Protein 8UWT (pdb70)

Sequence (800 aa):
ATTLTVDCRATLRGVTHCASGSLYGVTESSKPFDINQFVAPLKPNVFTNPALAGFNHQQPIGAAIPTAGRLKNTTGKVMIRLADIFPRWPYGFTNMNDWLGKVTSSVINQKKASGYSNFYGYEIWNEPDGTFKNNNVSFNDMWLQTYKLIRRLDPNSQIIGPSYSSYYNHYNMNAFLNFCRANNNCLPDVICWHELGGSQNISGNIRRDLKTLERSLGIPERKIAINEYSSDSNHYAEGQPGASAPFIAKFERNKKVDSACISWWWTTNAPGRLGSLMMASDTQKGAGWWFYKWYGDMTGNMVNVIPQNNDNSNLADGFACVDSSNAKYISVLLGGVNDGTVNVNIKNIPAFIGSSATVKKVEKVDWNNGKDTPVNGTNNTVFSKRYTVSNNGTINVSIPGTNNTSGYRVYVSRLATTLTVDCRATLRGVTHCASGSLYGVTESKPFDINQFVAPLKPNVFTNPALAGFNHQQPIGAAIPTAGRLKNTTGKVMIRLADIFPRRWPYGFTNMMNNDWLGKVTSVINQKKASGYSNFYGYEIWNEPDGTFKNNNVSFNDDMWLQTYKKLIRRLDPNSQIIGPSYSYYNHYNNMNAFLNFCRANNCLPDVICWHELGGSQNISGNIRRDLKTLERSLGIPERKIAINEYSDSNHYAEGQPGASAPFIAKFERNKVDSACISWWWTNAPGRLGSLMMASDTQKGAGWWFYKWYGDMTGNMVNVIPQNDNSNLADGFACVDSNAKYISVLLGGVNDGTVNVNIKNIPAFIGSSATVKVEKVDWNNGKDTPVNNGTNTVFSSKRYTVSNGTINVSIPGTNNTSGYRVYVSRL

Structure (mmCIF, N/CA/C/O backbone):
data_8UWT
#
_entry.id   8UWT
#
_cell.length_a   75.407
_cell.length_b   88.245
_cell.length_c   106.593
_cell.angle_alpha   90.00
_cell.angle_beta   90.00
_cell.angle_gamma   90.00
#
_symmetry.space_group_name_H-M   'P 21 21 21'
#
loop_
_entity.id
_entity.type
_entity.pdbx_description
1 polymer 'Possible beta-xylosidase diverged, family 5/39 of glycosyl hydrolases and alpha-amylase C (Greek key) C-terminal domain'
2 non-polymer GLYCEROL
3 non-polymer 'FORMIC ACID'
4 non-polymer 'TRIETHYLENE GLYCOL'
5 non-polymer BICINE
6 non-polymer 'SODIUM ION'
7 water water
#
loop_
_atom_site.group_PDB
_atom_site.id
_atom_site.type_symbol
_atom_site.label_atom_id
_atom_site.label_alt_id
_atom_site.label_comp_id
_atom_site.label_asym_id
_atom_site.label_entity_id
_atom_site.label_seq_id
_atom_site.pdbx_PDB_ins_code
_atom_site.Cartn_x
_atom_site.Cartn_y
_atom_site.Cartn_z
_atom_site.occupancy
_atom_site.B_iso_or_equiv
_atom_site.auth_seq_id
_atom_site.auth_comp_id
_atom_site.auth_asym_id
_atom_site.auth_atom_id
_atom_site.pdbx_PDB_model_num
ATOM 1 N N . ALA A 1 2 ? -38.761 -13.737 -23.753 1.00 24.08 2 ALA A N 1
ATOM 2 C CA . ALA A 1 2 ? -38.050 -12.837 -22.822 1.00 25.12 2 ALA A CA 1
ATOM 3 C C . ALA A 1 2 ? -38.267 -13.329 -21.393 1.00 22.28 2 ALA A C 1
ATOM 4 O O . ALA A 1 2 ? -39.342 -13.891 -21.084 1.00 26.69 2 ALA A O 1
ATOM 6 N N . THR A 1 3 ? -37.266 -13.115 -20.560 1.00 19.76 3 THR A N 1
ATOM 7 C CA . THR A 1 3 ? -37.359 -13.254 -19.092 1.00 18.13 3 THR A CA 1
ATOM 8 C C . THR A 1 3 ? -37.770 -11.872 -18.569 1.00 19.30 3 THR A C 1
ATOM 9 O O . THR A 1 3 ? -37.041 -10.918 -18.895 1.00 20.57 3 THR A O 1
ATOM 13 N N . THR A 1 4 ? -38.834 -11.793 -17.775 1.00 18.66 4 THR A N 1
ATOM 14 C CA . THR A 1 4 ? -39.466 -10.521 -17.338 1.00 18.64 4 THR A CA 1
ATOM 15 C C . THR A 1 4 ? -39.322 -10.271 -15.829 1.00 17.11 4 THR A C 1
ATOM 16 O O . THR A 1 4 ? -39.582 -11.197 -15.013 1.00 16.92 4 THR A O 1
ATOM 20 N N . LEU A 1 5 ? -38.951 -9.031 -15.502 1.00 15.53 5 LEU A N 1
ATOM 21 C CA . LEU A 1 5 ? -38.945 -8.460 -14.138 1.00 15.78 5 LEU A CA 1
ATOM 22 C C . LEU A 1 5 ? -39.864 -7.242 -14.128 1.00 14.83 5 LEU A C 1
ATOM 23 O O . LEU A 1 5 ? -39.835 -6.483 -15.119 1.00 15.34 5 LEU A O 1
ATOM 28 N N . THR A 1 6 ? -40.638 -7.063 -13.066 1.00 13.87 6 THR A N 1
ATOM 29 C CA . THR A 1 6 ? -41.490 -5.880 -12.905 1.00 14.13 6 THR A CA 1
ATOM 30 C C . THR A 1 6 ? -41.026 -5.100 -11.687 1.00 14.13 6 THR A C 1
ATOM 31 O O . THR A 1 6 ? -41.008 -5.662 -10.588 1.00 16.16 6 THR A O 1
ATOM 35 N N . VAL A 1 7 ? -40.675 -3.829 -11.893 1.00 12.81 7 VAL A N 1
ATOM 36 C CA . VAL A 1 7 ? -40.230 -2.951 -10.794 1.00 12.81 7 VAL A CA 1
ATOM 37 C C . VAL A 1 7 ? -41.429 -2.124 -10.342 1.00 13.03 7 VAL A C 1
ATOM 38 O O . VAL A 1 7 ? -41.953 -1.356 -11.147 1.00 12.73 7 VAL A O 1
ATOM 42 N N . ASP A 1 8 ? -41.790 -2.218 -9.076 1.00 12.26 8 ASP A N 1
ATOM 43 C CA . ASP A 1 8 ? -43.003 -1.528 -8.575 1.00 12.52 8 ASP A CA 1
ATOM 44 C C . ASP A 1 8 ? -42.557 -0.372 -7.695 1.00 11.85 8 ASP A C 1
ATOM 45 O O . ASP A 1 8 ? -42.255 -0.581 -6.477 1.00 11.24 8 ASP A O 1
ATOM 50 N N . CYS A 1 9 ? -42.519 0.825 -8.260 1.00 11.56 9 CYS A N 1
ATOM 51 C CA . CYS A 1 9 ? -42.002 1.996 -7.539 1.00 12.92 9 CYS A CA 1
ATOM 52 C C . CYS A 1 9 ? -42.908 2.351 -6.357 1.00 12.22 9 CYS A C 1
ATOM 53 O O . CYS A 1 9 ? -42.457 3.110 -5.495 1.00 12.29 9 CYS A O 1
ATOM 56 N N . ARG A 1 10 ? -44.132 1.831 -6.293 1.00 12.42 10 ARG A N 1
ATOM 57 C CA . ARG A 1 10 ? -45.045 2.105 -5.155 1.00 12.93 10 ARG A CA 1
ATOM 58 C C . ARG A 1 10 ? -44.672 1.253 -3.944 1.00 13.03 10 ARG A C 1
ATOM 59 O O . ARG A 1 10 ? -44.902 1.711 -2.819 1.00 13.15 10 ARG A O 1
ATOM 67 N N . ALA A 1 11 ? -44.064 0.090 -4.165 1.00 13.96 11 ALA A N 1
ATOM 68 C CA . ALA A 1 11 ? -43.836 -0.941 -3.128 1.00 14.19 11 ALA A CA 1
ATOM 69 C C . ALA A 1 11 ? -42.522 -0.641 -2.390 1.00 14.67 11 ALA A C 1
ATOM 70 O O . ALA A 1 11 ? -41.555 -1.422 -2.560 1.00 14.71 11 ALA A O 1
ATOM 72 N N . THR A 1 12 ? -42.454 0.440 -1.606 1.00 14.61 12 THR A N 1
ATOM 73 C CA . THR A 1 12 ? -41.227 0.810 -0.844 1.00 16.94 12 THR A CA 1
ATOM 74 C C . THR A 1 12 ? -40.899 -0.301 0.158 1.00 17.10 12 THR A C 1
ATOM 75 O O . THR A 1 12 ? -41.796 -0.710 0.906 1.00 17.17 12 THR A O 1
ATOM 79 N N . LEU A 1 13 ? -39.673 -0.815 0.141 1.00 14.36 13 LEU A N 1
ATOM 80 C CA . LEU A 1 13 ? -39.228 -1.865 1.086 1.00 15.80 13 LEU A CA 1
ATOM 81 C C . LEU A 1 13 ? -38.666 -1.197 2.333 1.00 14.99 13 LEU A C 1
ATOM 82 O O . LEU A 1 13 ? -39.159 -1.490 3.431 1.00 16.63 13 LEU A O 1
ATOM 87 N N . ARG A 1 14 ? -37.670 -0.342 2.158 1.00 15.10 14 ARG A N 1
ATOM 88 C CA . ARG A 1 14 ? -36.908 0.320 3.241 1.00 14.64 14 ARG A CA 1
ATOM 89 C C . ARG A 1 14 ? -35.867 1.205 2.579 1.00 14.76 14 ARG A C 1
ATOM 90 O O . ARG A 1 14 ? -35.744 1.151 1.339 1.00 14.94 14 ARG A O 1
ATOM 98 N N . GLY A 1 15 ? -35.169 1.997 3.376 1.00 14.47 15 GLY A N 1
ATOM 99 C CA . GLY A 1 15 ? -33.960 2.718 2.963 1.00 14.88 15 GLY A CA 1
ATOM 100 C C . GLY A 1 15 ? -32.914 1.788 2.403 1.00 15.71 15 GLY A C 1
ATOM 101 O O . GLY A 1 15 ? -32.869 0.557 2.753 1.00 18.10 15 GLY A O 1
ATOM 102 N N . VAL A 1 16 ? -32.144 2.299 1.464 1.00 13.84 16 VAL A N 1
ATOM 103 C CA . VAL A 1 16 ? -30.994 1.553 0.888 1.00 12.59 16 VAL A CA 1
ATOM 104 C C . VAL A 1 16 ? -30.052 1.177 2.020 1.00 13.44 16 VAL A C 1
ATOM 105 O O . VAL A 1 16 ? -29.667 2.075 2.823 1.00 13.96 16 VAL A O 1
ATOM 109 N N . THR A 1 17 ? -29.628 -0.086 2.082 1.00 12.22 17 THR A N 1
ATOM 110 C CA . THR A 1 17 ? -28.634 -0.553 3.064 1.00 13.37 17 THR A CA 1
ATOM 111 C C . THR A 1 17 ? -27.461 -1.272 2.397 1.00 13.43 17 THR A C 1
ATOM 112 O O . THR A 1 17 ? -26.540 -1.626 3.160 1.00 14.28 17 THR A O 1
ATOM 116 N N . HIS A 1 18 ? -27.490 -1.531 1.082 1.00 11.93 18 HIS A N 1
ATOM 117 C CA . HIS A 1 18 ? -26.474 -2.395 0.428 1.00 12.48 18 HIS A CA 1
ATOM 118 C C . HIS A 1 18 ? -26.304 -3.698 1.222 1.00 10.87 18 HIS A C 1
ATOM 119 O O . HIS A 1 18 ? -25.163 -4.137 1.433 1.00 11.51 18 HIS A O 1
ATOM 126 N N . CYS A 1 19 ? -27.396 -4.337 1.616 1.00 11.76 19 CYS A N 1
ATOM 127 C CA . CYS A 1 19 ? -27.383 -5.386 2.677 1.00 11.43 19 CYS A CA 1
ATOM 128 C C . CYS A 1 19 ? -26.457 -6.549 2.263 1.00 11.24 19 CYS A C 1
ATOM 129 O O . CYS A 1 19 ? -25.840 -7.129 3.162 1.00 11.17 19 CYS A O 1
ATOM 132 N N . ALA A 1 20 ? -26.343 -6.859 0.973 1.00 11.30 20 ALA A N 1
ATOM 133 C CA . ALA A 1 20 ? -25.638 -8.067 0.468 1.00 11.30 20 ALA A CA 1
ATOM 134 C C . ALA A 1 20 ? -24.227 -7.705 -0.000 1.00 11.02 20 ALA A C 1
ATOM 135 O O . ALA A 1 20 ? -23.559 -8.550 -0.619 1.00 9.98 20 ALA A O 1
ATOM 137 N N . SER A 1 21 ? -23.784 -6.471 0.226 1.00 10.28 21 SER A N 1
ATOM 138 C CA . SER A 1 21 ? -22.428 -6.071 -0.237 1.00 9.93 21 SER A CA 1
ATOM 139 C C . SER A 1 21 ? -21.425 -6.362 0.893 1.00 10.10 21 SER A C 1
ATOM 140 O O . SER A 1 21 ? -21.147 -5.529 1.760 1.00 10.98 21 SER A O 1
ATOM 143 N N . GLY A 1 22 ? -20.851 -7.552 0.871 1.00 10.52 22 GLY A N 1
ATOM 144 C CA . GLY A 1 22 ? -19.851 -7.967 1.847 1.00 10.50 22 GLY A CA 1
ATOM 145 C C . GLY A 1 22 ? -19.404 -9.361 1.536 1.00 10.24 22 GLY A C 1
ATOM 146 O O . GLY A 1 22 ? -19.919 -9.962 0.602 1.00 9.41 22 GLY A O 1
ATOM 147 N N . SER A 1 23 ? -18.410 -9.840 2.275 1.00 10.01 23 SER A N 1
ATOM 148 C CA . SER A 1 23 ? -17.740 -11.120 1.941 1.00 9.44 23 SER A CA 1
ATOM 149 C C . SER A 1 23 ? -17.064 -11.724 3.161 1.00 9.54 23 SER A C 1
ATOM 150 O O . SER A 1 23 ? -16.742 -11.046 4.150 1.00 10.51 23 SER A O 1
ATOM 153 N N . LEU A 1 24 ? -16.930 -13.034 3.122 1.00 10.57 24 LEU A N 1
ATOM 154 C CA . LEU A 1 24 ? -16.174 -13.835 4.093 1.00 9.97 24 LEU A CA 1
ATOM 155 C C . LEU A 1 24 ? -14.695 -13.806 3.676 1.00 10.71 24 LEU A C 1
ATOM 156 O O . LEU A 1 24 ? -14.409 -14.152 2.524 1.00 10.45 24 LEU A O 1
ATOM 161 N N . TYR A 1 25 ? -13.809 -13.403 4.573 1.00 11.45 25 TYR A N 1
ATOM 162 C CA . TYR A 1 25 ? -12.365 -13.209 4.279 1.00 11.53 25 TYR A CA 1
ATOM 163 C C . TYR A 1 25 ? -12.201 -12.398 2.978 1.00 11.91 25 TYR A C 1
ATOM 164 O O . TYR A 1 25 ? -11.216 -12.559 2.286 1.00 12.56 25 TYR A O 1
ATOM 173 N N . GLY A 1 26 ? -13.145 -11.513 2.661 1.00 11.69 26 GLY A N 1
ATOM 174 C CA . GLY A 1 26 ? -13.039 -10.623 1.495 1.00 11.29 26 GLY A CA 1
ATOM 175 C C . GLY A 1 26 ? -12.156 -9.408 1.734 1.00 11.76 26 GLY A C 1
ATOM 176 O O . GLY A 1 26 ? -11.690 -8.813 0.755 1.00 11.34 26 GLY A O 1
ATOM 177 N N . VAL A 1 27 ? -11.952 -9.041 3.003 1.00 11.92 27 VAL A N 1
ATOM 178 C CA . VAL A 1 27 ? -10.947 -8.047 3.459 1.00 11.57 27 VAL A CA 1
ATOM 179 C C . VAL A 1 27 ? -10.144 -8.698 4.583 1.00 12.17 27 VAL A C 1
ATOM 180 O O . VAL A 1 27 ? -10.717 -9.410 5.404 1.00 11.91 27 VAL A O 1
ATOM 184 N N . THR A 1 28 ? -8.840 -8.458 4.603 1.00 13.19 28 THR A N 1
ATOM 185 C CA . THR A 1 28 ? -7.923 -9.003 5.637 1.00 13.10 28 THR A CA 1
ATOM 186 C C . THR A 1 28 ? -7.083 -7.866 6.189 1.00 15.58 28 THR A C 1
ATOM 187 O O . THR A 1 28 ? -7.389 -6.693 5.900 1.00 13.81 28 THR A O 1
ATOM 191 N N . GLU A 1 29 ? -6.011 -8.198 6.902 1.00 16.58 29 GLU A N 1
ATOM 192 C CA . GLU A 1 29 ? -5.082 -7.175 7.434 1.00 17.39 29 GLU A CA 1
ATOM 193 C C . GLU A 1 29 ? -4.277 -6.531 6.308 1.00 18.99 29 GLU A C 1
ATOM 194 O O . GLU A 1 29 ? -3.698 -5.483 6.533 1.00 23.68 29 GLU A O 1
ATOM 200 N N A SER A 1 30 ? -4.217 -7.183 5.148 0.50 18.68 30 SER A N 1
ATOM 201 N N B SER A 1 30 ? -4.215 -7.109 5.112 0.50 17.52 30 SER A N 1
ATOM 202 C CA A SER A 1 30 ? -3.291 -6.868 4.038 0.50 18.55 30 SER A CA 1
ATOM 203 C CA B SER A 1 30 ? -3.335 -6.586 4.040 0.50 16.78 30 SER A CA 1
ATOM 204 C C A SER A 1 30 ? -4.050 -6.495 2.757 0.50 17.32 30 SER A C 1
ATOM 205 C C B SER A 1 30 ? -4.019 -6.529 2.675 0.50 16.44 30 SER A C 1
ATOM 206 O O A SER A 1 30 ? -3.533 -5.678 1.995 0.50 16.56 30 SER A O 1
ATOM 207 O O B SER A 1 30 ? -3.375 -6.010 1.741 0.50 15.59 30 SER A O 1
ATOM 212 N N . LYS A 1 31 ? -5.231 -7.088 2.523 1.00 16.65 31 LYS A N 1
ATOM 213 C CA . LYS A 1 31 ? -5.876 -7.140 1.188 1.00 16.06 31 LYS A CA 1
ATOM 214 C C . LYS A 1 31 ? -7.350 -6.770 1.307 1.00 14.55 31 LYS A C 1
ATOM 215 O O . LYS A 1 31 ? -8.004 -7.146 2.287 1.00 14.94 31 LYS A O 1
ATOM 221 N N . PRO A 1 32 ? -7.915 -6.031 0.335 1.00 13.84 32 PRO A N 1
ATOM 222 C CA . PRO A 1 32 ? -7.145 -5.325 -0.687 1.00 14.40 32 PRO A CA 1
ATOM 223 C C . PRO A 1 32 ? -6.172 -4.333 -0.068 1.00 15.27 32 PRO A C 1
ATOM 224 O O . PRO A 1 32 ? -6.395 -3.892 1.067 1.00 14.12 32 PRO A O 1
ATOM 228 N N . PHE A 1 33 ? -5.044 -4.092 -0.748 1.00 15.24 33 PHE A N 1
ATOM 229 C CA . PHE A 1 33 ? -4.020 -3.195 -0.168 1.00 16.25 33 PHE A CA 1
ATOM 230 C C . PHE A 1 33 ? -4.558 -1.768 -0.143 1.00 16.79 33 PHE A C 1
ATOM 231 O O . PHE A 1 33 ? -4.295 -1.057 0.878 1.00 17.67 33 PHE A O 1
ATOM 239 N N . ASP A 1 34 ? -5.280 -1.373 -1.186 1.00 15.68 34 ASP A N 1
ATOM 240 C CA . ASP A 1 34 ? -5.791 0.002 -1.395 1.00 16.61 34 ASP A CA 1
ATOM 241 C C . ASP A 1 34 ? -7.285 0.024 -1.052 1.00 16.39 34 ASP A C 1
ATOM 242 O O . ASP A 1 34 ? -8.110 -0.153 -1.976 1.00 17.07 34 ASP A O 1
ATOM 247 N N . ILE A 1 35 ? -7.592 0.287 0.215 1.00 16.93 35 ILE A N 1
ATOM 248 C CA . ILE A 1 35 ? -8.996 0.298 0.740 1.00 17.16 35 ILE A CA 1
ATOM 249 C C . ILE A 1 35 ? -9.817 1.359 0.005 1.00 16.90 35 ILE A C 1
ATOM 250 O O . ILE A 1 35 ? -10.946 1.089 -0.399 1.00 14.86 35 ILE A O 1
ATOM 255 N N . ASN A 1 36 ? -9.272 2.561 -0.184 1.00 18.58 36 ASN A N 1
ATOM 256 C CA . ASN A 1 36 ? -10.012 3.687 -0.788 1.00 19.61 36 ASN A CA 1
ATOM 257 C C . ASN A 1 36 ? -10.343 3.362 -2.249 1.00 17.99 36 ASN A C 1
ATOM 258 O O . ASN A 1 36 ? -11.410 3.768 -2.720 1.00 17.16 36 ASN A O 1
ATOM 263 N N . GLN A 1 37 ? -9.430 2.690 -2.959 1.00 16.70 37 GLN A N 1
ATOM 264 C CA . GLN A 1 37 ? -9.629 2.355 -4.397 1.00 18.02 37 GLN A CA 1
ATOM 265 C C . GLN A 1 37 ? -10.678 1.240 -4.529 1.00 15.52 37 GLN A C 1
ATOM 266 O O . GLN A 1 37 ? -11.535 1.318 -5.428 1.00 16.53 37 GLN A O 1
ATOM 272 N N . PHE A 1 38 ? -10.529 0.161 -3.762 1.00 14.76 38 PHE A N 1
ATOM 273 C CA . PHE A 1 38 ? -11.250 -1.112 -4.044 1.00 14.19 38 PHE A CA 1
ATOM 274 C C . PHE A 1 38 ? -12.412 -1.351 -3.081 1.00 13.67 38 PHE A C 1
ATOM 275 O O . PHE A 1 38 ? -13.375 -1.995 -3.516 1.00 13.87 38 PHE A O 1
ATOM 283 N N . VAL A 1 39 ? -12.366 -0.852 -1.844 1.00 13.45 39 VAL A N 1
ATOM 284 C CA . VAL A 1 39 ? -13.421 -1.185 -0.837 1.00 13.59 39 VAL A CA 1
ATOM 285 C C . VAL A 1 39 ? -14.389 0.002 -0.692 1.00 13.14 39 VAL A C 1
ATOM 286 O O . VAL A 1 39 ? -15.588 -0.192 -0.794 1.00 12.69 39 VAL A O 1
ATOM 290 N N . ALA A 1 40 ? -13.896 1.201 -0.403 1.00 13.42 40 ALA A N 1
ATOM 291 C CA . ALA A 1 40 ? -14.751 2.360 -0.028 1.00 14.59 40 ALA A CA 1
ATOM 292 C C . ALA A 1 40 ? -15.841 2.581 -1.082 1.00 14.67 40 ALA A C 1
ATOM 293 O O . ALA A 1 40 ? -16.988 2.822 -0.730 1.00 14.98 40 ALA A O 1
ATOM 295 N N . PRO A 1 41 ? -15.559 2.538 -2.404 1.00 14.79 41 PRO A N 1
ATOM 296 C CA . PRO A 1 41 ? -16.564 2.881 -3.414 1.00 14.41 41 PRO A CA 1
ATOM 297 C C . PRO A 1 41 ? -17.768 1.934 -3.430 1.00 14.56 41 PRO A C 1
ATOM 298 O O . PRO A 1 41 ? -18.832 2.317 -3.910 1.00 15.70 41 PRO A O 1
ATOM 302 N N . LEU A 1 42 ? -17.608 0.726 -2.892 1.00 12.84 42 LEU A N 1
ATOM 303 C CA . LEU A 1 42 ? -18.712 -0.237 -2.860 1.00 13.02 42 LEU A CA 1
ATOM 304 C C . LEU A 1 42 ? -19.698 0.133 -1.755 1.00 12.52 42 LEU A C 1
ATOM 305 O O . LEU A 1 42 ? -20.767 -0.475 -1.741 1.00 13.31 42 LEU A O 1
ATOM 310 N N . LYS A 1 43 ? -19.338 1.003 -0.795 1.00 13.17 43 LYS A N 1
ATOM 311 C CA . LYS A 1 43 ? -20.248 1.300 0.334 1.00 14.18 43 LYS A CA 1
ATOM 312 C C . LYS A 1 43 ? -20.733 -0.012 0.944 1.00 13.51 43 LYS A C 1
ATOM 313 O O . LYS A 1 43 ? -21.947 -0.252 1.110 1.00 12.91 43 LYS A O 1
ATOM 319 N N . PRO A 1 44 ? -19.788 -0.889 1.346 1.00 12.27 44 PRO A N 1
ATOM 320 C CA . PRO A 1 44 ? -20.151 -2.228 1.813 1.00 12.23 44 PRO A CA 1
ATOM 321 C C . PRO A 1 44 ? -20.879 -2.228 3.161 1.00 12.44 44 PRO A C 1
ATOM 322 O O . PRO A 1 44 ? -20.842 -1.242 3.898 1.00 12.60 44 PRO A O 1
ATOM 326 N N . ASN A 1 45 ? -21.563 -3.338 3.439 1.00 12.57 45 ASN A N 1
ATOM 327 C CA . ASN A 1 45 ? -22.344 -3.501 4.680 1.00 12.26 45 ASN A CA 1
ATOM 328 C C . ASN A 1 45 ? -21.507 -4.299 5.683 1.00 12.72 45 ASN A C 1
ATOM 329 O O . ASN A 1 45 ? -20.826 -3.668 6.525 1.00 14.85 45 ASN A O 1
ATOM 334 N N . VAL A 1 46 ? -21.551 -5.633 5.624 1.00 11.79 46 VAL A N 1
ATOM 335 C CA . VAL A 1 46 ? -20.934 -6.510 6.664 1.00 11.98 46 VAL A CA 1
ATOM 336 C C . VAL A 1 46 ? -19.942 -7.483 6.020 1.00 11.52 46 VAL A C 1
ATOM 337 O O . VAL A 1 46 ? -20.265 -8.087 4.971 1.00 12.27 46 VAL A O 1
ATOM 341 N N . PHE A 1 47 ? -18.760 -7.587 6.597 1.00 11.33 47 PHE A N 1
ATOM 342 C CA . PHE A 1 47 ? -17.720 -8.586 6.263 1.00 11.25 47 PHE A CA 1
ATOM 343 C C . PHE A 1 47 ? -17.659 -9.590 7.411 1.00 10.89 47 PHE A C 1
ATOM 344 O O . PHE A 1 47 ? -17.777 -9.180 8.596 1.00 12.90 47 PHE A O 1
ATOM 352 N N . THR A 1 48 ? -17.442 -10.860 7.101 1.00 9.83 48 THR A N 1
ATOM 353 C CA . THR A 1 48 ? -17.239 -11.885 8.134 1.00 9.80 48 THR A CA 1
ATOM 354 C C . THR A 1 48 ? -15.758 -12.237 8.152 1.00 10.46 48 THR A C 1
ATOM 355 O O . THR A 1 48 ? -15.226 -12.580 7.085 1.00 9.77 48 THR A O 1
ATOM 359 N N . ASN A 1 49 ? -15.180 -12.201 9.338 1.00 10.11 49 ASN A N 1
ATOM 360 C CA . ASN A 1 49 ? -13.728 -12.416 9.522 1.00 10.76 49 ASN A CA 1
ATOM 361 C C . ASN A 1 49 ? -13.479 -13.280 10.748 1.00 10.36 49 ASN A C 1
ATOM 362 O O . ASN A 1 49 ? -14.189 -13.202 11.735 1.00 9.46 49 ASN A O 1
ATOM 367 N N . PRO A 1 50 ? -12.422 -14.121 10.705 1.00 11.71 50 PRO A N 1
ATOM 368 C CA . PRO A 1 50 ? -12.071 -14.970 11.834 1.00 10.87 50 PRO A CA 1
ATOM 369 C C . PRO A 1 50 ? -11.688 -14.135 13.064 1.00 10.90 50 PRO A C 1
ATOM 370 O O . PRO A 1 50 ? -11.051 -13.075 12.928 1.00 10.97 50 PRO A O 1
ATOM 374 N N . ALA A 1 51 ? -12.029 -14.620 14.249 1.00 11.26 51 ALA A N 1
ATOM 375 C CA . ALA A 1 51 ? -11.723 -13.917 15.503 1.00 11.47 51 ALA A CA 1
ATOM 376 C C . ALA A 1 51 ? -10.216 -13.739 15.576 1.00 12.32 51 ALA A C 1
ATOM 377 O O . ALA A 1 51 ? -9.772 -12.729 16.104 1.00 13.30 51 ALA A O 1
ATOM 379 N N . LEU A 1 52 ? -9.479 -14.787 15.208 1.00 12.74 52 LEU A N 1
ATOM 380 C CA . LEU A 1 52 ? -7.992 -14.795 15.290 1.00 13.24 52 LEU A CA 1
ATOM 381 C C . LEU A 1 52 ? -7.431 -15.427 14.021 1.00 13.77 52 LEU A C 1
ATOM 382 O O . LEU A 1 52 ? -8.130 -16.261 13.377 1.00 13.84 52 LEU A O 1
ATOM 387 N N . ALA A 1 53 ? -6.183 -15.101 13.712 1.00 14.19 53 ALA A N 1
ATOM 388 C CA . ALA A 1 53 ? -5.507 -15.678 12.537 1.00 14.96 53 ALA A CA 1
ATOM 389 C C . ALA A 1 53 ? -4.067 -16.049 12.923 1.00 16.21 53 ALA A C 1
ATOM 390 O O . ALA A 1 53 ? -3.462 -15.335 13.759 1.00 16.15 53 ALA A O 1
ATOM 392 N N . GLY A 1 54 ? -3.569 -17.134 12.342 1.00 16.21 54 GLY A N 1
ATOM 393 C CA . GLY A 1 54 ? -2.187 -17.609 12.511 1.00 16.97 54 GLY A CA 1
ATOM 394 C C . GLY A 1 54 ? -2.095 -19.108 12.618 1.00 16.87 54 GLY A C 1
ATOM 395 O O . GLY A 1 54 ? -3.100 -19.804 12.439 1.00 14.34 54 GLY A O 1
ATOM 396 N N . PHE A 1 55 ? -0.907 -19.615 12.954 1.00 18.19 55 PHE A N 1
ATOM 397 C CA . PHE A 1 55 ? -0.646 -21.075 12.963 1.00 18.94 55 PHE A CA 1
ATOM 398 C C . PHE A 1 55 ? -1.550 -21.812 13.962 1.00 17.96 55 PHE A C 1
ATOM 399 O O . PHE A 1 55 ? -1.797 -23.020 13.789 1.00 18.72 55 PHE A O 1
ATOM 407 N N . ASN A 1 56 ? -2.035 -21.164 15.013 1.00 16.64 56 ASN A N 1
ATOM 408 C CA . ASN A 1 56 ? -2.848 -21.850 16.045 1.00 18.20 56 ASN A CA 1
ATOM 409 C C . ASN A 1 56 ? -4.338 -21.813 15.668 1.00 16.18 56 ASN A C 1
ATOM 410 O O . ASN A 1 56 ? -5.118 -22.375 16.445 1.00 17.22 56 ASN A O 1
ATOM 415 N N . HIS A 1 57 ? -4.689 -21.227 14.526 1.00 14.96 57 HIS A N 1
ATOM 416 C CA . HIS A 1 57 ? -6.090 -20.845 14.177 1.00 13.86 57 HIS A CA 1
ATOM 417 C C . HIS A 1 57 ? -6.468 -21.422 12.803 1.00 13.82 57 HIS A C 1
ATOM 418 O O . HIS A 1 57 ? -5.670 -22.171 12.175 1.00 14.00 57 HIS A O 1
ATOM 425 N N . GLN A 1 58 ? -7.710 -21.183 12.389 1.00 14.77 58 GLN A N 1
ATOM 426 C CA . GLN A 1 58 ? -8.274 -21.779 11.150 1.00 14.40 58 GLN A CA 1
ATOM 427 C C . GLN A 1 58 ? -7.464 -21.370 9.926 1.00 14.80 58 GLN A C 1
ATOM 428 O O . GLN A 1 58 ? -7.237 -22.239 9.052 1.00 14.31 58 GLN A O 1
ATOM 434 N N . GLN A 1 59 ? -7.065 -20.105 9.824 1.00 13.51 59 GLN A N 1
ATOM 435 C CA . GLN A 1 59 ? -6.340 -19.571 8.658 1.00 15.16 59 GLN A CA 1
ATOM 436 C C . GLN A 1 59 ? -5.206 -18.661 9.122 1.00 14.33 59 GLN A C 1
ATOM 437 O O . GLN A 1 59 ? -5.220 -18.147 10.240 1.00 14.29 59 GLN A O 1
ATOM 443 N N . PRO A 1 60 ? -4.168 -18.480 8.288 1.00 17.92 60 PRO A N 1
ATOM 444 C CA . PRO A 1 60 ? -3.056 -17.608 8.655 1.00 17.81 60 PRO A CA 1
ATOM 445 C C . PRO A 1 60 ? -3.334 -16.112 8.477 1.00 17.09 60 PRO A C 1
ATOM 446 O O . PRO A 1 60 ? -2.489 -15.342 8.868 1.00 16.20 60 PRO A O 1
ATOM 450 N N . ILE A 1 61 ? -4.472 -15.752 7.880 1.00 15.96 61 ILE A N 1
ATOM 451 C CA . ILE A 1 61 ? -4.830 -14.334 7.588 1.00 15.08 61 ILE A CA 1
ATOM 452 C C . ILE A 1 61 ? -6.274 -14.073 8.017 1.00 13.85 61 ILE A C 1
ATOM 453 O O . ILE A 1 61 ? -7.017 -15.061 8.278 1.00 13.56 61 ILE A O 1
ATOM 458 N N . GLY A 1 62 ? -6.634 -12.785 8.075 1.00 13.27 62 GLY A N 1
ATOM 459 C CA . GLY A 1 62 ? -8.035 -12.319 8.111 1.00 13.19 62 GLY A CA 1
ATOM 460 C C . GLY A 1 62 ? -8.479 -11.835 9.480 1.00 12.65 62 GLY A C 1
ATOM 461 O O . GLY A 1 62 ? -9.694 -11.629 9.638 1.00 13.22 62 GLY A O 1
ATOM 462 N N . ALA A 1 63 ? -7.590 -11.698 10.470 1.00 12.11 63 ALA A N 1
ATOM 463 C CA . ALA A 1 63 ? -7.977 -11.402 11.868 1.00 11.77 63 ALA A CA 1
ATOM 464 C C . ALA A 1 63 ? -8.992 -10.248 11.907 1.00 11.53 63 ALA A C 1
ATOM 465 O O . ALA A 1 63 ? -8.749 -9.184 11.276 1.00 12.41 63 ALA A O 1
ATOM 467 N N . ALA A 1 64 ? -10.101 -10.450 12.602 1.00 10.83 64 ALA A N 1
ATOM 468 C CA . ALA A 1 64 ? -11.256 -9.526 12.565 1.00 12.04 64 ALA A CA 1
ATOM 469 C C . ALA A 1 64 ? -10.884 -8.127 13.083 1.00 12.92 64 ALA A C 1
ATOM 470 O O . ALA A 1 64 ? -11.389 -7.110 12.538 1.00 12.90 64 ALA A O 1
ATOM 472 N N . ILE A 1 65 ? -10.141 -8.050 14.172 1.00 14.08 65 ILE A N 1
ATOM 473 C CA . ILE A 1 65 ? -9.946 -6.743 14.844 1.00 13.96 65 ILE A CA 1
ATOM 474 C C . ILE A 1 65 ? -9.101 -5.841 13.955 1.00 13.72 65 ILE A C 1
ATOM 475 O O . ILE A 1 65 ? -9.534 -4.730 13.638 1.00 13.42 65 ILE A O 1
ATOM 480 N N . PRO A 1 66 ? -7.896 -6.226 13.472 1.00 12.61 66 PRO A N 1
ATOM 481 C CA . PRO A 1 66 ? -7.184 -5.369 12.528 1.00 13.34 66 PRO A CA 1
ATOM 482 C C . PRO A 1 66 ? -7.906 -5.119 11.202 1.00 12.69 66 PRO A C 1
ATOM 483 O O . PRO A 1 66 ? -7.758 -4.059 10.632 1.00 12.57 66 PRO A O 1
ATOM 487 N N . THR A 1 67 ? -8.712 -6.078 10.739 1.00 12.61 67 THR A N 1
ATOM 488 C CA . THR A 1 67 ? -9.538 -5.873 9.523 1.00 11.51 67 THR A CA 1
ATOM 489 C C . THR A 1 67 ? -10.560 -4.745 9.778 1.00 10.94 67 THR A C 1
ATOM 490 O O . THR A 1 67 ? -10.703 -3.858 8.925 1.00 12.25 67 THR A O 1
ATOM 494 N N . ALA A 1 68 ? -11.213 -4.735 10.925 1.00 11.85 68 ALA A N 1
ATOM 495 C CA . ALA A 1 68 ? -12.194 -3.686 11.288 1.00 11.48 68 ALA A CA 1
ATOM 496 C C . ALA A 1 68 ? -11.470 -2.343 11.255 1.00 13.01 68 ALA A C 1
ATOM 497 O O . ALA A 1 68 ? -11.988 -1.345 10.683 1.00 12.90 68 ALA A O 1
ATOM 499 N N . GLY A 1 69 ? -10.252 -2.323 11.792 1.00 12.20 69 GLY A N 1
ATOM 500 C CA . GLY A 1 69 ? -9.425 -1.096 11.800 1.00 13.11 69 GLY A CA 1
ATOM 501 C C . GLY A 1 69 ? -9.183 -0.556 10.403 1.00 13.86 69 GLY A C 1
ATOM 502 O O . GLY A 1 69 ? -9.388 0.674 10.185 1.00 15.29 69 GLY A O 1
ATOM 503 N N . ARG A 1 70 ? -8.833 -1.429 9.465 1.00 14.46 70 ARG A N 1
ATOM 504 C CA . ARG A 1 70 ? -8.572 -1.039 8.055 1.00 14.91 70 ARG A CA 1
ATOM 505 C C . ARG A 1 70 ? -9.846 -0.508 7.396 1.00 14.85 70 ARG A C 1
ATOM 506 O O . ARG A 1 70 ? -9.720 0.260 6.441 1.00 15.10 70 ARG A O 1
ATOM 514 N N . LEU A 1 71 ? -11.024 -0.941 7.846 1.00 13.98 71 LEU A N 1
ATOM 515 C CA . LEU A 1 71 ? -12.343 -0.575 7.263 1.00 13.02 71 LEU A CA 1
ATOM 516 C C . LEU A 1 71 ? -12.992 0.637 7.931 1.00 13.72 71 LEU A C 1
ATOM 517 O O . LEU A 1 71 ? -14.103 1.051 7.487 1.00 12.50 71 LEU A O 1
ATOM 522 N N . LYS A 1 72 ? -12.371 1.216 8.955 1.00 14.24 72 LYS A N 1
ATOM 523 C CA . LYS A 1 72 ? -13.043 2.201 9.849 1.00 17.16 72 LYS A CA 1
ATOM 524 C C . LYS A 1 72 ? -13.528 3.457 9.092 1.00 15.33 72 LYS A C 1
ATOM 525 O O . LYS A 1 72 ? -14.466 4.063 9.588 1.00 14.81 72 LYS A O 1
ATOM 531 N N . ASN A 1 73 ? -12.904 3.833 7.979 1.00 15.79 73 ASN A N 1
ATOM 532 C CA . ASN A 1 73 ? -13.297 5.035 7.195 1.00 16.85 73 ASN A CA 1
ATOM 533 C C . ASN A 1 73 ? -14.337 4.665 6.125 1.00 18.77 73 ASN A C 1
ATOM 534 O O . ASN A 1 73 ? -14.855 5.597 5.438 1.00 21.85 73 ASN A O 1
ATOM 539 N N . THR A 1 74 ? -14.652 3.373 5.963 1.00 16.05 74 THR A N 1
ATOM 540 C CA . THR A 1 74 ? -15.641 2.885 4.973 1.00 14.80 74 THR A CA 1
ATOM 541 C C . THR A 1 74 ? -16.967 2.712 5.701 1.00 14.02 74 THR A C 1
ATOM 542 O O . THR A 1 74 ? -16.998 2.904 6.935 1.00 13.99 74 THR A O 1
ATOM 546 N N . THR A 1 75 ? -18.020 2.322 4.990 1.00 12.45 75 THR A N 1
ATOM 547 C CA . THR A 1 75 ? -19.318 1.965 5.618 1.00 13.76 75 THR A CA 1
ATOM 548 C C . THR A 1 75 ? -19.268 0.548 6.244 1.00 13.26 75 THR A C 1
ATOM 549 O O . THR A 1 75 ? -20.261 0.138 6.868 1.00 13.44 75 THR A O 1
ATOM 553 N N . GLY A 1 76 ? -18.169 -0.182 6.053 1.00 12.62 76 GLY A N 1
ATOM 554 C CA . GLY A 1 76 ? -18.118 -1.623 6.350 1.00 12.81 76 GLY A CA 1
ATOM 555 C C . GLY A 1 76 ? -18.024 -1.920 7.843 1.00 13.40 76 GLY A C 1
ATOM 556 O O . GLY A 1 76 ? -17.263 -1.200 8.560 1.00 13.94 76 GLY A O 1
ATOM 557 N N . LYS A 1 77 ? -18.667 -3.012 8.260 1.00 12.09 77 LYS A N 1
ATOM 558 C CA . LYS A 1 77 ? -18.653 -3.542 9.633 1.00 12.17 77 LYS A CA 1
ATOM 559 C C . LYS A 1 77 ? -18.168 -4.986 9.558 1.00 12.15 77 LYS A C 1
ATOM 560 O O . LYS A 1 77 ? -18.248 -5.595 8.452 1.00 12.34 77 LYS A O 1
ATOM 566 N N . VAL A 1 78 ? -17.654 -5.477 10.673 1.00 11.59 78 VAL A N 1
ATOM 567 C CA . VAL A 1 78 ? -17.027 -6.817 10.736 1.00 10.97 78 VAL A CA 1
ATOM 568 C C . VAL A 1 78 ? -17.797 -7.690 11.719 1.00 11.47 78 VAL A C 1
ATOM 569 O O . VAL A 1 78 ? -17.907 -7.343 12.902 1.00 11.11 78 VAL A O 1
ATOM 573 N N . MET A 1 79 ? -18.258 -8.846 11.223 1.00 11.26 79 MET A N 1
ATOM 574 C CA . MET A 1 79 ? -18.804 -9.940 12.058 1.00 11.03 79 MET A CA 1
ATOM 575 C C . MET A 1 79 ? -17.644 -10.843 12.479 1.00 10.33 79 MET A C 1
ATOM 576 O O . MET A 1 79 ? -16.854 -11.231 11.604 1.00 10.83 79 MET A O 1
ATOM 581 N N . ILE A 1 80 ? -17.545 -11.143 13.776 1.00 10.78 80 ILE A N 1
ATOM 582 C CA . ILE A 1 80 ? -16.446 -11.971 14.325 1.00 10.39 80 ILE A CA 1
ATOM 583 C C . ILE A 1 80 ? -16.846 -13.444 14.287 1.00 10.87 80 ILE A C 1
ATOM 584 O O . ILE A 1 80 ? -17.782 -13.836 14.996 1.00 11.99 80 ILE A O 1
ATOM 589 N N . ARG A 1 81 ? -16.150 -14.237 13.468 1.00 10.68 81 ARG A N 1
ATOM 590 C CA . ARG A 1 81 ? -16.336 -15.714 13.418 1.00 10.58 81 ARG A CA 1
ATOM 591 C C . ARG A 1 81 ? -15.472 -16.354 14.512 1.00 10.72 81 ARG A C 1
ATOM 592 O O . ARG A 1 81 ? -14.240 -16.547 14.310 1.00 9.76 81 ARG A O 1
ATOM 600 N N . LEU A 1 82 ? -16.093 -16.622 15.659 1.00 10.51 82 LEU A N 1
ATOM 601 C CA . LEU A 1 82 ? -15.383 -17.170 16.850 1.00 11.00 82 LEU A CA 1
ATOM 602 C C . LEU A 1 82 ? -14.880 -18.596 16.560 1.00 11.37 82 LEU A C 1
ATOM 603 O O . LEU A 1 82 ? -13.815 -18.966 17.088 1.00 11.47 82 LEU A O 1
ATOM 608 N N . ALA A 1 83 ? -15.580 -19.395 15.741 1.00 11.51 83 ALA A N 1
ATOM 609 C CA . ALA A 1 83 ? -15.167 -20.809 15.532 1.00 11.20 83 ALA A CA 1
ATOM 610 C C . ALA A 1 83 ? -13.731 -20.863 14.975 1.00 11.79 83 ALA A C 1
ATOM 611 O O . ALA A 1 83 ? -13.029 -21.870 15.209 1.00 11.09 83 ALA A O 1
ATOM 613 N N . ASP A 1 84 ? -13.308 -19.848 14.192 1.00 11.66 84 ASP A N 1
ATOM 614 C CA . ASP A 1 84 ? -11.996 -19.818 13.504 1.00 11.52 84 ASP A CA 1
ATOM 615 C C . ASP A 1 84 ? -10.849 -19.642 14.518 1.00 11.23 84 ASP A C 1
ATOM 616 O O . ASP A 1 84 ? -9.664 -19.737 14.103 1.00 11.02 84 ASP A O 1
ATOM 621 N N . ILE A 1 85 ? -11.160 -19.506 15.806 1.00 11.56 85 ILE A N 1
ATOM 622 C CA . ILE A 1 85 ? -10.142 -19.698 16.870 1.00 12.78 85 ILE A CA 1
ATOM 623 C C . ILE A 1 85 ? -9.472 -21.056 16.660 1.00 13.14 85 ILE A C 1
ATOM 624 O O . ILE A 1 85 ? -8.237 -21.192 16.907 1.00 12.52 85 ILE A O 1
ATOM 629 N N . PHE A 1 86 ? -10.234 -22.061 16.258 1.00 12.59 86 PHE A N 1
ATOM 630 C CA . PHE A 1 86 ? -9.687 -23.433 16.115 1.00 13.21 86 PHE A CA 1
ATOM 631 C C . PHE A 1 86 ? -9.206 -23.739 14.707 1.00 13.96 86 PHE A C 1
ATOM 632 O O . PHE A 1 86 ? -9.847 -23.415 13.713 1.00 13.52 86 PHE A O 1
ATOM 640 N N . PRO A 1 87 ? -8.102 -24.513 14.601 1.00 15.05 87 PRO A N 1
ATOM 641 C CA . PRO A 1 87 ? -7.667 -25.053 13.327 1.00 14.88 87 PRO A CA 1
ATOM 642 C C . PRO A 1 87 ? -8.438 -26.326 12.923 1.00 15.97 87 PRO A C 1
ATOM 643 O O . PRO A 1 87 ? -9.167 -26.885 13.739 1.00 15.26 87 PRO A O 1
ATOM 647 N N . ARG A 1 88 ? -8.256 -26.703 11.656 1.00 17.65 88 ARG A N 1
ATOM 648 C CA . ARG A 1 88 ? -8.680 -27.979 11.015 1.00 20.28 88 ARG A CA 1
ATOM 649 C C . ARG A 1 88 ? -10.157 -27.942 10.628 1.00 19.73 88 ARG A C 1
ATOM 650 O O . ARG A 1 88 ? -10.867 -27.051 11.081 1.00 17.28 88 ARG A O 1
ATOM 658 N N . TRP A 1 89 ? -10.558 -28.860 9.735 1.00 20.30 89 TRP A N 1
ATOM 659 C CA . TRP A 1 89 ? -11.944 -28.952 9.212 1.00 20.61 89 TRP A CA 1
ATOM 660 C C . TRP A 1 89 ? -12.421 -30.391 9.292 1.00 23.59 89 TRP A C 1
ATOM 661 O O . TRP A 1 89 ? -11.756 -31.265 8.748 1.00 25.74 89 TRP A O 1
ATOM 672 N N . PRO A 1 90 ? -13.501 -30.695 10.046 1.00 23.33 90 PRO A N 1
ATOM 673 C CA . PRO A 1 90 ? -14.164 -29.735 10.930 1.00 20.52 90 PRO A CA 1
ATOM 674 C C . PRO A 1 90 ? -13.270 -29.244 12.085 1.00 18.71 90 PRO A C 1
ATOM 675 O O . PRO A 1 90 ? -12.250 -29.836 12.409 1.00 17.12 90 PRO A O 1
ATOM 679 N N . TYR A 1 91 ? -13.683 -28.140 12.685 1.00 16.26 91 TYR A N 1
ATOM 680 C CA . TYR A 1 91 ? -12.907 -27.442 13.737 1.00 15.66 91 TYR A CA 1
ATOM 681 C C . TYR A 1 91 ? -12.406 -28.430 14.788 1.00 15.53 91 TYR A C 1
ATOM 682 O O . TYR A 1 91 ? -13.218 -29.242 15.318 1.00 16.30 91 TYR A O 1
ATOM 691 N N . GLY A 1 92 ? -11.133 -28.321 15.143 1.00 16.09 92 GLY A N 1
ATOM 692 C CA . GLY A 1 92 ? -10.518 -29.048 16.269 1.00 17.73 92 GLY A CA 1
ATOM 693 C C . GLY A 1 92 ? -10.936 -28.475 17.610 1.00 18.43 92 GLY A C 1
ATOM 694 O O . GLY A 1 92 ? -10.064 -28.077 18.387 1.00 18.24 92 GLY A O 1
ATOM 695 N N . PHE A 1 93 ? -12.231 -28.489 17.917 1.00 18.50 93 PHE A N 1
ATOM 696 C CA . PHE A 1 93 ? -12.752 -28.063 19.233 1.00 18.35 93 PHE A CA 1
ATOM 697 C C . PHE A 1 93 ? -12.034 -28.859 20.311 1.00 20.04 93 PHE A C 1
ATOM 698 O O . PHE A 1 93 ? -11.925 -30.092 20.144 1.00 18.59 93 PHE A O 1
ATOM 706 N N . THR A 1 94 ? -11.568 -28.170 21.350 1.00 19.02 94 THR A N 1
ATOM 707 C CA . THR A 1 94 ? -10.828 -28.749 22.490 1.00 18.77 94 THR A CA 1
ATOM 708 C C . THR A 1 94 ? -11.818 -29.087 23.605 1.00 18.26 94 THR A C 1
ATOM 709 O O . THR A 1 94 ? -12.349 -30.234 23.655 1.00 18.47 94 THR A O 1
ATOM 713 N N . ASN A 1 95 ? -12.133 -28.117 24.445 1.00 15.46 95 ASN A N 1
ATOM 714 C CA . ASN A 1 95 ? -13.078 -28.294 25.562 1.00 16.16 95 ASN A CA 1
ATOM 715 C C . ASN A 1 95 ? -13.669 -26.925 25.936 1.00 15.80 95 ASN A C 1
ATOM 716 O O . ASN A 1 95 ? -13.145 -25.872 25.480 1.00 16.29 95 ASN A O 1
ATOM 721 N N . MET A 1 96 ? -14.745 -26.925 26.696 1.00 16.47 96 MET A N 1
ATOM 722 C CA . MET A 1 96 ? -15.447 -25.655 27.030 1.00 17.04 96 MET A CA 1
ATOM 723 C C . MET A 1 96 ? -14.530 -24.711 27.824 1.00 17.36 96 MET A C 1
ATOM 724 O O . MET A 1 96 ? -14.625 -23.471 27.627 1.00 16.33 96 MET A O 1
ATOM 729 N N . ASN A 1 97 ? -13.653 -25.218 28.696 1.00 18.56 97 ASN A N 1
ATOM 730 C CA . ASN A 1 97 ? -12.745 -24.326 29.468 1.00 18.61 97 ASN A CA 1
ATOM 731 C C . ASN A 1 97 ? -11.836 -23.584 28.487 1.00 16.96 97 ASN A C 1
ATOM 732 O O . ASN A 1 97 ? -11.712 -22.325 28.588 1.00 17.59 97 ASN A O 1
ATOM 737 N N . ASP A 1 98 ? -11.229 -24.321 27.574 1.00 16.27 98 ASP A N 1
ATOM 738 C CA . ASP A 1 98 ? -10.251 -23.764 26.601 1.00 17.50 98 ASP A CA 1
ATOM 739 C C . ASP A 1 98 ? -10.981 -22.733 25.721 1.00 16.47 98 ASP A C 1
ATOM 740 O O . ASP A 1 98 ? -10.516 -21.595 25.582 1.00 14.55 98 ASP A O 1
ATOM 745 N N . TRP A 1 99 ? -12.118 -23.137 25.155 1.00 15.92 99 TRP A N 1
ATOM 746 C CA . TRP A 1 99 ? -12.954 -22.294 24.258 1.00 14.48 99 TRP A CA 1
ATOM 747 C C . TRP A 1 99 ? -13.338 -20.982 24.947 1.00 15.48 99 TRP A C 1
ATOM 748 O O . TRP A 1 99 ? -13.146 -19.932 24.355 1.00 15.81 99 TRP A O 1
ATOM 759 N N . LEU A 1 100 ? -13.946 -21.053 26.126 1.00 15.12 100 LEU A N 1
ATOM 760 C CA . LEU A 1 100 ? -14.457 -19.845 26.813 1.00 14.91 100 LEU A CA 1
ATOM 761 C C . LEU A 1 100 ? -13.282 -18.926 27.169 1.00 14.40 100 LEU A C 1
ATOM 762 O O . LEU A 1 100 ? -13.446 -17.704 27.100 1.00 14.90 100 LEU A O 1
ATOM 767 N N . GLY A 1 101 ? -12.110 -19.480 27.479 1.00 15.59 101 GLY A N 1
ATOM 768 C CA . GLY A 1 101 ? -10.940 -18.632 27.752 1.00 15.14 101 GLY A CA 1
ATOM 769 C C . GLY A 1 101 ? -10.541 -17.886 26.489 1.00 15.99 101 GLY A C 1
ATOM 770 O O . GLY A 1 101 ? -10.266 -16.693 26.564 1.00 13.92 101 GLY A O 1
ATOM 771 N N . LYS A 1 102 ? -10.536 -18.583 25.346 1.00 14.08 102 LYS A N 1
ATOM 772 C CA . LYS A 1 102 ? -10.131 -17.971 24.065 1.00 15.02 102 LYS A CA 1
ATOM 773 C C . LYS A 1 102 ? -11.175 -16.926 23.661 1.00 13.26 102 LYS A C 1
ATOM 774 O O . LYS A 1 102 ? -10.799 -15.887 23.186 1.00 13.51 102 LYS A O 1
ATOM 780 N N . VAL A 1 103 ? -12.455 -17.213 23.850 1.00 14.52 103 VAL A N 1
ATOM 781 C CA . VAL A 1 103 ? -13.530 -16.262 23.482 1.00 14.05 103 VAL A CA 1
ATOM 782 C C . VAL A 1 103 ? -13.378 -15.025 24.366 1.00 14.10 103 VAL A C 1
ATOM 783 O O . VAL A 1 103 ? -13.486 -13.914 23.837 1.00 13.19 103 VAL A O 1
ATOM 787 N N . THR A 1 104 ? -13.129 -15.217 25.670 1.00 15.18 104 THR A N 1
ATOM 788 C CA . THR A 1 104 ? -12.874 -14.108 26.622 1.00 14.98 104 THR A CA 1
ATOM 789 C C . THR A 1 104 ? -11.765 -13.226 26.058 1.00 13.83 104 THR A C 1
ATOM 790 O O . THR A 1 104 ? -11.928 -11.990 25.990 1.00 14.12 104 THR A O 1
ATOM 794 N N A SER A 1 105 ? -10.654 -13.822 25.633 0.60 13.96 105 SER A N 1
ATOM 795 N N B SER A 1 105 ? -10.649 -13.817 25.621 0.40 13.58 105 SER A N 1
ATOM 796 C CA A SER A 1 105 ? -9.498 -13.062 25.094 0.60 14.04 105 SER A CA 1
ATOM 797 C CA B SER A 1 105 ? -9.474 -13.059 25.111 0.40 13.38 105 SER A CA 1
ATOM 798 C C A SER A 1 105 ? -9.954 -12.228 23.889 0.60 13.07 105 SER A C 1
ATOM 799 C C B SER A 1 105 ? -9.862 -12.271 23.848 0.40 13.04 105 SER A C 1
ATOM 800 O O A SER A 1 105 ? -9.669 -11.011 23.814 0.60 12.56 105 SER A O 1
ATOM 801 O O B SER A 1 105 ? -9.404 -11.117 23.687 0.40 13.25 105 SER A O 1
ATOM 806 N N . VAL A 1 106 ? -10.693 -12.856 22.987 1.00 13.28 106 VAL A N 1
ATOM 807 C CA . VAL A 1 106 ? -11.189 -12.153 21.776 1.00 13.49 106 VAL A CA 1
ATOM 808 C C . VAL A 1 106 ? -12.050 -10.955 22.189 1.00 12.26 106 VAL A C 1
ATOM 809 O O . VAL A 1 106 ? -11.835 -9.837 21.613 1.00 11.03 106 VAL A O 1
ATOM 813 N N . ILE A 1 107 ? -12.990 -11.158 23.105 1.00 12.11 107 ILE A N 1
ATOM 814 C CA . ILE A 1 107 ? -13.916 -10.074 23.528 1.00 13.30 107 ILE A CA 1
ATOM 815 C C . ILE A 1 107 ? -13.079 -8.926 24.108 1.00 13.10 107 ILE A C 1
ATOM 816 O O . ILE A 1 107 ? -13.296 -7.760 23.702 1.00 12.81 107 ILE A O 1
ATOM 821 N N . ASN A 1 108 ? -12.109 -9.249 24.972 1.00 13.42 108 ASN A N 1
ATOM 822 C CA . ASN A 1 108 ? -11.174 -8.230 25.527 1.00 14.84 108 ASN A CA 1
ATOM 823 C C . ASN A 1 108 ? -10.461 -7.472 24.401 1.00 14.82 108 ASN A C 1
ATOM 824 O O . ASN A 1 108 ? -10.408 -6.237 24.477 1.00 15.10 108 ASN A O 1
AT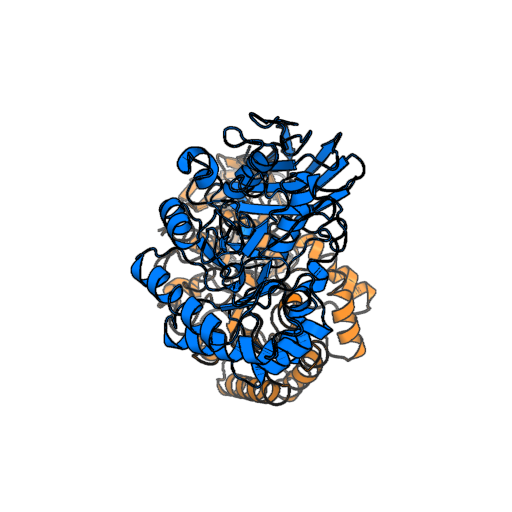OM 829 N N . GLN A 1 109 ? -9.909 -8.154 23.402 1.00 14.32 109 GLN A N 1
ATOM 830 C CA . GLN A 1 109 ? -9.158 -7.527 22.292 1.00 15.35 109 GLN A CA 1
ATOM 831 C C . GLN A 1 109 ? -10.098 -6.676 21.442 1.00 14.44 109 GLN A C 1
ATOM 832 O O . GLN A 1 109 ? -9.707 -5.581 21.074 1.00 13.74 109 GLN A O 1
ATOM 838 N N . LYS A 1 110 ? -11.335 -7.127 21.244 1.00 12.76 110 LYS A N 1
ATOM 839 C CA . LYS A 1 110 ? -12.325 -6.395 20.438 1.00 14.12 110 LYS A CA 1
ATOM 840 C C . LYS A 1 110 ? -12.648 -5.070 21.135 1.00 14.07 110 LYS A C 1
ATOM 841 O O . LYS A 1 110 ? -12.600 -3.986 20.495 1.00 14.76 110 LYS A O 1
ATOM 847 N N . LYS A 1 111 ? -12.978 -5.141 22.416 1.00 14.19 111 LYS A N 1
ATOM 848 C CA . LYS A 1 111 ? -13.295 -3.935 23.217 1.00 16.05 111 LYS A CA 1
ATOM 849 C C . LYS A 1 111 ? -12.073 -3.011 23.304 1.00 16.09 111 LYS A C 1
ATOM 850 O O . LYS A 1 111 ? -12.268 -1.790 23.183 1.00 16.64 111 LYS A O 1
ATOM 856 N N . ALA A 1 112 ? -10.878 -3.555 23.510 1.00 15.07 112 ALA A N 1
ATOM 857 C CA . ALA A 1 112 ? -9.641 -2.766 23.677 1.00 15.58 112 ALA A CA 1
ATOM 858 C C . ALA A 1 112 ? -9.270 -2.014 22.397 1.00 16.97 112 ALA A C 1
ATOM 859 O O . ALA A 1 112 ? -8.605 -0.957 22.509 1.00 16.32 112 ALA A O 1
ATOM 861 N N . SER A 1 113 ? -9.625 -2.538 21.218 1.00 15.78 113 SER A N 1
ATOM 862 C CA . SER A 1 113 ? -9.243 -1.945 19.916 1.00 15.82 113 SER A CA 1
ATOM 863 C C . SER A 1 113 ? -9.787 -0.522 19.820 1.00 17.16 113 SER A C 1
ATOM 864 O O . SER A 1 113 ? -9.205 0.241 19.073 1.00 18.72 113 SER A O 1
ATOM 867 N N . GLY A 1 114 ? -10.909 -0.266 20.473 1.00 18.55 114 GLY A N 1
ATOM 868 C CA . GLY A 1 114 ? -11.661 0.993 20.362 1.00 22.31 114 GLY A CA 1
ATOM 869 C C . GLY A 1 114 ? -12.428 1.107 19.054 1.00 24.12 114 GLY A C 1
ATOM 870 O O . GLY A 1 114 ? -13.192 2.081 18.936 1.00 25.98 114 GLY A O 1
ATOM 871 N N . TYR A 1 115 ? -12.282 0.187 18.090 1.00 18.95 115 TYR A N 1
ATOM 872 C CA . TYR A 1 115 ? -13.021 0.307 16.799 1.00 18.40 115 TYR A CA 1
ATOM 873 C C . TYR A 1 115 ? -14.519 0.119 17.057 1.00 18.32 115 TYR A C 1
ATOM 874 O O . TYR A 1 115 ? -14.894 -0.706 17.941 1.00 18.75 115 TYR A O 1
ATOM 883 N N . SER A 1 116 ? -15.343 0.887 16.338 1.00 18.45 116 SER A N 1
ATOM 884 C CA . SER A 1 116 ? -16.812 0.934 16.555 1.00 19.25 116 SER A CA 1
ATOM 885 C C . SER A 1 116 ? -17.579 0.291 15.394 1.00 18.84 116 SER A C 1
ATOM 886 O O . SER A 1 116 ? -18.811 0.466 15.358 1.00 21.74 116 SER A O 1
ATOM 889 N N . ASN A 1 117 ? -16.918 -0.473 14.534 1.00 14.45 117 ASN A N 1
ATOM 890 C CA . ASN A 1 117 ? -17.532 -1.015 13.303 1.00 13.46 117 ASN A CA 1
ATOM 891 C C . ASN A 1 117 ? -17.611 -2.550 13.382 1.00 12.24 117 ASN A C 1
ATOM 892 O O . ASN A 1 117 ? -17.391 -3.193 12.381 1.00 13.25 117 ASN A O 1
ATOM 897 N N . PHE A 1 118 ? -17.934 -3.102 14.540 1.00 12.69 118 PHE A N 1
ATOM 898 C CA . PHE A 1 118 ? -18.221 -4.544 14.700 1.00 12.62 118 PHE A CA 1
ATOM 899 C C . PHE A 1 118 ? -19.722 -4.766 14.555 1.00 13.19 118 PHE A C 1
ATOM 900 O O . PHE A 1 118 ? -20.550 -4.008 15.125 1.00 16.20 118 PHE A O 1
ATOM 908 N N . TYR A 1 119 ? -20.071 -5.794 13.805 1.00 12.65 119 TYR A N 1
ATOM 909 C CA . TYR A 1 119 ? -21.477 -6.227 13.627 1.00 12.77 119 TYR A CA 1
ATOM 910 C C . TYR A 1 119 ? -21.919 -7.134 14.765 1.00 14.07 119 TYR A C 1
ATOM 911 O O . TYR A 1 119 ? -23.128 -7.126 15.075 1.00 15.24 119 TYR A O 1
ATOM 920 N N . GLY A 1 120 ? -21.006 -7.888 15.354 1.00 13.46 120 GLY A N 1
ATOM 921 C CA . GLY A 1 120 ? -21.316 -8.771 16.488 1.00 13.45 120 GLY A CA 1
ATOM 922 C C . GLY A 1 120 ? -20.512 -10.043 16.409 1.00 12.62 120 GLY A C 1
ATOM 923 O O . GLY A 1 120 ? -19.539 -10.103 15.630 1.00 12.58 120 GLY A O 1
ATOM 924 N N . TYR A 1 121 ? -20.853 -10.986 17.268 1.00 12.25 121 TYR A N 1
ATOM 925 C CA . TYR A 1 121 ? -20.146 -12.273 17.427 1.00 12.39 121 TYR A CA 1
ATOM 926 C C . TYR A 1 121 ? -20.976 -13.401 16.811 1.00 11.92 121 TYR A C 1
ATOM 927 O O . TYR A 1 121 ? -22.164 -13.595 17.197 1.00 13.76 121 TYR A O 1
ATOM 936 N N . GLU A 1 122 ? -20.345 -14.173 15.925 1.00 11.66 122 GLU A N 1
ATOM 937 C CA . GLU A 1 122 ? -20.886 -15.458 15.442 1.00 11.30 122 GLU A CA 1
ATOM 938 C C . GLU A 1 122 ? -20.350 -16.558 16.366 1.00 11.57 122 GLU A C 1
ATOM 939 O O . GLU A 1 122 ? -19.127 -16.773 16.365 1.00 10.52 122 GLU A O 1
ATOM 945 N N . ILE A 1 123 ? -21.209 -17.177 17.167 1.00 11.36 123 ILE A N 1
ATOM 946 C CA . ILE A 1 123 ? -20.763 -18.172 18.189 1.00 12.27 123 ILE A CA 1
ATOM 947 C C . ILE A 1 123 ? -20.106 -19.371 17.497 1.00 11.99 123 ILE A C 1
ATOM 948 O O . ILE A 1 123 ? -19.031 -19.800 17.965 1.00 12.81 123 ILE A O 1
ATOM 953 N N . TRP A 1 124 ? -20.696 -19.890 16.421 1.00 11.42 124 TRP A N 1
ATOM 954 C CA . TRP A 1 124 ? -20.184 -21.081 15.725 1.00 11.02 124 TRP A CA 1
ATOM 955 C C . TRP A 1 124 ? -20.559 -21.029 14.248 1.00 11.43 124 TRP A C 1
ATOM 956 O O . TRP A 1 124 ? -21.372 -20.171 13.835 1.00 11.85 124 TRP A O 1
ATOM 967 N N . ASN A 1 125 ? -19.819 -21.807 13.491 1.00 10.84 125 ASN A N 1
ATOM 968 C CA . ASN A 1 125 ? -19.909 -21.841 12.018 1.00 10.57 125 ASN A CA 1
ATOM 969 C C . ASN A 1 125 ? -20.315 -23.251 11.584 1.00 10.60 125 ASN A C 1
ATOM 970 O O . ASN A 1 125 ? -19.542 -24.226 11.755 1.00 9.77 125 ASN A O 1
ATOM 975 N N . GLU A 1 126 ? -21.488 -23.329 10.958 1.00 10.69 126 GLU A N 1
ATOM 976 C CA . GLU A 1 126 ? -22.020 -24.577 10.362 1.00 11.04 126 GLU A CA 1
ATOM 977 C C . GLU A 1 126 ? -22.037 -25.732 11.374 1.00 11.30 126 GLU A C 1
ATOM 978 O O . GLU A 1 126 ? -21.504 -26.820 11.075 1.00 9.71 126 GLU A O 1
ATOM 984 N N . PRO A 1 127 ? -22.636 -25.553 12.574 1.00 11.81 127 PRO A N 1
ATOM 985 C CA . PRO A 1 127 ? -22.618 -26.588 13.613 1.00 11.69 127 PRO A CA 1
ATOM 986 C C . PRO A 1 127 ? -23.342 -27.856 13.169 1.00 12.85 127 PRO A C 1
ATOM 987 O O . PRO A 1 127 ? -23.043 -28.931 13.708 1.00 13.46 127 PRO A O 1
ATOM 991 N N . ASP A 1 128 ? -24.269 -27.724 12.213 1.00 12.33 128 ASP A N 1
ATOM 992 C CA . ASP A 1 128 ? -24.984 -28.864 11.591 1.00 12.18 128 ASP A CA 1
ATOM 993 C C . ASP A 1 128 ? -23.984 -29.820 10.938 1.00 12.60 128 ASP A C 1
ATOM 994 O O . ASP A 1 128 ? -24.285 -31.021 10.894 1.00 13.58 128 ASP A O 1
ATOM 999 N N . GLY A 1 129 ? -22.871 -29.309 10.438 1.00 12.23 129 GLY A N 1
ATOM 1000 C CA . GLY A 1 129 ? -21.790 -30.095 9.817 1.00 12.90 129 GLY A CA 1
ATOM 1001 C C . GLY A 1 129 ? -20.554 -30.232 10.696 1.00 12.17 129 GLY A C 1
ATOM 1002 O O . GLY A 1 129 ? -19.802 -31.156 10.420 1.00 13.34 129 GLY A O 1
ATOM 1003 N N . THR A 1 130 ? -20.263 -29.273 11.588 1.00 12.47 130 THR A N 1
ATOM 1004 C CA . THR A 1 130 ? -18.916 -29.145 12.200 1.00 12.29 130 THR A CA 1
ATOM 1005 C C . THR A 1 130 ? -18.920 -29.367 13.713 1.00 14.53 130 THR A C 1
ATOM 1006 O O . THR A 1 130 ? -17.827 -29.289 14.270 1.00 16.95 130 THR A O 1
ATOM 1010 N N . PHE A 1 131 ? -20.057 -29.570 14.361 1.00 16.16 131 PHE A N 1
ATOM 1011 C CA . PHE A 1 131 ? -20.087 -29.682 15.836 1.00 17.78 131 PHE A CA 1
ATOM 1012 C C . PHE A 1 131 ? -20.668 -31.041 16.226 1.00 22.88 131 PHE A C 1
ATOM 1013 O O . PHE A 1 131 ? -21.834 -31.052 16.567 1.00 25.20 131 PHE A O 1
ATOM 1021 N N . LYS A 1 132 ? -19.865 -32.103 16.143 1.00 31.62 132 LYS A N 1
ATOM 1022 C CA . LYS A 1 132 ? -20.229 -33.491 16.575 1.00 40.28 132 LYS A CA 1
ATOM 1023 C C . LYS A 1 132 ? -19.085 -34.122 17.378 1.00 39.90 132 LYS A C 1
ATOM 1024 O O . LYS A 1 132 ? -17.903 -33.760 17.157 1.00 40.17 132 LYS A O 1
ATOM 1030 N N . ASN A 1 133 ? -19.423 -35.018 18.308 1.00 46.24 133 ASN A N 1
ATOM 1031 C CA . ASN A 1 133 ? -18.428 -35.800 19.096 1.00 46.86 133 ASN A CA 1
ATOM 1032 C C . ASN A 1 133 ? -17.451 -34.843 19.787 1.00 45.29 133 ASN A C 1
ATOM 1033 O O . ASN A 1 133 ? -16.219 -35.106 19.761 1.00 44.44 133 ASN A O 1
ATOM 1038 N N . ASN A 1 134 ? -17.985 -33.795 20.420 1.00 37.03 134 ASN A N 1
ATOM 1039 C CA . ASN A 1 134 ? -17.157 -32.738 21.052 1.00 37.30 134 ASN A CA 1
ATOM 1040 C C . ASN A 1 134 ? -17.259 -32.791 22.580 1.00 37.38 134 ASN A C 1
ATOM 1041 O O . ASN A 1 134 ? -16.673 -31.887 23.231 1.00 43.28 134 ASN A O 1
ATOM 1046 N N . ASN A 1 135 ? -17.936 -33.808 23.129 1.00 39.03 135 ASN A N 1
ATOM 1047 C CA . ASN A 1 135 ? -18.082 -34.058 24.593 1.00 37.34 135 ASN A CA 1
ATOM 1048 C C . ASN A 1 135 ? -18.971 -32.988 25.240 1.00 35.46 135 ASN A C 1
ATOM 1049 O O . ASN A 1 135 ? -19.184 -33.042 26.459 1.00 40.02 135 ASN A O 1
ATOM 1054 N N . VAL A 1 136 ? -19.468 -32.032 24.459 1.00 27.65 136 VAL A N 1
ATOM 1055 C CA . VAL A 1 136 ? -20.528 -31.079 24.888 1.00 22.36 136 VAL A CA 1
ATOM 1056 C C . VAL A 1 136 ? -21.459 -30.998 23.689 1.00 19.76 136 VAL A C 1
ATOM 1057 O O . VAL A 1 136 ? -20.960 -31.107 22.558 1.00 19.98 136 VAL A O 1
ATOM 1061 N N . SER A 1 137 ? -22.747 -30.869 23.922 1.00 18.73 137 SER A N 1
ATOM 1062 C CA . SER A 1 137 ? -23.737 -30.653 22.842 1.00 20.12 137 SER A CA 1
ATOM 1063 C C . SER A 1 137 ? -23.551 -29.238 22.251 1.00 18.22 137 SER A C 1
ATOM 1064 O O . SER A 1 137 ? -23.078 -28.325 22.956 1.00 16.13 137 SER A O 1
ATOM 1067 N N . PHE A 1 138 ? -23.881 -29.064 20.978 1.00 17.42 138 PHE A N 1
ATOM 1068 C CA . PHE A 1 138 ? -23.925 -27.715 20.359 1.00 16.93 138 PHE A CA 1
ATOM 1069 C C . PHE A 1 138 ? -24.807 -26.800 21.208 1.00 16.03 138 PHE A C 1
ATOM 1070 O O . PHE A 1 138 ? -24.365 -25.707 21.526 1.00 16.74 138 PHE A O 1
ATOM 1078 N N . ASN A 1 139 ? -26.005 -27.213 21.612 1.00 17.15 139 ASN A N 1
ATOM 1079 C CA . ASN A 1 139 ? -26.912 -26.335 22.410 1.00 18.40 139 ASN A CA 1
ATOM 1080 C C . ASN A 1 139 ? -26.215 -25.838 23.689 1.00 17.83 139 ASN A C 1
ATOM 1081 O O . ASN A 1 139 ? -26.349 -24.615 24.059 1.00 16.72 139 ASN A O 1
ATOM 1086 N N . ASP A 1 140 ? -25.531 -26.745 24.387 1.00 19.37 140 ASP A N 1
ATOM 1087 C CA . ASP A 1 140 ? -24.879 -26.427 25.680 1.00 21.11 140 ASP A CA 1
ATOM 1088 C C . ASP A 1 140 ? -23.714 -25.478 25.435 1.00 17.44 140 ASP A C 1
ATOM 1089 O O . ASP A 1 140 ? -23.571 -24.515 26.191 1.00 18.39 140 ASP A O 1
ATOM 1094 N N . MET A 1 141 ? -22.944 -25.706 24.369 1.00 16.03 141 MET A N 1
ATOM 1095 C CA . MET A 1 141 ? -21.814 -24.812 24.037 1.00 15.31 141 MET A CA 1
ATOM 1096 C C . MET A 1 141 ? -22.411 -23.435 23.721 1.00 14.10 141 MET A C 1
ATOM 1097 O O . MET A 1 141 ? -21.901 -22.429 24.215 1.00 14.16 141 MET A O 1
ATOM 1102 N N . TRP A 1 142 ? -23.489 -23.407 22.953 1.00 14.00 142 TRP A N 1
ATOM 1103 C CA . TRP A 1 142 ? -24.155 -22.149 22.540 1.00 13.95 142 TRP A CA 1
ATOM 1104 C C . TRP A 1 142 ? -24.579 -21.371 23.796 1.00 14.65 142 TRP A C 1
ATOM 1105 O O . TRP A 1 142 ? -24.283 -20.185 23.912 1.00 14.57 142 TRP A O 1
ATOM 1116 N N . LEU A 1 143 ? -25.328 -22.008 24.681 1.00 15.14 143 LEU A N 1
ATOM 1117 C CA . LEU A 1 143 ? -25.828 -21.323 25.897 1.00 15.93 143 LEU A CA 1
ATOM 1118 C C . LEU A 1 143 ? -24.652 -20.738 26.687 1.00 15.73 143 LEU A C 1
ATOM 1119 O O . LEU A 1 143 ? -24.730 -19.568 27.132 1.00 15.80 143 LEU A O 1
ATOM 1124 N N . GLN A 1 144 ? -23.612 -21.516 26.925 1.00 17.33 144 GLN A N 1
ATOM 1125 C CA . GLN A 1 144 ? -22.516 -21.071 27.811 1.00 18.06 144 GLN A CA 1
ATOM 1126 C C . GLN A 1 144 ? -21.766 -19.911 27.129 1.00 17.07 144 GLN A C 1
ATOM 1127 O O . GLN A 1 144 ? -21.406 -18.928 27.807 1.00 17.45 144 GLN A O 1
ATOM 1133 N N . THR A 1 145 ? -21.600 -19.969 25.820 1.00 15.73 145 THR A N 1
ATOM 1134 C CA . THR A 1 145 ? -20.865 -18.924 25.074 1.00 15.85 145 THR A CA 1
ATOM 1135 C C . THR A 1 145 ? -21.726 -17.659 25.035 1.00 13.73 145 THR A C 1
ATOM 1136 O O . THR A 1 145 ? -21.175 -16.523 25.182 1.00 15.04 145 THR A O 1
ATOM 1140 N N . TYR A 1 146 ? -23.024 -17.840 24.854 1.00 14.50 146 TYR A N 1
ATOM 1141 C CA . TYR A 1 146 ? -24.017 -16.744 24.803 1.00 15.54 146 TYR A CA 1
ATOM 1142 C C . TYR A 1 146 ? -23.976 -15.955 26.114 1.00 16.50 146 TYR A C 1
ATOM 1143 O O . TYR A 1 146 ? -23.912 -14.720 26.104 1.00 15.70 146 TYR A O 1
ATOM 1152 N N . LYS A 1 147 ? -23.973 -16.682 27.237 1.00 17.75 147 LYS A N 1
ATOM 1153 C CA . LYS A 1 147 ? -23.952 -16.044 28.580 1.00 19.17 147 LYS A CA 1
ATOM 1154 C C . LYS A 1 147 ? -22.643 -15.244 28.757 1.00 16.65 147 LYS A C 1
ATOM 1155 O O . LYS A 1 147 ? -22.673 -14.112 29.254 1.00 17.29 147 LYS A O 1
ATOM 1161 N N . LEU A 1 148 ? -21.512 -15.798 28.345 1.00 16.06 148 LEU A N 1
ATOM 1162 C CA . LEU A 1 148 ? -20.206 -15.105 28.419 1.00 16.69 148 LEU A CA 1
ATOM 1163 C C . LEU A 1 148 ? -20.265 -13.799 27.628 1.00 16.20 148 LEU A C 1
ATOM 1164 O O . LEU A 1 148 ? -19.846 -12.755 28.136 1.00 16.36 148 LEU A O 1
ATOM 1169 N N . ILE A 1 149 ? -20.723 -13.848 26.380 1.00 16.12 149 ILE A N 1
ATOM 1170 C CA . ILE A 1 149 ? -20.778 -12.626 25.523 1.00 16.93 149 ILE A CA 1
ATOM 1171 C C . ILE A 1 149 ? -21.722 -11.603 26.145 1.00 16.45 149 ILE A C 1
ATOM 1172 O O . ILE A 1 149 ? -21.394 -10.423 26.137 1.00 17.58 149 ILE A O 1
ATOM 1177 N N . ARG A 1 150 ? -22.873 -12.037 26.648 1.00 17.79 150 ARG A N 1
ATOM 1178 C CA . ARG A 1 150 ? -23.836 -11.123 27.302 1.00 18.19 150 ARG A CA 1
ATOM 1179 C C . ARG A 1 150 ? -23.173 -10.476 28.526 1.00 19.71 150 ARG A C 1
ATOM 1180 O O . ARG A 1 150 ? -23.391 -9.284 28.733 1.00 19.38 150 ARG A O 1
ATOM 1188 N N . ARG A 1 151 ? -22.352 -11.216 29.271 1.00 22.95 151 ARG A N 1
ATOM 1189 C CA . ARG A 1 151 ? -21.691 -10.698 30.501 1.00 24.64 151 ARG A CA 1
ATOM 1190 C C . ARG A 1 151 ? -20.603 -9.684 30.117 1.00 24.11 151 ARG A C 1
ATOM 1191 O O . ARG A 1 151 ? -20.547 -8.617 30.732 1.00 20.48 151 ARG A O 1
ATOM 1199 N N . LEU A 1 152 ? -19.761 -9.983 29.136 1.00 19.48 152 LEU A N 1
ATOM 1200 C CA . LEU A 1 152 ? -18.555 -9.166 28.862 1.00 20.84 152 LEU A CA 1
ATOM 1201 C C . LEU A 1 152 ? -18.784 -8.113 27.775 1.00 20.59 152 LEU A C 1
ATOM 1202 O O . LEU A 1 152 ? -18.024 -7.143 27.775 1.00 19.94 152 LEU A O 1
ATOM 1207 N N . ASP A 1 153 ? -19.800 -8.267 26.924 1.00 19.99 153 ASP A N 1
ATOM 1208 C CA . ASP A 1 153 ? -20.071 -7.328 25.802 1.00 17.65 153 ASP A CA 1
ATOM 1209 C C . ASP A 1 153 ? -21.584 -7.267 25.570 1.00 19.26 153 ASP A C 1
ATOM 1210 O O . ASP A 1 153 ? -22.101 -7.661 24.522 1.00 16.70 153 ASP A O 1
ATOM 1215 N N . PRO A 1 154 ? -22.354 -6.757 26.561 1.00 21.55 154 PRO A N 1
ATOM 1216 C CA . PRO A 1 154 ? -23.816 -6.840 26.506 1.00 20.79 154 PRO A CA 1
ATOM 1217 C C . PRO A 1 154 ? -24.504 -6.112 25.334 1.00 20.78 154 PRO A C 1
ATOM 1218 O O . PRO A 1 154 ? -25.614 -6.524 24.944 1.00 23.59 154 PRO A O 1
ATOM 1222 N N . ASN A 1 155 ? -23.875 -5.082 24.771 1.00 20.85 155 ASN A N 1
ATOM 1223 C CA . ASN A 1 155 ? -24.491 -4.275 23.688 1.00 24.51 155 ASN A CA 1
ATOM 1224 C C . ASN A 1 155 ? -24.183 -4.865 22.314 1.00 24.63 155 ASN A C 1
ATOM 1225 O O . ASN A 1 155 ? -24.640 -4.272 21.316 1.00 23.93 155 ASN A O 1
ATOM 1230 N N . SER A 1 156 ? -23.426 -5.960 22.245 1.00 21.01 156 SER A N 1
ATOM 1231 C CA . SER A 1 156 ? -23.035 -6.557 20.941 1.00 19.72 156 SER A CA 1
ATOM 1232 C C . SER A 1 156 ? -24.138 -7.498 20.458 1.00 17.87 156 SER A C 1
ATOM 1233 O O . SER A 1 156 ? -24.808 -8.142 21.296 1.00 20.22 156 SER A O 1
ATOM 1236 N N . GLN A 1 157 ? -24.248 -7.663 19.143 1.00 15.12 157 GLN A N 1
ATOM 1237 C CA . GLN A 1 157 ? -25.175 -8.658 18.549 1.00 14.06 157 GLN A CA 1
ATOM 1238 C C . GLN A 1 157 ? -24.539 -10.041 18.623 1.00 13.67 157 GLN A C 1
ATOM 1239 O O . GLN A 1 157 ? -23.314 -10.162 18.434 1.00 13.53 157 GLN A O 1
ATOM 1245 N N . ILE A 1 158 ? -25.373 -11.046 18.848 1.00 13.24 158 ILE A N 1
ATOM 1246 C CA . ILE A 1 158 ? -24.995 -12.484 18.794 1.00 13.51 158 ILE A CA 1
ATOM 1247 C C . ILE A 1 158 ? -25.685 -13.095 17.588 1.00 13.12 158 ILE A C 1
ATOM 1248 O O . ILE A 1 158 ? -26.912 -12.935 17.480 1.00 13.11 158 ILE A O 1
ATOM 1253 N N . ILE A 1 159 ? -24.896 -13.728 16.725 1.00 13.27 159 ILE A N 1
ATOM 1254 C CA . ILE A 1 159 ? -25.339 -14.220 15.400 1.00 12.66 159 ILE A CA 1
ATOM 1255 C C . ILE A 1 159 ? -25.248 -15.749 15.380 1.00 12.00 159 ILE A C 1
ATOM 1256 O O . ILE A 1 159 ? -24.201 -16.305 15.726 1.00 12.00 159 ILE A O 1
ATOM 1261 N N . GLY A 1 160 ? -26.309 -16.420 14.932 1.00 11.20 160 GLY A N 1
ATOM 1262 C CA . GLY A 1 160 ? -26.248 -17.855 14.662 1.00 10.58 160 GLY A CA 1
ATOM 1263 C C . GLY A 1 160 ? -27.597 -18.424 14.265 1.00 9.82 160 GLY A C 1
ATOM 1264 O O . GLY A 1 160 ? -28.572 -17.706 14.147 1.00 10.11 160 GLY A O 1
ATOM 1265 N N . PRO A 1 161 ? -27.697 -19.741 14.034 1.00 10.85 161 PRO A N 1
ATOM 1266 C CA . PRO A 1 161 ? -26.595 -20.680 14.275 1.00 12.47 161 PRO A CA 1
ATOM 1267 C C . PRO A 1 161 ? -25.598 -20.889 13.125 1.00 11.90 161 PRO A C 1
ATOM 1268 O O . PRO A 1 161 ? -24.676 -21.676 13.257 1.00 11.48 161 PRO A O 1
ATOM 1272 N N . SER A 1 162 ? -25.793 -20.188 12.001 1.00 11.47 162 SER A N 1
ATOM 1273 C CA . SER A 1 162 ? -24.895 -20.220 10.833 1.00 10.72 162 SER A CA 1
ATOM 1274 C C . SER A 1 162 ? -24.824 -21.616 10.216 1.00 10.36 162 SER A C 1
ATOM 1275 O O . SER A 1 162 ? -23.744 -22.061 9.877 1.00 10.13 162 SER A O 1
ATOM 1278 N N . TYR A 1 163 ? -25.954 -22.270 10.004 1.00 10.50 163 TYR A N 1
ATOM 1279 C CA . TYR A 1 163 ? -25.961 -23.611 9.395 1.00 11.18 163 TYR A CA 1
ATOM 1280 C C . TYR A 1 163 ? -25.373 -23.602 7.990 1.00 11.98 163 TYR A C 1
ATOM 1281 O O . TYR A 1 163 ? -25.502 -22.591 7.254 1.00 12.34 163 TYR A O 1
ATOM 1290 N N . SER A 1 164 ? -24.794 -24.748 7.623 1.00 12.33 164 SER A N 1
ATOM 1291 C CA A SER A 1 164 ? -24.319 -25.084 6.267 0.80 13.42 164 SER A CA 1
ATOM 1292 C CA B SER A 1 164 ? -24.296 -25.014 6.253 0.20 12.33 164 SER A CA 1
ATOM 1293 C C . SER A 1 164 ? -25.451 -24.807 5.265 1.00 12.91 164 SER A C 1
ATOM 1294 O O . SER A 1 164 ? -25.219 -24.189 4.224 1.00 13.22 164 SER A O 1
ATOM 1299 N N . TYR A 1 165 ? -26.653 -25.271 5.611 1.00 12.35 165 TYR A N 1
ATOM 1300 C CA . TYR A 1 165 ? -27.906 -25.128 4.836 1.00 12.80 165 TYR A CA 1
ATOM 1301 C C . TYR A 1 165 ? -29.027 -24.817 5.807 1.00 12.83 165 TYR A C 1
ATOM 1302 O O . TYR A 1 165 ? -29.100 -25.410 6.910 1.00 11.89 165 TYR A O 1
ATOM 1311 N N . TYR A 1 166 ? -29.989 -24.008 5.368 1.00 13.11 166 TYR A N 1
ATOM 1312 C CA . TYR A 1 166 ? -31.261 -23.901 6.103 1.00 12.71 166 TYR A CA 1
ATOM 1313 C C . TYR A 1 166 ? -31.908 -25.286 6.170 1.00 13.10 166 TYR A C 1
ATOM 1314 O O . TYR A 1 166 ? -31.950 -26.011 5.189 1.00 13.07 166 TYR A O 1
ATOM 1323 N N . ASN A 1 167 ? -32.367 -25.646 7.357 1.00 11.99 167 ASN A N 1
ATOM 1324 C CA . ASN A 1 167 ? -33.203 -26.850 7.526 1.00 12.75 167 ASN A CA 1
ATOM 1325 C C . ASN A 1 167 ? -34.240 -26.516 8.582 1.00 11.74 167 ASN A C 1
ATOM 1326 O O . ASN A 1 167 ? -33.875 -26.130 9.676 1.00 11.73 167 ASN A O 1
ATOM 1331 N N . HIS A 1 168 ? -35.506 -26.710 8.246 1.00 11.49 168 HIS A N 1
ATOM 1332 C CA . HIS A 1 168 ? -36.627 -26.401 9.144 1.00 12.30 168 HIS A CA 1
ATOM 1333 C C . HIS A 1 168 ? -36.469 -27.126 10.478 1.00 12.02 168 HIS A C 1
ATOM 1334 O O . HIS A 1 168 ? -36.739 -26.514 11.528 1.00 11.80 168 HIS A O 1
ATOM 1341 N N . TYR A 1 169 ? -36.124 -28.406 10.433 1.00 11.97 169 TYR A N 1
ATOM 1342 C CA . TYR A 1 169 ? -36.134 -29.285 11.625 1.00 13.14 169 TYR A CA 1
ATOM 1343 C C . TYR A 1 169 ? -34.965 -28.895 12.536 1.00 13.17 169 TYR A C 1
ATOM 1344 O O . TYR A 1 169 ? -35.173 -28.747 13.760 1.00 13.71 169 TYR A O 1
ATOM 1353 N N . ASN A 1 170 ? -33.786 -28.666 11.957 1.00 13.53 170 ASN A N 1
ATOM 1354 C CA . ASN A 1 170 ? -32.640 -28.183 12.757 1.00 14.75 170 ASN A CA 1
ATOM 1355 C C . ASN A 1 170 ? -33.030 -26.855 13.392 1.00 13.17 170 ASN A C 1
ATOM 1356 O O . ASN A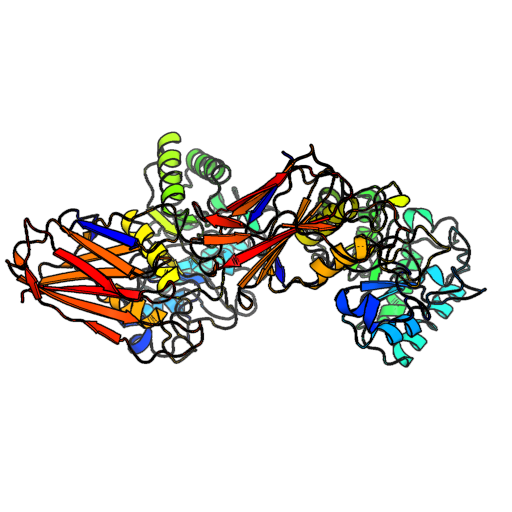 1 170 ? -32.813 -26.653 14.593 1.00 13.65 170 ASN A O 1
ATOM 1361 N N . MET A 1 171 ?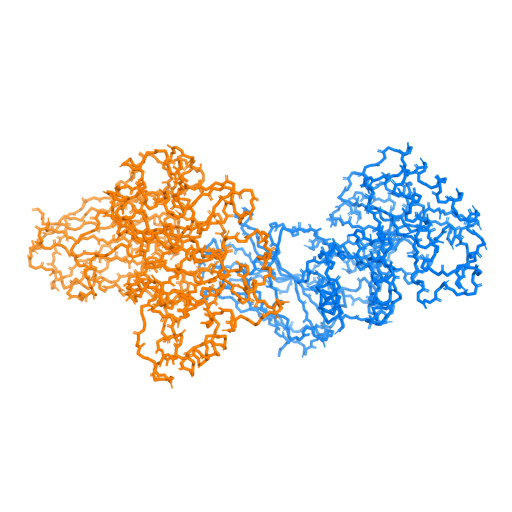 -33.518 -25.920 12.586 1.00 13.93 171 MET A N 1
ATOM 1362 C CA . MET A 1 171 ? -33.823 -24.559 13.090 1.00 14.24 171 MET A CA 1
ATOM 1363 C C . MET A 1 171 ? -34.922 -24.644 14.163 1.00 13.60 171 MET A C 1
ATOM 1364 O O . MET A 1 171 ? -34.809 -23.934 15.157 1.00 12.89 171 MET A O 1
ATOM 1369 N N . ASN A 1 172 ? -35.934 -25.499 14.003 1.00 15.13 172 ASN A N 1
ATOM 1370 C CA . ASN A 1 172 ? -37.004 -25.668 15.023 1.00 16.76 172 ASN A CA 1
ATOM 1371 C C . ASN A 1 172 ? -36.389 -26.121 16.359 1.00 15.74 172 ASN A C 1
ATOM 1372 O O . ASN A 1 172 ? -36.665 -25.501 17.388 1.00 16.25 172 ASN A O 1
ATOM 1377 N N . ALA A 1 173 ? -35.551 -27.156 16.349 1.00 14.80 173 ALA A N 1
ATOM 1378 C CA . ALA A 1 173 ? -34.868 -27.717 17.546 1.00 16.12 173 ALA A CA 1
ATOM 1379 C C . ALA A 1 173 ? -34.040 -26.629 18.239 1.00 15.70 173 ALA A C 1
ATOM 1380 O O . ALA A 1 173 ? -34.142 -26.445 19.457 1.00 16.84 173 ALA A O 1
ATOM 1382 N N . PHE A 1 174 ? -33.296 -25.852 17.460 1.00 16.64 174 PHE A N 1
ATOM 1383 C CA . PHE A 1 174 ? -32.401 -24.793 17.966 1.00 15.43 174 PHE A CA 1
ATOM 1384 C C . PHE A 1 174 ? -33.223 -23.678 18.614 1.00 15.10 174 PHE A C 1
ATOM 1385 O O . PHE A 1 174 ? -32.899 -23.274 19.767 1.00 16.05 174 PHE A O 1
ATOM 1393 N N . LEU A 1 175 ? -34.242 -23.164 17.919 1.00 15.26 175 LEU A N 1
ATOM 1394 C CA . LEU A 1 175 ? -35.023 -22.010 18.417 1.00 16.41 175 LEU A CA 1
ATOM 1395 C C . LEU A 1 175 ? -35.830 -22.455 19.637 1.00 16.37 175 LEU A C 1
ATOM 1396 O O . LEU A 1 175 ? -36.012 -21.638 20.536 1.00 17.50 175 LEU A O 1
ATOM 1401 N N . ASN A 1 176 ? -36.309 -23.691 19.645 1.00 17.81 176 ASN A N 1
ATOM 1402 C CA . ASN A 1 176 ? -37.017 -24.257 20.814 1.00 18.91 176 ASN A CA 1
ATOM 1403 C C . ASN A 1 176 ? -36.076 -24.257 22.016 1.00 18.93 176 ASN A C 1
ATOM 1404 O O . ASN A 1 176 ? -36.493 -23.799 23.099 1.00 18.16 176 ASN A O 1
ATOM 1409 N N . PHE A 1 177 ? -34.835 -24.718 21.836 1.00 17.76 177 PHE A N 1
ATOM 1410 C CA . PHE A 1 177 ? -33.824 -24.715 22.917 1.00 18.23 177 PHE A CA 1
ATOM 1411 C C . PHE A 1 177 ? -33.568 -23.275 23.363 1.00 17.78 177 PHE A C 1
ATOM 1412 O O . PHE A 1 177 ? -33.518 -22.993 24.561 1.00 19.89 177 PHE A O 1
ATOM 1420 N N . CYS A 1 178 ? -33.362 -22.371 22.406 1.00 18.38 178 CYS A N 1
ATOM 1421 C CA . CYS A 1 178 ? -33.007 -20.963 22.683 1.00 18.47 178 CYS A CA 1
ATOM 1422 C C . CYS A 1 178 ? -34.161 -20.283 23.432 1.00 19.39 178 CYS A C 1
ATOM 1423 O O . CYS A 1 178 ? -33.906 -19.498 24.356 1.00 19.98 178 CYS A O 1
ATOM 1426 N N . ARG A 1 179 ? -35.403 -20.550 23.042 1.00 18.91 179 ARG A N 1
ATOM 1427 C CA . ARG A 1 179 ? -36.570 -19.912 23.677 1.00 21.59 179 ARG A CA 1
ATOM 1428 C C . ARG A 1 179 ? -36.673 -20.411 25.132 1.00 21.43 179 ARG A C 1
ATOM 1429 O O . ARG A 1 179 ? -36.810 -19.550 26.028 1.00 21.58 179 ARG A O 1
ATOM 1437 N N . ALA A 1 180 ? -36.546 -21.721 25.345 1.00 21.32 180 ALA A N 1
ATOM 1438 C CA . ALA A 1 180 ? -36.573 -22.377 26.671 1.00 24.14 180 ALA A CA 1
ATOM 1439 C C . ALA A 1 180 ? -35.477 -21.809 27.590 1.00 26.84 180 ALA A C 1
ATOM 1440 O O . ALA A 1 180 ? -35.710 -21.742 28.816 1.00 28.17 180 ALA A O 1
ATOM 1442 N N . ASN A 1 181 ? -34.323 -21.408 27.047 1.00 24.18 181 ASN A N 1
ATOM 1443 C CA . ASN A 1 181 ? -33.130 -21.054 27.854 1.00 22.92 181 ASN A CA 1
ATOM 1444 C C . ASN A 1 181 ? -32.748 -19.573 27.737 1.00 21.47 181 ASN A C 1
ATOM 1445 O O . ASN A 1 181 ? -31.631 -19.229 28.153 1.00 23.46 181 ASN A O 1
ATOM 1450 N N A ASN A 1 182 ? -33.615 -18.747 27.146 0.50 21.05 182 ASN A N 1
ATOM 1451 N N B ASN A 1 182 ? -33.632 -18.725 27.202 0.50 19.98 182 ASN A N 1
ATOM 1452 C CA A ASN A 1 182 ? -33.443 -17.271 27.044 0.50 22.49 182 ASN A CA 1
ATOM 1453 C CA B ASN A 1 182 ? -33.400 -17.261 27.038 0.50 20.60 182 ASN A CA 1
ATOM 1454 C C A ASN A 1 182 ? -32.118 -16.941 26.329 0.50 20.62 182 ASN A C 1
ATOM 1455 C C B ASN A 1 182 ? -32.009 -17.052 26.418 0.50 19.38 182 ASN A C 1
ATOM 1456 O O A ASN A 1 182 ? -31.452 -15.978 26.756 0.50 19.58 182 ASN A O 1
ATOM 1457 O O B ASN A 1 182 ? -31.166 -16.347 27.008 0.50 17.38 182 ASN A O 1
ATOM 1466 N N . CYS A 1 183 ? -31.751 -17.699 25.283 1.00 18.40 183 CYS A N 1
ATOM 1467 C CA . CYS A 1 183 ? -30.485 -17.480 24.529 1.00 17.47 183 CYS A CA 1
ATOM 1468 C C . CYS A 1 183 ? -30.777 -17.392 23.017 1.00 17.21 183 CYS A C 1
ATOM 1469 O O . CYS A 1 183 ? -30.007 -17.949 22.236 1.00 15.81 183 CYS A O 1
ATOM 1472 N N . LEU A 1 184 ? -31.820 -16.667 22.619 1.00 17.23 184 LEU A N 1
ATOM 1473 C CA . LEU A 1 184 ? -32.112 -16.481 21.178 1.00 17.56 184 LEU A CA 1
ATOM 1474 C C . LEU A 1 184 ? -31.028 -15.575 20.610 1.00 16.88 184 LEU A C 1
ATOM 1475 O O . LEU A 1 184 ? -30.640 -14.579 21.230 1.00 17.76 184 LEU A O 1
ATOM 1480 N N . PRO A 1 185 ? -30.549 -15.892 19.400 1.00 15.13 185 PRO A N 1
ATOM 1481 C CA . PRO A 1 185 ? -29.670 -14.975 18.681 1.00 15.99 185 PRO A CA 1
ATOM 1482 C C . PRO A 1 185 ? -30.372 -13.643 18.416 1.00 14.45 185 PRO A C 1
ATOM 1483 O O . PRO A 1 185 ? -31.599 -13.624 18.294 1.00 15.42 185 PRO A O 1
ATOM 1487 N N . ASP A 1 186 ? -29.604 -12.551 18.424 1.00 13.86 186 ASP A N 1
ATOM 1488 C CA . ASP A 1 186 ? -30.088 -11.230 17.945 1.00 14.14 186 ASP A CA 1
ATOM 1489 C C . ASP A 1 186 ? -30.293 -11.293 16.421 1.00 13.89 186 ASP A C 1
ATOM 1490 O O . ASP A 1 186 ? -31.188 -10.599 15.871 1.00 14.20 186 ASP A O 1
ATOM 1495 N N . VAL A 1 187 ? -29.456 -12.062 15.740 1.00 12.32 187 VAL A N 1
ATOM 1496 C CA . VAL A 1 187 ? -29.508 -12.176 14.262 1.00 12.38 187 VAL A CA 1
ATOM 1497 C C . VAL A 1 187 ? -29.480 -13.655 13.909 1.00 12.77 187 VAL A C 1
ATOM 1498 O O . VAL A 1 187 ? -28.503 -14.329 14.260 1.00 14.22 187 VAL A O 1
ATOM 1502 N N . ILE A 1 188 ? -30.514 -14.148 13.252 1.00 12.13 188 ILE A N 1
ATOM 1503 C CA . ILE A 1 188 ? -30.589 -15.560 12.831 1.00 12.89 188 ILE A CA 1
ATOM 1504 C C . ILE A 1 188 ? -29.869 -15.696 11.502 1.00 12.60 188 ILE A C 1
ATOM 1505 O O . ILE A 1 188 ? -30.006 -14.816 10.662 1.00 11.83 188 ILE A O 1
ATOM 1510 N N . CYS A 1 189 ? -29.041 -16.721 11.369 1.00 11.55 189 CYS A N 1
ATOM 1511 C CA . CYS A 1 189 ? -28.066 -16.803 10.256 1.00 11.04 189 CYS A CA 1
ATOM 1512 C C . CYS A 1 189 ? -27.984 -18.229 9.713 1.00 10.60 189 CYS A C 1
ATOM 1513 O O . CYS A 1 189 ? -28.009 -19.156 10.515 1.00 11.30 189 CYS A O 1
ATOM 1516 N N . TRP A 1 190 ? -27.884 -18.375 8.395 1.00 10.07 190 TRP A N 1
ATOM 1517 C CA . TRP A 1 190 ? -27.481 -19.632 7.729 1.00 9.75 190 TRP A CA 1
ATOM 1518 C C . TRP A 1 190 ? -26.835 -19.280 6.408 1.00 10.14 190 TRP A C 1
ATOM 1519 O O . TRP A 1 190 ? -26.766 -18.072 6.069 1.00 10.42 190 TRP A O 1
ATOM 1530 N N . HIS A 1 191 ? -26.358 -20.300 5.709 1.00 10.30 191 HIS A N 1
ATOM 1531 C CA . HIS A 1 191 ? -25.605 -20.125 4.458 1.00 10.06 191 HIS A CA 1
ATOM 1532 C C . HIS A 1 191 ? -26.482 -20.530 3.299 1.00 10.41 191 HIS A C 1
ATOM 1533 O O . HIS A 1 191 ? -27.305 -21.458 3.461 1.00 10.91 191 HIS A O 1
ATOM 1540 N N . GLU A 1 192 ? -26.280 -19.878 2.170 1.00 9.91 192 GLU A N 1
ATOM 1541 C CA . GLU A 1 192 ? -26.951 -20.254 0.903 1.00 10.77 192 GLU A CA 1
ATOM 1542 C C . GLU A 1 192 ? -25.854 -20.490 -0.143 1.00 11.59 192 GLU A C 1
ATOM 1543 O O . GLU A 1 192 ? -25.552 -19.568 -0.935 1.00 11.02 192 GLU A O 1
ATOM 1549 N N . LEU A 1 193 ? -25.206 -21.652 -0.075 1.00 12.29 193 LEU A N 1
ATOM 1550 C CA . LEU A 1 193 ? -24.083 -22.043 -0.945 1.00 13.51 193 LEU A CA 1
ATOM 1551 C C . LEU A 1 193 ? -24.507 -23.062 -1.997 1.00 13.74 193 LEU A C 1
ATOM 1552 O O . LEU A 1 193 ? -23.602 -23.572 -2.704 1.00 13.72 193 LEU A O 1
ATOM 1557 N N . GLY A 1 194 ? -25.808 -23.303 -2.131 1.00 14.13 194 GLY A N 1
ATOM 1558 C CA . GLY A 1 194 ? -26.345 -24.238 -3.126 1.00 14.49 194 GLY A CA 1
ATOM 1559 C C . GLY A 1 194 ? -27.124 -23.539 -4.227 1.00 14.55 194 GLY A C 1
ATOM 1560 O O . GLY A 1 194 ? -27.974 -24.199 -4.829 1.00 13.09 194 GLY A O 1
ATOM 1561 N N . GLY A 1 195 ? -26.878 -22.251 -4.477 1.00 13.66 195 GLY A N 1
ATOM 1562 C CA . GLY A 1 195 ? -27.661 -21.460 -5.446 1.00 13.11 195 GLY A CA 1
ATOM 1563 C C . GLY A 1 195 ? -28.750 -20.635 -4.778 1.00 12.36 195 GLY A C 1
ATOM 1564 O O . GLY A 1 195 ? -28.938 -20.714 -3.530 1.00 11.75 195 GLY A O 1
ATOM 1565 N N . SER A 1 196 ? -29.432 -19.841 -5.580 1.00 11.86 196 SER A N 1
ATOM 1566 C CA . SER A 1 196 ? -30.374 -18.808 -5.105 1.00 10.93 196 SER A CA 1
ATOM 1567 C C . SER A 1 196 ? -31.825 -19.297 -5.061 1.00 11.01 196 SER A C 1
ATOM 1568 O O . SER A 1 196 ? -32.652 -18.555 -4.540 1.00 12.16 196 SER A O 1
ATOM 1571 N N . GLN A 1 197 ? -32.100 -20.509 -5.536 1.00 12.15 197 GLN A N 1
ATOM 1572 C CA . GLN A 1 197 ? -33.476 -20.960 -5.897 1.00 13.55 197 GLN A CA 1
ATOM 1573 C C . GLN A 1 197 ? -34.317 -21.239 -4.650 1.00 13.73 197 GLN A C 1
ATOM 1574 O O . GLN A 1 197 ? -35.548 -21.370 -4.821 1.00 15.44 197 GLN A O 1
ATOM 1580 N N . ASN A 1 198 ? -33.741 -21.373 -3.459 1.00 13.45 198 ASN A N 1
ATOM 1581 C CA . ASN A 1 198 ? -34.508 -21.705 -2.228 1.00 13.85 198 ASN A CA 1
ATOM 1582 C C . ASN A 1 198 ? -34.496 -20.564 -1.204 1.00 13.71 198 ASN A C 1
ATOM 1583 O O . ASN A 1 198 ? -35.106 -20.758 -0.122 1.00 13.58 198 ASN A O 1
ATOM 1588 N N . ILE A 1 199 ? -33.829 -19.426 -1.474 1.00 12.62 199 ILE A N 1
ATOM 1589 C CA . ILE A 1 199 ? -33.660 -18.337 -0.475 1.00 12.77 199 ILE A CA 1
ATOM 1590 C C . ILE A 1 199 ? -35.038 -17.911 0.014 1.00 13.28 199 ILE A C 1
ATOM 1591 O O . ILE A 1 199 ? -35.239 -17.812 1.199 1.00 13.07 199 ILE A O 1
ATOM 1596 N N . SER A 1 200 ? -35.924 -17.562 -0.905 1.00 13.60 200 SER A N 1
ATOM 1597 C CA . SER A 1 200 ? -37.199 -16.921 -0.547 1.00 14.91 200 SER A CA 1
ATOM 1598 C C . SER A 1 200 ? -38.035 -17.910 0.275 1.00 14.71 200 SER A C 1
ATOM 1599 O O . SER A 1 200 ? -38.563 -17.527 1.326 1.00 14.10 200 SER A O 1
ATOM 1602 N N . GLY A 1 201 ? -38.072 -19.157 -0.143 1.00 14.67 201 GLY A N 1
ATOM 1603 C CA . GLY A 1 201 ? -38.769 -20.185 0.641 1.00 14.01 201 GLY A CA 1
ATOM 1604 C C . GLY A 1 201 ? -38.180 -20.376 2.032 1.00 13.28 201 GLY A C 1
ATOM 1605 O O . GLY A 1 201 ? -38.958 -20.588 3.011 1.00 12.64 201 GLY A O 1
ATOM 1606 N N . ASN A 1 202 ? -36.849 -20.373 2.135 1.00 12.09 202 ASN A N 1
ATOM 1607 C CA . ASN A 1 202 ? -36.184 -20.619 3.429 1.00 12.66 202 ASN A CA 1
ATOM 1608 C C . ASN A 1 202 ? -36.520 -19.469 4.369 1.00 12.60 202 ASN A C 1
ATOM 1609 O O . ASN A 1 202 ? -36.777 -19.728 5.547 1.00 11.57 202 ASN A O 1
ATOM 1614 N N . ILE A 1 203 ? -36.472 -18.225 3.873 1.00 12.74 203 ILE A N 1
ATOM 1615 C CA . ILE A 1 203 ? -36.747 -17.042 4.730 1.00 14.02 203 ILE A CA 1
ATOM 1616 C C . ILE A 1 203 ? -38.223 -17.094 5.159 1.00 14.85 203 ILE A C 1
ATOM 1617 O O . ILE A 1 203 ? -38.499 -16.938 6.384 1.00 14.12 203 ILE A O 1
ATOM 1622 N N . ARG A 1 204 ? -39.119 -17.414 4.246 1.00 15.82 204 ARG A N 1
ATOM 1623 C CA A ARG A 1 204 ? -40.571 -17.574 4.576 0.80 18.01 204 ARG A CA 1
ATOM 1624 C CA B ARG A 1 204 ? -40.559 -17.550 4.601 0.20 16.37 204 ARG A CA 1
ATOM 1625 C C . ARG A 1 204 ? -40.700 -18.625 5.682 1.00 16.43 204 ARG A C 1
ATOM 1626 O O . ARG A 1 204 ? -41.464 -18.402 6.662 1.00 16.14 204 ARG A O 1
ATOM 1641 N N . ASP A 1 205 ? -39.990 -19.738 5.523 1.00 15.50 205 ASP A N 1
ATOM 1642 C CA . ASP A 1 205 ? -40.079 -20.861 6.493 1.00 15.15 205 ASP A CA 1
ATOM 1643 C C . ASP A 1 205 ? -39.645 -20.351 7.873 1.00 15.62 205 ASP A C 1
ATOM 1644 O O . ASP A 1 205 ? -40.337 -20.605 8.883 1.00 14.38 205 ASP A O 1
ATOM 1649 N N . LEU A 1 206 ? -38.505 -19.644 7.927 1.00 14.85 206 LEU A N 1
ATOM 1650 C CA . LEU A 1 206 ? -37.993 -19.142 9.211 1.00 15.14 206 LEU A CA 1
ATOM 1651 C C . LEU A 1 206 ? -39.031 -18.207 9.846 1.00 15.48 206 LEU A C 1
ATOM 1652 O O . LEU A 1 206 ? -39.255 -18.314 11.062 1.00 15.01 206 LEU A O 1
ATOM 1657 N N . LYS A 1 207 ? -39.602 -17.281 9.087 1.00 16.33 207 LYS A N 1
ATOM 1658 C CA . LYS A 1 207 ? -40.542 -16.284 9.667 1.00 17.38 207 LYS A CA 1
ATOM 1659 C C . LYS A 1 207 ? -41.781 -17.020 10.195 1.00 18.07 207 LYS A C 1
ATOM 1660 O O . LYS A 1 207 ? -42.243 -16.696 11.314 1.00 17.52 207 LYS A O 1
ATOM 1666 N N . THR A 1 208 ? -42.276 -17.990 9.444 1.00 18.34 208 THR A N 1
ATOM 1667 C CA . THR A 1 208 ? -43.432 -18.805 9.890 1.00 19.99 208 THR A CA 1
ATOM 1668 C C . THR A 1 208 ? -43.076 -19.545 11.185 1.00 20.21 208 THR A C 1
ATOM 1669 O O . THR A 1 208 ? -43.900 -19.590 12.118 1.00 19.01 208 THR A O 1
ATOM 1673 N N . LEU A 1 209 ? -41.885 -20.134 11.239 1.00 18.19 209 LEU A N 1
ATOM 1674 C CA . LEU A 1 209 ? -41.398 -20.821 12.461 1.00 18.35 209 LEU A CA 1
ATOM 1675 C C . LEU A 1 209 ? -41.318 -19.855 13.647 1.00 19.01 209 LEU A C 1
ATOM 1676 O O . LEU A 1 209 ? -41.767 -20.245 14.763 1.00 19.44 209 LEU A O 1
ATOM 1681 N N . GLU A 1 210 ? -40.769 -18.650 13.472 1.00 17.37 210 GLU A N 1
ATOM 1682 C CA . GLU A 1 210 ? -40.668 -17.693 14.603 1.00 19.47 210 GLU A CA 1
ATOM 1683 C C . GLU A 1 210 ? -42.093 -17.424 15.128 1.00 23.09 210 GLU A C 1
ATOM 1684 O O . GLU A 1 210 ? -42.310 -17.435 16.358 1.00 23.15 210 GLU A O 1
ATOM 1690 N N . ARG A 1 211 ? -43.025 -17.122 14.233 1.00 21.72 211 ARG A N 1
ATOM 1691 C CA . ARG A 1 211 ? -44.422 -16.819 14.666 1.00 23.33 211 ARG A CA 1
ATOM 1692 C C . ARG A 1 211 ? -44.965 -18.037 15.421 1.00 23.63 211 ARG A C 1
ATOM 1693 O O . ARG A 1 211 ? -45.641 -17.857 16.453 1.00 23.93 211 ARG A O 1
ATOM 1701 N N . SER A 1 212 ? -44.676 -19.227 14.928 1.00 24.50 212 SER A N 1
ATOM 1702 C CA . SER A 1 212 ? -45.161 -20.488 15.526 1.00 28.31 212 SER A CA 1
ATOM 1703 C C . SER A 1 212 ? -44.661 -20.621 16.976 1.00 27.37 212 SER A C 1
ATOM 1704 O O . SER A 1 212 ? -45.425 -21.148 17.795 1.00 26.81 212 SER A O 1
ATOM 1707 N N . LEU A 1 213 ? -43.449 -20.154 17.302 1.00 23.26 213 LEU A N 1
ATOM 1708 C CA . LEU A 1 213 ? -42.842 -20.308 18.648 1.00 23.67 213 LEU A CA 1
ATOM 1709 C C . LEU A 1 213 ? -43.044 -19.035 19.451 1.00 23.94 213 LEU A C 1
ATOM 1710 O O . LEU A 1 213 ? -42.585 -19.006 20.604 1.00 26.38 213 LEU A O 1
ATOM 1715 N N . GLY A 1 214 ? -43.657 -18.012 18.860 1.00 23.37 214 GLY A N 1
ATOM 1716 C CA . GLY A 1 214 ? -43.907 -16.720 19.521 1.00 25.62 214 GLY A CA 1
ATOM 1717 C C . GLY A 1 214 ? -42.614 -15.975 19.750 1.00 28.52 214 GLY A C 1
ATOM 1718 O O . GLY A 1 214 ? -42.472 -15.267 20.769 1.00 29.71 214 GLY A O 1
ATOM 1719 N N . ILE A 1 215 ? -41.676 -16.119 18.825 1.00 26.57 215 ILE A N 1
ATOM 1720 C CA . ILE A 1 215 ? -40.387 -15.392 18.882 1.00 24.33 215 ILE A CA 1
ATOM 1721 C C . ILE A 1 215 ? -40.590 -14.105 18.101 1.00 23.92 215 ILE A C 1
ATOM 1722 O O . ILE A 1 215 ? -40.937 -14.149 16.916 1.00 25.92 215 ILE A O 1
ATOM 1727 N N . PRO A 1 216 ? -40.346 -12.924 18.702 1.00 24.20 216 PRO A N 1
ATOM 1728 C CA . PRO A 1 216 ? -40.343 -11.678 17.932 1.00 24.72 216 PRO A CA 1
ATOM 1729 C C . PRO A 1 216 ? -39.348 -11.759 16.762 1.00 26.01 216 PRO A C 1
ATOM 1730 O O . PRO A 1 216 ? -38.231 -12.249 16.955 1.00 24.31 216 PRO A O 1
ATOM 1734 N N . GLU A 1 217 ? -39.792 -11.309 15.595 1.00 23.69 217 GLU A N 1
ATOM 1735 C CA . GLU A 1 217 ? -39.083 -11.454 14.299 1.00 23.64 217 GLU A CA 1
ATOM 1736 C C . GLU A 1 217 ? -37.663 -10.931 14.457 1.00 21.68 217 GLU A C 1
ATOM 1737 O O . GLU A 1 217 ? -37.467 -9.772 14.889 1.00 21.91 217 GLU A O 1
ATOM 1743 N N . ARG A 1 218 ? -36.685 -11.765 14.126 1.00 19.21 218 ARG A N 1
ATOM 1744 C CA . ARG A 1 218 ? -35.265 -11.400 14.237 1.00 18.28 218 ARG A CA 1
ATOM 1745 C C . ARG A 1 218 ? -34.741 -10.896 12.883 1.00 15.71 218 ARG A C 1
ATOM 1746 O O . ARG A 1 218 ? -35.175 -11.377 11.839 1.00 14.06 218 ARG A O 1
ATOM 1754 N N . LYS A 1 219 ? -33.739 -10.042 12.954 1.00 15.12 219 LYS A N 1
ATOM 1755 C CA . LYS A 1 219 ? -32.816 -9.750 11.838 1.00 15.29 219 LYS A CA 1
ATOM 1756 C C . LYS A 1 219 ? -32.263 -11.074 11.300 1.00 12.76 219 LYS A C 1
ATOM 1757 O O . LYS A 1 219 ? -32.014 -12.021 12.103 1.00 13.58 219 LYS A O 1
ATOM 1763 N N . ILE A 1 220 ? -32.050 -11.127 9.992 1.00 12.09 220 ILE A N 1
ATOM 1764 C CA . ILE A 1 220 ? -31.482 -12.291 9.260 1.00 11.26 220 ILE A CA 1
ATOM 1765 C C . ILE A 1 220 ? -30.137 -11.885 8.665 1.00 11.22 220 ILE A C 1
ATOM 1766 O O . ILE A 1 220 ? -30.043 -10.800 7.998 1.00 10.02 220 ILE A O 1
ATOM 1771 N N . ALA A 1 221 ? -29.134 -12.763 8.826 1.00 11.11 221 ALA A N 1
ATOM 1772 C CA . ALA A 1 221 ? -27.825 -12.672 8.155 1.00 11.49 221 ALA A CA 1
ATOM 1773 C C . ALA A 1 221 ? -27.609 -13.943 7.341 1.00 10.58 221 ALA A C 1
ATOM 1774 O O . ALA A 1 221 ? -27.878 -15.027 7.863 1.00 11.45 221 ALA A O 1
ATOM 1776 N N . ILE A 1 222 ? -27.260 -13.776 6.079 1.00 10.53 222 ILE A N 1
ATOM 1777 C CA . ILE A 1 222 ? -26.847 -14.912 5.224 1.00 10.90 222 ILE A CA 1
ATOM 1778 C C . ILE A 1 222 ? -25.353 -14.760 4.971 1.00 10.04 222 ILE A C 1
ATOM 1779 O O . ILE A 1 222 ? -25.002 -14.170 3.933 1.00 10.41 222 ILE A O 1
ATOM 1784 N N . ASN A 1 223 ? -24.510 -15.178 5.923 1.00 9.57 223 ASN A N 1
ATOM 1785 C CA . ASN A 1 223 ? -23.105 -14.697 5.932 1.00 10.32 223 ASN A CA 1
ATOM 1786 C C . ASN A 1 223 ? -22.179 -15.560 5.072 1.00 10.79 223 ASN A C 1
ATOM 1787 O O . ASN A 1 223 ? -20.985 -15.264 5.075 1.00 11.26 223 ASN A O 1
ATOM 1792 N N . GLU A 1 224 ? -22.702 -16.483 4.268 1.00 10.78 224 GLU A N 1
ATOM 1793 C CA . GLU A 1 224 ? -22.001 -17.038 3.078 1.00 11.06 224 GLU A CA 1
ATOM 1794 C C . GLU A 1 224 ? -23.024 -17.325 1.988 1.00 10.68 224 GLU A C 1
ATOM 1795 O O . GLU A 1 224 ? -23.992 -18.032 2.288 1.00 11.35 224 GLU A O 1
ATOM 1801 N N . TYR A 1 225 ? -22.836 -16.787 0.778 1.00 10.73 225 TYR A N 1
ATOM 1802 C CA . TYR A 1 225 ? -23.755 -17.106 -0.328 1.00 10.17 225 TYR A CA 1
ATOM 1803 C C . TYR A 1 225 ? -22.974 -17.288 -1.612 1.00 10.29 225 TYR A C 1
ATOM 1804 O O . TYR A 1 225 ? -22.029 -16.551 -1.880 1.00 9.61 225 TYR A O 1
ATOM 1813 N N A SER A 1 226 ? -23.369 -18.283 -2.404 0.75 10.42 226 SER A N 1
ATOM 1814 N N B SER A 1 226 ? -23.406 -18.247 -2.423 0.25 10.64 226 SER A N 1
ATOM 1815 C CA A SER A 1 226 ? -22.820 -18.505 -3.758 0.75 10.59 226 SER A CA 1
ATOM 1816 C CA B SER A 1 226 ? -22.787 -18.531 -3.733 0.25 11.01 226 SER A CA 1
ATOM 1817 C C A SER A 1 226 ? -23.680 -19.505 -4.505 0.75 11.09 226 SER A C 1
ATOM 1818 C C B SER A 1 226 ? -23.647 -19.522 -4.499 0.25 11.54 226 SER A C 1
ATOM 1819 O O A SER A 1 226 ? -24.397 -20.332 -3.865 0.75 11.26 226 SER A O 1
ATOM 1820 O O B SER A 1 226 ? -24.367 -20.328 -3.864 0.25 11.65 226 SER A O 1
ATOM 1825 N N . ASP A 1 227 ? -23.549 -19.451 -5.822 1.00 12.71 227 ASP A N 1
ATOM 1826 C CA . ASP A 1 227 ? -23.963 -20.553 -6.720 1.00 12.77 227 ASP A CA 1
ATOM 1827 C C . ASP A 1 227 ? -23.265 -21.835 -6.260 1.00 13.57 227 ASP A C 1
ATOM 1828 O O . ASP A 1 227 ? -22.151 -21.747 -5.740 1.00 13.85 227 ASP A O 1
ATOM 1833 N N . SER A 1 228 ? -23.823 -23.016 -6.574 1.00 14.27 228 SER A N 1
ATOM 1834 C CA . SER A 1 228 ? -23.114 -24.316 -6.387 1.00 17.04 228 SER A CA 1
ATOM 1835 C C . SER A 1 228 ? -21.788 -24.331 -7.150 1.00 16.65 228 SER A C 1
ATOM 1836 O O . SER A 1 228 ? -20.869 -24.966 -6.639 1.00 16.27 228 SER A O 1
ATOM 1839 N N . ASN A 1 229 ? -21.708 -23.663 -8.302 1.00 15.68 229 ASN A N 1
ATOM 1840 C CA . ASN A 1 229 ? -20.468 -23.590 -9.104 1.00 16.69 229 ASN A CA 1
ATOM 1841 C C . ASN A 1 229 ? -19.559 -22.532 -8.466 1.00 15.43 229 ASN A C 1
ATOM 1842 O O . ASN A 1 229 ? -19.880 -21.362 -8.594 1.00 14.13 229 ASN A O 1
ATOM 1847 N N . HIS A 1 230 ? -18.475 -22.941 -7.811 1.00 16.61 230 HIS A N 1
ATOM 1848 C CA . HIS A 1 230 ? -17.589 -22.012 -7.052 1.00 18.09 230 HIS A CA 1
ATOM 1849 C C . HIS A 1 230 ? -16.896 -21.033 -8.007 1.00 16.73 230 HIS A C 1
ATOM 1850 O O . HIS A 1 230 ? -16.520 -19.925 -7.557 1.00 14.33 230 HIS A O 1
ATOM 1857 N N . TYR A 1 231 ? -16.801 -21.366 -9.290 1.00 15.55 231 TYR A N 1
ATOM 1858 C CA . TYR A 1 231 ? -16.222 -20.451 -10.296 1.00 17.31 231 TYR A CA 1
ATOM 1859 C C . TYR A 1 231 ? -17.134 -19.230 -10.484 1.00 15.68 231 TYR A C 1
ATOM 1860 O O . TYR A 1 231 ? -16.671 -18.221 -11.020 1.00 14.56 231 TYR A O 1
ATOM 1869 N N . ALA A 1 232 ? -18.403 -19.310 -10.081 1.00 13.60 232 ALA A N 1
ATOM 1870 C CA . ALA A 1 232 ? -19.407 -18.233 -10.239 1.00 13.87 232 ALA A CA 1
ATOM 1871 C C . ALA A 1 232 ? -19.485 -17.328 -9.001 1.00 12.61 232 ALA A C 1
ATOM 1872 O O . ALA A 1 232 ? -20.292 -16.399 -8.998 1.00 12.64 232 ALA A O 1
ATOM 1874 N N . GLU A 1 233 ? -18.696 -17.587 -7.983 1.00 12.98 233 GLU A N 1
ATOM 1875 C CA . GLU A 1 233 ? -18.540 -16.632 -6.855 1.00 13.00 233 GLU A CA 1
ATOM 1876 C C . GLU A 1 233 ? -18.183 -15.252 -7.425 1.00 13.03 233 GLU A C 1
ATOM 1877 O O . GLU A 1 233 ? -17.285 -15.165 -8.241 1.00 11.72 233 GLU A O 1
ATOM 1883 N N . GLY A 1 234 ? -18.860 -14.192 -7.006 1.00 12.60 234 GLY A N 1
ATOM 1884 C CA . GLY A 1 234 ? -18.548 -12.838 -7.492 1.00 13.05 234 GLY A CA 1
ATOM 1885 C C . GLY A 1 234 ? -18.942 -12.611 -8.951 1.00 12.32 234 GLY A C 1
ATOM 1886 O O . GLY A 1 234 ? -18.637 -11.527 -9.475 1.00 13.06 234 GLY A O 1
ATOM 1887 N N . GLN A 1 235 ? -19.597 -13.576 -9.609 1.00 11.74 235 GLN A N 1
ATOM 1888 C CA . GLN A 1 235 ? -20.032 -13.398 -11.021 1.00 11.73 235 GLN A CA 1
ATOM 1889 C C . GLN A 1 235 ? -21.267 -12.505 -11.025 1.00 11.26 235 GLN A C 1
ATOM 1890 O O . GLN A 1 235 ? -22.174 -12.734 -10.229 1.00 12.38 235 GLN A O 1
ATOM 1896 N N . PRO A 1 236 ? -21.357 -11.453 -11.861 1.00 11.95 236 PRO A N 1
ATOM 1897 C CA . PRO A 1 236 ? -22.531 -10.568 -11.832 1.00 11.60 236 PRO A CA 1
ATOM 1898 C C . PRO A 1 236 ? -23.864 -11.291 -12.029 1.00 12.16 236 PRO A C 1
ATOM 1899 O O . PRO A 1 236 ? -24.753 -11.124 -11.203 1.00 12.30 236 PRO A O 1
ATOM 1903 N N . GLY A 1 237 ? -23.977 -12.112 -13.076 1.00 11.34 237 GLY A N 1
ATOM 1904 C CA . GLY A 1 237 ? -25.238 -12.807 -13.385 1.00 11.97 237 GLY A CA 1
ATOM 1905 C C . GLY A 1 237 ? -25.671 -13.724 -12.245 1.00 12.04 237 GLY A C 1
ATOM 1906 O O . GLY A 1 237 ? -26.838 -13.645 -11.786 1.00 11.41 237 GLY A O 1
ATOM 1907 N N . ALA A 1 238 ? -24.799 -14.623 -11.812 1.00 12.22 238 ALA A N 1
ATOM 1908 C CA . ALA A 1 238 ? -25.113 -15.555 -10.698 1.00 12.53 238 ALA A CA 1
ATOM 1909 C C . ALA A 1 238 ? -25.417 -14.768 -9.414 1.00 12.24 238 ALA A C 1
ATOM 1910 O O . ALA A 1 238 ? -26.247 -15.207 -8.617 1.00 13.49 238 ALA A O 1
ATOM 1912 N N . SER A 1 239 ? -24.763 -13.628 -9.197 1.00 11.41 239 SER A N 1
ATOM 1913 C CA . SER A 1 239 ? -24.892 -12.860 -7.928 1.00 10.78 239 SER A CA 1
ATOM 1914 C C . SER A 1 239 ? -26.247 -12.131 -7.896 1.00 10.54 239 SER A C 1
ATOM 1915 O O . SER A 1 239 ? -26.809 -11.944 -6.807 1.00 10.53 239 SER A O 1
ATOM 1918 N N . ALA A 1 240 ? -26.751 -11.648 -9.023 1.00 10.12 240 ALA A N 1
ATOM 1919 C CA . ALA A 1 240 ? -27.917 -10.744 -8.969 1.00 10.70 240 ALA A CA 1
ATOM 1920 C C . ALA A 1 240 ? -29.132 -11.388 -8.284 1.00 10.82 240 ALA A C 1
ATOM 1921 O O . ALA A 1 240 ? -29.813 -10.711 -7.492 1.00 11.37 240 ALA A O 1
ATOM 1923 N N . PRO A 1 241 ? -29.507 -12.651 -8.546 1.00 11.63 241 PRO A N 1
ATOM 1924 C CA . PRO A 1 241 ? -30.675 -13.222 -7.879 1.00 11.04 241 PRO A CA 1
ATOM 1925 C C . PRO A 1 241 ? -30.489 -13.336 -6.352 1.00 10.81 241 PRO A C 1
ATOM 1926 O O . PRO A 1 241 ? -31.466 -13.255 -5.620 1.00 10.72 241 PRO A O 1
ATOM 1930 N N . PHE A 1 242 ? -29.272 -13.557 -5.895 1.00 9.73 242 PHE A N 1
ATOM 1931 C CA . PHE A 1 242 ? -28.989 -13.574 -4.436 1.00 9.40 242 PHE A CA 1
ATOM 1932 C C . PHE A 1 242 ? -29.361 -12.208 -3.862 1.00 9.91 242 PHE A C 1
ATOM 1933 O O . PHE A 1 242 ? -30.194 -12.064 -2.943 1.00 10.83 242 PHE A O 1
ATOM 1941 N N . ILE A 1 243 ? -28.725 -11.169 -4.385 1.00 9.65 243 ILE A N 1
ATOM 1942 C CA . ILE A 1 243 ? -28.931 -9.784 -3.907 1.00 9.71 243 ILE A CA 1
ATOM 1943 C C . ILE A 1 243 ? -30.421 -9.431 -3.985 1.00 9.59 243 ILE A C 1
ATOM 1944 O O . ILE A 1 243 ? -30.959 -8.850 -3.006 1.00 9.44 243 ILE A O 1
ATOM 1949 N N . ALA A 1 244 ? -31.047 -9.752 -5.106 1.00 9.79 244 ALA A N 1
ATOM 1950 C CA . ALA A 1 244 ? -32.485 -9.475 -5.354 1.00 9.77 244 ALA A CA 1
ATOM 1951 C C . ALA A 1 244 ? -33.342 -10.075 -4.239 1.00 9.78 244 ALA A C 1
ATOM 1952 O O . ALA A 1 244 ? -34.201 -9.350 -3.672 1.00 9.41 244 ALA A O 1
ATOM 1954 N N . LYS A 1 245 ? -33.074 -11.322 -3.903 1.00 10.56 245 LYS A N 1
ATOM 1955 C CA . LYS A 1 245 ? -33.894 -12.060 -2.917 1.00 10.49 245 LYS A CA 1
ATOM 1956 C C . LYS A 1 245 ? -33.606 -11.543 -1.505 1.00 10.08 245 LYS A C 1
ATOM 1957 O O . LYS A 1 245 ? -34.545 -11.440 -0.706 1.00 11.64 245 LYS A O 1
ATOM 1963 N N . PHE A 1 246 ? -32.345 -11.223 -1.205 1.00 9.63 246 PHE A N 1
ATOM 1964 C CA . PHE A 1 246 ? -31.962 -10.653 0.106 1.00 10.28 246 PHE A CA 1
ATOM 1965 C C . PHE A 1 246 ? -32.678 -9.302 0.267 1.00 9.90 246 PHE A C 1
ATOM 1966 O O . PHE A 1 246 ? -33.212 -8.981 1.344 1.00 11.43 246 PHE A O 1
ATOM 1974 N N . GLU A 1 247 ? -32.671 -8.478 -0.778 1.00 10.09 247 GLU A N 1
ATOM 1975 C CA . GLU A 1 247 ? -33.297 -7.141 -0.708 1.00 10.30 247 GLU A CA 1
ATOM 1976 C C . GLU A 1 247 ? -34.815 -7.331 -0.593 1.00 11.12 247 GLU A C 1
ATOM 1977 O O . GLU A 1 247 ? -35.427 -6.672 0.245 1.00 11.37 247 GLU A O 1
ATOM 1983 N N . ARG A 1 248 ? -35.392 -8.229 -1.384 1.00 11.56 248 ARG A N 1
ATOM 1984 C CA . ARG A 1 248 ? -36.869 -8.434 -1.388 1.00 13.06 248 ARG A CA 1
ATOM 1985 C C . ARG A 1 248 ? -37.337 -8.838 0.013 1.00 13.32 248 ARG A C 1
ATOM 1986 O O . ARG A 1 248 ? -38.418 -8.398 0.454 1.00 12.57 248 ARG A O 1
ATOM 1994 N N . ASN A 1 249 ? -36.556 -9.669 0.698 1.00 13.62 249 ASN A N 1
ATOM 1995 C CA . ASN A 1 249 ? -36.895 -10.207 2.036 1.00 12.92 249 ASN A CA 1
ATOM 1996 C C . ASN A 1 249 ? -36.327 -9.362 3.177 1.00 12.66 249 ASN A C 1
ATOM 1997 O O . ASN A 1 249 ? -36.477 -9.784 4.327 1.00 12.77 249 ASN A O 1
ATOM 2002 N N A LYS A 1 250 ? -35.731 -8.203 2.877 0.50 11.93 250 LYS A N 1
ATOM 2003 N N B LYS A 1 250 ? -35.695 -8.227 2.867 0.50 12.03 250 LYS A N 1
ATOM 2004 C CA A LYS A 1 250 ? -35.225 -7.202 3.861 0.50 12.66 250 LYS A CA 1
ATOM 2005 C CA B LYS A 1 250 ? -35.223 -7.211 3.847 0.50 12.87 250 LYS A CA 1
ATOM 2006 C C A LYS A 1 250 ? -34.231 -7.882 4.807 0.50 12.26 250 LYS A C 1
ATOM 2007 C C B LYS A 1 250 ? -34.234 -7.880 4.805 0.50 12.38 250 LYS A C 1
ATOM 2008 O O A LYS A 1 250 ? -34.300 -7.658 6.032 0.50 12.69 250 LYS A O 1
ATOM 2009 O O B LYS A 1 250 ? -34.306 -7.648 6.028 0.50 12.82 250 LYS A O 1
ATOM 2020 N N . VAL A 1 251 ? -33.344 -8.687 4.233 1.00 12.47 251 VAL A N 1
ATOM 2021 C CA . VAL A 1 251 ? -32.248 -9.355 4.972 1.00 12.97 251 VAL A CA 1
ATOM 2022 C C . VAL A 1 251 ? -31.344 -8.269 5.556 1.00 12.01 251 VAL A C 1
ATOM 2023 O O . VAL A 1 251 ? -31.107 -7.205 4.871 1.00 11.23 251 VAL A O 1
ATOM 2027 N N . ASP A 1 252 ? -30.941 -8.440 6.809 1.00 11.57 252 ASP A N 1
ATOM 2028 C CA . ASP A 1 252 ? -30.110 -7.425 7.526 1.00 12.10 252 ASP A CA 1
ATOM 2029 C C . ASP A 1 252 ? -28.726 -7.377 6.882 1.00 11.32 252 ASP A C 1
ATOM 2030 O O . ASP A 1 252 ? -28.222 -6.252 6.618 1.00 11.24 252 ASP A O 1
ATOM 2035 N N . SER A 1 253 ? -28.136 -8.534 6.610 1.00 10.73 253 SER A N 1
ATOM 2036 C CA . SER A 1 253 ? -26.804 -8.597 5.962 1.00 11.03 253 SER A CA 1
ATOM 2037 C C . SER A 1 253 ? -26.629 -9.931 5.256 1.00 10.27 253 SER A C 1
ATOM 2038 O O . SER A 1 253 ? -27.306 -10.920 5.611 1.00 10.34 253 SER A O 1
ATOM 2041 N N . ALA A 1 254 ? -25.812 -9.915 4.208 1.00 10.23 254 ALA A N 1
ATOM 2042 C CA . ALA A 1 254 ? -25.369 -11.140 3.523 1.00 10.32 254 ALA A CA 1
ATOM 2043 C C . ALA A 1 254 ? -23.920 -10.957 3.049 1.00 10.46 254 ALA A C 1
ATOM 2044 O O . ALA A 1 254 ? -23.563 -9.870 2.604 1.00 10.86 254 ALA A O 1
ATOM 2046 N N . CYS A 1 255 ? -23.136 -12.023 3.115 1.00 10.89 255 CYS A N 1
ATOM 2047 C CA . CYS A 1 255 ? -21.710 -12.019 2.730 1.00 11.05 255 CYS A CA 1
ATOM 2048 C C . CYS A 1 255 ? -21.448 -13.080 1.666 1.00 10.89 255 CYS A C 1
ATOM 2049 O O . CYS A 1 255 ? -21.899 -14.240 1.831 1.00 9.68 255 CYS A O 1
ATOM 2052 N N . ILE A 1 256 ? -20.709 -12.698 0.627 1.00 10.54 256 ILE A N 1
ATOM 2053 C CA . ILE A 1 256 ? -20.228 -13.645 -0.419 1.00 10.60 256 ILE A CA 1
ATOM 2054 C C . ILE A 1 256 ? -19.353 -14.690 0.275 1.00 10.91 256 ILE A C 1
ATOM 2055 O O . ILE A 1 256 ? -18.650 -14.354 1.264 1.00 10.29 256 ILE A O 1
ATOM 2060 N N . SER A 1 257 ? -19.415 -15.918 -0.254 1.00 11.13 257 SER A N 1
ATOM 2061 C CA . SER A 1 257 ? -18.554 -17.058 0.099 1.00 10.89 257 SER A CA 1
ATOM 2062 C C . SER A 1 257 ? -17.065 -16.720 -0.051 1.00 10.40 257 SER A C 1
ATOM 2063 O O . SER A 1 257 ? -16.650 -15.731 -0.696 1.00 10.45 257 SER A O 1
ATOM 2066 N N . TRP A 1 258 ? -16.264 -17.639 0.443 1.00 10.02 258 TRP A N 1
ATOM 2067 C CA . TRP A 1 258 ? -14.798 -17.651 0.260 1.00 10.69 258 TRP A CA 1
ATOM 2068 C C . TRP A 1 258 ? -14.369 -19.051 -0.171 1.00 11.68 258 TRP A C 1
ATOM 2069 O O . TRP A 1 258 ? -13.908 -19.813 0.698 1.00 12.42 258 TRP A O 1
ATOM 2080 N N . TRP A 1 259 ? -14.561 -19.372 -1.450 1.00 12.27 259 TRP A N 1
ATOM 2081 C CA . TRP A 1 259 ? -14.248 -20.720 -1.985 1.00 13.50 259 TRP A CA 1
ATOM 2082 C C . TRP A 1 259 ? -12.767 -20.798 -2.340 1.00 14.82 259 TRP A C 1
ATOM 2083 O O . TRP A 1 259 ? -12.236 -21.934 -2.292 1.00 16.02 259 TRP A O 1
ATOM 2094 N N . TRP A 1 260 ? -12.123 -19.672 -2.635 1.00 14.21 260 TRP A N 1
ATOM 2095 C CA . TRP A 1 260 ? -10.757 -19.656 -3.234 1.00 14.95 260 TRP A CA 1
ATOM 2096 C C . TRP A 1 260 ? -9.749 -19.254 -2.152 1.00 14.16 260 TRP A C 1
ATOM 2097 O O . TRP A 1 260 ? -9.386 -18.062 -2.050 1.00 13.94 260 TRP A O 1
ATOM 2108 N N . THR A 1 261 ? -9.348 -20.256 -1.358 1.00 15.53 261 THR A N 1
ATOM 2109 C CA A THR A 1 261 ? -8.615 -20.001 -0.091 0.80 17.08 261 THR A CA 1
ATOM 2110 C CA B THR A 1 261 ? -8.550 -20.142 -0.112 0.20 15.34 261 THR A CA 1
ATOM 2111 C C . THR A 1 261 ? -7.183 -19.517 -0.395 1.00 15.54 261 THR A C 1
ATOM 2112 O O . THR A 1 261 ? -6.603 -18.934 0.519 1.00 15.23 261 THR A O 1
ATOM 2119 N N . ASN A 1 262 ? -6.695 -19.640 -1.627 1.00 16.64 262 ASN A N 1
ATOM 2120 C CA . ASN A 1 262 ? -5.366 -19.065 -2.000 1.00 17.92 262 ASN A CA 1
ATOM 2121 C C . ASN A 1 262 ? -5.531 -17.576 -2.350 1.00 18.25 262 ASN A C 1
ATOM 2122 O O . ASN A 1 262 ? -4.512 -16.881 -2.564 1.00 17.15 262 ASN A O 1
ATOM 2127 N N . ALA A 1 263 ? -6.766 -17.059 -2.374 1.00 16.16 263 ALA A N 1
ATOM 2128 C CA . ALA A 1 263 ? -7.075 -15.674 -2.802 1.00 16.32 263 ALA A CA 1
ATOM 2129 C C . ALA A 1 263 ? -7.983 -14.991 -1.780 1.00 15.35 263 ALA A C 1
ATOM 2130 O O . ALA A 1 263 ? -9.020 -14.409 -2.123 1.00 15.55 263 ALA A O 1
ATOM 2132 N N . PRO A 1 264 ? -7.557 -14.901 -0.510 1.00 15.92 264 PRO A N 1
ATOM 2133 C CA . PRO A 1 264 ? -8.297 -14.102 0.465 1.00 15.33 264 PRO A CA 1
ATOM 2134 C C . PRO A 1 264 ? -8.211 -12.645 0.024 1.00 14.65 264 PRO A C 1
ATOM 2135 O O . PRO A 1 264 ? -7.283 -12.278 -0.730 1.00 12.67 264 PRO A O 1
ATOM 2139 N N . GLY A 1 265 ? -9.166 -11.831 0.472 1.00 13.54 265 GLY A N 1
ATOM 2140 C CA . GLY A 1 265 ? -9.010 -10.371 0.344 1.00 12.74 265 GLY A CA 1
ATOM 2141 C C . GLY A 1 265 ? -9.403 -9.859 -1.035 1.00 12.24 265 GLY A C 1
ATOM 2142 O O . GLY A 1 265 ? -8.909 -8.732 -1.380 1.00 12.10 265 GLY A O 1
ATOM 2143 N N . ARG A 1 266 ? -10.248 -10.587 -1.790 1.00 11.07 266 ARG A N 1
ATOM 2144 C CA . ARG A 1 266 ? -10.710 -10.126 -3.125 1.00 11.73 266 ARG A CA 1
ATOM 2145 C C . ARG A 1 266 ? -12.208 -9.798 -3.090 1.00 10.90 266 ARG A C 1
ATOM 2146 O O . ARG A 1 266 ? -12.810 -9.778 -4.167 1.00 12.05 266 ARG A O 1
ATOM 2154 N N . LEU A 1 267 ? -12.728 -9.484 -1.906 1.00 11.41 267 LEU A N 1
ATOM 2155 C CA . LEU A 1 267 ? -14.081 -8.907 -1.736 1.00 11.19 267 LEU A CA 1
ATOM 2156 C C . LEU A 1 267 ? -15.147 -9.903 -2.216 1.00 11.21 267 LEU A C 1
ATOM 2157 O O . LEU A 1 267 ? -16.304 -9.473 -2.499 1.00 11.90 267 LEU A O 1
ATOM 2162 N N . GLY A 1 268 ? -14.851 -11.195 -2.174 1.00 11.17 268 GLY A N 1
ATOM 2163 C CA . GLY A 1 268 ? -15.785 -12.219 -2.670 1.00 11.25 268 GLY A CA 1
ATOM 2164 C C . GLY A 1 268 ? -15.623 -12.438 -4.165 1.00 10.93 268 GLY A C 1
ATOM 2165 O O . GLY A 1 268 ? -16.619 -12.573 -4.881 1.00 11.22 268 GLY A O 1
ATOM 2166 N N . SER A 1 269 ? -14.386 -12.546 -4.635 1.00 10.41 269 SER A N 1
ATOM 2167 C CA . SER A 1 269 ? -14.090 -12.708 -6.079 1.00 10.65 269 SER A CA 1
ATOM 2168 C C . SER A 1 269 ? -14.641 -11.523 -6.892 1.00 10.37 269 SER A C 1
ATOM 2169 O O . SER A 1 269 ? -14.820 -11.671 -8.115 1.00 10.81 269 SER A O 1
ATOM 2172 N N . LEU A 1 270 ? -14.838 -10.363 -6.272 1.00 9.98 270 LEU A N 1
ATOM 2173 C CA . LEU A 1 270 ? -15.136 -9.117 -7.019 1.00 11.13 270 LEU A CA 1
ATOM 2174 C C . LEU A 1 270 ? -13.866 -8.594 -7.681 1.00 11.63 270 LEU A C 1
ATOM 2175 O O . LEU A 1 270 ? -13.966 -7.998 -8.769 1.00 11.91 270 LEU A O 1
ATOM 2180 N N A MET A 1 271 ? -12.712 -8.813 -7.043 0.60 13.69 271 MET A N 1
ATOM 2181 N N B MET A 1 271 ? -12.699 -8.794 -7.063 0.40 10.50 271 MET A N 1
ATOM 2182 C CA A MET A 1 271 ? -11.375 -8.530 -7.612 0.60 14.46 271 MET A CA 1
ATOM 2183 C CA B MET A 1 271 ? -11.402 -8.461 -7.697 0.40 9.61 271 MET A CA 1
ATOM 2184 C C A MET A 1 271 ? -10.934 -9.762 -8.421 0.60 13.49 271 MET A C 1
ATOM 2185 C C B MET A 1 271 ? -10.858 -9.722 -8.380 0.40 10.56 271 MET A C 1
ATOM 2186 O O A MET A 1 271 ? -11.179 -10.884 -7.951 0.60 13.45 271 MET A O 1
ATOM 2187 O O B MET A 1 271 ? -10.935 -10.804 -7.774 0.40 10.57 271 MET A O 1
ATOM 2196 N N . ALA A 1 272 ? -10.338 -9.538 -9.592 1.00 11.70 272 ALA A N 1
ATOM 2197 C CA . ALA A 1 272 ? -9.755 -10.560 -10.478 1.00 12.46 272 ALA A CA 1
ATOM 2198 C C . ALA A 1 272 ? -8.384 -11.021 -9.970 1.00 12.95 272 ALA A C 1
ATOM 2199 O O . ALA A 1 272 ? -7.960 -12.136 -10.288 1.00 14.13 272 ALA A O 1
ATOM 2201 N N . SER A 1 273 ? -7.698 -10.133 -9.252 1.00 13.19 273 SER A N 1
ATOM 2202 C CA . SER A 1 273 ? -6.336 -10.317 -8.702 1.00 13.01 273 SER A CA 1
ATOM 2203 C C . SER A 1 273 ? -6.215 -9.419 -7.478 1.00 14.22 273 SER A C 1
ATOM 2204 O O . SER A 1 273 ? -7.210 -8.779 -7.107 1.00 15.32 273 SER A O 1
ATOM 2207 N N . ASP A 1 274 ? -5.024 -9.298 -6.893 1.00 14.06 274 ASP A N 1
ATOM 2208 C CA . ASP A 1 274 ? -4.812 -8.346 -5.767 1.00 14.40 274 ASP A CA 1
ATOM 2209 C C . ASP A 1 274 ? -4.557 -6.929 -6.290 1.00 14.26 274 ASP A C 1
ATOM 2210 O O . ASP A 1 274 ? -4.483 -6.001 -5.454 1.00 14.20 274 ASP A O 1
ATOM 2215 N N . THR A 1 275 ? -4.518 -6.728 -7.615 1.00 13.59 275 THR A N 1
ATOM 2216 C CA . THR A 1 275 ? -4.261 -5.396 -8.200 1.00 14.61 275 THR A CA 1
ATOM 2217 C C . THR A 1 275 ? -5.383 -4.945 -9.132 1.00 13.83 275 THR A C 1
ATOM 2218 O O . THR A 1 275 ? -5.371 -3.777 -9.521 1.00 14.08 275 THR A O 1
ATOM 2222 N N . GLN A 1 276 ? -6.353 -5.797 -9.459 1.00 14.63 276 GLN A N 1
ATOM 2223 C CA . GLN A 1 276 ? -7.308 -5.460 -10.530 1.00 14.25 276 GLN A CA 1
ATOM 2224 C C . GLN A 1 276 ? -8.727 -5.851 -10.154 1.00 13.81 276 GLN A C 1
ATOM 2225 O O . GLN A 1 276 ? -8.965 -6.969 -9.679 1.00 13.44 276 GLN A O 1
ATOM 2231 N N . LYS A 1 277 ? -9.636 -4.992 -10.556 1.00 13.83 277 LYS A N 1
ATOM 2232 C CA . LYS A 1 277 ? -11.081 -5.290 -10.544 1.00 13.43 277 LYS A CA 1
ATOM 2233 C C . LYS A 1 277 ? -11.449 -6.426 -11.496 1.00 13.68 277 LYS A C 1
ATOM 2234 O O . LYS A 1 277 ? -10.921 -6.489 -12.617 1.00 13.62 277 LYS A O 1
ATOM 2240 N N . GLY A 1 278 ? -12.435 -7.239 -11.088 1.00 12.21 278 GLY A N 1
ATOM 2241 C CA . GLY A 1 278 ? -13.126 -8.187 -11.971 1.00 13.07 278 GLY A CA 1
ATOM 2242 C C . GLY A 1 278 ? -14.528 -7.685 -12.289 1.00 12.18 278 GLY A C 1
ATOM 2243 O O . GLY A 1 278 ? -14.903 -6.592 -11.816 1.00 11.31 278 GLY A O 1
ATOM 2244 N N . ALA A 1 279 ? -15.245 -8.404 -13.135 1.00 11.61 279 ALA A N 1
ATOM 2245 C CA . ALA A 1 279 ? -16.628 -8.038 -13.542 1.00 12.00 279 ALA A CA 1
ATOM 2246 C C . ALA A 1 279 ? -17.505 -7.734 -12.321 1.00 12.09 279 ALA A C 1
ATOM 2247 O O . ALA A 1 279 ? -18.250 -6.711 -12.325 1.00 11.70 279 ALA A O 1
ATOM 2249 N N . GLY A 1 280 ? -17.514 -8.598 -11.315 1.00 11.86 280 GLY A N 1
ATOM 2250 C CA . GLY A 1 280 ? -18.395 -8.398 -10.145 1.00 12.20 280 GLY A CA 1
ATOM 2251 C C . GLY A 1 280 ? -18.152 -7.075 -9.441 1.00 10.55 280 GLY A C 1
ATOM 2252 O O . GLY A 1 280 ? -19.105 -6.501 -8.862 1.00 10.70 280 GLY A O 1
ATOM 2253 N N . TRP A 1 281 ? -16.919 -6.584 -9.408 1.00 9.94 281 TRP A N 1
ATOM 2254 C CA . TRP A 1 281 ? -16.651 -5.299 -8.712 1.00 10.69 281 TRP A CA 1
ATOM 2255 C C . TRP A 1 281 ? -17.576 -4.226 -9.310 1.00 10.60 281 TRP A C 1
ATOM 2256 O O . TRP A 1 281 ? -18.164 -3.446 -8.561 1.00 10.43 281 TRP A O 1
ATOM 2267 N N . TRP A 1 282 ? -17.646 -4.164 -10.646 1.00 11.99 282 TRP A N 1
ATOM 2268 C CA . TRP A 1 282 ? -18.389 -3.090 -11.350 1.00 11.10 282 TRP A CA 1
ATOM 2269 C C . TRP A 1 282 ? -19.879 -3.252 -11.050 1.00 10.70 282 TRP A C 1
ATOM 2270 O O . TRP A 1 282 ? -20.583 -2.227 -10.869 1.00 11.31 282 TRP A O 1
ATOM 2281 N N . PHE A 1 283 ? -20.344 -4.483 -10.951 1.00 10.70 283 PHE A N 1
ATOM 2282 C CA . PHE A 1 283 ? -21.775 -4.723 -10.654 1.00 10.31 283 PHE A CA 1
ATOM 2283 C C . PHE A 1 283 ? -22.076 -4.283 -9.210 1.00 10.67 283 PHE A C 1
ATOM 2284 O O . PHE A 1 283 ? -23.058 -3.601 -8.954 1.00 11.08 283 PHE A O 1
ATOM 2292 N N . TYR A 1 284 ? -21.230 -4.667 -8.263 1.00 11.40 284 TYR A N 1
ATOM 2293 C CA . TYR A 1 284 ? -21.377 -4.242 -6.850 1.00 10.73 284 TYR A CA 1
ATOM 2294 C C . TYR A 1 284 ? -21.108 -2.735 -6.699 1.00 11.02 284 TYR A C 1
ATOM 2295 O O . TYR A 1 284 ? -21.613 -2.174 -5.697 1.00 11.32 284 TYR A O 1
ATOM 2304 N N . LYS A 1 285 ? -20.318 -2.113 -7.570 1.00 11.36 285 LYS A N 1
ATOM 2305 C CA . LYS A 1 285 ? -20.157 -0.644 -7.519 1.00 10.74 285 LYS A CA 1
ATOM 2306 C C . LYS A 1 285 ? -21.512 0.005 -7.833 1.00 11.16 285 LYS A C 1
ATOM 2307 O O . LYS A 1 285 ? -21.899 0.942 -7.109 1.00 10.96 285 LYS A O 1
ATOM 2313 N N . TRP A 1 286 ? -22.193 -0.440 -8.882 1.00 10.99 286 TRP A N 1
ATOM 2314 C CA . TRP A 1 286 ? -23.563 0.070 -9.174 1.00 11.04 286 TRP A CA 1
ATOM 2315 C C . TRP A 1 286 ? -24.471 -0.100 -7.965 1.00 11.64 286 TRP A C 1
ATOM 2316 O O . TRP A 1 286 ? -25.284 0.794 -7.687 1.00 12.01 286 TRP A O 1
ATOM 2327 N N . TYR A 1 287 ? -24.381 -1.255 -7.299 1.00 10.67 287 TYR A N 1
ATOM 2328 C CA . TYR A 1 287 ? -25.185 -1.518 -6.081 1.00 10.98 287 TYR A CA 1
ATOM 2329 C C . TYR A 1 287 ? -24.834 -0.484 -5.002 1.00 10.90 287 TYR A C 1
ATOM 2330 O O . TYR A 1 287 ? -25.728 0.114 -4.390 1.00 11.23 287 TYR A O 1
ATOM 2339 N N . GLY A 1 288 ? -23.530 -0.218 -4.796 1.00 9.97 288 GLY A N 1
ATOM 2340 C CA . GLY A 1 288 ? -23.099 0.760 -3.775 1.00 11.13 288 GLY A CA 1
ATOM 2341 C C . GLY A 1 288 ? -23.556 2.170 -4.121 1.00 10.87 288 GLY A C 1
ATOM 2342 O O . GLY A 1 288 ? -23.788 2.966 -3.220 1.00 13.85 288 GLY A O 1
ATOM 2343 N N . ASP A 1 289 ? -23.724 2.461 -5.403 1.00 10.96 289 ASP A N 1
ATOM 2344 C CA . ASP A 1 289 ? -24.172 3.790 -5.890 1.00 11.16 289 ASP A CA 1
ATOM 2345 C C . ASP A 1 289 ? -25.645 4.016 -5.535 1.00 12.33 289 ASP A C 1
ATOM 2346 O O . ASP A 1 289 ? -26.076 5.216 -5.537 1.00 11.58 289 ASP A O 1
ATOM 2351 N N . MET A 1 290 ? -26.415 2.946 -5.303 1.00 12.28 290 MET A N 1
ATOM 2352 C CA . MET A 1 290 ? -27.868 3.068 -5.031 1.00 12.49 290 MET A CA 1
ATOM 2353 C C . MET A 1 290 ? -28.076 3.935 -3.794 1.00 12.90 290 MET A C 1
ATOM 2354 O O . MET A 1 290 ? -27.290 3.824 -2.834 1.00 13.53 290 MET A O 1
ATOM 2359 N N . THR A 1 291 ? -29.083 4.811 -3.869 1.00 13.07 291 THR A N 1
ATOM 2360 C CA . THR A 1 291 ? -29.466 5.768 -2.804 1.00 13.16 291 THR A CA 1
ATOM 2361 C C . THR A 1 291 ? -30.980 5.835 -2.773 1.00 12.83 291 THR A C 1
ATOM 2362 O O . THR A 1 291 ? -31.573 5.498 -3.773 1.00 12.89 291 THR A O 1
ATOM 2366 N N . GLY A 1 292 ? -31.532 6.344 -1.688 1.00 13.06 292 GLY A N 1
ATOM 2367 C CA . GLY A 1 292 ? -32.983 6.516 -1.543 1.00 13.01 292 GLY A CA 1
ATOM 2368 C C . GLY A 1 292 ? -33.578 5.301 -0.877 1.00 13.58 292 GLY A C 1
ATOM 2369 O O . GLY A 1 292 ? -33.076 4.916 0.219 1.00 13.64 292 GLY A O 1
ATOM 2370 N N . ASN A 1 293 ? -34.658 4.762 -1.461 1.00 12.37 293 ASN A N 1
ATOM 2371 C CA . ASN A 1 293 ? -35.394 3.586 -0.943 1.00 12.65 293 ASN A CA 1
ATOM 2372 C C . ASN A 1 293 ? -35.269 2.431 -1.930 1.00 12.26 293 ASN A C 1
ATOM 2373 O O . ASN A 1 293 ? -35.470 2.646 -3.157 1.00 11.36 293 ASN A O 1
ATOM 2378 N N . MET A 1 294 ? -35.142 1.214 -1.403 1.00 11.49 294 MET A N 1
ATOM 2379 C CA . MET A 1 294 ? -35.334 -0.012 -2.219 1.00 11.81 294 MET A CA 1
ATOM 2380 C C . MET A 1 294 ? -36.827 -0.181 -2.460 1.00 11.31 294 MET A C 1
ATOM 2381 O O . MET A 1 294 ? -37.623 0.152 -1.559 1.00 12.79 294 MET A O 1
ATOM 2386 N N . VAL A 1 295 ? -37.198 -0.662 -3.636 1.00 11.71 295 VAL A N 1
ATOM 2387 C CA . VAL A 1 295 ? -38.608 -0.947 -3.992 1.00 11.92 295 VAL A CA 1
ATOM 2388 C C . VAL A 1 295 ? -38.695 -2.381 -4.473 1.00 12.62 295 VAL A C 1
ATOM 2389 O O . VAL A 1 295 ? -37.702 -2.913 -4.938 1.00 13.32 295 VAL A O 1
ATOM 2393 N N . ASN A 1 296 ? -39.889 -2.948 -4.354 1.00 13.18 296 ASN A N 1
ATOM 2394 C CA . ASN A 1 296 ? -40.125 -4.360 -4.685 1.00 14.74 296 ASN A CA 1
ATOM 2395 C C . ASN A 1 296 ? -39.901 -4.557 -6.174 1.00 13.83 296 ASN A C 1
ATOM 2396 O O . ASN A 1 296 ? -40.353 -3.742 -7.000 1.00 14.24 296 ASN A O 1
ATOM 2401 N N . VAL A 1 297 ? -39.263 -5.671 -6.483 1.00 13.95 297 VAL A N 1
ATOM 2402 C CA . VAL A 1 297 ? -39.148 -6.223 -7.861 1.00 14.13 297 VAL A CA 1
ATOM 2403 C C . VAL A 1 297 ? -39.840 -7.576 -7.876 1.00 13.81 297 VAL A C 1
ATOM 2404 O O . VAL A 1 297 ? -39.584 -8.422 -6.987 1.00 14.28 297 VAL A O 1
ATOM 2408 N N . ILE A 1 298 ? -40.789 -7.731 -8.795 1.00 14.88 298 ILE A N 1
ATOM 2409 C CA . ILE A 1 298 ? -41.505 -9.012 -8.990 1.00 15.88 298 ILE A CA 1
ATOM 2410 C C . ILE A 1 298 ? -40.698 -9.823 -9.989 1.00 15.95 298 ILE A C 1
ATOM 2411 O O . ILE A 1 298 ? -40.648 -9.475 -11.168 1.00 15.27 298 ILE A O 1
ATOM 2416 N N . PRO A 1 299 ? -40.082 -10.937 -9.521 1.00 14.97 299 PRO A N 1
ATOM 2417 C CA . PRO A 1 299 ? -39.219 -11.759 -10.351 1.00 16.42 299 PRO A CA 1
ATOM 2418 C C . PRO A 1 299 ? -40.011 -12.609 -11.354 1.00 16.81 299 PRO A C 1
ATOM 2419 O O . PRO A 1 299 ? -41.168 -12.903 -11.117 1.00 16.58 299 PRO A O 1
ATOM 2423 N N . GLN A 1 300 ? -39.331 -13.033 -12.417 1.00 17.48 300 GLN A N 1
ATOM 2424 C CA . GLN A 1 300 ? -39.830 -14.071 -13.351 1.00 19.65 300 GLN A CA 1
ATOM 2425 C C . GLN A 1 300 ? -40.346 -15.261 -12.531 1.00 18.10 300 GLN A C 1
ATOM 2426 O O . GLN A 1 300 ? -41.489 -15.705 -12.757 1.00 18.50 300 GLN A O 1
ATOM 2432 N N A ASN A 1 301 ? -39.511 -15.749 -11.598 0.70 17.33 301 ASN A N 1
ATOM 2433 N N B ASN A 1 301 ? -39.539 -15.782 -11.594 0.30 16.90 301 ASN A N 1
ATOM 2434 C CA A ASN A 1 301 ? -39.868 -16.879 -10.710 0.70 16.14 301 ASN A CA 1
ATOM 2435 C CA B ASN A 1 301 ? -39.948 -16.895 -10.693 0.30 15.74 301 ASN A CA 1
ATOM 2436 C C A ASN A 1 301 ? -39.006 -16.854 -9.450 0.70 16.19 301 ASN A C 1
ATOM 2437 C C B ASN A 1 301 ? -39.042 -16.902 -9.459 0.30 15.82 301 ASN A C 1
ATOM 2438 O O A ASN A 1 301 ? -37.827 -17.142 -9.572 0.70 14.50 301 ASN A O 1
ATOM 2439 O O B ASN A 1 301 ? -37.876 -17.279 -9.612 0.30 14.98 301 ASN A O 1
ATOM 2448 N N . ASP A 1 302 ? -39.566 -16.510 -8.291 1.00 15.69 302 ASP A N 1
ATOM 2449 C CA . ASP A 1 302 ? -38.758 -16.288 -7.068 1.00 16.61 302 ASP A CA 1
ATOM 2450 C C . ASP A 1 302 ? -38.025 -17.576 -6.664 1.00 16.79 302 ASP A C 1
ATOM 2451 O O . ASP A 1 302 ? -36.903 -17.483 -6.144 1.00 16.68 302 ASP A O 1
ATOM 2456 N N . ASN A 1 303 ? -38.657 -18.725 -6.906 1.00 15.77 303 ASN A N 1
ATOM 2457 C CA . ASN A 1 303 ? -38.153 -20.067 -6.523 1.00 17.19 303 ASN A CA 1
ATOM 2458 C C . ASN A 1 303 ? -37.316 -20.639 -7.658 1.00 16.81 303 ASN A C 1
ATOM 2459 O O . ASN A 1 303 ? -37.574 -21.791 -8.071 1.00 19.34 303 ASN A O 1
ATOM 2464 N N . SER A 1 304 ? -36.342 -19.878 -8.151 1.00 13.74 304 SER A N 1
ATOM 2465 C CA . SER A 1 304 ? -35.496 -20.289 -9.285 1.00 12.57 304 SER A CA 1
ATOM 2466 C C . SER A 1 304 ? -34.195 -19.501 -9.243 1.00 12.71 304 SER A C 1
ATOM 2467 O O . SER A 1 304 ? -34.098 -18.529 -8.468 1.00 12.13 304 SER A O 1
ATOM 2470 N N . ASN A 1 305 ? -33.290 -19.841 -10.138 1.00 13.71 305 ASN A N 1
ATOM 2471 C CA . ASN A 1 305 ? -32.058 -19.047 -10.348 1.00 14.92 305 ASN A CA 1
ATOM 2472 C C . ASN A 1 305 ? -32.223 -18.204 -11.627 1.00 14.82 305 ASN A C 1
ATOM 2473 O O . ASN A 1 305 ? -31.213 -17.745 -12.177 1.00 14.55 305 ASN A O 1
ATOM 2478 N N . LEU A 1 306 ? -33.456 -17.996 -12.105 1.00 13.22 306 LEU A N 1
ATOM 2479 C CA . LEU A 1 306 ? -33.678 -17.167 -13.304 1.00 13.73 306 LEU A CA 1
ATOM 2480 C C . LEU A 1 306 ? -33.396 -15.715 -12.934 1.00 14.00 306 LEU A C 1
ATOM 2481 O O . LEU A 1 306 ? -33.335 -15.371 -11.727 1.00 13.50 306 LEU A O 1
ATOM 2486 N N . ALA A 1 307 ? -33.233 -14.905 -13.953 1.00 15.04 307 ALA A N 1
ATOM 2487 C CA . ALA A 1 307 ? -32.883 -13.482 -13.816 1.00 14.22 307 ALA A CA 1
ATOM 2488 C C . ALA A 1 307 ? -33.844 -12.843 -12.818 1.00 14.28 307 ALA A C 1
ATOM 2489 O O . ALA A 1 307 ? -35.063 -13.163 -12.774 1.00 13.78 307 ALA A O 1
ATOM 2491 N N . ASP A 1 308 ? -33.276 -11.974 -11.992 1.00 13.79 308 ASP A N 1
ATOM 2492 C CA . ASP A 1 308 ? -33.998 -11.306 -10.896 1.00 13.46 308 ASP A CA 1
ATOM 2493 C C . ASP A 1 308 ? -33.303 -9.964 -10.714 1.00 12.05 308 ASP A C 1
ATOM 2494 O O . ASP A 1 308 ? -32.166 -9.795 -11.189 1.00 13.69 308 ASP A O 1
ATOM 2499 N N . GLY A 1 309 ? -33.953 -9.051 -10.027 1.00 11.13 309 GLY A N 1
ATOM 2500 C CA . GLY A 1 309 ? -33.358 -7.718 -9.870 1.00 11.04 309 GLY A CA 1
ATOM 2501 C C . GLY A 1 309 ? -33.751 -7.049 -8.583 1.00 10.58 309 GLY A C 1
ATOM 2502 O O . GLY A 1 309 ? -34.612 -7.566 -7.838 1.00 11.43 309 GLY A O 1
ATOM 2503 N N . PHE A 1 310 ? -33.053 -5.956 -8.322 1.00 10.12 310 PHE A N 1
ATOM 2504 C CA . PHE A 1 310 ? -33.252 -5.101 -7.143 1.00 10.32 310 PHE A CA 1
ATOM 2505 C C . PHE A 1 310 ? -33.192 -3.662 -7.638 1.00 11.04 310 PHE A C 1
ATOM 2506 O O . PHE A 1 310 ? -32.541 -3.372 -8.690 1.00 11.14 310 PHE A O 1
ATOM 2514 N N . ALA A 1 311 ? -33.940 -2.787 -6.980 1.00 10.29 311 ALA A N 1
ATOM 2515 C CA . ALA A 1 311 ? -34.189 -1.443 -7.521 1.00 10.43 311 ALA A CA 1
ATOM 2516 C C . ALA A 1 311 ? -34.312 -0.438 -6.394 1.00 11.08 311 ALA A C 1
ATOM 2517 O O . ALA A 1 311 ? -34.827 -0.774 -5.292 1.00 11.72 311 ALA A O 1
ATOM 2519 N N . CYS A 1 312 ? -33.822 0.757 -6.680 1.00 10.09 312 CYS A N 1
ATOM 2520 C CA . CYS A 1 312 ? -33.963 1.934 -5.798 1.00 11.47 312 CYS A CA 1
ATOM 2521 C C . CYS A 1 312 ? -34.630 3.068 -6.562 1.00 12.17 312 CYS A C 1
ATOM 2522 O O . CYS A 1 312 ? -34.558 3.142 -7.834 1.00 10.94 312 CYS A O 1
ATOM 2525 N N . VAL A 1 313 ? -35.319 3.881 -5.767 1.00 12.46 313 VAL A N 1
ATOM 2526 C CA . VAL A 1 313 ? -35.975 5.128 -6.211 1.00 13.00 313 VAL A CA 1
ATOM 2527 C C . VAL A 1 313 ? -35.456 6.206 -5.276 1.00 12.35 313 VAL A C 1
ATOM 2528 O O . VAL A 1 313 ? -35.603 6.073 -4.058 1.00 12.81 313 VAL A O 1
ATOM 2532 N N . ASP A 1 314 ? -34.828 7.222 -5.862 1.00 14.30 314 ASP A N 1
ATOM 2533 C CA . ASP A 1 314 ? -34.283 8.386 -5.125 1.00 15.53 314 ASP A CA 1
ATOM 2534 C C . ASP A 1 314 ? -35.042 9.638 -5.570 1.00 16.47 314 ASP A C 1
ATOM 2535 O O . ASP A 1 314 ? -34.829 10.092 -6.691 1.00 15.67 314 ASP A O 1
ATOM 2540 N N A SER A 1 315 ? -35.943 10.162 -4.740 0.70 18.57 315 SER A N 1
ATOM 2541 N N B SER A 1 315 ? -35.901 10.149 -4.680 0.30 17.26 315 SER A N 1
ATOM 2542 C CA A SER A 1 315 ? -36.749 11.368 -5.076 0.70 20.04 315 SER A CA 1
ATOM 2543 C CA B SER A 1 315 ? -36.801 11.316 -4.889 0.30 18.03 315 SER A CA 1
ATOM 2544 C C A SER A 1 315 ? -35.921 12.649 -4.916 0.70 21.36 315 SER A C 1
ATOM 2545 C C B SER A 1 315 ? -36.080 12.640 -4.585 0.30 19.18 315 SER A C 1
ATOM 2546 O O A SER A 1 315 ? -36.319 13.687 -5.469 0.70 21.12 315 SER A O 1
ATOM 2547 O O B SER A 1 315 ? -36.739 13.683 -4.649 0.30 18.32 315 SER A O 1
ATOM 2552 N N . ASN A 1 316 ? -34.804 12.584 -4.195 1.00 20.39 316 ASN A N 1
ATOM 2553 C CA . ASN A 1 316 ? -33.939 13.763 -3.976 1.00 22.02 316 ASN A CA 1
ATOM 2554 C C . ASN A 1 316 ? -33.083 13.900 -5.234 1.00 21.58 316 ASN A C 1
ATOM 2555 O O . ASN A 1 316 ? -33.178 14.925 -5.898 1.00 22.18 316 ASN A O 1
ATOM 2560 N N . ALA A 1 317 ? -32.324 12.864 -5.611 1.00 18.44 317 ALA A N 1
ATOM 2561 C CA . ALA A 1 317 ? -31.492 12.878 -6.831 1.00 19.10 317 ALA A CA 1
ATOM 2562 C C . ALA A 1 317 ? -32.359 12.669 -8.080 1.00 19.66 317 ALA A C 1
ATOM 2563 O O . ALA A 1 317 ? -31.825 12.836 -9.167 1.00 19.35 317 ALA A O 1
ATOM 2565 N N . LYS A 1 318 ? -33.614 12.226 -7.925 1.00 17.40 318 LYS A N 1
ATOM 2566 C CA . LYS A 1 318 ? -34.590 12.018 -9.016 1.00 18.71 318 LYS A CA 1
ATOM 2567 C C . LYS A 1 318 ? -34.093 10.984 -10.006 1.00 15.81 318 LYS A C 1
ATOM 2568 O O . LYS A 1 318 ? -33.989 11.268 -11.205 1.00 15.63 318 LYS A O 1
ATOM 2574 N N . TYR A 1 319 ? -33.934 9.747 -9.547 1.00 13.73 319 TYR A N 1
ATOM 2575 C CA . TYR A 1 319 ? -33.683 8.657 -10.498 1.00 13.36 319 TYR A CA 1
ATOM 2576 C C . TYR A 1 319 ? -34.262 7.351 -9.987 1.00 12.64 319 TYR A C 1
ATOM 2577 O O . TYR A 1 319 ? -34.634 7.224 -8.793 1.00 11.30 319 TYR A O 1
ATOM 2586 N N . ILE A 1 320 ? -34.323 6.411 -10.910 1.00 12.82 320 ILE A N 1
ATOM 2587 C CA . ILE A 1 320 ? -34.611 4.990 -10.599 1.00 11.66 320 ILE A CA 1
ATOM 2588 C C . ILE A 1 320 ? -33.425 4.171 -11.118 1.00 11.98 320 ILE A C 1
ATOM 2589 O O . ILE A 1 320 ? -33.070 4.296 -12.336 1.00 11.01 320 ILE A O 1
ATOM 2594 N N . SER A 1 321 ? -32.908 3.274 -10.298 1.00 11.73 321 SER A N 1
ATOM 2595 C CA . SER A 1 321 ? -31.875 2.329 -10.761 1.00 11.40 321 SER A CA 1
ATOM 2596 C C . SER A 1 321 ? -32.335 0.886 -10.522 1.00 12.16 321 SER A C 1
ATOM 2597 O O . SER A 1 321 ? -32.752 0.569 -9.372 1.00 11.24 321 SER A O 1
ATOM 2600 N N . VAL A 1 322 ? -32.217 0.058 -11.561 1.00 10.58 322 VAL A N 1
ATOM 2601 C CA . VAL A 1 322 ? -32.584 -1.376 -11.526 1.00 11.70 322 VAL A CA 1
ATOM 2602 C C . VAL A 1 322 ? -31.321 -2.150 -11.904 1.00 11.74 322 VAL A C 1
ATOM 2603 O O . VAL A 1 322 ? -30.771 -1.877 -12.970 1.00 12.42 322 VAL A O 1
ATOM 2607 N N . LEU A 1 323 ? -30.909 -3.061 -11.036 1.00 10.55 323 LEU A N 1
ATOM 2608 C CA . LEU A 1 323 ? -29.767 -3.986 -11.243 1.00 11.28 323 LEU A CA 1
ATOM 2609 C C . LEU A 1 323 ? -30.291 -5.410 -11.342 1.00 11.82 323 LEU A C 1
ATOM 2610 O O . LEU A 1 323 ? -31.160 -5.821 -10.538 1.00 11.80 323 LEU A O 1
ATOM 2615 N N . LEU A 1 324 ? -29.768 -6.166 -12.294 1.00 12.04 324 LEU A N 1
ATOM 2616 C CA . LEU A 1 324 ? -30.343 -7.489 -12.578 1.00 11.41 324 LEU A CA 1
ATOM 2617 C C . LEU A 1 324 ? -29.349 -8.396 -13.289 1.00 12.15 324 LEU A C 1
ATOM 2618 O O . LEU A 1 324 ? -28.330 -7.940 -13.824 1.00 12.27 324 LEU A O 1
ATOM 2623 N N . GLY A 1 325 ? -29.686 -9.675 -13.272 1.00 10.73 325 GLY A N 1
ATOM 2624 C CA . GLY A 1 325 ? -28.859 -10.728 -13.879 1.00 12.41 325 GLY A CA 1
ATOM 2625 C C . GLY A 1 325 ? -29.413 -12.071 -13.533 1.00 12.77 325 GLY A C 1
ATOM 2626 O O . GLY A 1 325 ? -30.207 -12.158 -12.593 1.00 13.11 325 GLY A O 1
ATOM 2627 N N . GLY A 1 326 ? -28.955 -13.097 -14.236 1.00 13.47 326 GLY A N 1
ATOM 2628 C CA . GLY A 1 326 ? -29.276 -14.483 -13.877 1.00 13.55 326 GLY A CA 1
ATOM 2629 C C . GLY A 1 326 ? -29.782 -15.188 -15.110 1.00 13.58 326 GLY A C 1
ATOM 2630 O O . GLY A 1 326 ? -29.731 -14.584 -16.201 1.00 14.01 326 GLY A O 1
ATOM 2631 N N . VAL A 1 327 ? -30.270 -16.409 -14.949 1.00 13.48 327 VAL A N 1
ATOM 2632 C CA . VAL A 1 327 ? -30.524 -17.286 -16.126 1.00 14.60 327 VAL A CA 1
ATOM 2633 C C . VAL A 1 327 ? -31.701 -16.694 -16.900 1.00 14.61 327 VAL A C 1
ATOM 2634 O O . VAL A 1 327 ? -32.726 -16.317 -16.297 1.00 13.73 327 VAL A O 1
ATOM 2638 N N . ASN A 1 328 ? -31.577 -16.607 -18.214 1.00 15.09 328 ASN A N 1
ATOM 2639 C CA . ASN A 1 328 ? -32.652 -16.024 -19.034 1.00 15.86 328 ASN A CA 1
ATOM 2640 C C . ASN A 1 328 ? -32.632 -16.638 -20.427 1.00 16.54 328 ASN A C 1
ATOM 2641 O O . ASN A 1 328 ? -31.684 -17.358 -20.759 1.00 18.67 328 ASN A O 1
ATOM 2646 N N . ASP A 1 329 ? -33.641 -16.313 -21.220 1.00 17.10 329 ASP A N 1
ATOM 2647 C CA . ASP A 1 329 ? -33.832 -16.943 -22.542 1.00 19.27 329 ASP A CA 1
ATOM 2648 C C . ASP A 1 329 ? -33.208 -16.107 -23.656 1.00 19.73 329 ASP A C 1
ATOM 2649 O O . ASP A 1 329 ? -33.516 -16.413 -24.799 1.00 21.97 329 ASP A O 1
ATOM 2654 N N . GLY A 1 330 ? -32.357 -15.120 -23.361 1.00 19.57 330 GLY A N 1
ATOM 2655 C CA . GLY A 1 330 ? -31.623 -14.344 -24.376 1.00 17.93 330 GLY A CA 1
ATOM 2656 C C . GLY A 1 330 ? -32.156 -12.941 -24.547 1.00 17.68 330 GLY A C 1
ATOM 2657 O O . GLY A 1 330 ? -31.490 -12.135 -25.233 1.00 18.04 330 GLY A O 1
ATOM 2658 N N . THR A 1 331 ? -33.304 -12.644 -23.938 1.00 17.44 331 THR A N 1
ATOM 2659 C CA . THR A 1 331 ? -33.860 -11.279 -23.835 1.00 17.26 331 THR A CA 1
ATOM 2660 C C . THR A 1 331 ? -34.286 -11.073 -22.391 1.00 17.75 331 THR A C 1
ATOM 2661 O O . THR A 1 331 ? -34.817 -12.044 -21.806 1.00 16.81 331 THR A O 1
ATOM 2665 N N . VAL A 1 332 ? -34.072 -9.883 -21.842 1.00 16.27 332 VAL A N 1
ATOM 2666 C CA . VAL A 1 332 ? -34.647 -9.561 -20.503 1.00 16.48 332 VAL A CA 1
ATOM 2667 C C . VAL A 1 332 ? -35.495 -8.300 -20.630 1.00 15.74 332 VAL A C 1
ATOM 2668 O O . VAL A 1 332 ? -34.987 -7.265 -21.097 1.00 18.00 332 VAL A O 1
ATOM 2672 N N . ASN A 1 333 ? -36.761 -8.408 -20.230 1.00 15.84 333 ASN A N 1
ATOM 2673 C CA . ASN A 1 333 ? -37.696 -7.255 -20.203 1.00 15.26 333 ASN A CA 1
ATOM 2674 C C . ASN A 1 333 ? -37.800 -6.727 -18.773 1.00 15.83 333 ASN A C 1
ATOM 2675 O O . ASN A 1 333 ? -38.025 -7.530 -17.837 1.00 16.08 333 ASN A O 1
ATOM 2680 N N . VAL A 1 334 ? -37.656 -5.425 -18.608 1.00 14.21 334 VAL A N 1
ATOM 2681 C CA . VAL A 1 334 ? -37.757 -4.772 -17.277 1.00 15.52 334 VAL A CA 1
ATOM 2682 C C . VAL A 1 334 ? -38.933 -3.801 -17.394 1.00 15.02 334 VAL A C 1
ATOM 2683 O O . VAL A 1 334 ? -38.839 -2.799 -18.124 1.00 16.43 334 VAL A O 1
ATOM 2687 N N . ASN A 1 335 ? -40.043 -4.148 -16.770 1.00 15.31 335 ASN A N 1
ATOM 2688 C CA . ASN A 1 335 ? -41.245 -3.276 -16.755 1.00 15.63 335 ASN A CA 1
ATOM 2689 C C . ASN A 1 335 ? -41.223 -2.475 -15.474 1.00 16.14 335 ASN A C 1
ATOM 2690 O O . ASN A 1 335 ? -41.177 -3.089 -14.408 1.00 18.97 335 ASN A O 1
ATOM 2695 N N . ILE A 1 336 ? -41.191 -1.155 -15.593 1.00 13.30 336 ILE A N 1
ATOM 2696 C CA . ILE A 1 336 ? -41.158 -0.270 -14.408 1.00 13.65 336 ILE A CA 1
ATOM 2697 C C . ILE A 1 336 ? -42.535 0.364 -14.287 1.00 14.06 336 ILE A C 1
ATOM 2698 O O . ILE A 1 336 ? -42.951 1.001 -15.263 1.00 14.93 336 ILE A O 1
ATOM 2703 N N . LYS A 1 337 ? -43.214 0.138 -13.177 1.00 12.77 337 LYS A N 1
ATOM 2704 C CA . LYS A 1 337 ? -44.597 0.626 -12.995 1.00 13.48 337 LYS A CA 1
ATOM 2705 C C . LYS A 1 337 ? -44.726 1.551 -11.781 1.00 12.18 337 LYS A C 1
ATOM 2706 O O . LYS A 1 337 ? -43.853 1.629 -10.948 1.00 11.58 337 LYS A O 1
ATOM 2712 N N . ASN A 1 338 ? -45.869 2.227 -11.684 1.00 13.20 338 ASN A N 1
ATOM 2713 C CA . ASN A 1 338 ? -46.171 3.177 -10.599 1.00 12.90 338 ASN A CA 1
ATOM 2714 C C . ASN A 1 338 ? -45.042 4.215 -10.546 1.00 12.99 338 ASN A C 1
ATOM 2715 O O . ASN A 1 338 ? -44.660 4.624 -9.455 1.00 12.31 338 ASN A O 1
ATOM 2720 N N . ILE A 1 339 ? -44.576 4.671 -11.698 1.00 12.77 339 ILE A N 1
ATOM 2721 C CA . ILE A 1 339 ? -43.440 5.624 -11.794 1.00 13.41 339 ILE A CA 1
ATOM 2722 C C . ILE A 1 339 ? -43.868 6.946 -11.167 1.00 14.22 339 ILE A C 1
ATOM 2723 O O . ILE A 1 339 ? -44.961 7.451 -11.422 1.00 13.90 339 ILE A O 1
ATOM 2728 N N . PRO A 1 340 ? -43.024 7.513 -10.290 1.00 13.56 340 PRO A N 1
ATOM 2729 C CA . PRO A 1 340 ? -43.276 8.810 -9.690 1.00 12.84 340 PRO A CA 1
ATOM 2730 C C . PRO A 1 340 ? -43.458 9.907 -10.747 1.00 13.86 340 PRO A C 1
ATOM 2731 O O . PRO A 1 340 ? -42.857 9.884 -11.814 1.00 12.67 340 PRO A O 1
ATOM 2735 N N . ALA A 1 341 ? -44.326 10.874 -10.427 1.00 12.66 341 ALA A N 1
ATOM 2736 C CA . ALA A 1 341 ? -44.581 12.031 -11.305 1.00 12.45 341 ALA A CA 1
ATOM 2737 C C . ALA A 1 341 ? -43.266 12.778 -11.597 1.00 12.69 341 ALA A C 1
ATOM 2738 O O . ALA A 1 341 ? -43.222 13.385 -12.656 1.00 13.52 341 ALA A O 1
ATOM 2740 N N . PHE A 1 342 ? -42.240 12.717 -10.740 1.00 13.87 342 PHE A N 1
ATOM 2741 C CA . PHE A 1 342 ? -40.973 13.478 -10.943 1.00 15.05 342 PHE A CA 1
ATOM 2742 C C . PHE A 1 342 ? -40.295 13.047 -12.246 1.00 15.39 342 PHE A C 1
ATOM 2743 O O . PHE A 1 342 ? -39.491 13.813 -12.825 1.00 16.77 342 PHE A O 1
ATOM 2751 N N . ILE A 1 343 ? -40.546 11.832 -12.715 1.00 15.64 343 ILE A N 1
ATOM 2752 C CA . ILE A 1 343 ? -39.976 11.366 -14.015 1.00 15.96 343 ILE A CA 1
ATOM 2753 C C . ILE A 1 343 ? -40.637 12.080 -15.191 1.00 17.99 343 ILE A C 1
ATOM 2754 O O . ILE A 1 343 ? -40.010 12.159 -16.274 1.00 19.63 343 ILE A O 1
ATOM 2759 N N . GLY A 1 344 ? -41.895 12.512 -15.049 1.00 17.07 344 GLY A N 1
ATOM 2760 C CA . GLY A 1 344 ? -42.599 13.158 -16.158 1.00 17.16 344 GLY A CA 1
ATOM 2761 C C . GLY A 1 344 ? -43.167 12.184 -17.166 1.00 18.08 344 GLY A C 1
ATOM 2762 O O . GLY A 1 344 ? -43.499 11.046 -16.787 1.00 18.78 344 GLY A O 1
ATOM 2763 N N . SER A 1 345 ? -43.420 12.635 -18.401 1.00 17.83 345 SER A N 1
ATOM 2764 C CA . SER A 1 345 ? -44.069 11.779 -19.427 1.00 21.30 345 SER A CA 1
ATOM 2765 C C . SER A 1 345 ? -43.019 11.168 -20.354 1.00 21.78 345 SER A C 1
ATOM 2766 O O . SER A 1 345 ? -43.388 10.315 -21.159 1.00 21.97 345 SER A O 1
ATOM 2769 N N . SER A 1 346 ? -41.776 11.587 -20.194 1.00 22.28 346 SER A N 1
ATOM 2770 C CA . SER A 1 346 ? -40.635 11.169 -21.047 1.00 25.05 346 SER A CA 1
ATOM 2771 C C . SER A 1 346 ? -39.433 10.936 -20.153 1.00 21.55 346 SER A C 1
ATOM 2772 O O . SER A 1 346 ? -39.205 11.750 -19.271 1.00 23.77 346 SER A O 1
ATOM 2775 N N . ALA A 1 347 ? -38.701 9.851 -20.373 1.00 21.04 347 ALA A N 1
ATOM 2776 C CA . ALA A 1 347 ? -37.550 9.546 -19.506 1.00 19.97 347 ALA A CA 1
ATOM 2777 C C . ALA A 1 347 ? -36.336 9.248 -20.372 1.00 17.94 347 ALA A C 1
ATOM 2778 O O . ALA A 1 347 ? -36.509 8.651 -21.402 1.00 16.91 347 ALA A O 1
ATOM 2780 N N . THR A 1 348 ? -35.157 9.559 -19.872 1.00 18.30 348 THR A N 1
ATOM 2781 C CA . THR A 1 348 ? -33.902 8.988 -20.408 1.00 18.65 348 THR A CA 1
ATOM 2782 C C . THR A 1 348 ? -33.678 7.643 -19.727 1.00 16.07 348 THR A C 1
ATOM 2783 O O . THR A 1 348 ? -33.651 7.624 -18.501 1.00 14.53 348 THR A O 1
ATOM 2787 N N . VAL A 1 349 ? -33.552 6.582 -20.509 1.00 16.14 349 VAL A N 1
ATOM 2788 C CA . VAL A 1 349 ? -33.285 5.212 -19.980 1.00 15.76 349 VAL A CA 1
ATOM 2789 C C . VAL A 1 349 ? -31.888 4.844 -20.472 1.00 15.29 349 VAL A C 1
ATOM 2790 O O . VAL A 1 349 ? -31.684 4.789 -21.723 1.00 14.97 349 VAL A O 1
ATOM 2794 N N A LYS A 1 350 ? -30.954 4.670 -19.535 0.50 14.82 350 LYS A N 1
ATOM 2795 N N B LYS A 1 350 ? -30.966 4.576 -19.541 0.50 14.49 350 LYS A N 1
ATOM 2796 C CA A LYS A 1 350 ? -29.597 4.188 -19.871 0.50 14.62 350 LYS A CA 1
ATOM 2797 C CA B LYS A 1 350 ? -29.551 4.238 -19.843 0.50 14.19 350 LYS A CA 1
ATOM 2798 C C A LYS A 1 350 ? -29.487 2.740 -19.405 0.50 13.75 350 LYS A C 1
ATOM 2799 C C B LYS A 1 350 ? -29.323 2.793 -19.393 0.50 13.69 350 LYS A C 1
ATOM 2800 O O A LYS A 1 350 ? -29.719 2.448 -18.227 0.50 12.50 350 LYS A O 1
ATOM 2801 O O B LYS A 1 350 ? -29.300 2.574 -18.173 0.50 13.18 350 LYS A O 1
ATOM 2812 N N . VAL A 1 351 ? -29.197 1.854 -20.333 1.00 12.72 351 VAL A N 1
ATOM 2813 C CA . VAL A 1 351 ? -28.953 0.430 -20.006 1.00 14.11 351 VAL A CA 1
ATOM 2814 C C . VAL A 1 351 ? -27.469 0.158 -20.219 1.00 15.22 351 VAL A C 1
ATOM 2815 O O . VAL A 1 351 ? -26.969 0.453 -21.308 1.00 14.99 351 VAL A O 1
ATOM 2819 N N . GLU A 1 352 ? -26.841 -0.368 -19.186 1.00 14.37 352 GLU A N 1
ATOM 2820 C CA . GLU A 1 352 ? -25.388 -0.656 -19.178 1.00 14.94 352 GLU A CA 1
ATOM 2821 C C . GLU A 1 352 ? -25.204 -2.100 -18.752 1.00 14.98 352 GLU A C 1
ATOM 2822 O O . GLU A 1 352 ? -26.151 -2.715 -18.196 1.00 14.50 352 GLU A O 1
ATOM 2828 N N . LYS A 1 353 ? -24.057 -2.670 -19.106 1.00 14.65 353 LYS A N 1
ATOM 2829 C CA . LYS A 1 353 ? -23.772 -4.056 -18.710 1.00 14.77 353 LYS A CA 1
ATOM 2830 C C . LYS A 1 353 ? -22.325 -4.186 -18.278 1.00 14.62 353 LYS A C 1
ATOM 2831 O O . LYS A 1 353 ? -21.504 -3.301 -18.569 1.00 14.19 353 LYS A O 1
ATOM 2837 N N . VAL A 1 354 ? -22.059 -5.271 -17.562 1.00 13.14 354 VAL A N 1
ATOM 2838 C CA . VAL A 1 354 ? -20.673 -5.683 -17.289 1.00 13.49 354 VAL A CA 1
ATOM 2839 C C . VAL A 1 354 ? -20.607 -7.144 -17.702 1.00 14.36 354 VAL A C 1
ATOM 2840 O O . VAL A 1 354 ? -21.473 -7.920 -17.268 1.00 14.06 354 VAL A O 1
ATOM 2844 N N . ASP A 1 355 ? -19.684 -7.477 -18.604 1.00 15.23 355 ASP A N 1
ATOM 2845 C CA . ASP A 1 355 ? -19.516 -8.868 -19.090 1.00 15.48 355 ASP A CA 1
ATOM 2846 C C . ASP A 1 355 ? -18.496 -9.586 -18.217 1.00 15.04 355 ASP A C 1
ATOM 2847 O O . ASP A 1 355 ? -17.555 -8.946 -17.707 1.00 16.10 355 ASP A O 1
ATOM 2852 N N . TRP A 1 356 ? -18.672 -10.886 -18.098 1.00 15.08 356 TRP A N 1
ATOM 2853 C CA . TRP A 1 356 ? -17.814 -11.779 -17.293 1.00 16.29 356 TRP A CA 1
ATOM 2854 C C . TRP A 1 356 ? -17.236 -12.863 -18.196 1.00 17.81 356 TRP A C 1
ATOM 2855 O O . TRP A 1 356 ? -17.976 -13.464 -18.972 1.00 17.11 356 TRP A O 1
ATOM 2866 N N A ASN A 1 357 ? -15.929 -13.117 -18.079 0.50 21.00 357 ASN A N 1
ATOM 2867 N N B ASN A 1 357 ? -15.935 -13.085 -18.037 0.50 19.44 357 ASN A N 1
ATOM 2868 C CA A ASN A 1 357 ? -15.212 -14.226 -18.775 0.50 21.96 357 ASN A CA 1
ATOM 2869 C CA B ASN A 1 357 ? -15.138 -14.098 -18.771 0.50 19.71 357 ASN A CA 1
ATOM 2870 C C A ASN A 1 357 ? -14.777 -15.273 -17.747 0.50 20.29 357 ASN A C 1
ATOM 2871 C C B ASN A 1 357 ? -14.191 -14.771 -17.775 0.50 18.86 357 ASN A C 1
ATOM 2872 O O A ASN A 1 357 ? -14.681 -16.462 -18.111 0.50 19.89 357 ASN A O 1
ATOM 2873 O O B ASN A 1 357 ? -13.060 -15.092 -18.200 0.50 19.68 357 ASN A O 1
ATOM 2882 N N . GLY A 1 358 ? -14.592 -14.860 -16.494 1.00 17.55 358 GLY A N 1
ATOM 2883 C CA . GLY A 1 358 ? -13.933 -15.655 -15.452 1.00 16.82 358 GLY A CA 1
ATOM 2884 C C . GLY A 1 358 ? -13.605 -14.832 -14.224 1.00 15.02 358 GLY A C 1
ATOM 2885 O O . GLY A 1 358 ? -13.434 -13.612 -14.360 1.00 14.64 358 GLY A O 1
ATOM 2886 N N . LYS A 1 359 ? -13.501 -15.474 -13.055 1.00 16.70 359 LYS A N 1
ATOM 2887 C CA . LYS A 1 359 ? -13.335 -14.749 -11.771 1.00 17.44 359 LYS A CA 1
ATOM 2888 C C . LYS A 1 359 ? -11.978 -14.046 -11.743 1.00 16.56 359 LYS A C 1
ATOM 2889 O O . LYS A 1 359 ? -11.846 -13.027 -11.035 1.00 15.71 359 LYS A O 1
ATOM 2895 N N . ASP A 1 360 ? -10.988 -14.579 -12.458 1.00 14.90 360 ASP A N 1
ATOM 2896 C CA . ASP A 1 360 ? -9.625 -13.997 -12.394 1.00 16.45 360 ASP A CA 1
ATOM 2897 C C . ASP A 1 360 ? -9.315 -13.146 -13.632 1.00 17.53 360 ASP A C 1
ATOM 2898 O O . ASP A 1 360 ? -8.110 -12.782 -13.821 1.00 17.10 360 ASP A O 1
ATOM 2903 N N . THR A 1 361 ? -10.319 -12.787 -14.426 1.00 16.07 361 THR A N 1
ATOM 2904 C CA . THR A 1 361 ? -10.137 -11.971 -15.649 1.00 17.83 361 THR A CA 1
ATOM 2905 C C . THR A 1 361 ? -10.310 -10.508 -15.268 1.00 15.92 361 THR A C 1
ATOM 2906 O O . THR A 1 361 ? -11.409 -10.096 -14.871 1.00 13.56 361 THR A O 1
ATOM 2910 N N . PRO A 1 362 ? -9.274 -9.671 -15.419 1.00 16.14 362 PRO A N 1
ATOM 2911 C CA . PRO A 1 362 ? -9.414 -8.256 -15.117 1.00 17.14 362 PRO A CA 1
ATOM 2912 C C . PRO A 1 362 ? -10.480 -7.644 -16.019 1.00 15.83 362 PRO A C 1
ATOM 2913 O O . PRO A 1 362 ? -10.582 -8.017 -17.185 1.00 17.48 362 PRO A O 1
ATOM 2917 N N . VAL A 1 363 ? -11.259 -6.733 -15.452 1.00 15.65 363 VAL A N 1
ATOM 2918 C CA . VAL A 1 363 ? -12.289 -5.937 -16.175 1.00 15.92 363 VAL A CA 1
ATOM 2919 C C . VAL A 1 363 ? -12.074 -4.473 -15.838 1.00 16.36 363 VAL A C 1
ATOM 2920 O O . VAL A 1 363 ? -12.074 -4.117 -14.644 1.00 15.41 363 VAL A O 1
ATOM 2924 N N . ASN A 1 364 ? -11.934 -3.625 -16.847 1.00 18.87 364 ASN A N 1
ATOM 2925 C CA . ASN A 1 364 ? -11.503 -2.226 -16.595 1.00 21.51 364 ASN A CA 1
ATOM 2926 C C . ASN A 1 364 ? -12.681 -1.270 -16.734 1.00 19.43 364 ASN A C 1
ATOM 2927 O O . ASN A 1 364 ? -12.473 -0.062 -16.585 1.00 18.76 364 ASN A O 1
ATOM 2932 N N . GLY A 1 365 ? -13.895 -1.774 -16.928 1.00 19.44 365 GLY A N 1
ATOM 2933 C CA . GLY A 1 365 ? -15.082 -0.894 -16.950 1.00 18.53 365 GLY A CA 1
ATOM 2934 C C . GLY A 1 365 ? -16.300 -1.622 -17.480 1.00 17.23 365 GLY A C 1
ATOM 2935 O O . GLY A 1 365 ? -16.250 -2.862 -17.616 1.00 18.32 365 GLY A O 1
ATOM 2936 N N . THR A 1 366 ? -17.353 -0.857 -17.732 1.00 16.32 366 THR A N 1
ATOM 2937 C CA . THR A 1 366 ? -18.692 -1.323 -18.147 1.00 16.63 366 THR A CA 1
ATOM 2938 C C . THR A 1 366 ? -18.974 -0.770 -19.555 1.00 17.03 366 THR A C 1
ATOM 2939 O O . THR A 1 366 ? -18.186 0.006 -20.038 1.00 17.60 366 THR A O 1
ATOM 2943 N N . ASN A 1 367 ? -20.035 -1.223 -20.203 1.00 18.21 367 ASN A N 1
ATOM 2944 C CA A ASN A 1 367 ? -20.388 -0.869 -21.603 0.90 20.08 367 ASN A CA 1
ATOM 2945 C CA B ASN A 1 367 ? -20.375 -0.814 -21.588 0.10 17.75 367 ASN A CA 1
ATOM 2946 C C . ASN A 1 367 ? -21.825 -0.341 -21.594 1.00 18.90 367 ASN A C 1
ATOM 2947 O O . ASN A 1 367 ? -22.645 -0.891 -20.819 1.00 15.77 367 ASN A O 1
ATOM 2956 N N . THR A 1 368 ? -22.114 0.652 -22.420 1.00 18.85 368 THR A N 1
ATOM 2957 C CA . THR A 1 368 ? -23.496 1.126 -22.602 1.00 18.46 368 THR A CA 1
ATOM 2958 C C . THR A 1 368 ? -24.145 0.183 -23.618 1.00 18.76 368 THR A C 1
ATOM 2959 O O . THR A 1 368 ? -23.548 -0.034 -24.718 1.00 21.35 368 THR A O 1
ATOM 2963 N N . VAL A 1 369 ? -25.327 -0.361 -23.312 1.00 16.69 369 VAL A N 1
ATOM 2964 C CA . VAL A 1 369 ? -26.107 -1.136 -24.307 1.00 17.87 369 VAL A CA 1
ATOM 2965 C C . VAL A 1 369 ? -26.894 -0.111 -25.130 1.00 18.05 369 VAL A C 1
ATOM 2966 O O . VAL A 1 369 ? -26.786 -0.102 -26.363 1.00 17.25 369 VAL A O 1
ATOM 2970 N N . PHE A 1 370 ? -27.643 0.760 -24.470 1.00 17.54 370 PHE A N 1
ATOM 2971 C CA . PHE A 1 370 ? -28.234 1.961 -25.120 1.00 16.60 370 PHE A CA 1
ATOM 2972 C C . PHE A 1 370 ? -28.628 2.991 -24.069 1.00 16.32 370 PHE A C 1
ATOM 2973 O O . PHE A 1 370 ? -28.887 2.632 -22.909 1.00 15.09 370 PHE A O 1
ATOM 2981 N N . SER A 1 371 ? -28.640 4.243 -24.512 1.00 16.39 371 SER A N 1
ATOM 2982 C CA . SER A 1 371 ? -29.330 5.368 -23.841 1.00 15.64 371 SER A CA 1
ATOM 2983 C C . SER A 1 371 ? -30.354 5.915 -24.833 1.00 17.51 371 SER A C 1
ATOM 2984 O O . SER A 1 371 ? -29.967 6.275 -25.986 1.00 17.24 371 SER A O 1
ATOM 2987 N N . LYS A 1 372 ? -31.632 5.834 -24.487 1.00 17.93 372 LYS A N 1
ATOM 2988 C CA . LYS A 1 372 ? -32.731 6.233 -25.414 1.00 20.61 372 LYS A CA 1
ATOM 2989 C C . LYS A 1 372 ? -33.823 6.921 -24.600 1.00 21.17 372 LYS A C 1
ATOM 2990 O O . LYS A 1 372 ? -33.961 6.638 -23.410 1.00 18.40 372 LYS A O 1
ATOM 2996 N N . ARG A 1 373 ? -34.604 7.749 -25.270 1.00 22.08 373 ARG A N 1
ATOM 2997 C CA . ARG A 1 373 ? -35.831 8.345 -24.695 1.00 23.19 373 ARG A CA 1
ATOM 2998 C C . ARG A 1 373 ? -36.927 7.284 -24.656 1.00 21.44 373 ARG A C 1
ATOM 2999 O O . ARG A 1 373 ? -37.117 6.574 -25.638 1.00 20.97 373 ARG A O 1
ATOM 3007 N N . TYR A 1 374 ? -37.626 7.158 -23.532 1.00 21.01 374 TYR A N 1
ATOM 3008 C CA . TYR A 1 374 ? -38.863 6.352 -23.435 1.00 21.40 374 TYR A CA 1
ATOM 3009 C C . TYR A 1 374 ? -40.001 7.280 -23.034 1.00 22.66 374 TYR A C 1
ATOM 3010 O O . TYR A 1 374 ? -39.771 8.233 -22.262 1.00 24.80 374 TYR A O 1
ATOM 3019 N N . THR A 1 375 ? -41.180 7.033 -23.588 1.00 24.90 375 THR A N 1
ATOM 3020 C CA . THR A 1 375 ? -42.414 7.715 -23.133 1.00 25.86 375 THR A CA 1
ATOM 3021 C C . THR A 1 375 ? -43.046 6.863 -22.033 1.00 23.93 375 THR A C 1
ATOM 3022 O O . THR A 1 375 ? -43.032 5.630 -22.125 1.00 23.47 375 THR A O 1
ATOM 3026 N N . VAL A 1 376 ? -43.533 7.527 -20.995 1.00 23.09 376 VAL A N 1
ATOM 3027 C CA . VAL A 1 376 ? -44.207 6.870 -19.843 1.00 22.57 376 VAL A CA 1
ATOM 3028 C C . VAL A 1 376 ? -45.649 6.661 -20.264 1.00 23.96 376 VAL A C 1
ATOM 3029 O O . VAL A 1 376 ? -46.306 7.632 -20.623 1.00 25.25 376 VAL A O 1
ATOM 3033 N N . SER A 1 377 ? -46.075 5.425 -20.368 1.00 23.75 377 SER A N 1
ATOM 3034 C CA . SER A 1 377 ? -47.476 5.122 -20.695 1.00 27.67 377 SER A CA 1
ATOM 3035 C C . SER A 1 377 ? -48.096 4.482 -19.459 1.00 25.91 377 SER A C 1
ATOM 3036 O O . SER A 1 377 ? -47.552 3.476 -18.984 1.00 25.40 377 SER A O 1
ATOM 3039 N N . ASN A 1 378 ? -49.174 5.062 -18.930 1.00 23.87 378 ASN A N 1
ATOM 3040 C CA A ASN A 1 378 ? -49.874 4.451 -17.778 0.70 23.80 378 ASN A CA 1
ATOM 3041 C CA B ASN A 1 378 ? -49.901 4.542 -17.740 0.30 24.01 378 ASN A CA 1
ATOM 3042 C C . ASN A 1 378 ? -48.880 4.207 -16.644 1.00 21.85 378 ASN A C 1
ATOM 3043 O O . ASN A 1 378 ? -48.923 3.092 -16.088 1.00 21.56 378 ASN A O 1
ATOM 3052 N N . GLY A 1 379 ? -48.026 5.187 -16.347 1.00 21.51 379 GLY A N 1
ATOM 3053 C CA . GLY A 1 379 ? -47.055 5.136 -15.238 1.00 21.35 379 GLY A CA 1
ATOM 3054 C C . GLY A 1 379 ? -45.999 4.063 -15.429 1.00 20.67 379 GLY A C 1
ATOM 3055 O O . GLY A 1 379 ? -45.366 3.727 -14.434 1.00 19.16 379 GLY A O 1
ATOM 3056 N N . THR A 1 380 ? -45.810 3.579 -16.659 1.00 21.49 380 THR A N 1
ATOM 3057 C CA . THR A 1 380 ? -45.055 2.348 -16.987 1.00 21.81 380 THR A CA 1
ATOM 3058 C C . THR A 1 380 ? -44.065 2.671 -18.109 1.00 21.72 380 THR A C 1
ATOM 3059 O O . THR A 1 380 ? -44.401 3.449 -19.067 1.00 22.35 380 THR A O 1
ATOM 3063 N N . ILE A 1 381 ? -42.865 2.124 -17.968 1.00 19.11 381 ILE A N 1
ATOM 3064 C CA . ILE A 1 381 ? -41.843 2.068 -19.034 1.00 18.83 381 ILE A CA 1
ATOM 3065 C C . ILE A 1 381 ? -41.542 0.587 -19.229 1.00 18.13 381 ILE A C 1
ATOM 3066 O O . ILE A 1 381 ? -41.293 -0.083 -18.215 1.00 17.83 381 ILE A O 1
ATOM 3071 N N . ASN A 1 382 ? -41.562 0.109 -20.455 1.00 17.18 382 ASN A N 1
ATOM 3072 C CA . ASN A 1 382 ? -41.211 -1.300 -20.773 1.00 19.99 382 ASN A CA 1
ATOM 3073 C C . ASN A 1 382 ? -39.862 -1.318 -21.499 1.00 18.99 382 ASN A C 1
ATOM 3074 O O . ASN A 1 382 ? -39.804 -0.905 -22.688 1.00 17.31 382 ASN A O 1
ATOM 3079 N N . VAL A 1 383 ? -38.803 -1.727 -20.805 1.00 17.82 383 VAL A N 1
ATOM 3080 C CA . VAL A 1 383 ? -37.428 -1.730 -21.373 1.00 16.94 383 VAL A CA 1
ATOM 3081 C C . VAL A 1 383 ? -37.128 -3.167 -21.796 1.00 18.90 383 VAL A C 1
ATOM 3082 O O . VAL A 1 383 ? -37.213 -4.072 -20.943 1.00 19.80 383 VAL A O 1
ATOM 3086 N N . SER A 1 384 ? -36.767 -3.393 -23.051 1.00 18.28 384 SER A N 1
ATOM 3087 C CA . SER A 1 384 ? -36.314 -4.724 -23.516 1.00 18.51 384 SER A CA 1
ATOM 3088 C C . SER A 1 384 ? -34.811 -4.675 -23.746 1.00 18.40 384 SER A C 1
ATOM 3089 O O . SER A 1 384 ? -34.338 -3.815 -24.541 1.00 18.19 384 SER A O 1
ATOM 3092 N N . ILE A 1 385 ? -34.071 -5.544 -23.060 1.00 16.16 385 ILE A N 1
ATOM 3093 C CA . ILE A 1 385 ? -32.590 -5.683 -23.184 1.00 16.76 385 ILE A CA 1
ATOM 3094 C C . ILE A 1 385 ? -32.301 -6.868 -24.091 1.00 17.93 385 ILE A C 1
ATOM 3095 O O . ILE A 1 385 ? -32.591 -7.994 -23.726 1.00 17.14 385 ILE A O 1
ATOM 3100 N N . PRO A 1 386 ? -31.784 -6.597 -25.308 1.00 19.31 386 PRO A N 1
ATOM 3101 C CA . PRO A 1 386 ? -31.579 -7.622 -26.324 1.00 20.17 386 PRO A CA 1
ATOM 3102 C C . PRO A 1 386 ? -30.252 -8.340 -26.093 1.00 17.35 386 PRO A C 1
ATOM 3103 O O . PRO A 1 386 ? -29.358 -7.770 -25.479 1.00 19.91 386 PRO A O 1
ATOM 3107 N N . GLY A 1 387 ? -30.152 -9.567 -26.588 1.00 19.41 387 GLY A N 1
ATOM 3108 C CA . GLY A 1 387 ? -28.887 -10.324 -26.609 1.00 18.43 387 GLY A CA 1
ATOM 3109 C C . GLY A 1 387 ? -28.291 -10.508 -25.223 1.00 18.70 387 GLY A C 1
ATOM 3110 O O . GLY A 1 387 ? -27.055 -10.382 -25.070 1.00 18.39 387 GLY A O 1
ATOM 3111 N N . THR A 1 388 ? -29.117 -10.884 -24.254 1.00 17.86 388 THR A N 1
ATOM 3112 C CA . THR A 1 388 ? -28.659 -11.073 -22.860 1.00 17.05 388 THR A CA 1
ATOM 3113 C C . THR A 1 388 ? -28.087 -12.475 -22.693 1.00 16.96 388 THR A C 1
ATOM 3114 O O . THR A 1 388 ? -28.372 -13.371 -23.540 1.00 17.17 388 THR A O 1
ATOM 3118 N N . ASN A 1 389 ? -27.293 -12.643 -21.645 1.00 15.31 389 ASN A N 1
ATOM 3119 C CA . ASN A 1 389 ? -26.663 -13.932 -21.308 1.00 15.37 389 ASN A CA 1
ATOM 3120 C C . ASN A 1 389 ? -26.812 -14.142 -19.787 1.00 15.45 389 ASN A C 1
ATOM 3121 O O . ASN A 1 389 ? -27.349 -13.270 -19.095 1.00 14.75 389 ASN A O 1
ATOM 3126 N N . ASN A 1 390 ? -26.321 -15.262 -19.284 1.00 14.26 390 ASN A N 1
ATOM 3127 C CA . ASN A 1 390 ? -26.577 -15.686 -17.888 1.00 14.23 390 ASN A CA 1
ATOM 3128 C C . ASN A 1 390 ? -25.529 -15.161 -16.905 1.00 14.66 390 ASN A C 1
ATOM 3129 O O . ASN A 1 390 ? -25.747 -15.359 -15.688 1.00 14.23 390 ASN A O 1
ATOM 3134 N N . THR A 1 391 ? -24.424 -14.558 -17.365 1.00 13.86 391 THR A N 1
ATOM 3135 C CA . THR A 1 391 ? -23.223 -14.238 -16.537 1.00 13.68 391 THR A CA 1
ATOM 3136 C C . THR A 1 391 ? -22.996 -12.729 -16.449 1.00 13.59 391 THR A C 1
ATOM 3137 O O . THR A 1 391 ? -22.419 -12.292 -15.432 1.00 12.64 391 THR A O 1
ATOM 3141 N N . SER A 1 392 ? -23.444 -11.952 -17.450 1.00 13.74 392 SER A N 1
ATOM 3142 C CA . SER A 1 392 ? -23.345 -10.480 -17.422 1.00 13.32 392 SER A CA 1
ATOM 3143 C C . SER A 1 392 ? -24.223 -9.927 -16.285 1.00 12.58 392 SER A C 1
ATOM 3144 O O . SER A 1 392 ? -25.220 -10.608 -15.856 1.00 12.20 392 SER A O 1
ATOM 3147 N N . GLY A 1 393 ? -23.888 -8.733 -15.812 1.00 12.54 393 GLY A N 1
ATOM 3148 C CA . GLY A 1 393 ? -24.801 -7.923 -14.987 1.00 12.61 393 GLY A CA 1
ATOM 3149 C C . GLY A 1 393 ? -25.293 -6.739 -15.795 1.00 13.07 393 GLY A C 1
ATOM 3150 O O . GLY A 1 393 ? -24.529 -6.216 -16.596 1.00 12.95 393 GLY A O 1
ATOM 3151 N N . TYR A 1 394 ? -26.525 -6.296 -15.558 1.00 11.98 394 TYR A N 1
ATOM 3152 C CA . TYR A 1 394 ? -27.194 -5.218 -16.303 1.00 12.13 394 TYR A CA 1
ATOM 3153 C C . TYR A 1 394 ? -27.726 -4.194 -15.312 1.00 11.54 394 TYR A C 1
ATOM 3154 O O . TYR A 1 394 ? -28.116 -4.559 -14.202 1.00 10.85 394 TYR A O 1
ATOM 3163 N N . ARG A 1 395 ? -27.739 -2.939 -15.726 1.00 11.99 395 ARG A N 1
ATOM 3164 C CA . ARG A 1 395 ? -28.413 -1.849 -14.988 1.00 12.38 395 ARG A CA 1
ATOM 3165 C C . ARG A 1 395 ? -29.329 -1.116 -15.963 1.00 12.93 395 ARG A C 1
ATOM 3166 O O . ARG A 1 395 ? -28.936 -0.874 -17.136 1.00 11.74 395 ARG A O 1
ATOM 3174 N N . VAL A 1 396 ? -30.530 -0.798 -15.478 1.00 12.48 396 VAL A N 1
ATOM 3175 C CA . VAL A 1 396 ? -31.473 0.132 -16.143 1.00 13.13 396 VAL A CA 1
ATOM 3176 C C . VAL A 1 396 ? -31.539 1.369 -15.256 1.00 12.98 396 VAL A C 1
ATOM 3177 O O . VAL A 1 396 ? -31.951 1.242 -14.080 1.00 12.13 396 VAL A O 1
ATOM 3181 N N . TYR A 1 397 ? -31.073 2.513 -15.763 1.00 12.26 397 TYR A N 1
ATOM 3182 C CA . TYR A 1 397 ? -30.996 3.767 -14.993 1.00 14.29 397 TYR A CA 1
ATOM 3183 C C . TYR A 1 397 ? -31.973 4.739 -15.655 1.00 13.89 397 TYR A C 1
ATOM 3184 O O . TYR A 1 397 ? -31.896 4.914 -16.865 1.00 14.07 397 TYR A O 1
ATOM 3193 N N . VAL A 1 398 ? -32.937 5.248 -14.906 1.00 14.45 398 VAL A N 1
ATOM 3194 C CA . VAL A 1 398 ? -34.056 6.069 -15.455 1.00 14.86 398 VAL A CA 1
ATOM 3195 C C . VAL A 1 398 ? -34.025 7.434 -14.774 1.00 15.41 398 VAL A C 1
ATOM 3196 O O . VAL A 1 398 ? -33.995 7.514 -13.517 1.00 12.87 398 VAL A O 1
ATOM 3200 N N . SER A 1 399 ? -34.057 8.493 -15.572 1.00 16.90 399 SER A N 1
ATOM 3201 C CA . SER A 1 399 ? -34.101 9.874 -15.032 1.00 19.02 399 SER A CA 1
ATOM 3202 C C . SER A 1 399 ? -34.920 10.752 -15.980 1.00 20.27 399 SER A C 1
ATOM 3203 O O . SER A 1 399 ? -35.295 10.285 -17.041 1.00 16.95 399 SER A O 1
ATOM 3206 N N . ARG A 1 400 ? -35.263 11.963 -15.575 1.00 25.87 400 ARG A N 1
ATOM 3207 C CA . ARG A 1 400 ? -36.161 12.803 -16.417 1.00 32.57 400 ARG A CA 1
ATOM 3208 C C . ARG A 1 400 ? -35.341 13.309 -17.620 1.00 31.16 400 ARG A C 1
ATOM 3209 O O . ARG A 1 400 ? -34.119 13.491 -17.473 1.00 29.19 400 ARG A O 1
ATOM 3217 N N . LEU A 1 401 ? -35.989 13.479 -18.776 1.00 32.96 401 LEU A N 1
ATOM 3218 C CA . LEU A 1 401 ? -35.330 13.761 -20.084 1.00 37.87 401 LEU A CA 1
ATOM 3219 C C . LEU A 1 401 ? -34.542 15.078 -20.049 1.00 39.89 401 LEU A C 1
ATOM 3220 O O . LEU A 1 401 ? -34.700 15.974 -19.234 1.00 48.88 401 LEU A O 1
ATOM 3225 N N . ALA B 1 2 ? -49.264 21.396 -26.299 1.00 25.75 2 ALA B N 1
ATOM 3226 C CA . ALA B 1 2 ? -50.033 21.698 -25.081 1.00 26.07 2 ALA B CA 1
ATOM 3227 C C . ALA B 1 2 ? -50.689 20.412 -24.588 1.00 23.71 2 ALA B C 1
ATOM 3228 O O . ALA B 1 2 ? -50.936 19.494 -25.379 1.00 28.16 2 ALA B O 1
ATOM 3230 N N . THR B 1 3 ? -50.924 20.362 -23.295 1.00 23.11 3 THR B N 1
ATOM 3231 C CA . THR B 1 3 ? -51.710 19.302 -22.639 1.00 22.07 3 THR B CA 1
ATOM 3232 C C . THR B 1 3 ? -53.116 19.859 -22.441 1.00 19.78 3 THR B C 1
ATOM 3233 O O . THR B 1 3 ? -53.244 20.921 -21.834 1.00 21.83 3 THR B O 1
ATOM 3237 N N . THR B 1 4 ? -54.115 19.159 -22.946 1.00 21.59 4 THR B N 1
ATOM 3238 C CA . THR B 1 4 ? -55.482 19.697 -23.106 1.00 21.37 4 THR B CA 1
ATOM 3239 C C . THR B 1 4 ? -56.455 18.976 -22.177 1.00 21.34 4 THR B C 1
ATOM 3240 O O . THR B 1 4 ? -56.354 17.758 -22.013 1.00 19.80 4 THR B O 1
ATOM 3244 N N . LEU B 1 5 ? -57.354 19.735 -21.559 1.00 20.56 5 LEU B N 1
ATOM 3245 C CA . LEU B 1 5 ? -58.581 19.158 -20.981 1.00 20.88 5 LEU B CA 1
ATOM 3246 C C . LEU B 1 5 ? -59.806 19.954 -21.440 1.00 19.46 5 LEU B C 1
ATOM 3247 O O . LEU B 1 5 ? -59.660 21.103 -21.904 1.00 19.89 5 LEU B O 1
ATOM 3252 N N . THR B 1 6 ? -60.951 19.288 -21.407 1.00 21.09 6 THR B N 1
ATOM 3253 C CA . THR B 1 6 ? -62.234 19.860 -21.847 1.00 20.31 6 THR B CA 1
ATOM 3254 C C . THR B 1 6 ? -63.196 19.816 -20.669 1.00 21.15 6 THR B C 1
ATOM 3255 O O . THR B 1 6 ? -63.300 18.770 -20.015 1.00 19.78 6 THR B O 1
ATOM 3259 N N . VAL B 1 7 ? -63.868 20.928 -20.428 1.00 18.72 7 VAL B N 1
ATOM 3260 C CA . VAL B 1 7 ? -64.854 21.086 -19.326 1.00 19.88 7 VAL B CA 1
ATOM 3261 C C . VAL B 1 7 ? -66.219 21.218 -19.982 1.00 19.17 7 VAL B C 1
ATOM 3262 O O . VAL B 1 7 ? -66.386 22.184 -20.744 1.00 19.72 7 VAL B O 1
ATOM 3266 N N . ASP B 1 8 ? -67.100 20.248 -19.738 1.00 20.04 8 ASP B N 1
ATOM 3267 C CA . ASP B 1 8 ? -68.485 20.258 -20.254 1.00 20.10 8 ASP B CA 1
ATOM 3268 C C . ASP B 1 8 ? -69.389 20.803 -19.140 1.00 20.08 8 ASP B C 1
ATOM 3269 O O . ASP B 1 8 ? -69.758 20.032 -18.240 1.00 17.21 8 ASP B O 1
ATOM 3274 N N . CYS B 1 9 ? -69.747 22.085 -19.203 1.00 20.90 9 CYS B N 1
ATOM 3275 C CA . CYS 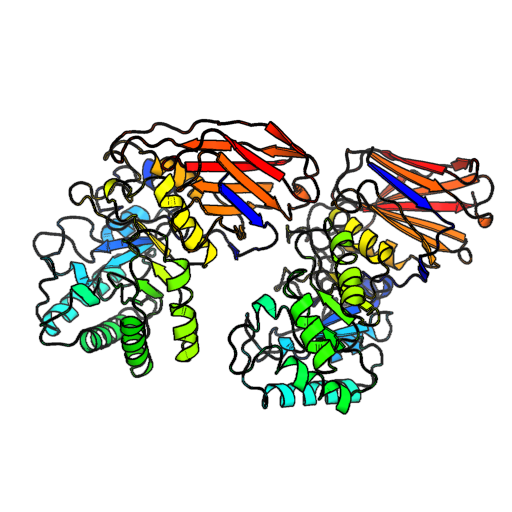B 1 9 ? -70.480 22.789 -18.128 1.00 20.99 9 CYS B CA 1
ATOM 3276 C C . CYS B 1 9 ? -71.889 22.226 -17.969 1.00 20.59 9 CYS B C 1
ATOM 3277 O O . CYS B 1 9 ? -72.472 22.409 -16.888 1.00 18.34 9 CYS B O 1
ATOM 3280 N N . ARG B 1 10 ? -72.392 21.551 -18.995 1.00 19.42 10 ARG B N 1
ATOM 3281 C CA . ARG B 1 10 ? -73.763 20.979 -18.976 1.00 23.53 10 ARG B CA 1
ATOM 3282 C C . ARG B 1 10 ? -73.754 19.598 -18.325 1.00 21.97 10 ARG B C 1
ATOM 3283 O O . ARG B 1 10 ? -74.844 19.130 -17.922 1.00 22.73 10 ARG B O 1
ATOM 3291 N N . ALA B 1 11 ? -72.602 18.932 -18.248 1.00 19.60 11 ALA B N 1
ATOM 3292 C CA . ALA B 1 11 ? -72.551 17.508 -17.831 1.00 18.98 11 ALA B CA 1
ATOM 3293 C C . ALA B 1 11 ? -72.362 17.455 -16.319 1.00 18.75 11 ALA B C 1
ATOM 3294 O O . ALA B 1 11 ? -71.261 17.174 -15.826 1.00 18.84 11 ALA B O 1
ATOM 3296 N N . THR B 1 12 ? -73.430 17.707 -15.590 1.00 18.15 12 THR B N 1
ATOM 3297 C CA . THR B 1 12 ? -73.465 17.624 -14.115 1.00 17.34 12 THR B CA 1
ATOM 3298 C C . THR B 1 12 ? -73.067 16.214 -13.685 1.00 17.55 12 THR B C 1
ATOM 3299 O O . THR B 1 12 ? -73.633 15.255 -14.233 1.00 17.83 12 THR B O 1
ATOM 3303 N N . LEU B 1 13 ? -72.151 16.085 -12.725 1.00 17.04 13 LEU B N 1
ATOM 3304 C CA . LEU B 1 13 ? -71.840 14.774 -12.106 1.00 17.16 13 LEU B CA 1
ATOM 3305 C C . LEU B 1 13 ? -72.713 14.610 -10.887 1.00 16.92 13 LEU B C 1
ATOM 3306 O O . LEU B 1 13 ? -73.401 13.588 -10.816 1.00 17.33 13 LEU B O 1
ATOM 3311 N N . ARG B 1 14 ? -72.706 15.614 -10.014 1.00 15.46 14 ARG B N 1
ATOM 3312 C CA . ARG B 1 14 ? -73.374 15.638 -8.703 1.00 15.19 14 ARG B CA 1
ATOM 3313 C C . ARG B 1 14 ? -73.051 16.964 -8.027 1.00 15.26 14 ARG B C 1
ATOM 3314 O O . ARG B 1 14 ? -72.191 17.703 -8.543 1.00 15.74 14 ARG B O 1
ATOM 3322 N N . GLY B 1 15 ? -73.666 17.216 -6.878 1.00 15.64 15 GLY B N 1
ATOM 3323 C CA . GLY B 1 15 ? -73.366 18.369 -6.023 1.00 15.50 15 GLY B CA 1
ATOM 3324 C C . GLY B 1 15 ? -71.930 18.334 -5.548 1.00 15.19 15 GLY B C 1
ATOM 3325 O O . GLY B 1 15 ? -71.370 17.225 -5.367 1.00 17.76 15 GLY B O 1
ATOM 3326 N N . VAL B 1 16 ? -71.311 19.491 -5.370 1.00 13.78 16 VAL B N 1
ATOM 3327 C CA . VAL B 1 16 ? -69.964 19.572 -4.737 1.00 14.01 16 VAL B CA 1
ATOM 3328 C C . VAL B 1 16 ? -69.983 18.836 -3.395 1.00 14.26 16 VAL B C 1
ATOM 3329 O O . VAL B 1 16 ? -70.869 19.131 -2.625 1.00 14.39 16 VAL B O 1
ATOM 3333 N N . THR B 1 17 ? -69.009 17.953 -3.115 1.00 13.49 17 THR B N 1
ATOM 3334 C CA . THR B 1 17 ? -68.800 17.310 -1.803 1.00 14.06 17 THR B CA 1
ATOM 3335 C C . THR B 1 17 ? -67.354 17.430 -1.325 1.00 13.43 17 THR B C 1
ATOM 3336 O O . THR B 1 17 ? -67.066 16.942 -0.213 1.00 13.93 17 THR B O 1
ATOM 3340 N N . HIS B 1 18 ? -66.485 18.054 -2.105 1.00 12.16 18 HIS B N 1
ATOM 3341 C CA . HIS B 1 18 ? -65.018 18.130 -1.837 1.00 12.71 18 HIS B CA 1
ATOM 3342 C C . HIS B 1 18 ? -64.500 16.723 -1.485 1.00 12.24 18 HIS B C 1
ATOM 3343 O O . HIS B 1 18 ? -63.832 16.547 -0.424 1.00 11.04 18 HIS B O 1
ATOM 3350 N N . CYS B 1 19 ? -64.881 15.717 -2.273 1.00 13.01 19 CYS B N 1
ATOM 3351 C CA . CYS B 1 19 ? -64.811 14.294 -1.831 1.00 12.89 19 CYS B CA 1
ATOM 3352 C C . CYS B 1 19 ? -63.393 13.887 -1.427 1.00 13.21 19 CYS B C 1
ATOM 3353 O O . CYS B 1 19 ? -63.266 13.023 -0.535 1.00 12.71 19 CYS B O 1
ATOM 3356 N N . ALA B 1 20 ? -62.374 14.504 -2.023 1.00 12.33 20 ALA B N 1
ATOM 3357 C CA . ALA B 1 20 ? -60.945 14.151 -1.841 1.00 12.42 20 ALA B CA 1
ATOM 3358 C C . ALA B 1 20 ? -60.204 15.119 -0.890 1.00 12.61 20 ALA B C 1
ATOM 3359 O O . ALA B 1 20 ? -58.929 15.028 -0.757 1.00 12.03 20 ALA B O 1
ATOM 3361 N N . SER B 1 21 ? -60.921 15.974 -0.178 1.00 11.99 21 SER B N 1
ATOM 3362 C CA . SER B 1 21 ? -60.319 16.909 0.801 1.00 12.41 21 SER B CA 1
ATOM 3363 C C . SER B 1 21 ? -60.358 16.300 2.199 1.00 12.75 21 SER B C 1
ATOM 3364 O O . SER B 1 21 ? -61.363 16.422 2.912 1.00 13.70 21 SER B O 1
ATOM 3367 N N . GLY B 1 22 ? -59.270 15.661 2.595 1.00 12.62 22 GLY B N 1
ATOM 3368 C CA . GLY B 1 22 ? -59.154 14.977 3.885 1.00 11.83 22 GLY B CA 1
ATOM 3369 C C . GLY B 1 22 ? -57.860 14.195 3.908 1.00 11.87 22 GLY B C 1
ATOM 3370 O O . GLY B 1 22 ? -57.182 14.176 2.897 1.00 11.80 22 GLY B O 1
ATOM 3371 N N . SER B 1 23 ? -57.536 13.612 5.046 1.00 11.38 23 SER B N 1
ATOM 3372 C CA . SER B 1 23 ? -56.197 13.079 5.291 1.00 12.35 23 SER B CA 1
ATOM 3373 C C . SER B 1 23 ? -56.221 12.082 6.432 1.00 12.79 23 SER B C 1
ATOM 3374 O O . SER B 1 23 ? -57.092 12.140 7.313 1.00 12.44 23 SER B O 1
ATOM 3377 N N . LEU B 1 24 ? -55.269 11.164 6.354 1.00 12.47 24 LEU B N 1
ATOM 3378 C CA . LEU B 1 24 ? -54.944 10.197 7.411 1.00 12.70 24 LEU B CA 1
ATOM 3379 C C . LEU B 1 24 ? -54.084 10.894 8.467 1.00 12.90 24 LEU B C 1
ATOM 3380 O O . LEU B 1 24 ? -53.027 11.451 8.117 1.00 11.97 24 LEU B O 1
ATOM 3385 N N . TYR B 1 25 ? -54.558 10.910 9.711 1.00 12.65 25 TYR B N 1
ATOM 3386 C CA . TYR B 1 25 ? -53.903 11.627 10.838 1.00 13.30 25 TYR B CA 1
ATOM 3387 C C . TYR B 1 25 ? -53.599 13.091 10.455 1.00 14.72 25 TYR B C 1
ATOM 3388 O O . TYR B 1 25 ? -52.600 13.652 10.938 1.00 16.64 25 TYR B O 1
ATOM 3397 N N . GLY B 1 26 ? -54.395 13.694 9.586 1.00 13.90 26 GLY B N 1
ATOM 3398 C CA . GLY B 1 26 ? -54.180 15.063 9.114 1.00 13.58 26 GLY B CA 1
ATOM 3399 C C . GLY B 1 26 ? -54.660 16.076 10.145 1.00 13.81 26 GLY B C 1
ATOM 3400 O O . GLY B 1 26 ? -54.198 17.228 10.104 1.00 14.73 26 GLY B O 1
ATOM 3401 N N . VAL B 1 27 ? -55.547 15.657 11.040 1.00 14.45 27 VAL B N 1
ATOM 3402 C CA . VAL B 1 27 ? -56.009 16.454 12.215 1.00 15.22 27 VAL B CA 1
ATOM 3403 C C . VAL B 1 27 ? -55.889 15.562 13.433 1.00 16.31 27 VAL B C 1
ATOM 3404 O O . VAL B 1 27 ? -56.224 14.373 13.336 1.00 16.83 27 VAL B O 1
ATOM 3408 N N . THR B 1 28 ? -55.396 16.100 14.549 1.00 14.94 28 THR B N 1
ATOM 3409 C CA . THR B 1 28 ? -55.296 15.341 15.811 1.00 15.74 28 THR B CA 1
ATOM 3410 C C . THR B 1 28 ? -55.969 16.145 16.927 1.00 16.19 28 THR B C 1
ATOM 3411 O O . THR B 1 28 ? -56.626 17.141 16.631 1.00 16.48 28 THR B O 1
ATOM 3415 N N . GLU B 1 29 ? -55.818 15.680 18.156 1.00 20.00 29 GLU B N 1
ATOM 3416 C CA . GLU B 1 29 ? -56.322 16.394 19.353 1.00 21.76 29 GLU B CA 1
ATOM 3417 C C . GLU B 1 29 ? -55.745 17.820 19.365 1.00 22.90 29 GLU B C 1
ATOM 3418 O O . GLU B 1 29 ? -56.438 18.702 19.832 1.00 24.81 29 GLU B O 1
ATOM 3424 N N . SER B 1 30 ? -54.520 18.071 18.901 1.00 21.21 30 SER B N 1
ATOM 3425 C CA . SER B 1 30 ? -53.827 19.367 19.158 1.00 23.37 30 SER B CA 1
ATOM 3426 C C . SER B 1 30 ? -53.361 20.028 17.862 1.00 20.71 30 SER B C 1
ATOM 3427 O O . SER B 1 30 ? -53.014 21.210 17.899 1.00 19.20 30 SER B O 1
ATOM 3430 N N . LYS B 1 31 ? -53.371 19.329 16.725 1.00 20.08 31 LYS B N 1
ATOM 3431 C CA . LYS B 1 31 ? -52.832 19.886 15.459 1.00 19.26 31 LYS B CA 1
ATOM 3432 C C . LYS B 1 31 ? -53.792 19.685 14.297 1.00 20.25 31 LYS B C 1
ATOM 3433 O O . LYS B 1 31 ? -54.468 18.665 14.235 1.00 18.08 31 LYS B O 1
ATOM 3439 N N . PRO B 1 32 ? -53.944 20.657 13.377 1.00 17.74 32 PRO B N 1
ATOM 3440 C CA . PRO B 1 32 ? -53.455 22.026 13.564 1.00 19.48 32 PRO B CA 1
ATOM 3441 C C . PRO B 1 32 ? -54.007 22.664 14.848 1.00 22.48 32 PRO B C 1
ATOM 3442 O O . PRO B 1 32 ? -55.096 22.295 15.312 1.00 20.41 32 PRO B O 1
ATOM 3446 N N . PHE B 1 33 ? -53.235 23.600 15.424 1.00 22.88 33 PHE B N 1
ATOM 3447 C CA . PHE B 1 33 ? -53.623 24.317 16.658 1.00 23.64 33 PHE B CA 1
ATOM 3448 C C . PHE B 1 33 ? -54.905 25.107 16.396 1.00 23.80 33 PHE B C 1
ATOM 3449 O O . PHE B 1 33 ? -55.716 25.196 17.307 1.00 23.75 33 PHE B O 1
ATOM 3457 N N . ASP B 1 34 ? -55.070 25.664 15.199 1.00 21.23 34 ASP B N 1
ATOM 3458 C CA . ASP B 1 34 ? -56.176 26.597 14.895 1.00 22.95 34 ASP B CA 1
ATOM 3459 C C . ASP B 1 34 ? -57.080 25.987 13.816 1.00 20.90 34 ASP B C 1
ATOM 3460 O O . ASP B 1 34 ? -56.748 26.090 12.626 1.00 20.88 34 ASP B O 1
ATOM 3465 N N . ILE B 1 35 ? -58.194 25.379 14.247 1.00 20.81 35 ILE B N 1
ATOM 3466 C CA . ILE B 1 35 ? -59.165 24.689 13.343 1.00 19.81 35 ILE B CA 1
ATOM 3467 C C . ILE B 1 35 ? -59.790 25.714 12.400 1.00 21.07 35 ILE B C 1
ATOM 3468 O O . ILE B 1 35 ? -59.844 25.486 11.186 1.00 18.46 35 ILE B O 1
ATOM 3473 N N . ASN B 1 36 ? -60.248 26.842 12.933 1.00 23.36 36 ASN B N 1
ATOM 3474 C CA . ASN B 1 36 ? -60.889 27.899 12.115 1.00 25.20 36 ASN B CA 1
ATOM 3475 C C . ASN B 1 36 ? -59.935 28.443 11.055 1.00 21.22 36 ASN B C 1
ATOM 3476 O O . ASN B 1 36 ? -60.418 28.767 9.974 1.00 21.45 36 ASN B O 1
ATOM 3481 N N . GLN B 1 37 ? -58.655 28.609 11.361 1.00 20.73 37 GLN B N 1
ATOM 3482 C CA . GLN B 1 37 ? -57.694 29.209 10.413 1.00 21.04 37 GLN B CA 1
ATOM 3483 C C . GLN B 1 37 ? -57.297 28.190 9.326 1.00 19.53 37 GLN B C 1
ATOM 3484 O O . GLN B 1 37 ? -57.264 28.562 8.145 1.00 20.00 37 GLN B O 1
ATOM 3490 N N . PHE B 1 38 ? -57.010 26.943 9.698 1.00 19.48 38 PHE B N 1
ATOM 3491 C CA . PHE B 1 38 ? -56.290 25.995 8.811 1.00 18.35 38 PHE B CA 1
ATOM 3492 C C . PHE B 1 38 ? -57.188 24.870 8.309 1.00 17.78 38 PHE B C 1
ATOM 3493 O O . PHE B 1 38 ? -56.918 24.406 7.205 1.00 15.99 38 PHE B O 1
ATOM 3501 N N . VAL B 1 39 ? -58.266 24.534 9.005 1.00 17.83 39 VAL B N 1
ATOM 3502 C CA . VAL B 1 39 ? -59.111 23.363 8.624 1.00 17.59 39 VAL B CA 1
ATOM 3503 C C . VAL B 1 39 ? -60.437 23.834 8.014 1.00 16.61 39 VAL B C 1
ATOM 3504 O O . VAL B 1 39 ? -60.767 23.413 6.891 1.00 14.84 39 VAL B O 1
ATOM 3508 N N . ALA B 1 40 ? -61.184 24.665 8.731 1.00 16.41 40 ALA B N 1
ATOM 3509 C CA . ALA B 1 40 ? -62.559 25.059 8.343 1.00 17.07 40 ALA B CA 1
ATOM 3510 C C . ALA B 1 40 ? -62.600 25.580 6.909 1.00 17.46 40 ALA B C 1
ATOM 3511 O O . ALA B 1 40 ? -63.491 25.204 6.144 1.00 16.64 40 ALA B O 1
ATOM 3513 N N . PRO B 1 41 ? -61.684 26.487 6.484 1.00 16.44 41 PRO B N 1
ATOM 3514 C CA . PRO B 1 41 ? -61.733 27.042 5.125 1.00 16.47 41 PRO B CA 1
ATOM 3515 C C . PRO B 1 41 ? -61.601 26.034 3.969 1.00 16.47 41 PRO B C 1
ATOM 3516 O O . PRO B 1 41 ? -61.970 26.323 2.831 1.00 16.21 41 PRO B O 1
ATOM 3520 N N . LEU B 1 42 ? -61.048 24.859 4.252 1.00 16.71 42 LEU B N 1
ATOM 3521 C CA . LEU B 1 42 ? -60.891 23.799 3.232 1.00 15.71 42 LEU B CA 1
ATOM 3522 C C . LEU B 1 42 ? -62.242 23.118 2.996 1.00 14.94 42 LEU B C 1
ATOM 3523 O O . LEU B 1 42 ? -62.372 22.444 1.992 1.00 15.71 42 LEU B O 1
ATOM 3528 N N . LYS B 1 43 ? -63.211 23.283 3.877 1.00 16.27 43 LYS B N 1
ATOM 3529 C CA . LYS B 1 43 ? -64.536 22.615 3.710 1.00 15.94 43 LYS B CA 1
ATOM 3530 C C . LYS B 1 43 ? -64.295 21.118 3.476 1.00 15.62 43 LYS B C 1
ATOM 3531 O O . LYS B 1 43 ? -64.783 20.521 2.496 1.00 13.77 43 LYS B O 1
ATOM 3537 N N . PRO B 1 44 ? -63.536 20.477 4.391 1.00 13.91 44 PRO B N 1
ATOM 3538 C CA . PRO B 1 44 ? -63.104 19.096 4.199 1.00 13.71 44 PRO B CA 1
ATOM 3539 C C . PRO B 1 44 ? -64.267 18.099 4.274 1.00 13.15 44 PRO B C 1
ATOM 3540 O O . PRO B 1 44 ? -65.367 18.393 4.784 1.00 13.26 44 PRO B O 1
ATOM 3544 N N . ASN B 1 45 ? -64.007 16.939 3.686 1.00 12.53 45 ASN B N 1
ATOM 3545 C CA . ASN B 1 45 ? -64.976 15.835 3.578 1.00 12.84 45 ASN B CA 1
ATOM 3546 C C . ASN B 1 45 ? -64.674 14.867 4.709 1.00 13.32 45 ASN B C 1
ATOM 3547 O O . ASN B 1 45 ? -65.276 15.008 5.780 1.00 14.98 45 ASN B O 1
ATOM 3552 N N . VAL B 1 46 ? -63.778 13.905 4.493 1.00 12.38 46 VAL B N 1
ATOM 3553 C CA . VAL B 1 46 ? -63.525 12.829 5.488 1.00 11.84 46 VAL B CA 1
ATOM 3554 C C . VAL B 1 46 ? -62.049 12.768 5.880 1.00 12.38 46 VAL B C 1
ATOM 3555 O O . VAL B 1 46 ? -61.176 12.784 4.984 1.00 12.33 46 VAL B O 1
ATOM 3559 N N . PHE B 1 47 ? -61.811 12.678 7.187 1.00 11.51 47 PHE B N 1
ATOM 3560 C CA . PHE B 1 47 ? -60.498 12.367 7.788 1.00 12.12 47 PHE B CA 1
ATOM 3561 C C . PHE B 1 47 ? -60.505 10.945 8.319 1.00 12.24 47 PHE B C 1
ATOM 3562 O O . PHE B 1 47 ? -61.547 10.491 8.762 1.00 13.69 47 PHE B O 1
ATOM 3570 N N . THR B 1 48 ? -59.379 10.250 8.237 1.00 12.53 48 THR B N 1
ATOM 3571 C CA . THR B 1 48 ? -59.198 8.922 8.831 1.00 12.50 48 THR B CA 1
ATOM 3572 C C . THR B 1 48 ? -58.301 9.075 10.061 1.00 13.28 48 THR B C 1
ATOM 3573 O O . THR B 1 48 ? -57.173 9.649 9.952 1.00 13.06 48 THR B O 1
ATOM 3577 N N . ASN B 1 49 ? -58.779 8.569 11.193 1.00 13.24 49 ASN B N 1
ATOM 3578 C CA . ASN B 1 49 ? -58.114 8.735 12.506 1.00 12.94 49 ASN B CA 1
ATOM 3579 C C . ASN B 1 49 ? -58.171 7.406 13.240 1.00 13.10 49 ASN B C 1
ATOM 3580 O O . ASN B 1 49 ? -59.191 6.729 13.186 1.00 12.87 49 ASN B O 1
ATOM 3585 N N . PRO B 1 50 ? -57.121 7.053 13.994 1.00 14.06 50 PRO B N 1
ATOM 3586 C CA . PRO B 1 50 ? -57.111 5.833 14.802 1.00 14.22 50 PRO B CA 1
ATOM 3587 C C . PRO B 1 50 ? -58.232 5.856 15.847 1.00 14.74 50 PRO B C 1
ATOM 3588 O O . PRO B 1 50 ? -58.524 6.911 16.405 1.00 14.83 50 PRO B O 1
ATOM 3592 N N . ALA B 1 51 ? -58.811 4.701 16.115 1.00 14.73 51 ALA B N 1
ATOM 3593 C CA . ALA B 1 51 ? -59.865 4.519 17.130 1.00 15.73 51 ALA B CA 1
ATOM 3594 C C . ALA B 1 51 ? -59.350 5.000 18.484 1.00 16.73 51 ALA B C 1
ATOM 3595 O O . ALA B 1 51 ? -60.135 5.621 19.203 1.00 18.83 51 ALA B O 1
ATOM 3597 N N . LEU B 1 52 ? -58.121 4.638 18.836 1.00 16.78 52 LEU B N 1
ATOM 3598 C CA . LEU B 1 52 ? -57.478 4.999 20.119 1.00 17.66 52 LEU B CA 1
ATOM 3599 C C . LEU B 1 52 ? -56.050 5.455 19.831 1.00 18.80 52 LEU B C 1
ATOM 3600 O O . LEU B 1 52 ? -55.488 5.066 18.777 1.00 15.48 52 LEU B O 1
ATOM 3605 N N . ALA B 1 53 ? -55.485 6.267 20.718 1.00 16.88 53 ALA B N 1
ATOM 3606 C CA . ALA B 1 53 ? -54.096 6.732 20.591 1.00 17.79 53 ALA B CA 1
ATOM 3607 C C . ALA B 1 53 ? -53.487 6.774 21.986 1.00 19.97 53 ALA B C 1
ATOM 3608 O O . ALA B 1 53 ? -54.256 6.960 22.963 1.00 20.29 53 ALA B O 1
ATOM 3610 N N . GLY B 1 54 ? -52.193 6.499 22.058 1.00 20.94 54 GLY B N 1
ATOM 3611 C CA . GLY B 1 54 ? -51.440 6.470 23.322 1.00 23.38 54 GLY B CA 1
ATOM 3612 C C . GLY B 1 54 ? -50.433 5.350 23.328 1.00 26.80 54 GLY B C 1
ATOM 3613 O O . GLY B 1 54 ? -50.231 4.742 22.275 1.00 22.37 54 GLY B O 1
ATOM 3614 N N . PHE B 1 55 ? -49.826 5.103 24.490 1.00 30.27 55 PHE B N 1
ATOM 3615 C CA . PHE B 1 55 ? -48.626 4.247 24.649 1.00 33.89 55 PHE B CA 1
ATOM 3616 C C . PHE B 1 55 ? -48.920 2.858 24.079 1.00 30.39 55 PHE B C 1
ATOM 3617 O O . PHE B 1 55 ? -48.021 2.309 23.406 1.00 34.39 55 PHE B O 1
ATOM 3625 N N . ASN B 1 56 ? -50.108 2.310 24.348 1.00 28.22 56 ASN B N 1
ATOM 3626 C CA . ASN B 1 56 ? -50.426 0.897 24.008 1.00 28.44 56 ASN B CA 1
ATOM 3627 C C . ASN B 1 56 ? -51.022 0.785 22.593 1.00 23.23 56 ASN B C 1
ATOM 3628 O O . ASN B 1 56 ? -51.408 -0.316 22.238 1.00 22.21 56 ASN B O 1
ATOM 3633 N N . HIS B 1 57 ? -51.097 1.869 21.825 1.00 21.71 57 HIS B N 1
ATOM 3634 C CA . HIS B 1 57 ? -51.853 1.912 20.541 1.00 19.57 57 HIS B CA 1
ATOM 3635 C C . HIS B 1 57 ? -50.862 2.105 19.399 1.00 18.68 57 HIS B C 1
ATOM 3636 O O . HIS B 1 57 ? -49.639 2.153 19.656 1.00 20.06 57 HIS B O 1
ATOM 3643 N N . GLN B 1 58 ? -51.354 2.185 18.160 1.00 17.39 58 GLN B N 1
ATOM 3644 C CA . GLN B 1 58 ? -50.482 2.351 16.968 1.00 16.52 58 GLN B CA 1
ATOM 3645 C C . GLN B 1 58 ? -49.663 3.648 17.079 1.00 17.27 58 GLN B C 1
ATOM 3646 O O . GLN B 1 58 ? -48.466 3.614 16.761 1.00 17.65 58 GLN B O 1
ATOM 3652 N N . GLN B 1 59 ? -50.255 4.751 17.503 1.00 17.92 59 GLN B N 1
ATOM 3653 C CA . GLN B 1 59 ? -49.554 6.058 17.595 1.00 17.96 59 GLN B CA 1
ATOM 3654 C C . GLN B 1 59 ? -49.946 6.710 18.907 1.00 19.43 59 GLN B C 1
ATOM 3655 O O . GLN B 1 59 ? -50.955 6.345 19.508 1.00 18.50 59 GLN B O 1
ATOM 3661 N N . PRO B 1 60 ? -49.130 7.659 19.402 1.00 19.22 60 PRO B N 1
ATOM 3662 C CA . PRO B 1 60 ? -49.449 8.357 20.648 1.00 19.86 60 PRO B CA 1
ATOM 3663 C C . PRO B 1 60 ? -50.497 9.460 20.507 1.00 19.12 60 PRO B C 1
ATOM 3664 O O . PRO B 1 60 ? -50.983 9.908 21.512 1.00 20.08 60 PRO B O 1
ATOM 3668 N N . ILE B 1 61 ? -50.868 9.829 19.278 1.00 17.65 61 ILE B N 1
ATOM 3669 C CA . ILE B 1 61 ? -51.765 10.975 18.981 1.00 18.23 61 ILE B CA 1
ATOM 3670 C C . ILE B 1 61 ? -52.829 10.558 17.955 1.00 17.52 61 ILE B C 1
ATOM 3671 O O . ILE B 1 61 ? -52.651 9.508 17.304 1.00 15.70 61 ILE B O 1
ATOM 3676 N N . GLY B 1 62 ? -53.880 11.357 17.822 1.00 16.37 62 GLY B N 1
ATOM 3677 C CA . GLY B 1 62 ? -54.821 11.317 16.684 1.00 16.82 62 GLY B CA 1
ATOM 3678 C C . GLY B 1 62 ? -56.159 10.662 16.999 1.00 16.01 62 GLY B C 1
ATOM 3679 O O . GLY B 1 62 ? -56.920 10.449 16.046 1.00 14.47 62 GLY B O 1
ATOM 3680 N N . ALA B 1 63 ? -56.486 10.413 18.272 1.00 15.42 63 ALA B N 1
ATOM 3681 C CA . ALA B 1 63 ? -57.712 9.669 18.654 1.00 15.90 63 ALA B CA 1
ATOM 3682 C C . ALA B 1 63 ? -58.944 10.242 17.946 1.00 16.10 63 ALA B C 1
ATOM 3683 O O . ALA B 1 63 ? -59.166 11.463 17.945 1.00 15.97 63 ALA B O 1
ATOM 3685 N N . ALA B 1 64 ? -59.731 9.349 17.334 1.00 15.00 64 ALA B N 1
ATOM 3686 C CA . ALA B 1 64 ? -60.833 9.713 16.412 1.00 15.87 64 ALA B CA 1
ATOM 3687 C C . ALA B 1 64 ? -61.920 10.521 17.129 1.00 15.14 64 ALA B C 1
ATOM 3688 O O . ALA B 1 64 ? -62.444 11.449 16.546 1.00 14.80 64 ALA B O 1
ATOM 3690 N N . ILE B 1 65 ? -62.288 10.149 18.342 1.00 15.83 65 ILE B N 1
ATOM 3691 C CA . ILE B 1 65 ? -63.461 10.796 18.992 1.00 16.82 65 ILE B CA 1
ATOM 3692 C C . ILE B 1 65 ? -63.131 12.238 19.361 1.00 15.84 65 ILE B C 1
ATOM 3693 O O . ILE B 1 65 ? -63.839 13.161 18.946 1.00 16.04 65 ILE B O 1
ATOM 3698 N N . PRO B 1 66 ? -62.009 12.499 20.065 1.00 17.20 66 PRO B N 1
ATOM 3699 C CA . PRO B 1 66 ? -61.608 13.876 20.331 1.00 17.55 66 PRO B CA 1
ATOM 3700 C C . PRO B 1 66 ? -61.425 14.654 19.021 1.00 18.12 66 PRO B C 1
ATOM 3701 O O . PRO B 1 66 ? -61.769 15.816 19.000 1.00 17.20 66 PRO B O 1
ATOM 3705 N N . THR B 1 67 ? -60.907 14.015 17.960 1.00 17.07 67 THR B N 1
ATOM 3706 C CA . THR B 1 67 ? -60.666 14.705 16.672 1.00 16.20 67 THR B CA 1
ATOM 3707 C C . THR B 1 67 ? -62.017 15.116 16.077 1.00 15.92 67 THR B C 1
ATOM 3708 O O . THR B 1 67 ? -62.143 16.250 15.570 1.00 17.08 67 THR B O 1
ATOM 3712 N N . ALA B 1 68 ? -62.997 14.219 16.076 1.00 15.54 68 ALA B N 1
ATOM 3713 C CA . ALA B 1 68 ? -64.360 14.512 15.589 1.00 14.76 68 ALA B CA 1
ATOM 3714 C C . ALA B 1 68 ? -64.894 15.715 16.375 1.00 15.05 68 ALA B C 1
ATOM 3715 O O . ALA B 1 68 ? -65.502 16.604 15.770 1.00 14.34 68 ALA B O 1
ATOM 3717 N N . GLY B 1 69 ? -64.732 15.676 17.689 1.00 17.42 69 GLY B N 1
ATOM 3718 C CA . GLY B 1 69 ? -65.107 16.811 18.555 1.00 18.65 69 GLY B CA 1
ATOM 3719 C C . GLY B 1 69 ? -64.601 18.127 18.022 1.00 18.44 69 GLY B C 1
ATOM 3720 O O . GLY B 1 69 ? -65.409 19.093 17.876 1.00 19.82 69 GLY B O 1
ATOM 3721 N N . ARG B 1 70 ? -63.301 18.209 17.737 1.00 17.56 70 ARG B N 1
ATOM 3722 C CA . ARG B 1 70 ? -62.656 19.468 17.293 1.00 18.93 70 ARG B CA 1
ATOM 3723 C C . ARG B 1 70 ? -63.216 19.923 15.956 1.00 18.69 70 ARG B C 1
ATOM 3724 O O . ARG B 1 70 ? -63.139 21.109 15.682 1.00 17.83 70 ARG B O 1
ATOM 3732 N N . LEU B 1 71 ? -63.684 18.986 15.127 1.00 18.22 71 LEU B N 1
ATOM 3733 C CA . LEU B 1 71 ? -64.119 19.234 13.725 1.00 18.24 71 LEU B CA 1
ATOM 3734 C C . LEU B 1 71 ? -65.624 19.481 13.647 1.00 19.30 71 LEU B C 1
ATOM 3735 O O . LEU B 1 71 ? -66.123 19.744 12.543 1.00 19.05 71 LEU B O 1
ATOM 3740 N N . LYS B 1 72 ? -66.327 19.411 14.770 1.00 22.70 72 LYS B N 1
ATOM 3741 C CA . LYS B 1 72 ? -67.802 19.276 14.763 1.00 26.33 72 LYS B CA 1
ATOM 3742 C C . LYS B 1 72 ? -68.464 20.532 14.191 1.00 26.32 72 LYS B C 1
ATOM 3743 O O . LYS B 1 72 ? -69.580 20.378 13.702 1.00 27.17 72 LYS B O 1
ATOM 3749 N N . ASN B 1 73 ? -67.803 21.691 14.179 1.00 24.24 73 ASN B N 1
ATOM 3750 C CA . ASN B 1 73 ? -68.358 22.915 13.533 1.00 29.01 73 ASN B CA 1
ATOM 3751 C C . ASN B 1 73 ? -67.745 23.172 12.151 1.00 30.53 73 ASN B C 1
ATOM 3752 O O . ASN B 1 73 ? -68.057 24.232 11.547 1.00 31.13 73 ASN B O 1
ATOM 3757 N N . THR B 1 74 ? -66.934 22.257 11.631 1.00 23.74 74 THR B N 1
ATOM 3758 C CA . THR B 1 74 ? -66.528 22.277 10.205 1.00 21.45 74 THR B CA 1
ATOM 3759 C C . THR B 1 74 ? -67.439 21.321 9.420 1.00 18.52 74 THR B C 1
ATOM 3760 O O . THR B 1 74 ? -68.263 20.619 10.042 1.00 19.62 74 THR B O 1
ATOM 3764 N N . THR B 1 75 ? -67.220 21.200 8.117 1.00 17.96 75 THR B N 1
ATOM 3765 C CA . THR B 1 75 ? -67.847 20.176 7.252 1.00 17.04 75 THR B CA 1
ATOM 3766 C C . THR B 1 75 ? -67.237 18.781 7.466 1.00 17.35 75 THR B C 1
ATOM 3767 O O . THR B 1 75 ? -67.797 17.820 6.920 1.00 17.81 75 THR B O 1
ATOM 3771 N N . GLY B 1 76 ? -66.161 18.653 8.222 1.00 16.78 76 GLY B N 1
ATOM 3772 C CA . GLY B 1 76 ? -65.346 17.424 8.295 1.00 17.83 76 GLY B CA 1
ATOM 3773 C C . GLY B 1 76 ? -65.998 16.297 9.069 1.00 17.19 76 GLY B C 1
ATOM 3774 O O . GLY B 1 76 ? -66.579 16.522 10.154 1.00 16.78 76 GLY B O 1
ATOM 3775 N N . LYS B 1 77 ? -65.885 15.082 8.542 1.00 16.21 77 LYS B N 1
ATOM 3776 C CA . LYS B 1 77 ? -66.296 13.847 9.232 1.00 15.58 77 LYS B CA 1
ATOM 3777 C C . LYS B 1 77 ? -65.068 12.980 9.464 1.00 13.79 77 LYS B C 1
ATOM 3778 O O . LYS B 1 77 ? -64.065 13.209 8.781 1.00 13.23 77 LYS B O 1
ATOM 3784 N N . VAL B 1 78 ? -65.179 12.005 10.355 1.00 13.27 78 VAL B N 1
ATOM 3785 C CA . VAL B 1 78 ? -64.038 11.171 10.810 1.00 12.79 78 VAL B CA 1
ATOM 3786 C C . VAL B 1 78 ? -64.393 9.708 10.589 1.00 12.94 78 VAL B C 1
ATOM 3787 O O . VAL B 1 78 ? -65.400 9.213 11.158 1.00 11.79 78 VAL B O 1
ATOM 3791 N N . MET B 1 79 ? -63.531 9.055 9.820 1.00 12.25 79 MET B N 1
ATOM 3792 C CA . MET B 1 79 ? -63.584 7.584 9.671 1.00 12.91 79 MET B CA 1
ATOM 3793 C C . MET B 1 79 ? -62.719 6.986 10.778 1.00 12.89 79 MET B C 1
ATOM 3794 O O . MET B 1 79 ? -61.559 7.414 10.938 1.00 11.20 79 MET B O 1
ATOM 3799 N N . ILE B 1 80 ? -63.237 5.984 11.487 1.00 12.49 80 ILE B N 1
ATOM 3800 C CA . ILE B 1 80 ? -62.556 5.344 12.647 1.00 11.83 80 ILE B CA 1
ATOM 3801 C C . ILE B 1 80 ? -61.737 4.143 12.165 1.00 11.31 80 ILE B C 1
ATOM 3802 O O . ILE B 1 80 ? -62.302 3.147 11.759 1.00 11.98 80 ILE B O 1
ATOM 3807 N N . ARG B 1 81 ? -60.417 4.265 12.206 1.00 11.88 81 ARG B N 1
ATOM 3808 C CA . ARG B 1 81 ? -59.487 3.151 11.905 1.00 11.56 81 ARG B CA 1
ATOM 3809 C C . ARG B 1 81 ? -59.347 2.274 13.146 1.00 12.92 81 ARG B C 1
ATOM 3810 O O . ARG B 1 81 ? -58.533 2.616 14.047 1.00 12.17 81 ARG B O 1
ATOM 3818 N N . LEU B 1 82 ? -60.090 1.169 13.191 1.00 12.25 82 LEU B N 1
ATOM 3819 C CA . LEU B 1 82 ? -60.111 0.272 14.377 1.00 12.97 82 LEU B CA 1
ATOM 3820 C C . LEU B 1 82 ? -58.769 -0.465 14.541 1.00 13.91 82 LEU B C 1
ATOM 3821 O O . LEU B 1 82 ? -58.423 -0.813 15.693 1.00 14.68 82 LEU B O 1
ATOM 3826 N N . ALA B 1 83 ? -58.015 -0.700 13.471 1.00 13.76 83 ALA B N 1
ATOM 3827 C CA . ALA B 1 83 ? -56.784 -1.528 13.565 1.00 13.67 83 ALA B CA 1
ATOM 3828 C C . ALA B 1 83 ? -55.745 -0.829 14.458 1.00 14.17 83 ALA B C 1
ATOM 3829 O O . ALA B 1 83 ? -54.990 -1.524 15.152 1.00 13.69 83 ALA B O 1
ATOM 3831 N N . ASP B 1 84 ? -55.793 0.489 14.530 1.00 14.46 84 ASP B N 1
ATOM 3832 C CA . ASP B 1 84 ? -54.781 1.282 15.263 1.00 13.83 84 ASP B CA 1
ATOM 3833 C C . ASP B 1 84 ? -54.994 1.164 16.785 1.00 15.05 84 ASP B C 1
ATOM 3834 O O . ASP B 1 84 ? -54.157 1.690 17.552 1.00 15.74 84 ASP B O 1
ATOM 3839 N N . ILE B 1 85 ? -56.030 0.457 17.226 1.00 14.41 85 ILE B N 1
ATOM 3840 C CA . ILE B 1 85 ? -56.118 -0.050 18.624 1.00 15.72 85 ILE B CA 1
ATOM 3841 C C . ILE B 1 85 ? -54.796 -0.769 18.931 1.00 17.16 85 ILE B C 1
ATOM 3842 O O . ILE B 1 85 ? -54.315 -0.659 20.094 1.00 17.09 85 ILE B O 1
ATOM 3847 N N . PHE B 1 86 ? -54.212 -1.454 17.943 1.00 16.24 86 PHE B N 1
ATOM 3848 C CA . PHE B 1 86 ? -53.016 -2.299 18.198 1.00 16.80 86 PHE B CA 1
ATOM 3849 C C . PHE B 1 86 ? -51.755 -1.542 17.846 1.00 17.11 86 PHE B C 1
ATOM 3850 O O . PHE B 1 86 ? -51.695 -0.797 16.860 1.00 16.46 86 PHE B O 1
ATOM 3858 N N . PRO B 1 87 ? -50.697 -1.754 18.654 1.00 18.66 87 PRO B N 1
ATOM 3859 C CA . PRO B 1 87 ? -49.377 -1.240 18.332 1.00 19.61 87 PRO B CA 1
ATOM 3860 C C . PRO B 1 87 ? -48.659 -2.140 17.311 1.00 19.81 87 PRO B C 1
ATOM 3861 O O . PRO B 1 87 ? -49.118 -3.251 17.046 1.00 17.93 87 PRO B O 1
ATOM 3865 N N A ARG B 1 88 ? -47.657 -1.528 16.679 0.60 20.05 88 ARG B N 1
ATOM 3866 N N B ARG B 1 88 ? -47.510 -1.694 16.798 0.40 20.00 88 ARG B N 1
ATOM 3867 C CA A ARG B 1 88 ? -46.597 -2.158 15.852 0.60 20.02 88 ARG B CA 1
ATOM 3868 C CA B ARG B 1 88 ? -46.593 -2.472 15.910 0.40 19.94 88 ARG B CA 1
ATOM 3869 C C A ARG B 1 88 ? -47.093 -2.358 14.417 0.60 21.05 88 ARG B C 1
ATOM 3870 C C B ARG B 1 88 ? -47.076 -2.397 14.452 0.40 20.85 88 ARG B C 1
ATOM 3871 O O A ARG B 1 88 ? -48.320 -2.300 14.161 0.60 19.52 88 ARG B O 1
ATOM 3872 O O B ARG B 1 88 ? -48.287 -2.190 14.213 0.40 20.14 88 ARG B O 1
ATOM 3887 N N . TRP B 1 89 ? -46.146 -2.588 13.513 1.00 20.29 89 TRP B N 1
ATOM 3888 C CA . TRP B 1 89 ? -46.435 -2.697 12.069 1.00 21.28 89 TRP B CA 1
ATOM 3889 C C . TRP B 1 89 ? -45.633 -3.856 11.509 1.00 24.63 89 TRP B C 1
ATOM 3890 O O . TRP B 1 89 ? -44.399 -3.818 11.563 1.00 27.40 89 TRP B O 1
ATOM 3901 N N . PRO B 1 90 ? -46.287 -4.961 11.072 1.00 24.80 90 PRO B N 1
ATOM 3902 C CA . PRO B 1 90 ? -47.746 -5.075 11.084 1.00 22.39 90 PRO B CA 1
ATOM 3903 C C . PRO B 1 90 ? -48.342 -5.136 12.496 1.00 21.25 90 PRO B C 1
ATOM 3904 O O . PRO B 1 90 ? -47.653 -5.497 13.460 1.00 21.21 90 PRO B O 1
ATOM 3908 N N . TYR B 1 91 ? -49.649 -4.870 12.595 1.00 18.76 91 TYR B N 1
ATOM 3909 C CA . TYR B 1 91 ? -50.388 -4.762 13.883 1.00 17.72 91 TYR B CA 1
ATOM 3910 C C . TYR B 1 91 ? -50.118 -5.970 14.777 1.00 18.31 91 TYR B C 1
ATOM 3911 O O . TYR B 1 91 ? -50.199 -7.111 14.291 1.00 18.28 91 TYR B O 1
ATOM 3920 N N . GLY B 1 92 ? -49.876 -5.716 16.068 1.00 17.59 92 GLY B N 1
ATOM 3921 C CA . GLY B 1 92 ? -49.771 -6.771 17.091 1.00 19.79 92 GLY B CA 1
ATOM 3922 C C . GLY B 1 92 ? -51.140 -7.273 17.505 1.00 20.18 92 GLY B C 1
ATOM 3923 O O . GLY B 1 92 ? -51.501 -7.155 18.718 1.00 21.59 92 GLY B O 1
ATOM 3924 N N . PHE B 1 93 ? -51.852 -7.939 16.595 1.00 19.60 93 PHE B N 1
ATOM 3925 C CA . PHE B 1 93 ? -53.154 -8.547 16.914 1.00 20.00 93 PHE B CA 1
ATOM 3926 C C . PHE B 1 93 ? -52.933 -9.548 18.056 1.00 21.50 93 PHE B C 1
ATOM 3927 O O . PHE B 1 93 ? -51.910 -10.269 18.021 1.00 22.41 93 PHE B O 1
ATOM 3935 N N . THR B 1 94 ? -53.857 -9.574 19.010 1.00 21.48 94 THR B N 1
ATOM 3936 C CA . THR B 1 94 ? -53.836 -10.424 20.235 1.00 22.31 94 THR B CA 1
ATOM 3937 C C . THR B 1 94 ? -54.698 -11.668 19.990 1.00 21.96 94 THR B C 1
ATOM 3938 O O . THR B 1 94 ? -54.159 -12.709 19.542 1.00 23.18 94 THR B O 1
ATOM 3942 N N . ASN B 1 95 ? -56.003 -11.551 20.216 1.00 19.68 95 ASN B N 1
ATOM 3943 C CA . ASN B 1 95 ? -56.967 -12.648 19.987 1.00 21.24 95 ASN B CA 1
ATOM 3944 C C . ASN B 1 95 ? -58.332 -11.996 19.808 1.00 20.64 95 ASN B C 1
ATOM 3945 O O . ASN B 1 95 ? -58.470 -10.796 20.144 1.00 21.98 95 ASN B O 1
ATOM 3950 N N A MET B 1 96 ? -59.288 -12.757 19.290 0.60 19.39 96 MET B N 1
ATOM 3951 N N B MET B 1 96 ? -59.319 -12.779 19.354 0.40 21.25 96 MET B N 1
ATOM 3952 C CA A MET B 1 96 ? -60.607 -12.214 18.889 0.60 19.15 96 MET B CA 1
ATOM 3953 C CA B MET B 1 96 ? -60.704 -12.317 19.052 0.40 21.91 96 MET B CA 1
ATOM 3954 C C A MET B 1 96 ? -61.335 -11.635 20.099 0.60 20.55 96 MET B C 1
ATOM 3955 C C B MET B 1 96 ? -61.372 -11.781 20.330 0.40 22.83 96 MET B C 1
ATOM 3956 O O A MET B 1 96 ? -61.933 -10.574 19.968 0.60 19.43 96 MET B O 1
ATOM 3957 O O B MET B 1 96 ? -61.951 -10.686 20.265 0.40 20.33 96 MET B O 1
ATOM 3966 N N A ASN B 1 97 ? -61.297 -12.314 21.249 0.50 21.02 97 ASN B N 1
ATOM 3967 N N B ASN B 1 97 ? -61.303 -12.484 21.466 0.50 23.34 97 ASN B N 1
ATOM 3968 C CA A ASN B 1 97 ? -62.006 -11.852 22.477 0.50 21.93 97 ASN B CA 1
ATOM 3969 C CA B ASN B 1 97 ? -61.909 -11.971 22.727 0.50 24.67 97 ASN B CA 1
ATOM 3970 C C A ASN B 1 97 ? -61.462 -10.482 22.917 0.50 21.22 97 ASN B C 1
ATOM 3971 C C B ASN B 1 97 ? -61.449 -10.529 22.981 0.50 22.75 97 ASN B C 1
ATOM 3972 O O A ASN B 1 97 ? -62.289 -9.584 23.241 0.50 23.06 97 ASN B O 1
ATOM 3973 O O B ASN B 1 97 ? -62.314 -9.645 23.229 0.50 24.96 97 ASN B O 1
ATOM 3982 N N . ASP B 1 98 ? -60.140 -10.303 22.921 1.00 20.86 98 ASP B N 1
ATOM 3983 C CA . ASP B 1 98 ? -59.505 -9.021 23.292 1.00 20.77 98 ASP B CA 1
ATOM 3984 C C . ASP B 1 98 ? -59.921 -7.947 22.274 1.00 19.32 98 ASP B C 1
ATOM 3985 O O . ASP B 1 98 ? -60.372 -6.879 22.668 1.00 18.54 98 ASP B O 1
ATOM 3990 N N . TRP B 1 99 ? -59.803 -8.266 20.984 1.00 18.62 99 TRP B N 1
ATOM 3991 C CA . TRP B 1 99 ? -60.153 -7.340 19.876 1.00 17.94 99 TRP B CA 1
ATOM 3992 C C . TRP B 1 99 ? -61.610 -6.890 19.960 1.00 17.11 99 TRP B C 1
ATOM 3993 O O . TRP B 1 99 ? -61.850 -5.677 19.902 1.00 17.88 99 TRP B O 1
ATOM 4004 N N . LEU B 1 100 ? -62.543 -7.827 20.050 1.00 18.22 100 LEU B N 1
ATOM 4005 C CA . LEU B 1 100 ? -63.993 -7.494 20.055 1.00 18.72 100 LEU B CA 1
ATOM 4006 C C . LEU B 1 100 ? -64.320 -6.680 21.308 1.00 19.71 100 LEU B C 1
ATOM 4007 O O . LEU B 1 100 ? -65.161 -5.793 21.186 1.00 18.57 100 LEU B O 1
ATOM 4012 N N . GLY B 1 101 ? -63.645 -6.967 22.427 1.00 20.90 101 GLY B N 1
ATOM 4013 C CA . GLY B 1 101 ? -63.746 -6.186 23.681 1.00 20.70 101 GLY B CA 1
ATOM 4014 C C . GLY B 1 101 ? -63.334 -4.732 23.465 1.00 19.49 101 GLY B C 1
ATOM 4015 O O . GLY B 1 101 ? -64.056 -3.825 23.908 1.00 19.54 101 GLY B O 1
ATOM 4016 N N . LYS B 1 102 ? -62.218 -4.522 22.782 1.00 19.06 102 LYS B N 1
ATOM 4017 C CA . LYS B 1 102 ? -61.671 -3.178 22.525 1.00 20.10 102 LYS B CA 1
ATOM 4018 C C . LYS B 1 102 ? -62.594 -2.461 21.529 1.00 17.96 102 LYS B C 1
ATOM 4019 O O . LYS B 1 102 ? -62.892 -1.271 21.744 1.00 17.57 102 LYS B O 1
ATOM 4025 N N . VAL B 1 103 ? -63.060 -3.165 20.483 1.00 17.02 103 VAL B N 1
ATOM 4026 C CA . VAL B 1 103 ? -63.943 -2.532 19.464 1.00 16.07 103 VAL B CA 1
ATOM 4027 C C . VAL B 1 103 ? -65.245 -2.130 20.167 1.00 15.75 103 VAL B C 1
ATOM 4028 O O . VAL B 1 103 ? -65.707 -1.031 19.952 1.00 16.15 103 VAL B O 1
ATOM 4032 N N . THR B 1 104 ? -65.782 -2.989 21.024 1.00 17.38 104 THR B N 1
ATOM 4033 C CA . THR B 1 104 ? -67.029 -2.692 21.775 1.00 18.01 104 THR B CA 1
ATOM 4034 C C . THR B 1 104 ? -66.840 -1.379 22.542 1.00 18.22 104 THR B C 1
ATOM 4035 O O . THR B 1 104 ? -67.701 -0.495 22.493 1.00 18.86 104 THR B O 1
ATOM 4039 N N . SER B 1 105 ? -65.706 -1.227 23.197 1.00 21.49 105 SER B N 1
ATOM 4040 C CA . SER B 1 105 ? -65.429 -0.040 24.036 1.00 22.28 105 SER B CA 1
ATOM 4041 C C . SER B 1 105 ? -65.375 1.206 23.150 1.00 21.19 105 SER B C 1
ATOM 4042 O O . SER B 1 105 ? -65.978 2.229 23.521 1.00 20.45 105 SER B O 1
ATOM 4045 N N . VAL B 1 106 ? -64.725 1.123 21.983 1.00 18.66 106 VAL B N 1
ATOM 4046 C CA . VAL B 1 106 ? -64.641 2.270 21.033 1.00 17.52 106 VAL B CA 1
ATOM 4047 C C . VAL B 1 106 ? -66.056 2.654 20.590 1.00 16.79 106 VAL B C 1
ATOM 4048 O O . VAL B 1 106 ? -66.372 3.864 20.453 1.00 17.06 106 VAL B O 1
ATOM 4052 N N . ILE B 1 107 ? -66.847 1.659 20.216 1.00 16.83 107 ILE B N 1
ATOM 4053 C CA . ILE B 1 107 ? -68.219 1.892 19.696 1.00 15.87 107 ILE B CA 1
ATOM 4054 C C . ILE B 1 107 ? -69.004 2.627 20.778 1.00 16.88 107 ILE B C 1
ATOM 4055 O O . ILE B 1 107 ? -69.699 3.572 20.484 1.00 16.62 107 ILE B O 1
ATOM 4060 N N . ASN B 1 108 ? -68.914 2.132 21.991 1.00 17.94 108 ASN B N 1
ATOM 4061 C CA . ASN B 1 108 ? -69.630 2.730 23.146 1.00 20.41 108 ASN B CA 1
ATOM 4062 C C . ASN B 1 108 ? -69.170 4.177 23.350 1.00 19.86 108 ASN B C 1
ATOM 4063 O O . ASN B 1 108 ? -70.022 5.023 23.640 1.00 19.59 108 ASN B O 1
ATOM 4068 N N . GLN B 1 109 ? -67.877 4.460 23.223 1.00 19.75 109 GLN B N 1
ATOM 4069 C CA . GLN B 1 109 ? -67.346 5.832 23.424 1.00 20.48 109 GLN B CA 1
ATOM 4070 C C . GLN B 1 109 ? -67.813 6.716 22.268 1.00 19.44 109 GLN B C 1
ATOM 4071 O O . GLN B 1 109 ? -68.131 7.871 22.480 1.00 17.91 109 GLN B O 1
ATOM 4077 N N . LYS B 1 110 ? -67.866 6.165 21.058 1.00 17.20 110 LYS B N 1
ATOM 4078 C CA . LYS B 1 110 ? -68.280 6.906 19.857 1.00 16.91 110 LYS B CA 1
ATOM 4079 C C . LYS B 1 110 ? -69.731 7.366 20.043 1.00 16.25 110 LYS B C 1
ATOM 4080 O O . LYS B 1 110 ? -70.069 8.533 19.716 1.00 16.42 110 LYS B O 1
ATOM 4086 N N . LYS B 1 111 ? -70.590 6.416 20.412 1.00 16.58 111 LYS B N 1
ATOM 4087 C CA . LYS B 1 111 ? -72.032 6.713 20.603 1.00 18.06 111 LYS B CA 1
ATOM 4088 C C . LYS B 1 111 ? -72.202 7.694 21.777 1.00 18.84 111 LYS B C 1
ATOM 4089 O O . LYS B 1 111 ? -73.013 8.644 21.630 1.00 18.26 111 LYS B O 1
ATOM 4095 N N . ALA B 1 112 ? -71.467 7.493 22.867 1.00 19.41 112 ALA B N 1
ATOM 4096 C CA . ALA B 1 112 ? -71.555 8.339 24.088 1.00 21.25 112 ALA B CA 1
ATOM 4097 C C . ALA B 1 112 ? -71.094 9.759 23.782 1.00 22.20 112 ALA B C 1
ATOM 4098 O O . ALA B 1 112 ? -71.597 10.671 24.424 1.00 22.35 112 ALA B O 1
ATOM 4100 N N . SER B 1 113 ? -70.187 9.976 22.826 1.00 20.20 113 SER B N 1
ATOM 4101 C CA . SER B 1 113 ? -69.628 11.322 22.528 1.00 20.12 113 SER B CA 1
ATOM 4102 C C . SER B 1 113 ? -70.738 12.281 22.081 1.00 22.01 113 SER B C 1
ATOM 4103 O O . SER B 1 113 ? -70.581 13.505 22.288 1.00 23.00 113 SER B O 1
ATOM 4106 N N . GLY B 1 114 ? -71.759 11.739 21.418 1.00 21.92 114 GLY B N 1
ATOM 4107 C CA . GLY B 1 114 ? -72.900 12.456 20.829 1.00 23.95 114 GLY B CA 1
ATOM 4108 C C . GLY B 1 114 ? -72.570 13.127 19.508 1.00 23.14 114 GLY B C 1
ATOM 4109 O O . GLY B 1 114 ? -73.484 13.760 18.933 1.00 24.68 114 GLY B O 1
ATOM 4110 N N . TYR B 1 115 ? -71.321 13.073 19.033 1.00 21.43 115 TYR B N 1
ATOM 4111 C CA . TYR B 1 115 ? -70.963 13.752 17.770 1.00 20.61 115 TYR B CA 1
ATOM 4112 C C . TYR B 1 115 ? -71.644 13.016 16.619 1.00 18.98 115 TYR B C 1
ATOM 4113 O O . TYR B 1 115 ? -71.743 11.786 16.666 1.00 18.25 115 TYR B O 1
ATOM 4122 N N . SER B 1 116 ? -72.117 13.768 15.642 1.00 18.53 116 SER B N 1
ATOM 4123 C CA . SER B 1 116 ? -72.853 13.230 14.485 1.00 19.73 116 SER B CA 1
ATOM 4124 C C . SER B 1 116 ? -71.987 13.316 13.221 1.00 19.18 116 SER B C 1
ATOM 4125 O O . SER B 1 116 ? -72.531 13.165 12.130 1.00 20.53 116 SER B O 1
ATOM 4128 N N . ASN B 1 117 ? -70.671 13.538 13.359 1.00 18.77 117 ASN B N 1
ATOM 4129 C CA . ASN B 1 117 ? -69.785 13.688 12.170 1.00 16.64 117 ASN B CA 1
ATOM 4130 C C . ASN B 1 117 ? -68.851 12.470 12.030 1.00 16.99 117 ASN B C 1
ATOM 4131 O O . ASN B 1 117 ? -67.717 12.650 11.575 1.00 16.57 117 ASN B O 1
ATOM 4136 N N . PHE B 1 118 ? -69.307 11.276 12.394 1.00 14.72 118 PHE B N 1
ATOM 4137 C CA . PHE B 1 118 ? -68.526 10.033 12.142 1.00 14.69 118 PHE B CA 1
ATOM 4138 C C . PHE B 1 118 ? -68.953 9.489 10.777 1.00 15.57 118 PHE B C 1
ATOM 4139 O O . PHE B 1 118 ? -70.164 9.483 10.448 1.00 17.50 118 PHE B O 1
ATOM 4147 N N . TYR B 1 119 ? -67.982 9.096 9.967 1.00 15.06 119 TYR B N 1
ATOM 4148 C CA . TYR B 1 119 ? -68.208 8.592 8.589 1.00 14.01 119 TYR B CA 1
ATOM 4149 C C . TYR B 1 119 ? -68.490 7.098 8.683 1.00 14.70 119 TYR B C 1
ATOM 4150 O O . TYR B 1 119 ? -69.258 6.573 7.833 1.00 17.07 119 TYR B O 1
ATOM 4159 N N . GLY B 1 120 ? -67.880 6.433 9.670 1.00 13.77 120 GLY B N 1
ATOM 4160 C CA . GLY B 1 120 ? -68.119 5.003 9.906 1.00 12.96 120 GLY B CA 1
ATOM 4161 C C . GLY B 1 120 ? -66.890 4.335 10.440 1.00 12.70 120 GLY B C 1
ATOM 4162 O O . GLY B 1 120 ? -65.925 5.035 10.790 1.00 11.15 120 GLY B O 1
ATOM 4163 N N . TYR B 1 121 ? -66.886 3.015 10.454 1.00 11.90 121 TYR B N 1
ATOM 4164 C CA . TYR B 1 121 ? -65.799 2.227 11.064 1.00 12.41 121 TYR B CA 1
ATOM 4165 C C . TYR B 1 121 ? -65.045 1.479 9.974 1.00 12.15 121 TYR B C 1
ATOM 4166 O O . TYR B 1 121 ? -65.668 0.783 9.180 1.00 12.39 121 TYR B O 1
ATOM 4175 N N . GLU B 1 122 ? -63.730 1.647 9.924 1.00 12.04 122 GLU B N 1
ATOM 4176 C CA . GLU B 1 122 ? -62.839 0.785 9.105 1.00 12.08 122 GLU B CA 1
ATOM 4177 C C . GLU B 1 122 ? -62.430 -0.411 9.978 1.00 11.91 122 GLU B C 1
ATOM 4178 O O . GLU B 1 122 ? -61.717 -0.220 10.962 1.00 11.69 122 GLU B O 1
ATOM 4184 N N . ILE B 1 123 ? -62.892 -1.613 9.658 1.00 11.85 123 ILE B N 1
ATOM 4185 C CA . ILE B 1 123 ? -62.599 -2.832 10.468 1.00 11.72 123 ILE B CA 1
ATOM 4186 C C . ILE B 1 123 ? -61.089 -3.099 10.535 1.00 11.64 123 ILE B C 1
ATOM 4187 O O . ILE B 1 123 ? -60.606 -3.401 11.635 1.00 11.53 123 ILE B O 1
ATOM 4192 N N . TRP B 1 124 ? -60.383 -2.971 9.418 1.00 11.81 124 TRP B N 1
ATOM 4193 C CA . TRP B 1 124 ? -58.932 -3.231 9.370 1.00 12.28 124 TRP B CA 1
ATOM 4194 C C . TRP B 1 124 ? -58.260 -2.363 8.313 1.00 11.98 124 TRP B C 1
ATOM 4195 O O . TRP B 1 124 ? -58.949 -1.748 7.468 1.00 13.75 124 TRP B O 1
ATOM 4206 N N . ASN B 1 125 ? -56.932 -2.302 8.392 1.00 12.08 125 ASN B N 1
ATOM 4207 C CA . ASN B 1 125 ? -56.103 -1.450 7.515 1.00 12.05 125 ASN B CA 1
ATOM 4208 C C . ASN B 1 125 ? -55.075 -2.331 6.808 1.00 11.84 125 ASN B C 1
ATOM 4209 O O . ASN B 1 125 ? -54.316 -3.028 7.506 1.00 13.58 125 ASN B O 1
ATOM 4214 N N . GLU B 1 126 ? -55.090 -2.344 5.474 1.00 12.08 126 GLU B N 1
ATOM 4215 C CA . GLU B 1 126 ? -54.105 -3.086 4.636 1.00 12.00 126 GLU B CA 1
ATOM 4216 C C . GLU B 1 126 ? -53.956 -4.540 5.095 1.00 12.34 126 GLU B C 1
ATOM 4217 O O . GLU B 1 126 ? -52.831 -5.006 5.321 1.00 13.00 126 GLU B O 1
ATOM 4223 N N . PRO B 1 127 ? -55.047 -5.314 5.230 1.00 11.69 127 PRO B N 1
ATOM 4224 C CA . PRO B 1 127 ? -54.939 -6.698 5.697 1.00 12.08 127 PRO B CA 1
ATOM 4225 C C . PRO B 1 127 ? -54.096 -7.575 4.770 1.00 13.26 127 PRO B C 1
ATOM 4226 O O . PRO B 1 127 ? -53.531 -8.558 5.232 1.00 14.13 127 PRO B O 1
ATOM 4230 N N . ASP B 1 128 ? -53.980 -7.200 3.505 1.00 13.03 128 ASP B N 1
ATOM 4231 C CA . ASP B 1 128 ? -53.132 -7.905 2.516 1.00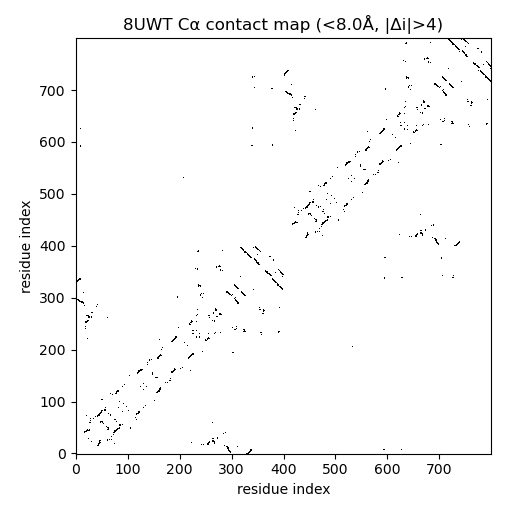 15.17 128 ASP B CA 1
ATOM 4232 C C . ASP B 1 128 ? -51.671 -7.867 2.993 1.00 17.87 128 ASP B C 1
ATOM 4233 O O . ASP B 1 128 ? -50.938 -8.794 2.680 1.00 19.13 128 ASP B O 1
ATOM 4238 N N . GLY B 1 129 ? -51.281 -6.841 3.750 1.00 17.12 129 GLY B N 1
ATOM 4239 C CA . GLY B 1 129 ? -49.926 -6.692 4.322 1.00 18.27 129 GLY B CA 1
ATOM 4240 C C . GLY B 1 129 ? -49.894 -7.011 5.804 1.00 18.84 129 GLY B C 1
ATOM 4241 O O . GLY B 1 129 ? -48.811 -7.395 6.280 1.00 20.51 129 GLY B O 1
ATOM 4242 N N . THR B 1 130 ? -50.996 -6.826 6.540 1.00 17.71 130 THR B N 1
ATOM 4243 C CA . THR B 1 130 ? -50.942 -6.768 8.019 1.00 16.91 130 THR B CA 1
ATOM 4244 C C . THR B 1 130 ? -51.812 -7.832 8.703 1.00 19.78 130 THR B C 1
ATOM 4245 O O . THR B 1 130 ? -51.792 -7.809 9.924 1.00 20.38 130 THR B O 1
ATOM 4249 N N . PHE B 1 131 ? -52.588 -8.667 7.998 1.00 19.62 131 PHE B N 1
ATOM 4250 C CA . PHE B 1 131 ? -53.441 -9.722 8.608 1.00 22.15 131 PHE B CA 1
ATOM 4251 C C . PHE B 1 131 ? -53.292 -11.043 7.836 1.00 25.47 131 PHE B C 1
ATOM 4252 O O . PHE B 1 131 ? -54.291 -11.582 7.290 1.00 25.19 131 PHE B O 1
ATOM 4260 N N . LYS B 1 132 ? -52.068 -11.540 7.810 1.00 30.99 132 LYS B N 1
ATOM 4261 C CA . LYS B 1 132 ? -51.651 -12.720 7.011 1.00 37.72 132 LYS B CA 1
ATOM 4262 C C . LYS B 1 132 ? -51.395 -13.927 7.924 1.00 40.99 132 LYS B C 1
ATOM 4263 O O . LYS B 1 132 ? -51.631 -15.074 7.429 1.00 40.12 132 LYS B O 1
ATOM 4269 N N . ASN B 1 133 ? -51.002 -13.698 9.190 1.00 40.55 133 ASN B N 1
ATOM 4270 C CA . ASN B 1 133 ? -50.242 -14.685 10.005 1.00 46.82 133 ASN B CA 1
ATOM 4271 C C . ASN B 1 133 ? -50.883 -14.984 11.371 1.00 44.99 133 ASN B C 1
ATOM 4272 O O . ASN B 1 133 ? -50.277 -15.741 12.145 1.00 47.71 133 ASN B O 1
ATOM 4277 N N . ASN B 1 134 ? -52.072 -14.464 11.660 1.00 37.44 134 ASN B N 1
ATOM 4278 C CA . ASN B 1 134 ? -52.641 -14.431 13.037 1.00 34.58 134 ASN B CA 1
ATOM 4279 C C . ASN B 1 134 ? -53.313 -15.767 13.392 1.00 32.63 134 ASN B C 1
ATOM 4280 O O . ASN B 1 134 ? -53.450 -16.627 12.512 1.00 34.09 134 ASN B O 1
ATOM 4285 N N . ASN B 1 135 ? -53.769 -15.900 14.644 1.00 34.61 135 ASN B N 1
ATOM 4286 C CA . ASN B 1 135 ? -54.385 -17.137 15.217 1.00 36.99 135 ASN B CA 1
ATOM 4287 C C . ASN B 1 135 ? -55.800 -17.340 14.647 1.00 32.66 135 ASN B C 1
ATOM 4288 O O . ASN B 1 135 ? -56.387 -18.395 14.866 1.00 34.54 135 ASN B O 1
ATOM 4293 N N . VAL B 1 136 ? -56.333 -16.319 13.975 1.00 29.84 136 VAL B N 1
ATOM 4294 C CA . VAL B 1 136 ? -57.657 -16.312 13.292 1.00 26.54 136 VAL B CA 1
ATOM 4295 C C . VAL B 1 136 ? -57.392 -15.831 11.863 1.00 21.44 136 VAL B C 1
ATOM 4296 O O . VAL B 1 136 ? -56.401 -15.141 11.644 1.00 21.33 136 VAL B O 1
ATOM 4300 N N . SER B 1 137 ? -58.239 -16.172 10.912 1.00 18.36 137 SER B N 1
ATOM 4301 C CA . SER B 1 137 ? -58.114 -15.663 9.529 1.00 17.93 137 SER B CA 1
ATOM 4302 C C . SER B 1 137 ? -58.614 -14.214 9.505 1.00 15.82 137 SER B C 1
ATOM 4303 O O . SER B 1 137 ? -59.425 -13.848 10.370 1.00 16.18 137 SER B O 1
ATOM 4306 N N . PHE B 1 138 ? -58.204 -13.464 8.493 1.00 17.03 138 PHE B N 1
ATOM 4307 C CA . PHE B 1 138 ? -58.744 -12.117 8.206 1.00 15.03 138 PHE B CA 1
ATOM 4308 C C . PHE B 1 138 ? -60.255 -12.213 8.027 1.00 15.56 138 PHE B C 1
ATOM 4309 O O . PHE B 1 138 ? -61.003 -11.436 8.662 1.00 14.10 138 PHE B O 1
ATOM 4317 N N . ASN B 1 139 ? -60.702 -13.191 7.230 1.00 14.67 139 ASN B N 1
ATOM 4318 C CA . ASN B 1 139 ? -62.141 -13.365 6.911 1.00 15.30 139 ASN B CA 1
ATOM 4319 C C . ASN B 1 139 ? -62.968 -13.530 8.188 1.00 15.22 139 ASN B C 1
ATOM 4320 O O . ASN B 1 139 ? -64.072 -12.939 8.263 1.00 15.66 139 ASN B O 1
ATOM 4325 N N A ASP B 1 140 ? -62.492 -14.338 9.132 0.50 15.42 140 ASP B N 1
ATOM 4326 N N B ASP B 1 140 ? -62.486 -14.342 9.130 0.50 15.58 140 ASP B N 1
ATOM 4327 C CA A ASP B 1 140 ? -63.226 -14.625 10.391 0.50 16.59 140 ASP B CA 1
ATOM 4328 C CA B ASP B 1 140 ? -63.200 -14.663 10.396 0.50 16.87 140 ASP B CA 1
ATOM 4329 C C A ASP B 1 140 ? -63.244 -13.376 11.275 0.50 15.40 140 ASP B C 1
ATOM 4330 C C B ASP B 1 140 ? -63.225 -13.418 11.297 0.50 15.56 140 ASP B C 1
ATOM 4331 O O A ASP B 1 140 ? -64.316 -13.030 11.800 0.50 15.44 140 ASP B O 1
ATOM 4332 O O B ASP B 1 140 ? -64.290 -13.110 11.854 0.50 15.74 140 ASP B O 1
ATOM 4341 N N . MET B 1 141 ? -62.097 -12.717 11.412 1.00 15.06 141 MET B N 1
ATOM 4342 C CA . MET B 1 141 ? -62.005 -11.449 12.169 1.00 15.20 141 MET B CA 1
ATOM 4343 C C . MET B 1 141 ? -62.987 -10.460 11.524 1.00 13.61 141 MET B C 1
ATOM 4344 O O . MET B 1 141 ? -63.799 -9.847 12.253 1.00 13.04 141 MET B O 1
ATOM 4349 N N . TRP B 1 142 ? -62.951 -10.329 10.200 1.00 13.00 142 TRP B N 1
ATOM 4350 C CA . TRP B 1 142 ? -63.847 -9.387 9.482 1.00 11.83 142 TRP B CA 1
ATOM 4351 C C . TRP B 1 142 ? -65.306 -9.728 9.832 1.00 12.69 142 TRP B C 1
ATOM 4352 O O . TRP B 1 142 ? -66.085 -8.812 10.229 1.00 12.20 142 TRP B O 1
ATOM 4363 N N . LEU B 1 143 ? -65.692 -10.996 9.683 1.00 12.61 143 LEU B N 1
ATOM 4364 C CA . LEU B 1 143 ? -67.117 -11.380 9.833 1.00 14.15 143 LEU B CA 1
ATOM 4365 C C . LEU B 1 143 ? -67.564 -11.064 11.273 1.00 13.15 143 LEU B C 1
ATOM 4366 O O . LEU B 1 143 ? -68.649 -10.526 11.428 1.00 13.07 143 LEU B O 1
ATOM 4371 N N . GLN B 1 144 ? -66.774 -11.437 12.278 1.00 14.67 144 GLN B N 1
ATOM 4372 C CA . GLN B 1 144 ? -67.216 -11.288 13.687 1.00 14.81 144 GLN B CA 1
ATOM 4373 C C . GLN B 1 144 ? -67.237 -9.794 14.038 1.00 14.65 144 GLN B C 1
ATOM 4374 O O . GLN B 1 144 ? -68.143 -9.371 14.754 1.00 15.11 144 GLN B O 1
ATOM 4380 N N . THR B 1 145 ? -66.295 -9.010 13.516 1.00 13.13 145 THR B N 1
ATOM 4381 C CA . THR B 1 145 ? -66.237 -7.551 13.814 1.00 13.19 145 THR B CA 1
ATOM 4382 C C . THR B 1 145 ? -67.417 -6.876 13.122 1.00 13.43 145 THR B C 1
ATOM 4383 O O . THR B 1 145 ? -68.077 -5.970 13.681 1.00 14.24 145 THR B O 1
ATOM 4387 N N . TYR B 1 146 ? -67.704 -7.297 11.892 1.00 12.60 146 TYR B N 1
ATOM 4388 C CA . TYR B 1 146 ? -68.873 -6.800 11.142 1.00 14.17 146 TYR B CA 1
ATOM 4389 C C . TYR B 1 146 ? -70.173 -7.012 11.947 1.00 14.32 146 TYR B C 1
ATOM 4390 O O . TYR B 1 146 ? -70.985 -6.095 12.082 1.00 13.15 146 TYR B O 1
ATOM 4399 N N A LYS B 1 147 ? -70.403 -8.234 12.424 0.50 14.28 147 LYS B N 1
ATOM 4400 N N B LYS B 1 147 ? -70.391 -8.227 12.461 0.50 15.21 147 LYS B N 1
ATOM 4401 C CA A LYS B 1 147 ? -71.613 -8.574 13.222 0.50 14.33 147 LYS B CA 1
ATOM 4402 C CA B LYS B 1 147 ? -71.625 -8.586 13.220 0.50 15.84 147 LYS B CA 1
ATOM 4403 C C A LYS B 1 147 ? -71.704 -7.633 14.429 0.50 14.50 147 LYS B C 1
ATOM 4404 C C B LYS B 1 147 ? -71.717 -7.745 14.502 0.50 15.60 147 LYS B C 1
ATOM 4405 O O A LYS B 1 147 ? -72.796 -7.047 14.643 0.50 13.75 147 LYS B O 1
ATOM 4406 O O B LYS B 1 147 ? -72.840 -7.383 14.888 0.50 16.16 147 LYS B O 1
ATOM 4417 N N . LEU B 1 148 ? -70.579 -7.422 15.119 1.00 14.81 148 LEU B N 1
ATOM 4418 C CA . LEU B 1 148 ? -70.519 -6.590 16.355 1.00 14.69 148 LEU B CA 1
ATOM 4419 C C . LEU B 1 148 ? -70.943 -5.153 16.032 1.00 14.38 148 LEU B C 1
ATOM 4420 O O . LEU B 1 148 ? -71.837 -4.604 16.708 1.00 16.18 148 LEU B O 1
ATOM 4425 N N . ILE B 1 149 ? -70.361 -4.566 14.995 1.00 13.34 149 ILE B N 1
ATOM 4426 C CA . ILE B 1 149 ? -70.707 -3.183 14.562 1.00 14.42 149 ILE B CA 1
ATOM 4427 C C . ILE B 1 149 ? -72.193 -3.158 14.198 1.00 14.59 149 ILE B C 1
ATOM 4428 O O . ILE B 1 149 ? -72.872 -2.223 14.596 1.00 14.66 149 ILE B O 1
ATOM 4433 N N . ARG B 1 150 ? -72.708 -4.146 13.468 1.00 13.52 150 ARG B N 1
ATOM 4434 C CA . ARG B 1 150 ? -74.133 -4.085 13.058 1.00 14.59 150 ARG B CA 1
ATOM 4435 C C . ARG B 1 150 ? -75.000 -4.165 14.312 1.00 14.59 150 ARG B C 1
ATOM 4436 O O . ARG B 1 150 ? -76.074 -3.520 14.316 1.00 14.69 150 ARG B O 1
ATOM 4444 N N . ARG 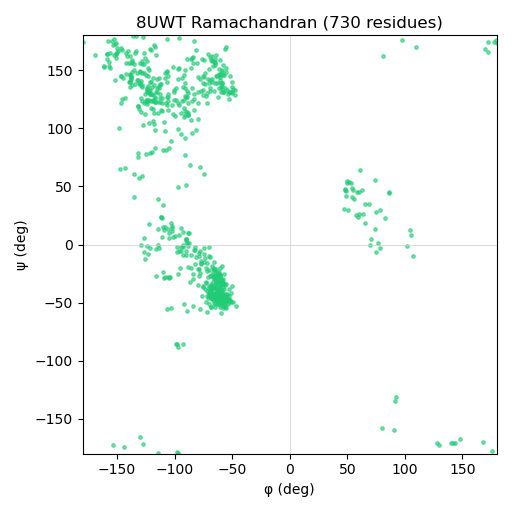B 1 151 ? -74.597 -4.951 15.306 1.00 15.63 151 ARG B N 1
ATOM 4445 C CA . ARG B 1 151 ? -75.416 -5.179 16.526 1.00 19.82 151 ARG B CA 1
ATOM 4446 C C . ARG B 1 151 ? -75.459 -3.899 17.361 1.00 21.13 151 ARG B C 1
ATOM 4447 O O . ARG B 1 151 ? -76.576 -3.513 17.801 1.00 18.30 151 ARG B O 1
ATOM 4455 N N . LEU B 1 152 ? -74.315 -3.226 17.530 1.00 19.47 152 LEU B N 1
ATOM 4456 C CA . LEU B 1 152 ? -74.180 -2.116 18.522 1.00 19.49 152 LEU B CA 1
ATOM 4457 C C . LEU B 1 152 ? -74.366 -0.746 17.870 1.00 19.80 152 LEU B C 1
ATOM 4458 O O . LEU B 1 152 ? -74.723 0.221 18.595 1.00 21.28 152 LEU B O 1
ATOM 4463 N N . ASP B 1 153 ? -74.113 -0.616 16.569 1.00 17.37 153 ASP B N 1
ATOM 4464 C CA . ASP B 1 153 ? -74.221 0.694 15.877 1.00 16.76 153 ASP B CA 1
ATOM 4465 C C . ASP B 1 153 ? -74.786 0.453 14.489 1.00 16.44 153 ASP B C 1
ATOM 4466 O O . ASP B 1 153 ? -74.116 0.651 13.472 1.00 14.78 153 ASP B O 1
ATOM 4471 N N . PRO B 1 154 ? -76.052 0.004 14.401 1.00 17.64 154 PRO B N 1
ATOM 4472 C CA . PRO B 1 154 ? -76.630 -0.365 13.117 1.00 18.35 154 PRO B CA 1
ATOM 4473 C C . PRO B 1 154 ? -76.712 0.759 12.078 1.00 20.40 154 PRO B C 1
ATOM 4474 O O . PRO B 1 154 ? -76.670 0.451 10.919 1.00 22.84 154 PRO B O 1
ATOM 4478 N N . ASN B 1 155 ? -76.778 2.020 12.487 1.00 21.82 155 ASN B N 1
ATOM 4479 C CA . ASN B 1 155 ? -76.910 3.147 11.519 1.00 23.35 155 ASN B CA 1
ATOM 4480 C C . ASN B 1 155 ? -75.541 3.530 10.933 1.00 21.10 155 ASN B C 1
ATOM 4481 O O . ASN B 1 155 ? -75.508 4.392 10.067 1.00 22.19 155 ASN B O 1
ATOM 4486 N N . SER B 1 156 ? -74.448 2.940 11.379 1.00 18.07 156 SER B N 1
ATOM 4487 C CA . SER B 1 156 ? -73.099 3.403 10.972 1.00 17.42 156 SER B CA 1
ATOM 4488 C C . SER B 1 156 ? -72.638 2.676 9.695 1.00 18.47 156 SER B C 1
ATOM 4489 O O . SER B 1 156 ? -73.154 1.595 9.371 1.00 18.61 156 SER B O 1
ATOM 4492 N N . GLN B 1 157 ? -71.679 3.244 8.973 1.00 13.97 157 GLN B N 1
ATOM 4493 C CA . GLN B 1 157 ? -71.146 2.645 7.734 1.00 13.90 157 GLN B CA 1
ATOM 4494 C C . GLN B 1 157 ? -69.954 1.790 8.106 1.00 13.61 157 GLN B C 1
ATOM 4495 O O . GLN B 1 157 ? -69.248 2.147 9.095 1.00 13.13 157 GLN B O 1
ATOM 4501 N N . ILE B 1 158 ? -69.769 0.691 7.381 1.00 12.18 158 ILE B N 1
ATOM 4502 C CA . ILE B 1 158 ? -68.584 -0.177 7.546 1.00 11.74 158 ILE B CA 1
ATOM 4503 C C . ILE B 1 158 ? -67.745 -0.062 6.268 1.00 12.12 158 ILE B C 1
ATOM 4504 O O . ILE B 1 158 ? -68.312 -0.158 5.153 1.00 11.53 158 ILE B O 1
ATOM 4509 N N . ILE B 1 159 ? -66.457 0.206 6.441 1.00 11.99 159 ILE B N 1
ATOM 4510 C CA . ILE B 1 159 ? -65.517 0.499 5.332 1.00 12.45 159 ILE B CA 1
ATOM 4511 C C . ILE B 1 159 ? -64.444 -0.596 5.281 1.00 12.07 159 ILE B C 1
ATOM 4512 O O . ILE B 1 159 ? -63.812 -0.914 6.304 1.00 11.85 159 ILE B O 1
ATOM 4517 N N . GLY B 1 160 ? -64.208 -1.124 4.099 1.00 10.98 160 GLY B N 1
ATOM 4518 C CA . GLY B 1 160 ? -63.129 -2.101 3.919 1.00 10.94 160 GLY B CA 1
ATOM 4519 C C . GLY B 1 160 ? -63.081 -2.569 2.480 1.00 10.82 160 GLY B C 1
ATOM 4520 O O . GLY B 1 160 ? -63.900 -2.177 1.672 1.00 10.68 160 GLY B O 1
ATOM 4521 N N . PRO B 1 161 ? -62.087 -3.404 2.119 1.00 10.05 161 PRO B N 1
ATOM 4522 C CA . PRO B 1 161 ? -61.148 -3.950 3.090 1.00 11.02 161 PRO B CA 1
ATOM 4523 C C . PRO B 1 161 ? -59.871 -3.130 3.334 1.00 11.00 161 PRO B C 1
ATOM 4524 O O . PRO B 1 161 ? -59.045 -3.568 4.105 1.00 11.45 161 PRO B O 1
ATOM 4528 N N . SER B 1 162 ? -59.766 -1.953 2.689 1.00 11.26 162 SER B N 1
ATOM 4529 C CA . SER B 1 162 ? -58.647 -0.992 2.845 1.00 11.77 162 SER B CA 1
ATOM 4530 C C . SER B 1 162 ? -57.341 -1.691 2.435 1.00 11.53 162 SER B C 1
ATOM 4531 O O . SER B 1 162 ? -56.344 -1.543 3.094 1.00 11.02 162 SER B O 1
ATOM 4534 N N . TYR B 1 163 ? -57.356 -2.404 1.314 1.00 11.49 163 TYR B N 1
ATOM 4535 C CA . TYR B 1 163 ? -56.121 -2.997 0.750 1.00 12.06 163 TYR B CA 1
ATOM 4536 C C . TYR B 1 163 ? -55.063 -1.945 0.449 1.00 11.39 163 TYR B C 1
ATOM 4537 O O . TYR B 1 163 ? -55.378 -0.824 0.041 1.00 12.57 163 TYR B O 1
ATOM 4546 N N . SER B 1 164 ? -53.797 -2.359 0.587 1.00 11.35 164 SER B N 1
ATOM 4547 C CA . SER B 1 164 ? -52.629 -1.483 0.323 1.00 11.49 164 SER B CA 1
ATOM 4548 C C . SER B 1 164 ? -52.645 -1.034 -1.144 1.00 11.56 164 SER B C 1
ATOM 4549 O O . SER B 1 164 ? -52.065 0.016 -1.454 1.00 11.43 164 SER B O 1
ATOM 4552 N N . TYR B 1 165 ? -53.231 -1.818 -2.031 1.00 12.44 165 TYR B N 1
ATOM 4553 C CA . TYR B 1 165 ? -53.380 -1.455 -3.454 1.00 12.15 165 TYR B CA 1
ATOM 4554 C C . TYR B 1 165 ? -54.518 -2.281 -4.029 1.00 12.26 165 TYR B C 1
ATOM 4555 O O . TYR B 1 165 ? -54.807 -3.373 -3.523 1.00 12.29 165 TYR B O 1
ATOM 4564 N N . TYR B 1 166 ? -55.062 -1.823 -5.127 1.00 12.04 166 TYR B N 1
ATOM 4565 C CA . TYR B 1 166 ? -56.153 -2.557 -5.804 1.00 13.01 166 TYR B CA 1
ATOM 4566 C C . TYR B 1 166 ? -55.558 -3.808 -6.460 1.00 13.40 166 TYR B C 1
ATOM 4567 O O . TYR B 1 166 ? -54.650 -3.711 -7.295 1.00 14.10 166 TYR B O 1
ATOM 4576 N N . ASN B 1 167 ? -56.061 -4.961 -6.077 1.00 13.64 167 ASN B N 1
ATOM 4577 C CA . ASN B 1 167 ? -55.620 -6.272 -6.608 1.00 15.06 167 ASN B CA 1
ATOM 4578 C C . ASN B 1 167 ? -56.890 -7.019 -6.990 1.00 14.38 167 ASN B C 1
ATOM 4579 O O . ASN B 1 167 ? -57.693 -7.224 -6.093 1.00 13.47 167 ASN B O 1
ATOM 4584 N N . HIS B 1 168 ? -57.087 -7.335 -8.260 1.00 14.40 168 HIS B N 1
ATOM 4585 C CA . HIS B 1 168 ? -58.309 -8.015 -8.752 1.00 15.04 168 HIS B CA 1
ATOM 4586 C C . HIS B 1 168 ? -58.482 -9.344 -8.019 1.00 14.83 168 HIS B C 1
ATOM 4587 O O . HIS B 1 168 ? -59.620 -9.638 -7.585 1.00 13.65 168 HIS B O 1
ATOM 4594 N N . TYR B 1 169 ? -57.414 -10.130 -7.876 1.00 13.61 169 TYR B N 1
ATOM 4595 C CA . TYR B 1 169 ? -57.561 -11.461 -7.259 1.00 12.98 169 TYR B CA 1
ATOM 4596 C C . TYR B 1 169 ? -58.109 -11.319 -5.824 1.00 11.59 169 TYR B C 1
ATOM 4597 O O . TYR B 1 169 ? -59.082 -11.999 -5.457 1.00 11.14 169 TYR B O 1
ATOM 4606 N N A ASN B 1 170 ? -57.471 -10.445 -5.048 0.80 11.36 170 ASN B N 1
ATOM 4607 N N B ASN B 1 170 ? -57.512 -10.461 -4.992 0.20 11.22 170 ASN B N 1
ATOM 4608 C CA A ASN B 1 170 ? -57.787 -10.222 -3.613 0.80 12.28 170 ASN B CA 1
ATOM 4609 C CA B ASN B 1 170 ? -57.890 -10.417 -3.551 0.20 11.15 170 ASN B CA 1
ATOM 4610 C C A ASN B 1 170 ? -59.237 -9.735 -3.505 0.80 12.01 170 ASN B C 1
ATOM 4611 C C B ASN B 1 170 ? -59.203 -9.631 -3.378 0.20 11.36 170 ASN B C 1
ATOM 4612 O O A ASN B 1 170 ? -60.000 -10.274 -2.698 0.80 11.45 170 ASN B O 1
ATOM 4613 O O B ASN B 1 170 ? -59.901 -9.901 -2.380 0.20 11.23 170 ASN B O 1
ATOM 4622 N N . MET B 1 171 ? -59.569 -8.735 -4.303 1.00 11.40 171 MET B N 1
ATOM 4623 C CA . MET B 1 171 ? -60.921 -8.110 -4.246 1.00 11.68 171 MET B CA 1
ATOM 4624 C C . MET B 1 171 ? -61.993 -9.118 -4.655 1.00 10.89 171 MET B C 1
ATOM 4625 O O . MET B 1 171 ? -63.049 -9.154 -3.997 1.00 10.78 171 MET B O 1
ATOM 4630 N N . ASN B 1 172 ? -61.747 -9.964 -5.652 1.00 10.68 172 ASN B N 1
ATOM 4631 C CA . ASN B 1 172 ? -62.731 -10.979 -6.075 1.00 11.18 172 ASN B CA 1
ATOM 4632 C C . ASN B 1 172 ? -62.955 -11.942 -4.896 1.00 11.59 172 ASN B C 1
ATOM 4633 O O . ASN B 1 172 ? -64.099 -12.308 -4.634 1.00 11.85 172 ASN B O 1
ATOM 4638 N N . ALA B 1 173 ? -61.888 -12.365 -4.217 1.00 12.15 173 ALA B N 1
ATOM 4639 C CA . ALA B 1 173 ? -61.989 -13.353 -3.110 1.00 12.44 173 ALA B CA 1
ATOM 4640 C C . ALA B 1 173 ? -62.727 -12.699 -1.927 1.00 11.92 173 ALA B C 1
ATOM 4641 O O . ALA B 1 173 ? -63.638 -13.333 -1.358 1.00 11.63 173 ALA B O 1
ATOM 4643 N N . PHE B 1 174 ? -62.397 -11.438 -1.612 1.00 11.60 174 PHE B N 1
ATOM 4644 C CA . PHE B 1 174 ? -62.964 -10.719 -0.442 1.00 11.47 174 PHE B CA 1
ATOM 4645 C C . PHE B 1 174 ? -64.464 -10.495 -0.671 1.00 11.60 174 PHE B C 1
ATOM 4646 O O . PHE B 1 174 ? -65.323 -10.827 0.213 1.00 11.72 174 PHE B O 1
ATOM 4654 N N . LEU B 1 175 ? -64.807 -10.016 -1.861 1.00 11.67 175 LEU B N 1
ATOM 4655 C CA . LEU B 1 175 ? -66.221 -9.674 -2.160 1.00 11.20 175 LEU B CA 1
ATOM 4656 C C . LEU B 1 175 ? -67.037 -10.957 -2.209 1.00 11.62 175 LEU B C 1
ATOM 4657 O O . LEU B 1 175 ? -68.204 -10.921 -1.797 1.00 11.12 175 LEU B O 1
ATOM 4662 N N . ASN B 1 176 ? -66.480 -12.059 -2.722 1.00 11.40 176 ASN B N 1
ATOM 4663 C CA . ASN B 1 176 ? -67.232 -13.335 -2.747 1.00 11.78 176 ASN B CA 1
ATOM 4664 C C . ASN B 1 176 ? -67.416 -13.829 -1.313 1.00 11.89 176 ASN B C 1
ATOM 4665 O O . ASN B 1 176 ? -68.536 -14.253 -0.972 1.00 11.81 176 ASN B O 1
ATOM 4670 N N . PHE B 1 177 ? -66.370 -13.804 -0.500 1.00 10.83 177 PHE B N 1
ATOM 4671 C CA . PHE B 1 177 ? -66.527 -14.220 0.921 1.00 11.83 177 PHE B CA 1
ATOM 4672 C C . PHE B 1 177 ? -67.630 -13.371 1.568 1.00 11.79 177 PHE B C 1
ATOM 4673 O O . PHE B 1 177 ? -68.518 -13.915 2.255 1.00 11.72 177 PHE B O 1
ATOM 4681 N N . CYS B 1 178 ? -67.595 -12.055 1.327 1.00 12.47 178 CYS B N 1
ATOM 4682 C CA . CYS B 1 178 ? -68.525 -11.123 2.006 1.00 12.76 178 CYS B CA 1
ATOM 4683 C C . CYS B 1 178 ? -69.946 -11.349 1.485 1.00 12.57 178 CYS B C 1
ATOM 4684 O O . CYS B 1 178 ? -70.910 -11.292 2.282 1.00 12.30 178 CYS B O 1
ATOM 4687 N N . ARG B 1 179 ? -70.098 -11.600 0.182 1.00 12.39 179 ARG B N 1
ATOM 4688 C CA . ARG B 1 179 ? -71.432 -11.854 -0.392 1.00 12.59 179 ARG B CA 1
ATOM 4689 C C . ARG B 1 179 ? -71.958 -13.171 0.198 1.00 13.00 179 ARG B C 1
ATOM 4690 O O . ARG B 1 179 ? -73.113 -13.183 0.678 1.00 13.04 179 ARG B O 1
ATOM 4698 N N . ALA B 1 180 ? -71.121 -14.217 0.247 1.00 12.43 180 ALA B N 1
ATOM 4699 C CA . ALA B 1 180 ? -71.552 -15.554 0.717 1.00 12.82 180 ALA B CA 1
ATOM 4700 C C . ALA B 1 180 ? -71.887 -15.499 2.215 1.00 13.72 180 ALA B C 1
ATOM 4701 O O . ALA B 1 180 ? -72.755 -16.270 2.646 1.00 14.96 180 ALA B O 1
ATOM 4703 N N . ASN B 1 181 ? -71.287 -14.595 2.987 1.00 12.50 181 ASN B N 1
ATOM 4704 C CA . ASN B 1 181 ? -71.493 -14.573 4.458 1.00 13.18 181 ASN B CA 1
ATOM 4705 C C . ASN B 1 181 ? -72.221 -13.303 4.918 1.00 12.38 181 ASN B C 1
ATOM 4706 O O . ASN B 1 181 ? -72.275 -13.072 6.140 1.00 11.59 181 ASN B O 1
ATOM 4711 N N . ASN B 1 182 ? -72.808 -12.546 3.994 1.00 12.56 182 ASN B N 1
ATOM 4712 C CA . ASN B 1 182 ? -73.657 -11.347 4.252 1.00 13.61 182 ASN B CA 1
ATOM 4713 C C . ASN B 1 182 ? -72.891 -10.353 5.127 1.00 12.50 182 ASN B C 1
ATOM 4714 O O . ASN B 1 182 ? -73.420 -9.862 6.162 1.00 13.18 182 ASN B O 1
ATOM 4719 N N . CYS B 1 183 ? -71.653 -10.065 4.759 1.00 12.24 183 CYS B N 1
ATOM 4720 C CA . CYS B 1 183 ? -70.802 -9.109 5.508 1.00 12.49 183 CYS B CA 1
ATOM 4721 C C . CYS B 1 183 ? -70.079 -8.172 4.552 1.00 12.41 183 CYS B C 1
ATOM 4722 O O . CYS B 1 183 ? -68.908 -7.851 4.786 1.00 11.89 183 CYS B O 1
ATOM 4725 N N . LEU B 1 184 ? -70.763 -7.712 3.525 1.00 12.87 184 LEU B N 1
ATOM 4726 C CA . LEU B 1 184 ? -70.168 -6.757 2.571 1.00 12.76 184 LEU B CA 1
ATOM 4727 C C . LEU B 1 184 ? -70.031 -5.423 3.262 1.00 12.30 184 LEU B C 1
ATOM 4728 O O . LEU B 1 184 ? -70.955 -4.943 3.921 1.00 11.45 184 LEU B O 1
ATOM 4733 N N . PRO B 1 185 ? -68.943 -4.701 2.983 1.00 12.18 185 PRO B N 1
ATOM 4734 C CA . PRO B 1 185 ? -68.848 -3.332 3.472 1.00 12.98 185 PRO B CA 1
ATOM 4735 C C . PRO B 1 185 ? -69.899 -2.454 2.799 1.00 11.29 185 PRO B C 1
ATOM 4736 O O . PRO B 1 185 ? -70.292 -2.732 1.656 1.00 11.06 185 PRO B O 1
ATOM 4740 N N . ASP B 1 186 ? -70.298 -1.381 3.484 1.00 10.29 186 ASP B N 1
ATOM 4741 C CA . ASP B 1 186 ? -71.123 -0.313 2.886 1.00 11.11 186 ASP B CA 1
ATOM 4742 C C . ASP B 1 186 ? -70.282 0.524 1.921 1.00 10.64 186 ASP B C 1
ATOM 4743 O O . ASP B 1 186 ? -70.833 1.029 0.910 1.00 11.25 186 ASP B O 1
ATOM 4748 N N . VAL B 1 187 ? -68.988 0.671 2.223 1.00 10.66 187 VAL B N 1
ATOM 4749 C CA . VAL B 1 187 ? -68.039 1.494 1.440 1.00 10.78 187 VAL B CA 1
ATOM 4750 C C . VAL B 1 187 ? -66.820 0.640 1.132 1.00 9.99 187 VAL B C 1
ATOM 4751 O O . VAL B 1 187 ? -66.169 0.200 2.083 1.00 10.82 187 VAL B O 1
ATOM 4755 N N . ILE B 1 188 ? -66.611 0.339 -0.140 1.00 9.88 188 ILE B N 1
ATOM 4756 C CA . ILE B 1 188 ? -65.429 -0.436 -0.589 1.00 10.09 188 ILE B CA 1
ATOM 4757 C C . ILE B 1 188 ? -64.217 0.494 -0.654 1.00 10.81 188 ILE B C 1
ATOM 4758 O O . ILE B 1 188 ? -64.308 1.566 -1.263 1.00 10.85 188 ILE B O 1
ATOM 4763 N N . CYS B 1 189 ? -63.116 0.058 -0.077 1.00 10.49 189 CYS B N 1
ATOM 4764 C CA . CYS B 1 189 ? -61.945 0.929 0.199 1.00 10.46 189 CYS B CA 1
ATOM 4765 C C . CYS B 1 189 ? -60.626 0.241 -0.143 1.00 11.15 189 CYS B C 1
ATOM 4766 O O . CYS B 1 189 ? -60.429 -0.968 0.150 1.00 11.68 189 CYS B O 1
ATOM 4769 N N . TRP B 1 190 ? -59.736 0.999 -0.776 1.00 10.04 190 TRP B N 1
ATOM 4770 C CA . TRP B 1 190 ? -58.335 0.574 -1.020 1.00 10.86 190 TRP B CA 1
ATOM 4771 C C . TRP B 1 190 ? -57.493 1.832 -1.121 1.00 10.71 190 TRP B C 1
ATOM 4772 O O . TRP B 1 190 ? -58.059 2.975 -1.159 1.00 11.15 190 TRP B O 1
ATOM 4783 N N . HIS B 1 191 ? -56.171 1.656 -1.174 1.00 10.56 191 HIS B N 1
ATOM 4784 C CA . HIS B 1 191 ? -55.185 2.762 -1.135 1.00 10.80 191 HIS B CA 1
ATOM 4785 C C . HIS B 1 191 ? -54.591 2.948 -2.536 1.00 10.66 191 HIS B C 1
ATOM 4786 O O . HIS B 1 191 ? -54.375 1.933 -3.249 1.00 9.73 191 HIS B O 1
ATOM 4793 N N . GLU B 1 192 ? -54.388 4.190 -2.939 1.00 10.37 192 GLU B N 1
ATOM 4794 C CA . GLU B 1 192 ? -53.791 4.576 -4.240 1.00 10.33 192 GLU B CA 1
ATOM 4795 C C . GLU B 1 192 ? -52.522 5.377 -3.908 1.00 10.17 192 GLU B C 1
ATOM 4796 O O . GLU B 1 192 ? -52.561 6.597 -3.925 1.00 10.37 192 GLU B O 1
ATOM 4802 N N . LEU B 1 193 ? -51.455 4.664 -3.575 1.00 11.55 193 LEU B N 1
ATOM 4803 C CA . LEU B 1 193 ? -50.173 5.183 -3.028 1.00 11.77 193 LEU B CA 1
ATOM 4804 C C . LEU B 1 193 ? -49.067 5.053 -4.080 1.00 11.56 193 LEU B C 1
ATOM 4805 O O . LEU B 1 193 ? -47.887 5.325 -3.723 1.00 11.55 193 LEU B O 1
ATOM 4810 N N . GLY B 1 194 ? -49.413 4.778 -5.340 1.00 11.27 194 GLY B N 1
ATOM 4811 C CA . GLY B 1 194 ? -48.449 4.577 -6.438 1.00 11.82 194 GLY B CA 1
ATOM 4812 C C . GLY B 1 194 ? -48.672 5.525 -7.586 1.00 12.14 194 GLY B C 1
ATOM 4813 O O . GLY B 1 194 ? -48.224 5.234 -8.667 1.00 11.74 194 GLY B O 1
ATOM 4814 N N . GLY B 1 195 ? -49.407 6.614 -7.371 1.00 11.55 195 GLY B N 1
ATOM 4815 C CA . GLY B 1 195 ? -49.705 7.578 -8.436 1.00 12.05 195 GLY B CA 1
ATOM 4816 C C . GLY B 1 195 ? -51.152 7.553 -8.877 1.00 11.76 195 GLY B C 1
ATOM 4817 O O . GLY B 1 195 ? -51.916 6.637 -8.498 1.00 13.67 195 GLY B O 1
ATOM 4818 N N . SER B 1 196 ? -51.525 8.540 -9.681 1.00 12.61 196 SER B N 1
ATOM 4819 C CA . SER B 1 196 ? -52.920 8.763 -10.128 1.00 14.08 196 SER B CA 1
ATOM 4820 C C . SER B 1 196 ? -53.277 7.934 -11.371 1.00 13.56 196 SER B C 1
ATOM 4821 O O . SER B 1 196 ? -54.464 7.888 -11.725 1.00 13.71 196 SER B O 1
ATOM 4824 N N . GLN B 1 197 ? -52.322 7.264 -12.031 1.00 13.14 197 GLN B N 1
ATOM 4825 C CA . GLN B 1 197 ? -52.510 6.736 -13.403 1.00 13.58 197 GLN B CA 1
ATOM 4826 C C . GLN B 1 197 ? -53.454 5.523 -13.426 1.00 15.67 197 GLN B C 1
ATOM 4827 O O . GLN B 1 197 ? -53.873 5.167 -14.547 1.00 15.97 197 GLN B O 1
ATOM 4833 N N . ASN B 1 198 ? -53.746 4.861 -12.297 1.00 14.68 198 ASN B N 1
ATOM 4834 C CA . ASN B 1 198 ? -54.569 3.617 -12.353 1.00 15.73 198 ASN B CA 1
ATOM 4835 C C . ASN B 1 198 ? -55.919 3.817 -11.684 1.00 14.87 198 ASN B C 1
ATOM 4836 O O . ASN B 1 198 ? -56.702 2.865 -11.720 1.00 15.50 198 ASN B O 1
ATOM 4841 N N . ILE B 1 199 ? -56.182 4.988 -11.108 1.00 13.04 199 ILE B N 1
ATOM 4842 C CA . ILE B 1 199 ? -57.440 5.242 -10.343 1.00 13.76 199 ILE B CA 1
ATOM 4843 C C . ILE B 1 199 ? -58.654 4.902 -11.185 1.00 14.33 199 ILE B C 1
ATOM 4844 O O . ILE B 1 199 ? -59.511 4.141 -10.719 1.00 13.51 199 ILE B O 1
ATOM 4849 N N . SER B 1 200 ? -58.744 5.416 -12.403 1.00 15.18 200 SER B N 1
ATOM 4850 C CA . SER B 1 200 ? -59.991 5.292 -13.198 1.00 15.88 200 SER B CA 1
ATOM 4851 C C . SER B 1 200 ? -60.177 3.823 -13.612 1.00 15.44 200 SER B C 1
ATOM 4852 O O . SER B 1 200 ? -61.292 3.299 -13.532 1.00 15.35 200 SER B O 1
ATOM 4855 N N . GLY B 1 201 ? -59.103 3.173 -14.029 1.00 14.38 201 GLY B N 1
ATOM 4856 C CA . GLY B 1 201 ? -59.111 1.744 -14.403 1.00 14.37 201 GLY B CA 1
ATOM 4857 C C . GLY B 1 201 ? -59.448 0.879 -13.203 1.00 13.53 201 GLY B C 1
ATOM 4858 O O . GLY B 1 201 ? -60.232 -0.071 -13.372 1.00 16.06 201 GLY B O 1
ATOM 4859 N N . ASN B 1 202 ? -58.905 1.191 -12.031 1.00 13.50 202 ASN B N 1
ATOM 4860 C CA . ASN B 1 202 ? -59.175 0.389 -10.794 1.00 12.88 202 ASN B CA 1
ATOM 4861 C C . ASN B 1 202 ? -60.667 0.486 -10.458 1.00 12.78 202 ASN B C 1
ATOM 4862 O O . ASN B 1 202 ? -61.294 -0.560 -10.141 1.00 12.71 202 ASN B O 1
ATOM 4867 N N . ILE B 1 203 ? -61.211 1.696 -10.488 1.00 12.89 203 ILE B N 1
ATOM 4868 C CA . ILE B 1 203 ? -62.637 1.938 -10.166 1.00 13.92 203 ILE B CA 1
ATOM 4869 C C . ILE B 1 203 ? -63.512 1.218 -11.201 1.00 15.41 203 ILE B C 1
ATOM 4870 O O . ILE B 1 203 ? -64.502 0.567 -10.780 1.00 14.68 203 ILE B O 1
ATOM 4875 N N A ARG B 1 204 ? -63.179 1.314 -12.493 0.60 16.00 204 ARG B N 1
ATOM 4876 N N B ARG B 1 204 ? -63.189 1.297 -12.497 0.40 15.87 204 ARG B N 1
ATOM 4877 C CA A ARG B 1 204 ? -63.902 0.590 -13.575 0.60 18.60 204 ARG B CA 1
ATOM 4878 C CA B ARG B 1 204 ? -63.980 0.604 -13.552 0.40 17.75 204 ARG B CA 1
ATOM 4879 C C A ARG B 1 204 ? -63.921 -0.898 -13.239 0.60 17.30 204 ARG B C 1
ATOM 4880 C C B ARG B 1 204 ? -63.916 -0.911 -13.296 0.40 16.86 204 ARG B C 1
ATOM 4881 O O A ARG B 1 204 ? -65.011 -1.512 -13.313 0.60 17.59 204 ARG B O 1
ATOM 4882 O O B ARG B 1 204 ? -64.970 -1.567 -13.438 0.40 17.04 204 ARG B O 1
ATOM 4897 N N . ASP B 1 205 ? -62.759 -1.440 -12.875 1.00 15.72 205 ASP B N 1
ATOM 4898 C CA . ASP B 1 205 ? -62.566 -2.885 -12.636 1.00 16.07 205 ASP B CA 1
ATOM 4899 C C . ASP B 1 205 ? -63.392 -3.300 -11.419 1.00 15.55 205 ASP B C 1
ATOM 4900 O O . ASP B 1 205 ? -64.070 -4.350 -11.494 1.00 14.85 205 ASP B O 1
ATOM 4905 N N . LEU B 1 206 ? -63.391 -2.472 -10.376 1.00 12.98 206 LEU B N 1
ATOM 4906 C CA . LEU B 1 206 ? -64.198 -2.773 -9.154 1.00 13.45 206 LEU B CA 1
ATOM 4907 C C . LEU B 1 206 ? -65.692 -2.806 -9.533 1.00 12.77 206 LEU B C 1
ATOM 4908 O O . LEU B 1 206 ? -66.418 -3.694 -9.111 1.00 11.86 206 LEU B O 1
ATOM 4913 N N . LYS B 1 207 ? -66.164 -1.831 -10.292 1.00 12.66 207 LYS B N 1
ATOM 4914 C CA . LYS B 1 207 ? -67.607 -1.776 -10.629 1.00 13.31 207 LYS B CA 1
ATOM 4915 C C . LYS B 1 207 ? -67.971 -2.954 -11.542 1.00 14.43 207 LYS B C 1
ATOM 4916 O O . LYS B 1 207 ? -69.087 -3.487 -11.379 1.00 14.68 207 LYS B O 1
ATOM 4922 N N . THR B 1 208 ? -67.075 -3.362 -12.439 1.00 14.72 208 THR B N 1
ATOM 4923 C CA . THR B 1 208 ? -67.258 -4.554 -13.292 1.00 15.24 208 THR B CA 1
ATOM 4924 C C . THR B 1 208 ? -67.352 -5.778 -12.388 1.00 14.93 208 THR B C 1
ATOM 4925 O O . THR B 1 208 ? -68.232 -6.680 -12.623 1.00 14.05 208 THR B O 1
ATOM 4929 N N . LEU B 1 209 ? -66.483 -5.845 -11.399 1.00 13.92 209 LEU B N 1
ATOM 4930 C CA . LEU B 1 209 ? -66.416 -7.003 -10.488 1.00 13.78 209 LEU B CA 1
ATOM 4931 C C . LEU B 1 209 ? -67.698 -7.076 -9.651 1.00 13.77 209 LEU B C 1
ATOM 4932 O O . LEU B 1 209 ? -68.305 -8.177 -9.578 1.00 13.29 209 LEU B O 1
ATOM 4937 N N . GLU B 1 210 ? -68.156 -5.972 -9.068 1.00 12.36 210 GLU B N 1
ATOM 4938 C CA . GLU B 1 210 ? -69.476 -5.961 -8.385 1.00 13.20 210 GLU B CA 1
ATOM 4939 C C . GLU B 1 210 ? -70.529 -6.533 -9.344 1.00 13.39 210 GLU B C 1
ATOM 4940 O O . GLU B 1 210 ? -71.343 -7.397 -8.914 1.00 12.50 210 GLU B O 1
ATOM 4946 N N . ARG B 1 211 ? -70.588 -6.048 -10.588 1.00 13.08 211 ARG B N 1
ATOM 4947 C CA . ARG B 1 211 ? -71.670 -6.504 -11.488 1.00 15.01 211 ARG B CA 1
ATOM 4948 C C . ARG B 1 211 ? -71.531 -8.002 -11.750 1.00 13.86 211 ARG B C 1
ATOM 4949 O O . ARG B 1 211 ? -72.569 -8.708 -11.797 1.00 13.74 211 ARG B O 1
ATOM 4957 N N . SER B 1 212 ? -70.313 -8.484 -11.911 1.00 13.94 212 SER B N 1
ATOM 4958 C CA . SER B 1 212 ? -70.050 -9.897 -12.252 1.00 14.79 212 SER B CA 1
ATOM 4959 C C . SER B 1 212 ? -70.547 -10.787 -11.102 1.00 14.26 212 SER B C 1
ATOM 4960 O O . SER B 1 212 ? -70.928 -11.943 -11.385 1.00 14.69 212 SER B O 1
ATOM 4963 N N . LEU B 1 213 ? -70.504 -10.294 -9.853 1.00 13.09 213 LEU B N 1
ATOM 4964 C CA . LEU B 1 213 ? -70.845 -11.079 -8.632 1.00 12.73 213 LEU B CA 1
ATOM 4965 C C . LEU B 1 213 ? -72.306 -10.849 -8.204 1.00 12.55 213 LEU B C 1
ATOM 4966 O O . LEU B 1 213 ? -72.737 -11.459 -7.213 1.00 12.40 213 LEU B O 1
ATOM 4971 N N . GLY B 1 214 ? -72.998 -9.937 -8.873 1.00 12.08 214 GLY B N 1
ATOM 4972 C CA . GLY B 1 214 ? -74.393 -9.605 -8.524 1.00 11.80 214 GLY B CA 1
ATOM 4973 C C . GLY B 1 214 ? -74.478 -8.761 -7.248 1.00 12.81 214 GLY B C 1
ATOM 4974 O O . GLY B 1 214 ? -75.502 -8.867 -6.513 1.00 14.48 214 GLY B O 1
ATOM 4975 N N . ILE B 1 215 ? -73.449 -7.975 -6.941 1.00 11.77 215 ILE B N 1
ATOM 4976 C CA . ILE B 1 215 ? -73.400 -7.130 -5.700 1.00 11.65 215 ILE B CA 1
ATOM 4977 C C . ILE B 1 215 ? -73.918 -5.741 -6.017 1.00 12.23 215 ILE B C 1
ATOM 4978 O O . ILE B 1 215 ? -73.378 -5.101 -6.903 1.00 12.24 215 ILE B O 1
ATOM 4983 N N . PRO B 1 216 ? -74.961 -5.243 -5.307 1.00 12.24 216 PRO B N 1
ATOM 4984 C CA . PRO B 1 216 ? -75.392 -3.854 -5.425 1.00 12.60 216 PRO B CA 1
ATOM 4985 C C . PRO B 1 216 ? -74.215 -2.877 -5.276 1.00 13.45 216 PRO B C 1
ATOM 4986 O O . PRO B 1 216 ? -73.399 -3.028 -4.373 1.00 12.99 216 PRO B O 1
ATOM 4990 N N . GLU B 1 217 ? -74.138 -1.932 -6.214 1.00 13.15 217 GLU B N 1
ATOM 4991 C CA . GLU B 1 217 ? -73.014 -0.987 -6.335 1.00 13.25 217 GLU B CA 1
ATOM 4992 C C . GLU B 1 217 ? -72.821 -0.279 -4.981 1.00 12.27 217 GLU B C 1
ATOM 4993 O O . GLU B 1 217 ? -73.806 0.281 -4.411 1.00 13.52 217 GLU B O 1
ATOM 4999 N N . ARG B 1 218 ? -71.576 -0.286 -4.501 1.00 12.43 218 ARG B N 1
ATOM 5000 C CA . ARG B 1 218 ? -71.195 0.273 -3.182 1.00 12.58 218 ARG B CA 1
ATOM 5001 C C . ARG B 1 218 ? -70.561 1.650 -3.410 1.00 11.64 218 ARG B C 1
ATOM 5002 O O . ARG B 1 218 ? -69.890 1.904 -4.415 1.00 10.80 218 ARG B O 1
ATOM 5010 N N . LYS B 1 219 ? -70.670 2.497 -2.415 1.00 12.15 219 LYS B N 1
ATOM 5011 C CA . LYS B 1 219 ? -69.801 3.690 -2.320 1.00 12.14 219 LYS B CA 1
ATOM 5012 C C . LYS B 1 219 ? -68.336 3.272 -2.288 1.00 11.58 219 LYS B C 1
ATOM 5013 O O . LYS B 1 219 ? -68.018 2.192 -1.825 1.00 10.60 219 LYS B O 1
ATOM 5019 N N . ILE B 1 220 ? -67.464 4.164 -2.712 1.00 11.13 220 ILE B N 1
ATOM 5020 C CA . ILE B 1 220 ? -66.001 3.920 -2.739 1.00 11.12 220 ILE B CA 1
ATOM 5021 C C . ILE B 1 220 ? -65.317 4.958 -1.847 1.00 10.45 220 ILE B C 1
ATOM 5022 O O . ILE B 1 220 ? -65.605 6.144 -1.962 1.00 10.77 220 ILE B O 1
ATOM 5027 N N . ALA B 1 221 ? -64.371 4.508 -1.041 1.00 10.02 221 ALA B N 1
ATOM 5028 C CA . ALA B 1 221 ? -63.453 5.377 -0.314 1.00 9.90 221 ALA B CA 1
ATOM 5029 C C . ALA B 1 221 ? -62.045 4.970 -0.708 1.00 9.87 221 ALA B C 1
ATOM 5030 O O . ALA B 1 221 ? -61.716 3.793 -0.668 1.00 11.86 221 ALA B O 1
ATOM 5032 N N . ILE B 1 222 ? -61.216 5.952 -0.953 1.00 10.08 222 ILE B N 1
ATOM 5033 C CA . ILE B 1 222 ? -59.759 5.750 -1.200 1.00 10.09 222 ILE B CA 1
ATOM 5034 C C . ILE B 1 222 ? -59.057 6.488 -0.061 1.00 9.69 222 ILE B C 1
ATOM 5035 O O . ILE B 1 222 ? -58.679 7.649 -0.242 1.00 10.01 222 ILE B O 1
ATOM 5040 N N . ASN B 1 223 ? -58.927 5.851 1.111 1.00 10.59 223 ASN B N 1
ATOM 5041 C CA . ASN B 1 223 ? -58.614 6.612 2.346 1.00 11.00 223 ASN B CA 1
ATOM 5042 C C . ASN B 1 223 ? -57.109 6.773 2.567 1.00 10.34 223 ASN B C 1
ATOM 5043 O O . ASN B 1 223 ? -56.741 7.295 3.617 1.00 10.69 223 ASN B O 1
ATOM 5048 N N . GLU B 1 224 ? -56.269 6.421 1.589 1.00 9.70 224 GLU B N 1
ATOM 5049 C CA . GLU B 1 224 ? -54.851 6.879 1.558 1.00 9.85 224 GLU B CA 1
ATOM 5050 C C . GLU B 1 224 ? -54.458 7.051 0.093 1.00 9.73 224 GLU B C 1
ATOM 5051 O O . GLU B 1 224 ? -54.634 6.089 -0.695 1.00 9.40 224 GLU B O 1
ATOM 5057 N N . TYR B 1 225 ? -54.033 8.239 -0.302 1.00 10.25 225 TYR B N 1
ATOM 5058 C CA . TYR B 1 225 ? -53.596 8.463 -1.689 1.00 10.34 225 TYR B CA 1
ATOM 5059 C C . TYR B 1 225 ? -52.346 9.337 -1.736 1.00 11.10 225 TYR B C 1
ATOM 5060 O O . TYR B 1 225 ? -52.242 10.377 -1.011 1.00 10.76 225 TYR B O 1
ATOM 5069 N N . SER B 1 226 ? -51.449 8.953 -2.637 1.00 10.07 226 SER B N 1
ATOM 5070 C CA . SER B 1 226 ? -50.222 9.737 -2.939 1.00 11.03 226 SER B CA 1
ATOM 5071 C C . SER B 1 226 ? -49.524 9.202 -4.174 1.00 11.63 226 SER B C 1
ATOM 5072 O O . SER B 1 226 ? -49.742 8.047 -4.585 1.00 10.25 226 SER B O 1
ATOM 5075 N N . ASP B 1 227 ? -48.648 10.047 -4.691 1.00 11.87 227 ASP B N 1
ATOM 5076 C CA . ASP B 1 227 ? -47.590 9.660 -5.650 1.00 12.76 227 ASP B CA 1
ATOM 5077 C C . ASP B 1 227 ? -46.677 8.628 -4.994 1.00 11.67 227 ASP B C 1
ATOM 5078 O O . ASP B 1 227 ? -46.619 8.539 -3.741 1.00 11.29 227 ASP B O 1
ATOM 5083 N N . SER B 1 228 ? -45.962 7.850 -5.810 1.00 12.91 228 SER B N 1
ATOM 5084 C CA . SER B 1 228 ? -44.923 6.900 -5.352 1.00 12.56 228 SER B CA 1
ATOM 5085 C C . SER B 1 228 ? -43.794 7.630 -4.616 1.00 13.30 228 SER B C 1
ATOM 5086 O O . SER B 1 228 ? -43.145 7.036 -3.721 1.00 14.17 228 SER B O 1
ATOM 5089 N N . ASN B 1 229 ? -43.607 8.893 -4.952 1.00 12.62 229 ASN B N 1
ATOM 5090 C CA . ASN B 1 229 ? -42.658 9.783 -4.252 1.00 12.97 229 ASN B CA 1
ATOM 5091 C C . ASN B 1 229 ? -43.360 10.391 -3.044 1.00 12.22 229 ASN B C 1
ATOM 5092 O O . ASN B 1 229 ? -44.262 11.241 -3.238 1.00 12.68 229 ASN B O 1
ATOM 5097 N N . HIS B 1 230 ? -43.016 9.950 -1.848 1.00 12.71 230 HIS B N 1
ATOM 5098 C CA . HIS B 1 230 ? -43.704 10.351 -0.609 1.00 12.57 230 HIS B CA 1
ATOM 5099 C C . HIS B 1 230 ? -43.503 11.850 -0.348 1.00 12.86 230 HIS B C 1
ATOM 5100 O O . HIS B 1 230 ? -44.344 12.440 0.331 1.00 11.72 230 HIS B O 1
ATOM 5107 N N . TYR B 1 231 ? -42.439 12.460 -0.871 1.00 13.50 231 TYR B N 1
ATOM 5108 C CA . TYR B 1 231 ? -42.234 13.919 -0.716 1.00 14.50 231 TYR B CA 1
ATOM 5109 C C . TYR B 1 231 ? -43.253 14.712 -1.542 1.00 15.27 231 TYR B C 1
ATOM 5110 O O . TYR B 1 231 ? -43.353 15.942 -1.289 1.00 15.35 231 TYR B O 1
ATOM 5119 N N . ALA B 1 232 ? -44.036 14.073 -2.435 1.00 13.59 232 ALA B N 1
ATOM 5120 C CA . ALA B 1 232 ? -45.041 14.783 -3.254 1.00 13.26 232 ALA B CA 1
ATOM 5121 C C . ALA B 1 232 ? -46.421 14.671 -2.592 1.00 13.36 232 ALA B C 1
ATOM 5122 O O . ALA B 1 232 ? -47.404 15.128 -3.169 1.00 12.98 232 ALA B O 1
ATOM 5124 N N . GLU B 1 233 ? -46.483 14.141 -1.374 1.00 12.00 233 GLU B N 1
ATOM 5125 C CA . GLU B 1 233 ? -47.751 14.156 -0.588 1.00 12.10 233 GLU B CA 1
ATOM 5126 C C . GLU B 1 233 ? -48.133 15.629 -0.413 1.00 12.52 233 GLU B C 1
ATOM 5127 O O . GLU B 1 233 ? -47.236 16.417 -0.082 1.00 12.35 233 GLU B O 1
ATOM 5133 N N . GLY B 1 234 ? -49.376 16.009 -0.695 1.00 11.65 234 GLY B N 1
ATOM 5134 C CA . GLY B 1 234 ? -49.829 17.406 -0.513 1.00 12.82 234 GLY B CA 1
ATOM 5135 C C . GLY B 1 234 ? -49.341 18.342 -1.613 1.00 13.07 234 GLY B C 1
ATOM 5136 O O . GLY B 1 234 ? -49.663 19.547 -1.543 1.00 15.25 234 GLY B O 1
ATOM 5137 N N . GLN B 1 235 ? -48.611 17.860 -2.616 1.00 13.04 235 GLN B N 1
ATOM 5138 C CA . GLN B 1 235 ? -48.106 18.736 -3.702 1.00 13.10 235 GLN B CA 1
ATOM 5139 C C . GLN B 1 235 ? -49.265 19.070 -4.631 1.00 13.79 235 GLN B C 1
ATOM 5140 O O . GLN B 1 235 ? -49.950 18.162 -5.086 1.00 12.33 235 GLN B O 1
ATOM 5146 N N . PRO B 1 236 ? -49.528 20.367 -4.950 1.00 13.53 236 PRO B N 1
ATOM 5147 C CA . PRO B 1 236 ? -50.654 20.717 -5.819 1.00 14.10 236 PRO B CA 1
ATOM 5148 C C . PRO B 1 236 ? -50.675 19.956 -7.166 1.00 13.80 236 PRO B C 1
ATOM 5149 O O . PRO B 1 236 ? -51.717 19.366 -7.581 1.00 13.71 236 PRO B O 1
ATOM 5153 N N . GLY B 1 237 ? -49.529 19.939 -7.875 1.00 13.21 237 GLY B N 1
ATOM 5154 C CA . GLY B 1 237 ? -49.475 19.334 -9.220 1.00 12.26 237 GLY B CA 1
ATOM 5155 C C . GLY B 1 237 ? -49.725 17.822 -9.193 1.00 13.76 237 GLY B C 1
ATOM 5156 O O . GLY B 1 237 ? -50.598 17.340 -9.943 1.00 14.77 237 GLY B O 1
ATOM 5157 N N . ALA B 1 238 ? -48.984 17.082 -8.386 1.00 14.58 238 ALA B N 1
ATOM 5158 C CA . ALA B 1 238 ? -49.184 15.618 -8.220 1.00 14.38 238 ALA B CA 1
ATOM 5159 C C . ALA B 1 238 ? -50.612 15.342 -7.694 1.00 14.70 238 ALA B C 1
ATOM 5160 O O . ALA B 1 238 ? -51.197 14.315 -8.110 1.00 15.05 238 ALA B O 1
ATOM 5162 N N . SER B 1 239 ? -51.164 16.210 -6.842 1.00 12.77 239 SER B N 1
ATOM 5163 C CA . SER B 1 239 ? -52.490 15.973 -6.201 1.00 13.86 239 SER B CA 1
ATOM 5164 C C . SER B 1 239 ? -53.628 16.156 -7.213 1.00 13.46 239 SER B C 1
ATOM 5165 O O . SER B 1 239 ? -54.655 15.489 -7.096 1.00 11.88 239 SER B O 1
ATOM 5168 N N . ALA B 1 240 ? -53.505 17.051 -8.181 1.00 13.25 240 ALA B N 1
ATOM 5169 C CA . ALA B 1 240 ? -54.652 17.461 -9.008 1.00 13.05 240 ALA B CA 1
ATOM 5170 C C . ALA B 1 240 ? -55.241 16.285 -9.780 1.00 13.19 240 ALA B C 1
ATOM 5171 O O . ALA B 1 240 ? -56.460 16.149 -9.792 1.00 12.71 240 ALA B O 1
ATOM 5173 N N . PRO B 1 241 ? -54.446 15.395 -10.433 1.00 11.98 241 PRO B N 1
ATOM 5174 C CA . PRO B 1 241 ? -55.030 14.264 -11.141 1.00 12.31 241 PRO B CA 1
ATOM 5175 C C . PRO B 1 241 ? -55.700 13.238 -10.225 1.00 11.21 241 PRO B C 1
ATOM 5176 O O . PRO B 1 241 ? -56.625 12.607 -10.668 1.00 13.22 241 PRO B O 1
ATOM 5180 N N . PHE B 1 242 ? -55.324 13.153 -8.950 1.00 11.51 242 PHE B N 1
ATOM 5181 C CA . PHE B 1 242 ? -56.035 12.263 -8.007 1.00 11.30 242 PHE B CA 1
ATOM 5182 C C . PHE B 1 242 ? -57.432 12.844 -7.785 1.00 11.11 242 PHE B C 1
ATOM 5183 O O . PHE B 1 242 ? -58.397 12.145 -8.002 1.00 12.16 242 PHE B O 1
ATOM 5191 N N . ILE B 1 243 ? -57.492 14.122 -7.393 1.00 11.39 243 ILE B N 1
ATOM 5192 C CA . ILE B 1 243 ? -58.794 14.802 -7.150 1.00 11.54 243 ILE B CA 1
ATOM 5193 C C . ILE B 1 243 ? -59.647 14.722 -8.421 1.00 12.29 243 ILE B C 1
ATOM 5194 O O . ILE B 1 243 ? -60.843 14.394 -8.318 1.00 12.38 243 ILE B O 1
ATOM 5199 N N . ALA B 1 244 ? -59.063 15.038 -9.584 1.00 12.92 244 ALA B N 1
ATOM 5200 C CA . ALA B 1 244 ? -59.763 15.022 -10.891 1.00 12.39 244 ALA B CA 1
ATOM 5201 C C . ALA B 1 244 ? -60.469 13.661 -11.081 1.00 13.23 244 ALA B C 1
ATOM 5202 O O . ALA B 1 244 ? -61.658 13.632 -11.433 1.00 13.68 244 ALA B O 1
ATOM 5204 N N . LYS B 1 245 ? -59.757 12.567 -10.827 1.00 12.43 245 LYS B N 1
ATOM 5205 C CA . LYS B 1 245 ? -60.254 11.203 -11.136 1.00 12.05 245 LYS B CA 1
ATOM 5206 C C . LYS B 1 245 ? -61.226 10.743 -10.055 1.00 11.74 245 LYS B C 1
ATOM 5207 O O . LYS B 1 245 ? -62.204 10.065 -10.395 1.00 11.26 245 LYS B O 1
ATOM 5213 N N . PHE B 1 246 ? -60.984 11.124 -8.804 1.00 11.21 246 PHE B N 1
ATOM 5214 C CA . PHE B 1 246 ? -61.944 10.818 -7.730 1.00 10.85 246 PHE B CA 1
ATOM 5215 C C . PHE B 1 246 ? -63.255 11.538 -8.039 1.00 11.64 246 PHE B C 1
ATOM 5216 O O . PHE B 1 246 ? -64.311 10.913 -7.960 1.00 10.49 246 PHE B O 1
ATOM 5224 N N . GLU B 1 247 ? -63.212 12.811 -8.402 1.00 10.88 247 GLU B N 1
ATOM 5225 C CA . GLU B 1 247 ? -64.459 13.548 -8.743 1.00 12.69 247 GLU B CA 1
ATOM 5226 C C . GLU B 1 247 ? -65.119 12.950 -9.991 1.00 12.12 247 GLU B C 1
ATOM 5227 O O . GLU B 1 247 ? -66.364 12.754 -9.947 1.00 11.79 247 GLU B O 1
ATOM 5233 N N . ARG B 1 248 ? -64.336 12.642 -11.027 1.00 12.45 248 ARG B N 1
ATOM 5234 C CA . ARG B 1 248 ? -64.823 12.064 -12.307 1.00 13.76 248 ARG B CA 1
ATOM 5235 C C . ARG B 1 248 ? -65.627 10.792 -12.022 1.00 12.49 248 ARG B C 1
ATOM 5236 O O . ARG B 1 248 ? -66.676 10.580 -12.662 1.00 14.03 248 ARG B O 1
ATOM 5244 N N . ASN B 1 249 ? -65.109 9.959 -11.124 1.00 13.19 249 ASN B N 1
ATOM 5245 C CA . ASN B 1 249 ? -65.676 8.631 -10.786 1.00 13.21 249 ASN B CA 1
ATOM 5246 C C . ASN B 1 249 ? -66.695 8.737 -9.642 1.00 14.18 249 ASN B C 1
ATOM 5247 O O . ASN B 1 249 ? -67.193 7.692 -9.243 1.00 14.75 249 ASN B O 1
ATOM 5252 N N . LYS B 1 250 ? -67.030 9.939 -9.163 1.00 13.98 250 LYS B N 1
ATOM 5253 C CA . LYS B 1 250 ? -67.969 10.165 -8.032 1.00 14.71 250 LYS B CA 1
ATOM 5254 C C . LYS B 1 250 ? -67.629 9.267 -6.835 1.00 13.94 250 LYS B C 1
ATOM 5255 O O . LYS B 1 250 ? -68.520 8.657 -6.225 1.00 14.64 250 LYS B O 1
ATOM 5261 N N . VAL B 1 251 ? -66.358 9.247 -6.478 1.00 12.60 251 VAL B N 1
ATOM 5262 C CA . VAL B 1 251 ? -65.874 8.573 -5.268 1.00 12.47 251 VAL B CA 1
ATOM 5263 C C . VAL B 1 251 ? -66.506 9.251 -4.057 1.00 12.17 251 VAL B C 1
ATOM 5264 O O . VAL B 1 251 ? -66.659 10.487 -4.051 1.00 13.23 251 VAL B O 1
ATOM 5268 N N . ASP B 1 252 ? -66.917 8.473 -3.073 1.00 11.95 252 ASP B N 1
ATOM 5269 C CA . ASP B 1 252 ? -67.603 9.016 -1.870 1.00 12.33 252 ASP B CA 1
ATOM 5270 C C . ASP B 1 252 ? -66.608 9.807 -1.015 1.00 11.83 252 ASP B C 1
ATOM 5271 O O . ASP B 1 252 ? -66.973 10.885 -0.509 1.00 11.60 252 ASP B O 1
ATOM 5276 N N . SER B 1 253 ? -65.399 9.290 -0.837 1.00 12.00 253 SER B N 1
ATOM 5277 C CA . SER B 1 253 ? -64.363 10.002 -0.063 1.00 11.87 253 SER B CA 1
ATOM 5278 C C . SER B 1 253 ? -62.979 9.515 -0.474 1.00 11.71 253 SER B C 1
ATOM 5279 O O . SER B 1 253 ? -62.828 8.378 -0.929 1.00 10.98 253 SER B O 1
ATOM 5282 N N . ALA B 1 254 ? -61.998 10.365 -0.228 1.00 12.46 254 ALA B N 1
ATOM 5283 C CA . ALA B 1 254 ? -60.580 10.004 -0.382 1.00 10.69 254 ALA B CA 1
ATOM 5284 C C . ALA B 1 254 ? -59.774 10.858 0.582 1.00 11.39 254 ALA B C 1
ATOM 5285 O O . ALA B 1 254 ? -60.134 12.022 0.788 1.00 11.24 254 ALA B O 1
ATOM 5287 N N . CYS B 1 255 ? -58.749 10.256 1.182 1.00 11.62 255 CYS B N 1
ATOM 5288 C CA . CYS B 1 255 ? -57.895 10.878 2.204 1.00 10.42 255 CYS B CA 1
ATOM 5289 C C . CYS B 1 255 ? -56.437 10.811 1.743 1.00 10.12 255 CYS B C 1
ATOM 5290 O O . CYS B 1 255 ? -55.986 9.747 1.299 1.00 9.86 255 CYS B O 1
ATOM 5293 N N . ILE B 1 256 ? -55.774 11.958 1.839 1.00 10.52 256 ILE B N 1
ATOM 5294 C CA . ILE B 1 256 ? -54.328 12.025 1.592 1.00 10.68 256 ILE B CA 1
ATOM 5295 C C . ILE B 1 256 ? -53.647 11.054 2.565 1.00 10.97 256 ILE B C 1
ATOM 5296 O O . ILE B 1 256 ? -54.040 10.870 3.738 1.00 10.76 256 ILE B O 1
ATOM 5301 N N . SER B 1 257 ? -52.565 10.465 2.080 1.00 11.76 257 SER B N 1
ATOM 5302 C CA . SER B 1 257 ? -51.645 9.607 2.845 1.00 12.27 257 SER B CA 1
ATOM 5303 C C . SER B 1 257 ? -51.063 10.306 4.088 1.00 11.96 257 SER B C 1
ATOM 5304 O O . SER B 1 257 ? -51.132 11.563 4.219 1.00 13.27 257 SER B O 1
ATOM 5307 N N . TRP B 1 258 ? -50.434 9.502 4.941 1.00 11.51 258 TRP B N 1
ATOM 5308 C CA . TRP B 1 258 ? -49.631 9.990 6.083 1.00 11.95 258 TRP B CA 1
ATOM 5309 C C . TRP B 1 258 ? -48.292 9.285 6.120 1.00 11.32 258 TRP B C 1
ATOM 5310 O O . TRP B 1 258 ? -48.097 8.337 6.916 1.00 12.68 258 TRP B O 1
ATOM 5321 N N . TRP B 1 259 ? -47.425 9.688 5.216 1.00 12.87 259 TRP B N 1
ATOM 5322 C CA . TRP B 1 259 ? -46.075 9.078 5.090 1.00 12.41 259 TRP B CA 1
ATOM 5323 C C . TRP B 1 259 ? -45.153 9.621 6.172 1.00 12.18 259 TRP B C 1
ATOM 5324 O O . TRP B 1 259 ? -44.178 8.936 6.477 1.00 13.06 259 TRP B O 1
ATOM 5335 N N . TRP B 1 260 ? -45.428 10.802 6.699 1.00 12.37 260 TRP B N 1
ATOM 5336 C CA . TRP B 1 260 ? -44.440 11.496 7.575 1.00 13.40 260 TRP B CA 1
ATOM 5337 C C . TRP B 1 260 ? -44.950 11.426 9.006 1.00 13.49 260 TRP B C 1
ATOM 5338 O O . TRP B 1 260 ? -45.572 12.386 9.518 1.00 14.40 260 TRP B O 1
ATOM 5349 N N . THR B 1 261 ? -44.704 10.290 9.634 1.00 14.91 261 THR B N 1
ATOM 5350 C CA . THR B 1 261 ? -45.279 9.968 10.944 1.00 16.20 261 THR B CA 1
ATOM 5351 C C . THR B 1 261 ? -44.702 10.831 12.066 1.00 15.52 261 THR B C 1
ATOM 5352 O O . THR B 1 261 ? -45.273 10.763 13.131 1.00 15.64 261 THR B O 1
ATOM 5356 N N . ASN B 1 262 ? -43.638 11.610 11.866 1.00 16.02 262 ASN B N 1
ATOM 5357 C CA . ASN B 1 262 ? -43.181 12.580 12.894 1.00 16.77 262 ASN B CA 1
ATOM 5358 C C . ASN B 1 262 ? -43.876 13.925 12.681 1.00 17.12 262 ASN B C 1
ATOM 5359 O O . ASN B 1 262 ? -43.636 14.816 13.489 1.00 18.01 262 ASN B O 1
ATOM 5364 N N . ALA B 1 263 ? -44.762 14.041 11.689 1.00 15.26 263 ALA B N 1
ATOM 5365 C CA . ALA B 1 263 ? -45.493 15.292 11.389 1.00 13.15 263 ALA B CA 1
ATOM 5366 C C . ALA B 1 263 ? -46.998 15.015 11.304 1.00 13.21 263 ALA B C 1
ATOM 5367 O O . ALA B 1 263 ? -47.628 15.348 10.302 1.00 13.37 263 ALA B O 1
ATOM 5369 N N . PRO B 1 264 ? -47.614 14.499 12.371 1.00 14.63 264 PRO B N 1
ATOM 5370 C CA . PRO B 1 264 ? -49.075 14.367 12.399 1.00 15.50 264 PRO B CA 1
ATOM 5371 C C . PRO B 1 264 ? -49.711 15.760 12.371 1.00 16.03 264 PRO B C 1
ATOM 5372 O O . PRO B 1 264 ? -49.072 16.772 12.793 1.00 17.31 264 PRO B O 1
ATOM 5376 N N . GLY B 1 265 ? -50.944 15.831 11.866 1.00 15.18 265 GLY B N 1
ATOM 5377 C CA . GLY B 1 265 ? -51.765 17.040 11.984 1.00 14.19 265 GLY B CA 1
ATOM 5378 C C . GLY B 1 265 ? -51.373 18.107 11.000 1.00 14.82 265 GLY B C 1
ATOM 5379 O O . GLY B 1 265 ? -51.628 19.263 11.305 1.00 14.49 265 GLY B O 1
ATOM 5380 N N . ARG B 1 266 ? -50.855 17.743 9.829 1.00 14.75 266 ARG B N 1
ATOM 5381 C CA . ARG B 1 266 ? -50.532 18.713 8.757 1.00 14.95 266 ARG B CA 1
ATOM 5382 C C . ARG B 1 266 ? -51.440 18.565 7.540 1.00 13.83 266 ARG B C 1
ATOM 5383 O O . ARG B 1 266 ? -51.098 19.070 6.460 1.00 13.01 266 ARG B O 1
ATOM 5391 N N . LEU B 1 267 ? -52.637 18.006 7.733 1.00 14.67 267 LEU B N 1
ATOM 5392 C CA . LEU B 1 267 ? -53.725 17.989 6.726 1.00 13.88 267 LEU B CA 1
ATOM 5393 C C . LEU B 1 267 ? -53.298 17.266 5.452 1.00 13.67 267 LEU B C 1
ATOM 5394 O O . LEU B 1 267 ? -53.889 17.512 4.431 1.00 14.03 267 LEU B O 1
ATOM 5399 N N . GLY B 1 268 ? -52.358 16.341 5.562 1.00 12.77 268 GLY B N 1
ATOM 5400 C CA . GLY B 1 268 ? -51.849 15.603 4.393 1.00 13.23 268 GLY B CA 1
ATOM 5401 C C . GLY B 1 268 ? -50.721 16.366 3.707 1.00 12.26 268 GLY B C 1
ATOM 5402 O O . GLY B 1 268 ? -50.718 16.466 2.464 1.00 11.74 268 GLY B O 1
ATOM 5403 N N . SER B 1 269 ? -49.795 16.895 4.491 1.00 12.32 269 SER B N 1
ATOM 5404 C CA . SER B 1 269 ? -48.675 17.729 3.993 1.00 12.78 269 SER B CA 1
ATOM 5405 C C . SER B 1 269 ? -49.227 18.941 3.223 1.00 13.92 269 SER B C 1
ATOM 5406 O O . SER B 1 269 ? -48.500 19.523 2.394 1.00 12.87 269 SER B O 1
ATOM 5409 N N . LEU B 1 270 ? -50.455 19.375 3.526 1.00 12.59 270 LEU B N 1
ATOM 5410 C CA . LEU B 1 270 ? -50.941 20.691 3.036 1.00 13.40 270 LEU B CA 1
ATOM 5411 C C . LEU B 1 270 ? -50.296 21.828 3.862 1.00 13.30 270 LEU B C 1
ATOM 5412 O O . LEU B 1 270 ? -50.105 22.914 3.317 1.00 14.32 270 LEU B O 1
ATOM 5417 N N A MET B 1 271 ? -49.983 21.566 5.119 0.75 14.82 271 MET B N 1
ATOM 5418 N N B MET B 1 271 ? -49.965 21.572 5.126 0.25 14.36 271 MET B N 1
ATOM 5419 C CA A MET B 1 271 ? -49.246 22.497 6.013 0.75 14.89 271 MET B CA 1
ATOM 5420 C CA B MET B 1 271 ? -49.244 22.533 6.003 0.25 14.66 271 MET B CA 1
ATOM 5421 C C A MET B 1 271 ? -47.755 22.192 5.842 0.75 15.59 271 MET B C 1
ATOM 5422 C C B MET B 1 271 ? -47.750 22.209 5.954 0.25 15.28 271 MET B C 1
ATOM 5423 O O A MET B 1 271 ? -47.415 21.010 5.757 0.75 14.57 271 MET B O 1
ATOM 5424 O O B MET B 1 271 ? -47.403 21.030 6.153 0.25 15.26 271 MET B O 1
ATOM 5433 N N . ALA B 1 272 ? -46.917 23.224 5.693 1.00 15.69 272 ALA B N 1
ATOM 5434 C CA . ALA B 1 272 ? -45.448 23.097 5.541 1.00 16.18 272 ALA B CA 1
ATOM 5435 C C . ALA B 1 2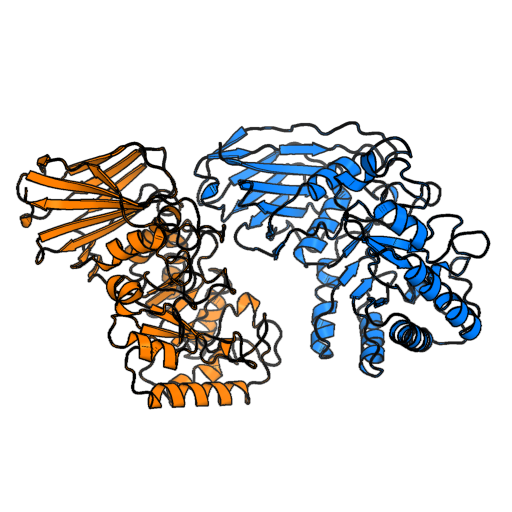72 ? -44.792 22.846 6.901 1.00 18.27 272 ALA B C 1
ATOM 5436 O O . ALA B 1 272 ? -43.701 22.174 6.952 1.00 19.18 272 ALA B O 1
ATOM 5438 N N . SER B 1 273 ? -45.424 23.304 7.978 1.00 17.02 273 SER B N 1
ATOM 5439 C CA . SER B 1 273 ? -45.014 23.022 9.381 1.00 17.57 273 SER B CA 1
ATOM 5440 C C . SER B 1 273 ? -46.255 22.886 10.247 1.00 17.89 273 SER B C 1
ATOM 5441 O O . SER B 1 273 ? -47.343 23.020 9.703 1.00 18.46 273 SER B O 1
ATOM 5444 N N . ASP B 1 274 ? -46.101 22.747 11.568 1.00 19.65 274 ASP B N 1
ATOM 5445 C CA . ASP B 1 274 ? -47.268 22.655 12.467 1.00 20.51 274 ASP B CA 1
ATOM 5446 C C . ASP B 1 274 ? -48.101 23.926 12.349 1.00 23.67 274 ASP B C 1
ATOM 5447 O O . ASP B 1 274 ? -49.350 23.787 12.516 1.00 23.44 274 ASP B O 1
ATOM 5452 N N . THR B 1 275 ? -47.490 25.057 11.968 1.00 22.16 275 THR B N 1
ATOM 5453 C CA . THR B 1 275 ? -48.096 26.405 12.090 1.00 23.17 275 THR B CA 1
ATOM 5454 C C . THR B 1 275 ? -48.151 27.161 10.758 1.00 21.41 275 THR B C 1
ATOM 5455 O O . THR B 1 275 ? -48.614 28.295 10.782 1.00 22.95 275 THR B O 1
ATOM 5459 N N . GLN B 1 276 ? -47.660 26.624 9.637 1.00 20.17 276 GLN B N 1
ATOM 5460 C CA . GLN B 1 276 ? -47.551 27.402 8.383 1.00 18.69 276 GLN B CA 1
ATOM 5461 C C . GLN B 1 276 ? -48.170 26.623 7.223 1.00 17.70 276 GLN B C 1
ATOM 5462 O O . GLN B 1 276 ? -47.883 25.431 7.101 1.00 16.37 276 GLN B O 1
ATOM 5468 N N . LYS B 1 277 ? -48.893 27.321 6.360 1.00 17.44 277 LYS B N 1
ATOM 5469 C CA . LYS B 1 277 ? -49.461 26.753 5.122 1.00 17.44 277 LYS B CA 1
ATOM 5470 C C . LYS B 1 277 ? -48.323 26.406 4.171 1.00 17.96 277 LYS B C 1
ATOM 5471 O O . LYS B 1 277 ? -47.352 27.181 4.081 1.00 16.14 277 LYS B O 1
ATOM 5477 N N . GLY B 1 278 ? -48.449 25.264 3.498 1.00 15.55 278 GLY B N 1
ATOM 5478 C CA . GLY B 1 278 ? -47.648 24.905 2.320 1.00 15.30 278 GLY B CA 1
ATOM 5479 C C . GLY B 1 278 ? -48.410 25.200 1.050 1.00 13.86 278 GLY B C 1
ATOM 5480 O O . GLY B 1 278 ? -49.571 25.611 1.158 1.00 15.59 278 GLY B O 1
ATOM 5481 N N . ALA B 1 279 ? -47.840 24.907 -0.119 1.00 13.16 279 ALA B N 1
ATOM 5482 C CA . ALA B 1 279 ? -48.458 25.169 -1.437 1.00 13.22 279 ALA B CA 1
ATOM 5483 C C . ALA B 1 279 ? -49.791 24.412 -1.525 1.00 13.53 279 ALA B C 1
ATOM 5484 O O . ALA B 1 279 ? -50.767 24.953 -2.009 1.00 14.82 279 ALA B O 1
ATOM 5486 N N . GLY B 1 280 ? -49.804 23.154 -1.093 1.00 13.16 280 GLY B N 1
ATOM 5487 C CA . GLY B 1 280 ? -51.023 22.319 -1.155 1.00 13.37 280 GLY B CA 1
ATOM 5488 C C . GLY B 1 280 ? -52.196 22.958 -0.436 1.00 13.41 280 GLY B C 1
ATOM 5489 O O . GLY B 1 280 ? -53.348 22.818 -0.937 1.00 13.28 280 GLY B O 1
ATOM 5490 N N . TRP B 1 281 ? -51.954 23.672 0.674 1.00 14.37 281 TRP B N 1
ATOM 5491 C CA . TRP B 1 281 ? -53.065 24.297 1.425 1.00 14.34 281 TRP B CA 1
ATOM 5492 C C . TRP B 1 281 ? -53.870 25.220 0.492 1.00 14.80 281 TRP B C 1
ATOM 5493 O O . TRP B 1 281 ? -55.132 25.106 0.429 1.00 12.09 281 TRP B O 1
ATOM 5504 N N . TRP B 1 282 ? -53.197 26.079 -0.262 1.00 15.63 282 TRP B N 1
ATOM 5505 C CA . TRP B 1 282 ? -53.831 27.087 -1.157 1.00 15.38 282 TRP B CA 1
ATOM 5506 C C . TRP B 1 282 ? -54.605 26.387 -2.268 1.00 14.12 282 TRP B C 1
ATOM 5507 O O . TRP B 1 282 ? -55.706 26.808 -2.613 1.00 15.14 282 TRP B O 1
ATOM 5518 N N . PHE B 1 283 ? -54.076 25.286 -2.778 1.00 13.44 283 PHE B N 1
ATOM 5519 C CA . PHE B 1 283 ? -54.752 24.533 -3.858 1.00 13.39 283 PHE B CA 1
ATOM 5520 C C . PHE B 1 283 ? -56.018 23.898 -3.285 1.00 12.86 283 PHE B C 1
ATOM 5521 O O . PHE B 1 283 ? -57.124 24.029 -3.913 1.00 13.74 283 PHE B O 1
ATOM 5529 N N . TYR B 1 284 ? -55.925 23.271 -2.104 1.00 12.56 284 TYR B N 1
ATOM 5530 C CA . TYR B 1 284 ? -57.125 22.625 -1.537 1.00 13.16 284 TYR B CA 1
ATOM 5531 C C . TYR B 1 284 ? -58.107 23.687 -1.027 1.00 13.42 284 TYR B C 1
ATOM 5532 O O . TYR B 1 284 ? -59.304 23.370 -0.868 1.00 13.11 284 TYR B O 1
ATOM 5541 N N . LYS B 1 285 ? -57.636 24.908 -0.766 1.00 14.20 285 LYS B N 1
ATOM 5542 C CA . LYS B 1 285 ? -58.523 26.042 -0.390 1.00 14.34 285 LYS B CA 1
ATOM 5543 C C . LYS B 1 285 ? -59.378 26.431 -1.591 1.00 14.19 285 LYS B C 1
ATOM 5544 O O . LYS B 1 285 ? -60.611 26.602 -1.434 1.00 14.11 285 LYS B O 1
ATOM 5550 N N . TRP B 1 286 ? -58.791 26.525 -2.774 1.00 13.93 286 TRP B N 1
ATOM 5551 C CA . TRP B 1 286 ? -59.578 26.734 -4.002 1.00 13.81 286 TRP B CA 1
ATOM 5552 C C . TRP B 1 286 ? -60.585 25.600 -4.134 1.00 13.74 286 TRP B C 1
ATOM 5553 O O . TRP B 1 286 ? -61.737 25.865 -4.521 1.00 13.43 286 TRP B O 1
ATOM 5564 N N . TYR B 1 287 ? -60.165 24.366 -3.862 1.00 12.51 287 TYR B N 1
ATOM 5565 C CA . TYR B 1 287 ? -61.089 23.201 -3.918 1.00 13.04 287 TYR B CA 1
ATOM 5566 C C . TYR B 1 287 ? -62.256 23.429 -2.947 1.00 12.90 287 TYR B C 1
ATOM 5567 O O . TYR B 1 287 ? -63.432 23.247 -3.350 1.00 12.81 287 TYR B O 1
ATOM 5576 N N . GLY B 1 288 ? -61.952 23.824 -1.706 1.00 13.46 288 GLY B N 1
ATOM 5577 C CA . GLY B 1 288 ? -62.923 24.100 -0.632 1.00 14.56 288 GLY B CA 1
ATOM 5578 C C . GLY B 1 288 ? -63.897 25.210 -0.990 1.00 14.18 288 GLY B C 1
ATOM 5579 O O . GLY B 1 288 ? -65.093 25.138 -0.606 1.00 14.69 288 GLY B O 1
ATOM 5580 N N . ASP B 1 289 ? -63.443 26.161 -1.802 1.00 14.29 289 ASP B N 1
ATOM 5581 C CA . ASP B 1 289 ? -64.276 27.304 -2.263 1.00 14.97 289 ASP B CA 1
ATOM 5582 C C . ASP B 1 289 ? -65.321 26.834 -3.273 1.00 15.37 289 ASP B C 1
ATOM 5583 O O . ASP B 1 289 ? -66.307 27.533 -3.450 1.00 15.19 289 ASP B O 1
ATOM 5588 N N . MET B 1 290 ? -65.100 25.712 -3.947 1.00 14.81 290 MET B N 1
ATOM 5589 C CA . MET B 1 290 ? -66.032 25.197 -4.975 1.00 14.02 290 MET B CA 1
ATOM 5590 C C . MET B 1 290 ? -67.404 24.940 -4.335 1.00 12.89 290 MET B C 1
ATOM 5591 O O . MET B 1 290 ? -67.505 24.463 -3.154 1.00 13.43 290 MET B O 1
ATOM 5596 N N . THR B 1 291 ? -68.413 25.373 -5.069 1.00 14.41 291 THR B N 1
ATOM 5597 C CA . THR B 1 291 ? -69.842 25.318 -4.720 1.00 14.09 291 THR B CA 1
ATOM 5598 C C . THR B 1 291 ? -70.629 25.003 -5.981 1.00 13.97 291 THR B C 1
ATOM 5599 O O . THR B 1 291 ? -70.128 25.170 -7.125 1.00 13.56 291 THR B O 1
ATOM 5603 N N . GLY B 1 292 ? -71.884 24.604 -5.807 1.00 14.28 292 GLY B N 1
ATOM 5604 C CA . GLY B 1 292 ? -72.726 24.285 -6.966 1.00 15.00 292 GLY B CA 1
ATOM 5605 C C . GLY B 1 292 ? -72.616 22.807 -7.316 1.00 14.47 292 GLY B C 1
ATOM 5606 O O . GLY B 1 292 ? -72.716 21.967 -6.409 1.00 15.27 292 GLY B O 1
ATOM 5607 N N . ASN B 1 293 ? -72.465 22.511 -8.586 1.00 14.98 293 ASN B N 1
ATOM 5608 C CA . ASN B 1 293 ? -72.317 21.140 -9.110 1.00 15.86 293 ASN B CA 1
ATOM 5609 C C . ASN B 1 293 ? -70.917 20.935 -9.693 1.00 15.08 293 ASN B C 1
ATOM 5610 O O . ASN B 1 293 ? -70.392 21.777 -10.464 1.00 14.74 293 ASN B O 1
ATOM 5615 N N . MET B 1 294 ? -70.419 19.729 -9.484 1.00 14.77 294 MET B N 1
ATOM 5616 C CA . MET B 1 294 ? -69.233 19.240 -10.211 1.00 14.05 294 MET B CA 1
ATOM 5617 C C . MET B 1 294 ? -69.673 18.819 -11.601 1.00 15.31 294 MET B C 1
ATOM 5618 O O . MET B 1 294 ? -70.802 18.296 -11.761 1.00 15.33 294 MET B O 1
ATOM 5623 N N . VAL B 1 295 ? -68.843 19.082 -12.591 1.00 15.17 295 VAL B N 1
ATOM 5624 C CA . VAL B 1 295 ? -69.193 18.773 -14.003 1.00 15.82 295 VAL B CA 1
ATOM 5625 C C . VAL B 1 295 ? -68.082 17.931 -14.621 1.00 18.51 295 VAL B C 1
ATOM 5626 O O . VAL B 1 295 ? -66.943 17.867 -14.042 1.00 17.96 295 VAL B O 1
ATOM 5630 N N . ASN B 1 296 ? -68.407 17.321 -15.764 1.00 17.83 296 ASN B N 1
ATOM 5631 C CA . ASN B 1 296 ? -67.521 16.364 -16.449 1.00 19.23 296 ASN B CA 1
ATOM 5632 C C . ASN B 1 296 ? -66.332 17.133 -16.995 1.00 19.08 296 ASN B C 1
ATOM 5633 O O . ASN B 1 296 ? -66.514 18.129 -17.663 1.00 20.85 296 ASN B O 1
ATOM 5638 N N . VAL B 1 297 ? -65.149 16.614 -16.738 1.00 17.41 297 VAL B N 1
ATOM 5639 C CA . VAL B 1 297 ? -63.894 17.101 -17.353 1.00 18.12 297 VAL B CA 1
ATOM 5640 C C . VAL B 1 297 ? -63.304 15.915 -18.110 1.00 18.87 297 VAL B C 1
ATOM 5641 O O . VAL B 1 297 ? -63.135 14.830 -17.504 1.00 17.92 297 VAL B O 1
ATOM 5645 N N . ILE B 1 298 ? -63.073 16.101 -19.401 1.00 18.12 298 ILE B N 1
ATOM 5646 C CA . ILE B 1 298 ? -62.520 15.050 -20.292 1.00 19.20 298 ILE B CA 1
ATOM 5647 C C . ILE B 1 298 ? -61.011 15.248 -20.357 1.00 19.14 298 ILE B C 1
ATOM 5648 O O . ILE B 1 298 ? -60.530 16.264 -20.869 1.00 16.44 298 ILE B O 1
ATOM 5653 N N . PRO B 1 299 ? -60.226 14.297 -19.806 1.00 19.05 299 PRO B N 1
ATOM 5654 C CA . PRO B 1 299 ? -58.775 14.447 -19.741 1.00 18.21 299 PRO B CA 1
ATOM 5655 C C . PRO B 1 299 ? -58.104 13.999 -21.044 1.00 19.89 299 PRO B C 1
ATOM 5656 O O . PRO B 1 299 ? -58.705 13.279 -21.810 1.00 19.67 299 PRO B O 1
ATOM 5660 N N . GLN B 1 300 ? -56.859 14.431 -21.248 1.00 20.32 300 GLN B N 1
ATOM 5661 C CA . GLN B 1 300 ? -56.059 13.975 -22.402 1.00 21.98 300 GLN B CA 1
ATOM 5662 C C . GLN B 1 300 ? -55.870 12.467 -22.297 1.00 20.74 300 GLN B C 1
ATOM 5663 O O . GLN B 1 300 ? -56.038 11.769 -23.301 1.00 20.33 300 GLN B O 1
ATOM 5669 N N . ASN B 1 301 ? -55.511 11.990 -21.108 1.00 19.39 301 ASN B N 1
ATOM 5670 C CA . ASN B 1 301 ? -55.285 10.539 -20.893 1.00 18.20 301 ASN B CA 1
ATOM 5671 C C . ASN B 1 301 ? -55.669 10.203 -19.450 1.00 16.75 301 ASN B C 1
ATOM 5672 O O . ASN B 1 301 ? -54.872 10.432 -18.532 1.00 17.98 301 ASN B O 1
ATOM 5677 N N . ASP B 1 302 ? -56.856 9.643 -19.276 1.00 17.29 302 ASP B N 1
ATOM 5678 C CA . ASP B 1 302 ? -57.390 9.328 -17.927 1.00 17.14 302 ASP B CA 1
ATOM 5679 C C . ASP B 1 302 ? -56.448 8.347 -17.217 1.00 16.81 302 ASP B C 1
ATOM 5680 O O . ASP B 1 302 ? -56.318 8.406 -15.975 1.00 16.26 302 ASP B O 1
ATOM 5685 N N . ASN B 1 303 ? -55.766 7.487 -17.975 1.00 16.22 303 ASN B N 1
ATOM 5686 C CA . ASN B 1 303 ? -54.947 6.391 -17.415 1.00 16.66 303 ASN B CA 1
ATOM 5687 C C . ASN B 1 303 ? -53.488 6.857 -17.363 1.00 16.55 303 ASN B C 1
ATOM 5688 O O . ASN B 1 303 ? -52.615 6.098 -17.759 1.00 17.64 303 ASN B O 1
ATOM 5693 N N . SER B 1 304 ? -53.249 8.040 -16.818 1.00 16.47 304 SER B N 1
ATOM 5694 C CA . SER B 1 304 ? -51.916 8.680 -16.751 1.00 15.02 304 SER B CA 1
ATOM 5695 C C . SER B 1 304 ? -51.890 9.633 -15.571 1.00 15.50 304 SER B C 1
ATOM 5696 O O . SER B 1 304 ? -52.958 9.913 -15.026 1.00 13.89 304 SER B O 1
ATOM 5699 N N . ASN B 1 305 ? -50.722 10.210 -15.313 1.00 14.90 305 ASN B N 1
ATOM 5700 C CA . ASN B 1 305 ? -50.545 11.281 -14.302 1.00 15.06 305 ASN B CA 1
ATOM 5701 C C . ASN B 1 305 ? -50.452 12.626 -15.032 1.00 14.17 305 ASN B C 1
ATOM 5702 O O . ASN B 1 305 ? -49.989 13.583 -14.423 1.00 14.04 305 ASN B O 1
ATOM 5707 N N . LEU B 1 306 ? -50.856 12.681 -16.301 1.00 13.50 306 LEU B N 1
ATOM 5708 C CA . LEU B 1 306 ? -50.851 13.959 -17.051 1.00 14.39 306 LEU B CA 1
ATOM 5709 C C . LEU B 1 306 ? -51.853 14.914 -16.420 1.00 15.39 306 LEU B C 1
ATOM 5710 O O . LEU B 1 306 ? -52.794 14.460 -15.740 1.00 14.26 306 LEU B O 1
ATOM 5715 N N . ALA B 1 307 ? -51.673 16.190 -16.702 1.00 15.49 307 ALA B N 1
ATOM 5716 C CA . ALA B 1 307 ? -52.509 17.274 -16.162 1.00 15.58 307 ALA B CA 1
ATOM 5717 C C . ALA B 1 307 ? -53.965 16.876 -16.373 1.00 14.04 307 ALA B C 1
ATOM 5718 O O . ALA B 1 307 ? -54.353 16.381 -17.442 1.00 13.98 307 ALA B O 1
ATOM 5720 N N . ASP B 1 308 ? -54.744 17.048 -15.330 1.00 14.08 308 ASP B N 1
ATOM 5721 C CA . ASP B 1 308 ? -56.184 16.678 -15.316 1.00 13.89 308 ASP B CA 1
ATOM 5722 C C . ASP B 1 308 ? -56.844 17.728 -14.446 1.00 14.26 308 ASP B C 1
ATOM 5723 O O . ASP B 1 308 ? -56.154 18.396 -13.657 1.00 13.92 308 ASP B O 1
ATOM 5728 N N . GLY B 1 309 ? -58.161 17.788 -14.475 1.00 13.79 309 GLY B N 1
ATOM 5729 C CA . GLY B 1 309 ? -58.845 18.851 -13.741 1.00 14.24 309 GLY B CA 1
ATOM 5730 C C . GLY B 1 309 ? -60.219 18.418 -13.278 1.00 13.51 309 GLY B C 1
ATOM 5731 O O . GLY B 1 309 ? -60.743 17.371 -13.684 1.00 13.86 309 GLY B O 1
ATOM 5732 N N . PHE B 1 310 ? -60.719 19.193 -12.347 1.00 13.75 310 PHE B N 1
ATOM 5733 C CA . PHE B 1 310 ? -62.057 19.023 -11.770 1.00 12.20 310 PHE B CA 1
ATOM 5734 C C . PHE B 1 310 ? -62.651 20.417 -11.798 1.00 12.27 310 PHE B C 1
ATOM 5735 O O . PHE B 1 310 ? -61.916 21.429 -11.664 1.00 14.35 310 PHE B O 1
ATOM 5743 N N . ALA B 1 311 ? -63.968 20.486 -11.972 1.00 12.73 311 ALA B N 1
ATOM 5744 C CA . ALA B 1 311 ? -64.627 21.779 -12.241 1.00 13.05 311 ALA B CA 1
ATOM 5745 C C . ALA B 1 311 ? -66.021 21.826 -11.615 1.00 13.51 311 ALA B C 1
ATOM 5746 O O . ALA B 1 311 ? -66.705 20.792 -11.586 1.00 13.92 311 ALA B O 1
ATOM 5748 N N . CYS B 1 312 ? -66.389 23.027 -11.156 1.00 14.00 312 CYS B N 1
ATOM 5749 C CA . CYS B 1 312 ? -67.750 23.287 -10.643 1.00 13.40 312 CYS B CA 1
ATOM 5750 C C . CYS B 1 312 ? -68.401 24.427 -11.428 1.00 14.38 312 CYS B C 1
ATOM 5751 O O . CYS B 1 312 ? -67.712 25.237 -12.030 1.00 13.19 312 CYS B O 1
ATOM 5754 N N . VAL B 1 313 ? -69.718 24.348 -11.523 1.00 14.26 313 VAL B N 1
ATOM 5755 C CA . VAL B 1 313 ? -70.572 25.405 -12.111 1.00 15.67 313 VAL B CA 1
ATOM 5756 C C . VAL B 1 313 ? -71.592 25.751 -11.033 1.00 15.63 313 VAL B C 1
ATOM 5757 O O . VAL B 1 313 ? -72.215 24.800 -10.495 1.00 15.09 313 VAL B O 1
ATOM 5761 N N . ASP B 1 314 ? -71.678 27.027 -10.662 1.00 15.75 314 ASP B N 1
ATOM 5762 C CA . ASP B 1 314 ? -72.587 27.515 -9.589 1.00 15.74 314 ASP B CA 1
ATOM 5763 C C . ASP B 1 314 ? -73.403 28.665 -10.187 1.00 15.11 314 ASP B C 1
ATOM 5764 O O . ASP B 1 314 ? -72.855 29.784 -10.318 1.00 14.99 314 ASP B O 1
ATOM 5769 N N . SER B 1 315 ? -74.651 28.408 -10.544 1.00 16.01 315 SER B N 1
ATOM 5770 C CA . SER B 1 315 ? -75.529 29.459 -11.149 1.00 16.15 315 SER B CA 1
ATOM 5771 C C . SER B 1 315 ? -76.131 30.337 -10.048 1.00 16.01 315 SER B C 1
ATOM 5772 O O . SER B 1 315 ? -76.718 31.348 -10.385 1.00 17.40 315 SER B O 1
ATOM 5775 N N . ASN B 1 316 ? -76.014 29.973 -8.772 1.00 15.61 316 ASN B N 1
ATOM 5776 C CA . ASN B 1 316 ? -76.406 30.865 -7.648 1.00 15.51 316 ASN B CA 1
ATOM 5777 C C . ASN B 1 316 ? -75.383 32.009 -7.533 1.00 15.73 316 ASN B C 1
ATOM 5778 O O . ASN B 1 316 ? -75.747 33.219 -7.587 1.00 17.45 316 ASN B O 1
ATOM 5783 N N . ALA B 1 317 ? -74.120 31.629 -7.346 1.00 16.89 317 ALA B N 1
ATOM 5784 C CA . ALA B 1 317 ? -72.974 32.544 -7.148 1.00 17.19 317 ALA B CA 1
ATOM 5785 C C . ALA B 1 317 ? -72.477 33.056 -8.499 1.00 16.97 317 ALA B C 1
ATOM 5786 O O . ALA B 1 317 ? -71.793 34.096 -8.506 1.00 18.74 317 ALA B O 1
ATOM 5788 N N . LYS B 1 318 ? -72.848 32.412 -9.593 1.00 17.21 318 LYS B N 1
ATOM 5789 C CA . LYS B 1 318 ? -72.645 32.872 -10.988 1.00 18.38 318 LYS B CA 1
ATOM 5790 C C . LYS B 1 318 ? -71.171 32.733 -11.416 1.00 18.63 318 LYS B C 1
ATOM 5791 O O . LYS B 1 318 ? -70.568 33.709 -11.853 1.00 18.46 318 LYS B O 1
ATOM 5797 N N . TYR B 1 319 ? -70.599 31.539 -11.310 1.00 17.01 319 TYR B N 1
ATOM 5798 C CA . TYR B 1 319 ? -69.194 31.336 -11.754 1.00 16.84 319 TYR B CA 1
ATOM 5799 C C . TYR B 1 319 ? -68.974 29.889 -12.174 1.00 16.32 319 TYR B C 1
ATOM 5800 O O . TYR B 1 319 ? -69.770 29.004 -11.840 1.00 16.93 319 TYR B O 1
ATOM 5809 N N . ILE B 1 320 ? -67.878 29.693 -12.902 1.00 16.79 320 ILE B N 1
ATOM 5810 C CA . ILE B 1 320 ? -67.288 28.370 -13.230 1.00 16.28 320 ILE B CA 1
ATOM 5811 C C . ILE B 1 320 ? -65.887 28.374 -12.646 1.00 16.91 320 ILE B C 1
ATOM 5812 O O . ILE B 1 320 ? -65.125 29.313 -12.932 1.00 17.36 320 ILE B O 1
ATOM 5817 N N . SER B 1 321 ? -65.526 27.350 -11.883 1.00 16.14 321 SER B N 1
ATOM 5818 C CA . SER B 1 321 ? -64.132 27.191 -11.418 1.00 15.54 321 SER B CA 1
ATOM 5819 C C . SER B 1 321 ? -63.543 25.881 -11.935 1.00 16.17 321 SER B C 1
ATOM 5820 O O . SER B 1 321 ? -64.191 24.825 -11.775 1.00 15.53 321 SER B O 1
ATOM 5823 N N . VAL B 1 322 ? -62.359 25.942 -12.563 1.00 15.68 322 VAL B N 1
ATOM 5824 C CA . VAL B 1 322 ? -61.628 24.745 -13.047 1.00 15.19 322 VAL B CA 1
ATOM 5825 C C . VAL B 1 322 ? -60.311 24.687 -12.280 1.00 14.79 322 VAL B C 1
ATOM 5826 O O . VAL B 1 322 ? -59.541 25.670 -12.322 1.00 14.50 322 VAL B O 1
ATOM 5830 N N . LEU B 1 323 ? -60.054 23.584 -11.581 1.00 14.16 323 LEU B N 1
ATOM 5831 C CA . LEU B 1 323 ? -58.773 23.363 -10.893 1.00 13.73 323 LEU B CA 1
ATOM 5832 C C . LEU B 1 323 ? -58.010 22.229 -11.575 1.00 14.32 323 LEU B C 1
ATOM 5833 O O . LEU B 1 323 ? -58.614 21.218 -11.926 1.00 15.31 323 LEU B O 1
ATOM 5838 N N . LEU B 1 324 ? -56.701 22.400 -11.747 1.00 13.86 324 LEU B N 1
ATOM 5839 C CA . LEU B 1 324 ? -55.949 21.423 -12.566 1.00 13.81 324 LEU B CA 1
ATOM 5840 C C . LEU B 1 324 ? -54.462 21.468 -12.235 1.00 14.04 324 LEU B C 1
ATOM 5841 O O . LEU B 1 324 ? -53.999 22.372 -11.540 1.00 14.00 324 LEU B O 1
ATOM 5846 N N . GLY B 1 325 ? -53.786 20.413 -12.670 1.00 14.11 325 GLY B N 1
ATOM 5847 C CA . GLY B 1 325 ? -52.356 20.240 -12.448 1.00 12.74 325 GLY B CA 1
ATOM 5848 C C . GLY B 1 325 ? -51.952 18.844 -12.825 1.00 13.21 325 GLY B C 1
ATOM 5849 O O . GLY B 1 325 ? -52.850 17.995 -13.008 1.00 13.57 325 GLY B O 1
ATOM 5850 N N . GLY B 1 326 ? -50.651 18.619 -12.907 1.00 13.06 326 GLY B N 1
ATOM 5851 C CA . GLY B 1 326 ? -50.060 17.321 -13.284 1.00 13.28 326 GLY B CA 1
ATOM 5852 C C . GLY B 1 326 ? -49.061 17.467 -14.396 1.00 14.11 326 GLY B C 1
ATOM 5853 O O . GLY B 1 326 ? -48.662 18.597 -14.725 1.00 14.77 326 GLY B O 1
ATOM 5854 N N . VAL B 1 327 ? -48.617 16.336 -14.942 1.00 14.60 327 VAL B N 1
ATOM 5855 C CA . VAL B 1 327 ? -47.478 16.289 -15.890 1.00 14.00 327 VAL B CA 1
ATOM 5856 C C . VAL B 1 327 ? -47.962 16.901 -17.197 1.00 14.34 327 VAL B C 1
ATOM 5857 O O . VAL B 1 327 ? -49.029 16.531 -17.690 1.00 14.44 327 VAL B O 1
ATOM 5861 N N . ASN B 1 328 ? -47.197 17.835 -17.759 1.00 15.51 328 ASN B N 1
ATOM 5862 C CA . ASN B 1 328 ? -47.627 18.481 -19.019 1.00 16.49 328 ASN B CA 1
ATOM 5863 C C . ASN B 1 328 ? -46.397 18.918 -19.817 1.00 18.44 328 ASN B C 1
ATOM 5864 O O . ASN B 1 328 ? -45.279 18.790 -19.288 1.00 17.19 328 ASN B O 1
ATOM 5869 N N . ASP B 1 329 ? -46.641 19.384 -21.039 1.00 19.93 329 ASP B N 1
ATOM 5870 C CA . ASP B 1 329 ? -45.571 19.698 -22.016 1.00 2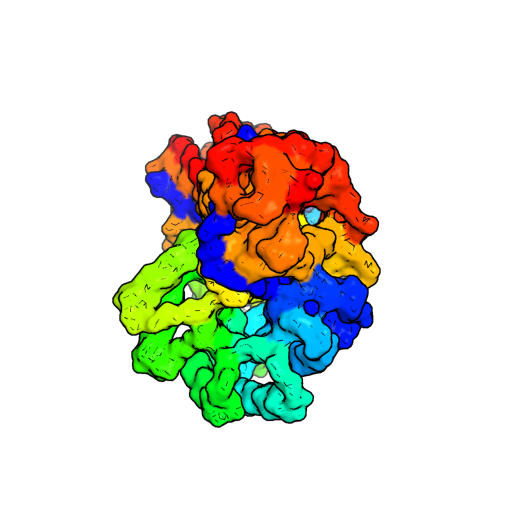1.68 329 ASP B CA 1
ATOM 5871 C C . ASP B 1 329 ? -45.196 21.170 -21.904 1.00 22.91 329 ASP B C 1
ATOM 5872 O O . ASP B 1 329 ? -44.407 21.609 -22.732 1.00 23.93 329 ASP B O 1
ATOM 5877 N N . GLY B 1 330 ? -45.654 21.879 -20.875 1.00 21.08 330 GLY B N 1
ATOM 5878 C CA . GLY B 1 330 ? -45.237 23.270 -20.622 1.00 20.99 330 GLY B CA 1
ATOM 5879 C C . GLY B 1 330 ? -46.276 24.289 -21.050 1.00 19.47 330 GLY B C 1
ATOM 5880 O O . GLY B 1 330 ? -46.061 25.508 -20.803 1.00 19.91 330 GLY B O 1
ATOM 5881 N N . THR B 1 331 ? -47.391 23.826 -21.604 1.00 20.61 331 THR B N 1
ATOM 5882 C CA . THR B 1 331 ? -48.618 24.627 -21.853 1.00 21.08 331 THR B CA 1
ATOM 5883 C C . THR B 1 331 ? -49.830 23.767 -21.493 1.00 19.99 331 THR B C 1
ATOM 5884 O O . THR B 1 331 ? -49.813 22.572 -21.822 1.00 20.30 331 THR B O 1
ATOM 5888 N N . VAL B 1 332 ? -50.845 24.364 -20.877 1.00 20.53 332 VAL B N 1
ATOM 5889 C CA . VAL B 1 332 ? -52.113 23.632 -20.611 1.00 19.02 332 VAL B CA 1
ATOM 5890 C C . VAL B 1 332 ? -53.253 24.406 -21.263 1.00 19.91 332 VAL B C 1
ATOM 5891 O O . VAL B 1 332 ? -53.403 25.619 -20.981 1.00 20.85 332 VAL B O 1
ATOM 5895 N N . ASN B 1 333 ? -53.982 23.724 -22.133 1.00 20.83 333 ASN B N 1
ATOM 5896 C CA . ASN B 1 333 ? -55.189 24.277 -22.781 1.00 21.25 333 ASN B CA 1
ATOM 5897 C C . ASN B 1 333 ? -56.424 23.720 -22.064 1.00 22.06 333 ASN B C 1
ATOM 5898 O O . ASN B 1 333 ? -56.483 22.504 -21.772 1.00 22.06 333 ASN B O 1
ATOM 5903 N N . VAL B 1 334 ? -57.353 24.623 -21.758 1.00 21.43 334 VAL B N 1
ATOM 5904 C CA . VAL B 1 334 ? -58.635 24.301 -21.079 1.00 21.39 334 VAL B CA 1
ATOM 5905 C C . VAL B 1 334 ? -59.738 24.782 -22.020 1.00 23.06 334 VAL B C 1
ATOM 5906 O O . VAL B 1 334 ? -59.867 26.017 -22.185 1.00 23.20 334 VAL B O 1
ATOM 5910 N N . ASN B 1 335 ? -60.379 23.834 -22.702 1.00 23.67 335 ASN B N 1
ATOM 5911 C CA . ASN B 1 335 ? -61.540 24.046 -23.591 1.00 24.00 335 ASN B CA 1
ATOM 5912 C C . ASN B 1 335 ? -62.780 23.953 -22.706 1.00 23.05 335 ASN B C 1
ATOM 5913 O O . ASN B 1 335 ? -62.998 22.892 -22.133 1.00 22.00 335 ASN B O 1
ATOM 5918 N N . ILE B 1 336 ? -63.498 25.053 -22.538 1.00 23.03 336 ILE B N 1
ATOM 5919 C CA . ILE B 1 336 ? -64.736 25.098 -21.711 1.00 22.17 336 ILE B CA 1
ATOM 5920 C C . ILE B 1 336 ? -65.909 25.168 -22.677 1.00 22.60 336 ILE B C 1
ATOM 5921 O O . ILE B 1 336 ? -65.962 26.142 -23.411 1.00 26.38 336 ILE B O 1
ATOM 5926 N N . LYS B 1 337 ? -66.772 24.160 -22.712 1.00 22.14 337 LYS B N 1
ATOM 5927 C CA . LYS B 1 337 ? -67.867 24.121 -23.705 1.00 24.60 337 LYS B CA 1
ATOM 5928 C C . LYS B 1 337 ? -69.213 24.072 -22.977 1.00 25.40 337 LYS B C 1
ATOM 5929 O O . LYS B 1 337 ? -69.229 23.902 -21.741 1.00 21.96 337 LYS B O 1
ATOM 5935 N N . ASN B 1 338 ? -70.296 24.288 -23.727 1.00 22.71 338 ASN B N 1
ATOM 5936 C CA . ASN B 1 338 ? -71.687 24.227 -23.202 1.00 24.17 338 ASN B CA 1
ATOM 5937 C C . ASN B 1 338 ? -71.783 25.205 -22.030 1.00 25.00 338 ASN B C 1
ATOM 5938 O O . ASN B 1 338 ? -72.468 24.910 -21.035 1.00 24.82 338 ASN B O 1
ATOM 5943 N N . ILE B 1 339 ? -71.144 26.359 -22.165 1.00 22.81 339 ILE B N 1
ATOM 5944 C CA . ILE B 1 339 ? -71.128 27.391 -21.104 1.00 21.82 339 ILE B CA 1
ATOM 5945 C C . ILE B 1 339 ? -72.578 27.778 -20.821 1.00 26.34 339 ILE B C 1
ATOM 5946 O O . ILE B 1 339 ? -73.373 27.929 -21.745 1.00 26.51 339 ILE B O 1
ATOM 5951 N N . PRO B 1 340 ? -72.987 27.923 -19.543 1.00 25.99 340 PRO B N 1
ATOM 5952 C CA . PRO B 1 340 ? -74.350 28.353 -19.238 1.00 24.45 340 PRO B CA 1
ATOM 5953 C C . PRO B 1 340 ? -74.660 29.790 -19.677 1.00 25.00 340 PRO B C 1
ATOM 5954 O O . PRO B 1 340 ? -73.786 30.612 -19.820 1.00 24.25 340 PRO B O 1
ATOM 5958 N N . ALA B 1 341 ? -75.950 30.054 -19.852 1.00 25.76 341 ALA B N 1
ATOM 5959 C CA . ALA B 1 341 ? -76.482 31.364 -20.258 1.00 24.93 341 ALA B CA 1
ATOM 5960 C C . ALA B 1 341 ? -76.032 32.437 -19.267 1.00 24.35 341 ALA B C 1
ATOM 5961 O O . ALA B 1 341 ? -75.722 33.577 -19.699 1.00 23.55 341 ALA B O 1
ATOM 5963 N N . PHE B 1 342 ? -75.986 32.137 -17.968 1.00 23.23 342 PHE B N 1
ATOM 5964 C CA . PHE B 1 342 ? -75.710 33.189 -16.961 1.00 23.76 342 PHE B CA 1
ATOM 5965 C C . PHE B 1 342 ? -74.347 33.868 -17.205 1.00 26.22 342 PHE B C 1
ATOM 5966 O O . PHE B 1 342 ? -74.122 34.979 -16.669 1.00 23.47 342 PHE B O 1
ATOM 5974 N N . ILE B 1 343 ? -73.453 33.247 -17.978 1.00 25.45 343 ILE B N 1
ATOM 5975 C CA . ILE B 1 343 ? -72.122 33.855 -18.287 1.00 27.19 343 ILE B CA 1
ATOM 5976 C C . ILE B 1 343 ? -72.314 34.976 -19.316 1.00 29.15 343 ILE B C 1
ATOM 5977 O O . ILE B 1 343 ? -71.603 36.008 -19.225 1.00 28.00 343 ILE B O 1
ATOM 5982 N N . GLY B 1 344 ? -73.227 34.786 -20.263 1.00 33.14 344 GLY B N 1
ATOM 5983 C CA . GLY B 1 344 ? -73.485 35.796 -21.305 1.00 33.34 344 GLY B CA 1
ATOM 5984 C C . GLY B 1 344 ? -72.608 35.539 -22.509 1.00 35.50 344 GLY B C 1
ATOM 5985 O O . GLY B 1 344 ? -72.135 34.385 -22.668 1.00 37.27 344 GLY B O 1
ATOM 5986 N N . SER B 1 345 ? -72.406 36.557 -23.348 1.00 35.33 345 SER B N 1
ATOM 5987 C CA . SER B 1 345 ? -71.669 36.442 -24.634 1.00 35.96 345 SER B CA 1
ATOM 5988 C C . SER B 1 345 ? -70.168 36.665 -24.408 1.00 32.63 345 SER B C 1
ATOM 5989 O O . SER B 1 345 ? -69.395 36.308 -25.308 1.00 35.38 345 SER B O 1
ATOM 5992 N N . SER B 1 346 ? -69.808 37.289 -23.286 1.00 32.19 346 SER B N 1
ATOM 5993 C CA . SER B 1 346 ? -68.426 37.650 -22.891 1.00 37.64 346 SER B CA 1
ATOM 5994 C C . SER B 1 346 ? -68.163 37.290 -21.431 1.00 36.10 346 SER B C 1
ATOM 5995 O O . SER B 1 346 ? -68.994 37.596 -20.555 1.00 32.73 346 SER B O 1
ATOM 5998 N N . ALA B 1 347 ? -66.980 36.736 -21.175 1.00 31.33 347 ALA B N 1
ATOM 5999 C CA . ALA B 1 347 ? -66.582 36.245 -19.842 1.00 30.86 347 ALA B CA 1
ATOM 6000 C C . ALA B 1 347 ? -65.292 36.941 -19.404 1.00 27.80 347 ALA B C 1
ATOM 6001 O O . ALA B 1 347 ? -64.449 37.222 -20.255 1.00 31.52 347 ALA B O 1
ATOM 6003 N N . THR B 1 348 ? -65.147 37.207 -18.114 1.00 26.19 348 THR B N 1
ATOM 6004 C CA . THR B 1 348 ? -63.829 37.456 -17.492 1.00 27.89 348 THR B CA 1
ATOM 6005 C C . THR B 1 348 ? -63.261 36.117 -17.027 1.00 25.59 348 THR B C 1
ATOM 6006 O O . THR B 1 348 ? -63.954 35.391 -16.277 1.00 21.66 348 THR B O 1
ATOM 6010 N N . VAL B 1 349 ? -62.040 35.823 -17.455 1.00 21.95 349 VAL B N 1
ATOM 6011 C CA . VAL B 1 349 ? -61.334 34.556 -17.122 1.00 22.30 349 VAL B CA 1
ATOM 6012 C C . VAL B 1 349 ? -60.094 34.965 -16.351 1.00 23.46 349 VAL B C 1
ATOM 6013 O O . VAL B 1 349 ? -59.242 35.710 -16.943 1.00 22.28 349 VAL B O 1
ATOM 6017 N N . LYS B 1 350 ? -60.058 34.609 -15.074 1.00 20.63 350 LYS B N 1
ATOM 6018 C CA . LYS B 1 350 ? -58.895 34.813 -14.192 1.00 20.20 350 LYS B CA 1
ATOM 6019 C C . LYS B 1 350 ? -58.160 33.474 -14.031 1.00 21.37 350 LYS B C 1
ATOM 6020 O O . LYS B 1 350 ? -58.765 32.554 -13.484 1.00 18.12 350 LYS B O 1
ATOM 6026 N N . VAL B 1 351 ? -56.889 33.409 -14.430 1.00 19.31 351 VAL B N 1
ATOM 6027 C CA . VAL B 1 351 ? -56.012 32.209 -14.270 1.00 18.95 351 VAL B CA 1
ATOM 6028 C C . VAL B 1 351 ? -55.030 32.511 -13.146 1.00 18.11 351 VAL B C 1
ATOM 6029 O O . VAL B 1 351 ? -54.369 33.583 -13.199 1.00 17.97 351 VAL B O 1
ATOM 6033 N N . GLU B 1 352 ? -54.998 31.671 -12.110 1.00 15.71 352 GLU B N 1
ATOM 6034 C CA . GLU B 1 352 ? -54.106 31.813 -10.943 1.00 14.94 352 GLU B CA 1
ATOM 6035 C C . GLU B 1 352 ? -53.312 30.514 -10.774 1.00 16.13 352 GLU B C 1
ATOM 6036 O O . GLU B 1 352 ? -53.719 29.498 -11.347 1.00 15.02 352 GLU B O 1
ATOM 6042 N N . LYS B 1 353 ? -52.202 30.579 -10.065 1.00 15.63 353 LYS B N 1
ATOM 6043 C CA . LYS B 1 353 ? -51.355 29.398 -9.818 1.00 17.64 353 LYS B CA 1
ATOM 6044 C C . LYS B 1 353 ? -50.873 29.450 -8.383 1.00 16.73 353 LYS B C 1
ATOM 6045 O O . LYS B 1 353 ? -50.803 30.528 -7.793 1.00 17.24 353 LYS B O 1
ATOM 6051 N N . VAL B 1 354 ? -50.526 28.289 -7.843 1.00 15.57 354 VAL B N 1
ATOM 6052 C CA . VAL B 1 354 ? -49.761 28.204 -6.584 1.00 15.86 354 VAL B CA 1
ATOM 6053 C C . VAL B 1 354 ? -48.545 27.340 -6.902 1.00 15.71 354 VAL B C 1
ATOM 6054 O O . VAL B 1 354 ? -48.702 26.236 -7.528 1.00 15.66 354 VAL B O 1
ATOM 6058 N N . ASP B 1 355 ? -47.373 27.848 -6.537 1.00 15.56 355 ASP B N 1
ATOM 6059 C CA . ASP B 1 355 ? -46.099 27.185 -6.874 1.00 16.31 355 ASP B CA 1
ATOM 6060 C C . ASP B 1 355 ? -45.627 26.345 -5.693 1.00 15.60 355 ASP B C 1
ATOM 6061 O O . ASP B 1 355 ? -45.863 26.710 -4.538 1.00 15.94 355 ASP B O 1
ATOM 6066 N N . TRP B 1 356 ? -44.889 25.274 -5.987 1.00 15.79 356 TRP B N 1
ATOM 6067 C CA . TRP B 1 356 ? -44.410 24.316 -4.978 1.00 15.61 356 TRP B CA 1
ATOM 6068 C C . TRP B 1 356 ? -42.909 24.181 -5.132 1.00 15.22 356 TRP B C 1
ATOM 6069 O O . TRP B 1 356 ? -42.461 24.024 -6.255 1.00 15.21 356 TRP B O 1
ATOM 6080 N N A ASN B 1 357 ? -42.188 24.208 -4.023 0.70 16.89 357 ASN B N 1
ATOM 6081 N N B ASN B 1 357 ? -42.181 24.310 -4.027 0.30 16.46 357 ASN B N 1
ATOM 6082 C CA A ASN B 1 357 ? -40.711 24.017 -3.987 0.70 18.15 357 ASN B CA 1
ATOM 6083 C CA B ASN B 1 357 ? -40.717 24.058 -3.948 0.30 17.36 357 ASN B CA 1
ATOM 6084 C C A ASN B 1 357 ? -40.353 22.838 -3.070 0.70 18.82 357 ASN B C 1
ATOM 6085 C C B ASN B 1 357 ? -40.404 23.345 -2.628 0.30 17.96 357 ASN B C 1
ATOM 6086 O O A ASN B 1 357 ? -39.272 22.245 -3.232 0.70 18.25 357 ASN B O 1
ATOM 6087 O O B ASN B 1 357 ? -39.414 23.729 -1.980 0.30 19.02 357 ASN B O 1
ATOM 6096 N N . GLY B 1 358 ? -41.271 22.415 -2.215 1.00 17.63 358 GLY B N 1
ATOM 6097 C CA . GLY B 1 358 ? -40.969 21.408 -1.196 1.00 16.62 358 GLY B CA 1
ATOM 6098 C C . GLY B 1 358 ? -42.156 21.232 -0.289 1.00 16.54 358 GLY B C 1
ATOM 6099 O O . GLY B 1 358 ? -42.890 22.216 -0.072 1.00 16.36 358 GLY B O 1
ATOM 6100 N N . LYS B 1 359 ? -42.324 20.016 0.230 1.00 15.46 359 LYS B N 1
ATOM 6101 C CA . LYS B 1 359 ? -43.351 19.640 1.223 1.00 16.46 359 LYS B CA 1
ATOM 6102 C C . LYS B 1 359 ? -43.351 20.601 2.436 1.00 16.79 359 LYS B C 1
ATOM 6103 O O . LYS B 1 359 ? -44.424 20.938 2.965 1.00 15.58 359 LYS B O 1
ATOM 6109 N N . ASP B 1 360 ? -42.163 20.983 2.909 1.00 16.76 360 ASP B N 1
ATOM 6110 C CA . ASP B 1 360 ? -41.997 21.684 4.210 1.00 17.88 360 ASP B CA 1
ATOM 6111 C C . ASP B 1 360 ? -41.692 23.177 3.974 1.00 16.83 360 ASP B C 1
ATOM 6112 O O . ASP B 1 360 ? -41.309 23.862 4.918 1.00 20.70 360 ASP B O 1
ATOM 6117 N N . THR B 1 361 ? -41.879 23.671 2.767 1.00 16.95 361 THR B N 1
ATOM 6118 C CA . THR B 1 361 ? -41.614 25.088 2.398 1.00 17.25 361 THR B CA 1
ATOM 6119 C C . THR B 1 361 ? -42.879 25.927 2.598 1.00 17.01 361 THR B C 1
ATOM 6120 O O . THR B 1 361 ? -43.910 25.689 1.954 1.00 16.38 361 THR B O 1
ATOM 6124 N N . PRO B 1 362 ? -42.872 26.905 3.536 1.00 18.84 362 PRO B N 1
ATOM 6125 C CA . PRO B 1 362 ? -44.035 27.766 3.743 1.00 19.32 362 PRO B CA 1
ATOM 6126 C C . PRO B 1 362 ? -44.374 28.543 2.470 1.00 19.38 362 PRO B C 1
ATOM 6127 O O . PRO B 1 362 ? -43.478 28.975 1.764 1.00 18.71 362 PRO B O 1
ATOM 6131 N N . VAL B 1 363 ? -45.673 28.644 2.176 1.00 18.45 363 VAL B N 1
ATOM 6132 C CA . VAL B 1 363 ? -46.213 29.429 1.047 1.00 20.29 363 VAL B CA 1
ATOM 6133 C C . VAL B 1 363 ? -47.247 30.386 1.646 1.00 21.68 363 VAL B C 1
ATOM 6134 O O . VAL B 1 363 ? -48.129 29.921 2.388 1.00 20.45 363 VAL B O 1
ATOM 6138 N N A ASN B 1 364 ? -47.124 31.674 1.305 0.70 23.41 364 ASN B N 1
ATOM 6139 N N B ASN B 1 364 ? -47.145 31.683 1.353 0.30 22.30 364 ASN B N 1
ATOM 6140 C CA A ASN B 1 364 ? -47.902 32.788 1.917 0.70 25.20 364 ASN B CA 1
ATOM 6141 C CA B ASN B 1 364 ? -48.029 32.708 1.972 0.30 23.09 364 ASN B CA 1
ATOM 6142 C C A ASN B 1 364 ? -49.086 33.196 1.025 0.70 24.59 364 ASN B C 1
ATOM 6143 C C B ASN B 1 364 ? -48.952 33.333 0.919 0.30 23.19 364 ASN B C 1
ATOM 6144 O O A ASN B 1 364 ? -49.848 34.035 1.457 0.70 24.79 364 ASN B O 1
ATOM 6145 O O B ASN B 1 364 ? -49.378 34.475 1.127 0.30 23.16 364 ASN B O 1
ATOM 6154 N N . GLY B 1 365 ? -49.259 32.611 -0.160 1.00 22.98 365 GLY B N 1
ATOM 6155 C CA . GLY B 1 365 ? -50.346 32.994 -1.070 1.00 23.08 365 GLY B CA 1
ATOM 6156 C C . GLY B 1 365 ? -50.117 32.495 -2.477 1.00 22.55 365 GLY B C 1
ATOM 6157 O O . GLY B 1 365 ? -49.203 31.689 -2.683 1.00 21.84 365 GLY B O 1
ATOM 6158 N N . THR B 1 366 ? -50.925 32.980 -3.409 1.00 21.47 366 THR B N 1
ATOM 6159 C CA . THR B 1 366 ? -51.006 32.515 -4.809 1.00 21.11 366 THR B CA 1
ATOM 6160 C C . THR B 1 366 ? -50.619 33.634 -5.765 1.00 21.52 366 THR B C 1
ATOM 6161 O O . THR B 1 366 ? -50.403 34.757 -5.321 1.00 21.81 366 THR B O 1
ATOM 6165 N N . ASN B 1 367 ? -50.489 33.301 -7.036 1.00 20.42 367 ASN B N 1
ATOM 6166 C CA . ASN B 1 367 ? -50.013 34.228 -8.089 1.00 25.64 367 ASN B CA 1
ATOM 6167 C C . ASN B 1 367 ? -51.097 34.330 -9.140 1.00 24.98 367 ASN B C 1
ATOM 6168 O O . ASN B 1 367 ? -51.709 33.291 -9.465 1.00 24.42 367 ASN B O 1
ATOM 6173 N N . THR B 1 368 ? -51.328 35.532 -9.647 1.00 21.24 368 THR B N 1
ATOM 6174 C CA . THR B 1 368 ? -52.228 35.736 -10.792 1.00 20.53 368 THR B CA 1
ATOM 6175 C C . THR B 1 368 ? -51.400 35.600 -12.057 1.00 22.08 368 THR B C 1
ATOM 6176 O O . THR B 1 368 ? -50.429 36.354 -12.195 1.00 25.10 368 THR B O 1
ATOM 6180 N N . VAL B 1 369 ? -51.759 34.679 -12.937 1.00 20.84 369 VAL B N 1
ATOM 6181 C CA . VAL B 1 369 ? -51.134 34.519 -14.280 1.00 20.84 369 VAL B CA 1
ATOM 6182 C C . VAL B 1 369 ? -51.687 35.583 -15.236 1.00 22.87 369 VAL B C 1
ATOM 6183 O O . VAL B 1 369 ? -50.886 36.350 -15.784 1.00 25.89 369 VAL B O 1
ATOM 6187 N N . PHE B 1 370 ? -53.000 35.677 -15.404 1.00 21.63 370 PHE B N 1
ATOM 6188 C CA . PHE B 1 370 ? -53.628 36.778 -16.175 1.00 22.83 370 PHE B CA 1
ATOM 6189 C C . PHE B 1 370 ? -55.118 36.814 -15.869 1.00 27.50 370 PHE B C 1
ATOM 6190 O O . PHE B 1 370 ? -55.652 35.832 -15.324 1.00 21.49 370 PHE B O 1
ATOM 6198 N N A SER B 1 371 ? -55.753 37.949 -16.170 0.80 27.06 371 SER B N 1
ATOM 6199 N N B SER B 1 371 ? -55.777 37.914 -16.253 0.20 25.46 371 SER B N 1
ATOM 6200 C CA A SER B 1 371 ? -57.215 38.053 -16.388 0.80 29.05 371 SER B CA 1
ATOM 6201 C CA B SER B 1 371 ? -57.256 38.038 -16.355 0.20 26.05 371 SER B CA 1
ATOM 6202 C C A SER B 1 371 ? -57.411 38.586 -17.804 0.80 30.31 371 SER B C 1
ATOM 6203 C C B SER B 1 371 ? -57.617 38.707 -17.684 0.20 28.62 371 SER B C 1
ATOM 6204 O O A SER B 1 371 ? -56.663 39.489 -18.203 0.80 27.80 371 SER B O 1
ATOM 6205 O O B SER B 1 371 ? -57.288 39.897 -17.844 0.20 28.25 371 SER B O 1
ATOM 6210 N N . LYS B 1 372 ? -58.309 37.980 -18.566 1.00 31.50 372 LYS B N 1
ATOM 6211 C CA . LYS B 1 372 ? -58.617 38.421 -19.948 1.00 34.43 372 LYS B CA 1
ATOM 6212 C C . LYS B 1 372 ? -60.132 38.343 -20.129 1.00 36.88 372 LYS B C 1
ATOM 6213 O O . LYS B 1 372 ? -60.757 37.516 -19.421 1.00 29.88 372 LYS B O 1
ATOM 6219 N N . ARG B 1 373 ? -60.678 39.177 -21.020 1.00 33.75 373 ARG B N 1
ATOM 6220 C CA . ARG B 1 373 ? -62.017 38.991 -21.626 1.00 35.75 373 ARG B CA 1
ATOM 6221 C C . ARG B 1 373 ? -61.905 37.882 -22.656 1.00 32.05 373 ARG B C 1
ATOM 6222 O O . ARG B 1 373 ? -60.899 37.872 -23.406 1.00 32.99 373 ARG B O 1
ATOM 6230 N N . TYR B 1 374 ? -62.899 37.002 -22.726 1.00 30.46 374 TYR B N 1
ATOM 6231 C CA . TYR B 1 374 ? -63.074 36.065 -23.857 1.00 30.65 374 TYR B CA 1
ATOM 6232 C C . TYR B 1 374 ? -64.497 36.239 -24.384 1.00 33.23 374 TYR B C 1
ATOM 6233 O O . TYR B 1 374 ? -65.399 36.474 -23.590 1.00 32.54 374 TYR B O 1
ATOM 6242 N N . THR B 1 375 ? -64.683 36.061 -25.683 1.00 35.62 375 THR B N 1
ATOM 6243 C CA . THR B 1 375 ? -66.021 35.979 -26.306 1.00 36.24 375 THR B CA 1
ATOM 6244 C C . THR B 1 375 ? -66.447 34.515 -26.339 1.00 34.90 375 THR B C 1
ATOM 6245 O O . THR B 1 375 ? -65.698 33.673 -26.859 1.00 37.00 375 THR B O 1
ATOM 6249 N N . VAL B 1 376 ? -67.633 34.229 -25.833 1.00 31.97 376 VAL B N 1
ATOM 6250 C CA . VAL B 1 376 ? -68.223 32.874 -25.927 1.00 32.41 376 VAL B CA 1
ATOM 6251 C C . VAL B 1 376 ? -68.646 32.660 -27.378 1.00 37.94 376 VAL B C 1
ATOM 6252 O O . VAL B 1 376 ? -69.391 33.512 -27.909 1.00 40.08 376 VAL B O 1
ATOM 6256 N N . SER B 1 377 ? -68.206 31.559 -27.973 1.00 39.05 377 SER B N 1
ATOM 6257 C CA . SER B 1 377 ? -68.449 31.198 -29.386 1.00 37.68 377 SER B CA 1
ATOM 6258 C C . SER B 1 377 ? -69.064 29.796 -29.440 1.00 39.14 377 SER B C 1
ATOM 6259 O O . SER B 1 377 ? -68.371 28.832 -29.056 1.00 34.92 377 SER B O 1
ATOM 6262 N N . ASN B 1 378 ? -70.335 29.682 -29.842 1.00 35.66 378 ASN B N 1
ATOM 6263 C CA . ASN B 1 378 ? -71.095 28.407 -29.798 1.00 35.76 378 ASN B CA 1
ATOM 6264 C C . ASN B 1 378 ? -70.927 27.773 -28.401 1.00 29.98 378 ASN B C 1
ATOM 6265 O O . ASN B 1 378 ? -70.775 26.552 -28.314 1.00 33.75 378 ASN B O 1
ATOM 6270 N N . GLY B 1 379 ? -70.993 28.583 -27.356 1.00 30.45 379 GLY B N 1
ATOM 6271 C CA . GLY B 1 379 ? -70.955 28.146 -25.947 1.00 29.40 379 GLY B CA 1
ATOM 6272 C C . GLY B 1 379 ? -69.563 27.712 -25.496 1.00 26.59 379 GLY B C 1
ATOM 6273 O O . GLY B 1 379 ? -69.489 27.142 -24.399 1.00 24.85 379 GLY B O 1
ATOM 6274 N N . THR B 1 380 ? -68.506 28.019 -26.266 1.00 27.95 380 THR B N 1
ATOM 6275 C CA . THR B 1 380 ? -67.102 27.571 -26.011 1.00 27.90 380 THR B CA 1
ATOM 6276 C C . THR B 1 380 ? -66.169 28.756 -25.777 1.00 28.61 380 THR B C 1
ATOM 6277 O O . THR B 1 380 ? -66.234 29.739 -26.547 1.00 31.57 380 THR B O 1
ATOM 6281 N N . ILE B 1 381 ? -65.280 28.650 -24.787 1.00 27.67 381 ILE B N 1
ATOM 6282 C CA . ILE B 1 381 ? -64.044 29.478 -24.726 1.00 27.13 381 ILE B CA 1
ATOM 6283 C C . ILE B 1 381 ? -62.861 28.518 -24.604 1.00 28.48 381 ILE B C 1
ATOM 6284 O O . ILE B 1 381 ? -63.020 27.419 -23.980 1.00 26.84 381 ILE B O 1
ATOM 6289 N N . ASN B 1 382 ? -61.744 28.905 -25.214 1.00 25.74 382 ASN B N 1
ATOM 6290 C CA . ASN B 1 382 ? -60.490 28.116 -25.273 1.00 26.77 382 ASN B CA 1
ATOM 6291 C C . ASN B 1 382 ? -59.411 28.920 -24.562 1.00 26.35 382 ASN B C 1
ATOM 6292 O O . ASN B 1 382 ? -58.970 29.946 -25.091 1.00 28.25 382 ASN B O 1
ATOM 6297 N N . VAL B 1 383 ? -59.088 28.511 -23.347 1.00 23.62 383 VAL B N 1
ATOM 6298 C CA . VAL B 1 383 ? -58.113 29.200 -22.480 1.00 22.57 383 VAL B CA 1
ATOM 6299 C C . VAL B 1 383 ? -56.782 28.453 -22.619 1.00 24.95 383 VAL B C 1
ATOM 6300 O O . VAL B 1 383 ? -56.762 27.207 -22.547 1.00 23.61 383 VAL B O 1
ATOM 6304 N N . SER B 1 384 ? -55.708 29.199 -22.786 1.00 23.86 384 SER B N 1
ATOM 6305 C CA . SER B 1 384 ? -54.347 28.626 -22.861 1.00 24.99 384 SER B CA 1
ATOM 6306 C C . SER B 1 384 ? -53.517 29.185 -21.720 1.00 24.06 384 SER B C 1
ATOM 6307 O O . SER B 1 384 ? -53.378 30.432 -21.630 1.00 23.97 384 SER B O 1
ATOM 6310 N N . ILE B 1 385 ? -52.950 28.305 -20.896 1.00 23.10 385 ILE B N 1
ATOM 6311 C CA . ILE B 1 385 ? -52.123 28.713 -19.734 1.00 21.58 385 ILE B CA 1
ATOM 6312 C C . ILE B 1 385 ? -50.683 28.520 -20.166 1.00 22.13 385 ILE B C 1
ATOM 6313 O O . ILE B 1 385 ? -50.262 27.396 -20.421 1.00 23.06 385 ILE B O 1
ATOM 6318 N N . PRO B 1 386 ? -49.898 29.608 -20.320 1.00 23.22 386 PRO B N 1
ATOM 6319 C CA . PRO B 1 386 ? -48.528 29.454 -20.806 1.00 22.27 386 PRO B CA 1
ATOM 6320 C C . PRO B 1 386 ? -47.554 29.140 -19.667 1.00 20.60 386 PRO B C 1
ATOM 6321 O O . PRO B 1 386 ? -47.875 29.431 -18.534 1.00 21.51 386 PRO B O 1
ATOM 6325 N N . GLY B 1 387 ? -46.383 28.568 -19.977 1.00 20.88 387 GLY B N 1
ATOM 6326 C CA . GLY B 1 387 ? -45.292 28.452 -18.987 1.00 20.11 387 GLY B CA 1
ATOM 6327 C C . GLY B 1 387 ? -45.636 27.530 -17.819 1.00 18.42 387 GLY B C 1
ATOM 6328 O O . GLY B 1 387 ? -45.195 27.810 -16.661 1.00 17.96 387 GLY B O 1
ATOM 6329 N N . THR B 1 388 ? -46.400 26.469 -18.078 1.00 18.82 388 THR B N 1
ATOM 6330 C CA . THR B 1 388 ? -46.848 25.526 -17.003 1.00 18.43 388 THR B CA 1
ATOM 6331 C C . THR B 1 388 ? -45.747 24.530 -16.649 1.00 17.71 388 THR B C 1
ATOM 6332 O O . THR B 1 388 ? -44.810 24.325 -17.440 1.00 18.60 388 THR B O 1
ATOM 6336 N N . ASN B 1 389 ? -45.832 24.007 -15.432 1.00 17.98 389 ASN B N 1
ATOM 6337 C CA . ASN B 1 389 ? -44.901 22.977 -14.916 1.00 16.62 389 ASN B CA 1
ATOM 6338 C C . ASN B 1 389 ? -45.730 21.873 -14.254 1.00 15.27 389 ASN B C 1
ATOM 6339 O O . ASN B 1 389 ? -46.981 21.994 -14.212 1.00 13.65 389 ASN B O 1
ATOM 6344 N N . ASN B 1 390 ? -45.062 20.842 -13.726 1.00 15.05 390 ASN B N 1
ATOM 6345 C CA . ASN B 1 390 ? -45.740 19.618 -13.225 1.00 14.49 390 ASN B CA 1
ATOM 6346 C C . ASN B 1 390 ? -46.072 19.669 -11.722 1.00 15.42 390 ASN B C 1
ATOM 6347 O O . ASN B 1 390 ? -46.762 18.751 -11.226 1.00 15.96 390 ASN B O 1
ATOM 6352 N N . THR B 1 391 ? -45.597 20.662 -10.984 1.00 14.71 391 THR B N 1
ATOM 6353 C CA . THR B 1 391 ? -45.734 20.707 -9.506 1.00 14.51 391 THR B CA 1
ATOM 6354 C C . THR B 1 391 ? -46.734 21.789 -9.089 1.00 14.07 391 THR B C 1
ATOM 6355 O O . THR B 1 391 ? -47.257 21.679 -7.970 1.00 12.89 391 THR B O 1
ATOM 6359 N N . SER B 1 392 ? -46.893 22.861 -9.867 1.00 13.61 392 SER B N 1
ATOM 6360 C CA . SER B 1 392 ? -47.822 23.962 -9.527 1.00 13.05 392 SER B CA 1
ATOM 6361 C C . SER B 1 392 ? -49.259 23.436 -9.605 1.00 13.28 392 SER B C 1
ATOM 6362 O O . SER B 1 392 ? -49.537 22.473 -10.350 1.00 14.80 392 SER B O 1
ATOM 6365 N N . GLY B 1 393 ? -50.156 24.112 -8.910 1.00 13.64 393 GLY B N 1
ATOM 6366 C CA . GLY B 1 393 ? -51.597 23.999 -9.166 1.00 13.53 393 GLY B CA 1
ATOM 6367 C C . GLY B 1 393 ? -52.138 25.236 -9.856 1.00 14.98 393 GLY B C 1
ATOM 6368 O O . GLY B 1 393 ? -51.655 26.355 -9.539 1.00 16.45 393 GLY B O 1
ATOM 6369 N N . TYR B 1 394 ? -53.174 25.066 -10.677 1.00 13.63 394 TYR B N 1
ATOM 6370 C CA . TYR B 1 394 ? -53.743 26.163 -11.482 1.00 12.91 394 TYR B CA 1
ATOM 6371 C C . TYR B 1 394 ? -55.241 26.204 -11.300 1.00 14.55 394 TYR B C 1
ATOM 6372 O O . TYR B 1 394 ? -55.864 25.129 -11.112 1.00 15.83 394 TYR B O 1
ATOM 6381 N N . ARG B 1 395 ? -55.787 27.419 -11.382 1.00 14.75 395 ARG B N 1
ATOM 6382 C CA . ARG B 1 395 ? -57.249 27.663 -11.356 1.00 15.08 395 ARG B CA 1
ATOM 6383 C C . ARG B 1 395 ? -57.592 28.537 -12.562 1.00 16.58 395 ARG B C 1
ATOM 6384 O O . ARG B 1 395 ? -56.873 29.539 -12.837 1.00 14.32 395 ARG B O 1
ATOM 6392 N N . VAL B 1 396 ? -58.660 28.158 -13.243 1.00 16.48 396 VAL B N 1
ATOM 6393 C CA . VAL B 1 396 ? -59.299 28.987 -14.288 1.00 15.70 396 VAL B CA 1
ATOM 6394 C C . VAL B 1 396 ? -60.680 29.335 -13.739 1.00 16.88 396 VAL B C 1
ATOM 6395 O O . VAL B 1 396 ? -61.497 28.424 -13.555 1.00 14.66 396 VAL B O 1
ATOM 6399 N N . TYR B 1 397 ? -60.889 30.619 -13.453 1.00 17.22 397 TYR B N 1
ATOM 6400 C CA . TYR B 1 397 ? -62.136 31.137 -12.849 1.00 18.51 397 TYR B CA 1
ATOM 6401 C C . TYR B 1 397 ? -62.852 31.982 -13.898 1.00 18.88 397 TYR B C 1
ATOM 6402 O O . TYR B 1 397 ? -62.245 32.956 -14.398 1.00 17.95 397 TYR B O 1
ATOM 6411 N N . VAL B 1 398 ? -64.098 31.612 -14.221 1.00 19.27 398 VAL B N 1
ATOM 6412 C CA . VAL B 1 398 ? -64.896 32.258 -15.301 1.00 19.20 398 VAL B CA 1
ATOM 6413 C C . VAL B 1 398 ? -66.127 32.909 -14.671 1.00 21.01 398 VAL B C 1
ATOM 6414 O O . VAL B 1 398 ? -66.832 32.260 -13.896 1.00 19.13 398 VAL B O 1
ATOM 6418 N N . SER B 1 399 ? -66.335 34.202 -14.939 1.00 22.61 399 SER B N 1
ATOM 6419 C CA . SER B 1 399 ? -67.530 34.940 -14.488 1.00 24.07 399 SER B CA 1
ATOM 6420 C C . SER B 1 399 ? -67.991 35.878 -15.612 1.00 27.27 399 SER B C 1
ATOM 6421 O O . SER B 1 399 ? -67.279 36.012 -16.624 1.00 23.77 399 SER B O 1
ATOM 6424 N N . ARG B 1 400 ? -69.205 36.410 -15.475 1.00 31.41 400 ARG B N 1
ATOM 6425 C CA . ARG B 1 400 ? -69.800 37.405 -16.409 1.00 39.05 400 ARG B CA 1
ATOM 6426 C C . ARG B 1 400 ? -68.923 38.660 -16.411 1.00 36.67 400 ARG B C 1
ATOM 6427 O O . ARG B 1 400 ? -68.543 39.126 -15.325 1.00 35.72 400 ARG B O 1
ATOM 6435 N N . LEU B 1 401 ? -68.630 39.204 -17.589 1.00 45.48 401 LEU B N 1
ATOM 6436 C CA . LEU B 1 401 ? -67.698 40.360 -17.736 1.00 51.53 401 LEU B CA 1
ATOM 6437 C C . LEU B 1 401 ? -68.248 41.603 -17.014 1.00 55.95 401 LEU B C 1
ATOM 6438 O O . LEU B 1 401 ? -69.324 42.118 -17.317 1.00 62.17 401 LEU B O 1
#

InterPro domains:
  IPR017853 Glycoside hydrolase superfamily [SSF51445] (108-318)

Organism: Clostridium acetobutylicum (strain ATCC 824 / DSM 792 / JCM 1419 / IAM 19013 / LMG 5710 / NBRC 13948 / NRRL B-527 / VKM B-1787 / 2291 / W) (NCBI:txid272562)

Nearest PDB structures (foldseek):
  8uwt-assembly2_B  TM=1.003E+00  e=0.000E+00  Clostridium acetobutylicum ATCC 824
  5u22-assembly1_A  TM=9.927E-01  e=8.330E-76  Neocallimastix frontalis
  6gp5-assembly2_B  TM=7.019E-01  e=1.197E-09  Bacteroides thetaiotaomicron VPI-5482
  7d88-assembly1_A  TM=5.623E-01  e=3.034E-06  Bacillus sp. (in: firmicutes)
  3ijd-assembly2_B-2  TM=4.405E-01  e=2.679E-01  Acetivibrio thermocellus ATCC 27405

Solvent-accessible surface area: 28890 Å² total; per-residue (Å²): 65,8,44,0,30,0,18,2,32,22,49,43,53,36,32,59,24,0,0,2,6,0,10,4,1,0,2,60,62,64,2,175,57,27,118,89,11,0,25,32,3,94,2,24,0,2,0,0,0,2,35,28,20,199,116,36,35,38,84,47,0,15,0,20,56,0,0,10,62,0,124,140,21,71,1,87,0,0,0,6,0,0,4,1,2,37,163,146,79,10,14,20,71,76,37,132,45,0,46,43,72,0,42,47,0,0,80,75,28,110,89,36,62,74,114,18,29,16,2,0,0,0,0,5,20,3,44,52,7,7,130,157,23,166,37,57,30,46,68,0,0,28,78,0,18,97,16,0,71,159,50,13,85,148,14,38,0,0,0,0,0,10,31,126,24,66,62,165,64,0,48,59,6,0,46,36,0,117,86,57,134,0,24,0,39,0,0,0,0,0,9,18,18,7,2,63,83,0,2,28,28,1,136,46,0,42,71,7,2,107,87,22,63,7,97,120,54,105,4,0,0,0,15,4,5,36,75,80,60,138,8,5,4,11,0,0,19,6,0,2,3,0,1,0,0,2,40,31,115,0,36,0,0,0,2,1,31,90,69,76,156,14,12,2,44,3,5,12,4,2,3,25,56,103,75,42,2,3,1,5,48,0,0,56,17,0,3,57,3,63,38,55,0,4,34,4,76,22,83,74,34,90,18,66,54,1,0,1,3,0,0,14,14,24,136,65,97,15,0,2,0,0,0,1,2,54,20,99,27,42,1,40,0,36,0,75,22,1,0,12,25,1,3,47,22,0,40,0,79,0,20,61,0,61,61,126,18,26,78,49,68,28,152,24,45,69,72,48,30,62,101,148,34,78,23,72,59,3,29,1,92,1,57,0,79,71,12,62,64,39,1,0,6,30,0,64,0,30,126,116,62,4,44,1,26,0,16,10,177,30,79,41,54,36,30,60,19,0,0,1,6,0,10,4,1,0,2,65,69,64,0,123,43,25,120,86,6,0,24,35,3,93,2,19,0,2,0,0,0,2,39,26,22,200,99,38,36,38,96,48,0,14,0,22,62,0,0,11,66,0,119,140,24,73,1,87,0,0,0,5,0,0,4,2,3,32,162,144,76,10,15,23,59,68,27,127,42,0,39,42,71,0,41,50,1,0,72,76,27,98,90,36,62,69,114,18,28,17,2,0,0,0,0,4,18,4,36,39,8,10,146,74,48,114,25,55,27,50,65,0,0,28,74,0,22,121,12,0,70,165,42,12,88,148,16,38,0,0,0,0,0,14,16,100,24,38,109,165,42,0,48,48,6,0,56,45,0,128,77,57,125,0,18,0,38,0,0,0,0,1,12,5,6,4,2,2,45,0,3,14,24,2,133,67,0,45,65,6,2,168,82,34,59,9,95,127,50,104,5,0,0,0,16,4,5,6,8,16,22,110,6,5,4,9,0,0,10,7,0,1,4,0,1,0,0,2,42,37,114,0,36,0,0,0,3,1,29,74,65,67,152,15,14,1,44,3,5,12,4,1,3,28,44,80,80,41,2,3,2,5,50,0,0,56,17,0,2,60,2,60,33,60,1,3,42,5,77,24,98,62,32,58,8,14,27,2,0,1,3,0,0,19,7,77,137,61,120,15,0,3,0,0,0,1,2,2,19,100,26,43,0,44,0,44,0,73,52,18,33,96,43,0,26,85,34,0,41,0,80,0,16,60,1,49,46,125,18,19,80,57,72,27,152,24,48,68,80,47,29,62,105,187,41,100,28,73,163,21,38,4,89,2,54,1,79,69,12,62,26,42,1,0,4,30,0,63,0,32,150,94

B-factor: mean 19.48, std 9.27, range [0.5, 73.48]

Foldseek 3Di:
DFEKEFEQVFFQFFQQLFAQEAELQAKLPFLVDCVVQPQLLLGEEYEFELDAPPQWAHNIGNQLSRLVVCLVHNYAYEYALQRNAHDVLGPQDALVVSLVSLLVSLVSNVVSVRPRYQAYEQHAQCVRRVPPNVDDPLRSQLVNLVSCCVSPVVGFYEDPAHQDQDLVVLLVNVVSCVVRVRDGLEYEYEALAAQQCLLVSLVSVQVSCVVVVHPDHAYEHAEYFHVPLQLFLFQQRCFLNSLSCVQSVHNHYHYYDPPSVARNNSRLQALHSVFGALSSQLSSLSSVAGATKGHMDGSHNNDQAKGWIWHAHPPVAKIKIKIHAADDFKYKYKYAPADCQQPQKKWKWKKKGDHDTSNDGDDHIGTQDTDMFGQDNRITIDMRGRDHRRMMMMIMIGHD/DFEKEFEQPFFPFWQQLFAQEAELQAKLCFLVDCVVQPQLLLGHEYEFELDAPDAFQHNIGHQLSRLVVCLPHNYAYEYALQRNAHDVLGPDDDLVVSLVSLLVSLVVNVVSVRPRHQAYEQHAQCVRRQDDDPDHPLVSLLVSLVSCCVRPVVGFYEDDAHQAQDLVVLLVNQLSCVVSVRDGLEYEYAAAAALQCLLVSLVSNQVSCVVNVHDDHAYEHAEHDHVPLFLFLFQARCFLNSQNCVQSVHNHYHYHDPPSVQRNNSRLCALHSHFGALSSQLSSLSSVAGAGKRHMGGPRNNDQAKGWIWHQHVPVAKIKIKIHAADPQKYKYKYAPADCSQPQKKWKWKKKGDHDTSNDGDDHIGTQDIDIDGQDNRIDIDMRGRDHRRMMMMIMIGHD

Radius of gyration: 29.74 Å; Cα contacts (8 Å, |Δi|>4): 2196; chains: 2; bounding box: 76×76×60 Å

Secondary structure (DSSP, 8-state):
-EEEEEEEEEEEEE---TT--BBSSS-SSSSS-HHHHTGGG---EEEEES--STTSS-SS--HHHHHHHHTTSS-EEEEEGGGGS-TTTT----HHHHHHHHHHHHHHHHHT----EEEEE--S-HHHH--SSSS-HHHHHHHHHHHHHHH-TTS-EEEEEESS--HHHHHHHHHHHHHTT---SEEEE-B-S-STTHHHHHHHHHHHHHHHTPPPPEEEEEEE--SSGGGTT-HHHHHHHHHHHHHTT-SEEEE----TTSTTSTTTTBSSSSSB-HHHHHHHHHHH--SEEEEEE-S-SSSSB-EEEEEEETTTTEEEEEEESB-SS-EEEEEES--GGG-SEEEEEEEEE--S-TTS-----EEEEEEEEE-BTTBEEEEE-S--SS-EEEEEEEE-/-EEEEEEEEEEEEE---TT--BBTSS-SSSSS-HHHHTGGG---EEEEES--STTSS-SS--HHHHHHHHTTSS-EEEEEGGGGS-TTTT----HHHHHHHHHHHHHHHHHH--S-EEEEE--S-HHHHSSSSSS-HHHHHHHHHHHHHHH-TTS-EEEEEESS--HHHHHHHHHHHHHHT---SEEEE-B-S-STTHHHHHHHHHHHHHHHTPPPPEEEEEEE--SSGGGTT-HHHHHHHHHHHHHTT-SEEEE----TTSTTSTTTTBSSSSSB-HHHHHHHHHHH--SEEEEEE-S-TTSSB-EEEEEEETTTTEEEEEEESB-SSEEEEEEES--GGG-SEEEEEEEEE--S-TT------EEEEEEEEE-BTTBEEEEEES--SS-EEEEEEEE-